Protein AF-0000000082831633 (afdb_homodimer)

Foldseek 3Di:
DDLLCVVLVVVVVCDVVVVAAFFRFDDALVRCCVVVVDDSVSPVSSLVLCVLLVQWDADPPPHIGGHNLPDDLFAADFWDDDPQDWDQFDCVVVLCVQCVLQPDPLFANFADPAFDPVLAPVVLLVVLLVVLVVPDDPVCLLVQWPQGDLLLLVLVQVVCVVVVAHFDSLLKRKDLAQLLLLLLLDVLQDAAAFEEEAEVLADLSVSVSCNVRNYIYGYAIAGLAAGGDVVSVLVSCVPRVGRAYEYAQALGPPSGYHHDPVVLLVNLVSCVVSLHAYEYEHAFQLFFQDDDGDDHSSRNHDPQRYWYKYACLHQHNVVQRIIIISRGPSSVSSRVSCCVPVRGGDNSSSSSVSSSSVVPCRVVSSVSLNSQLSSLVSVLSSLLSPQADPPKHWRDHRGDFKIKIAHPPLDFQVVLQVVLVVVSYHWAQSLSSDSVRPRRRMTMTGSSYDDDPVVSVSSNVSRVVNVVSVVVVPDDD/DDLLCVVLVVVVVCDVVVVADFFDFDDALVRCCVVVVDDSVSPVSSLVLCVLLVQWDADPPPHIGGHNLPPDLFAADFWDDDPQDWDQFDCVVVLCVQQVLQPDPLFANFAHPAFDPVLAPVVLLVVLLVVLVVPDDPVCLLVQWPQGDLLLLVLVQVVCVVVVAHFDSLLKRKDLAQLLLLLLLDVLQDAAAFEEEAEVLADLSVSVSCNVRNYIYGYAIAGLAAGGDVVSVLVSCVPRVGRAYEYAQALGPPSQYHHDPVVLLVNLVSCVVSLHAYEYEHAFQLFFQDDDGDDHSSRNHDPQRYWYKYACLHQHNVVQRIIIISRGPSSVSSRVSCCVPVRGGDNSSSSSVSSSSVVPCRVVSSVSSNSQLSSLVSVLSSLLSPQADPPKHWRDHRGDFKIKIAHPPLAFQVVLQVVLVVVSYRWAQSLSSDSVRPRRRMTMTGSSYDDDPVVSVSSNVSRVVNVVSVVVVPDDD

Solvent-accessible surface area (backbone atoms only — not comparable to full-atom values): 47453 Å² total; per-residue (Å²): 131,53,72,24,53,51,52,27,50,51,50,49,47,32,39,73,71,54,77,42,41,62,62,36,70,51,71,50,57,68,53,43,22,69,75,69,72,45,52,58,67,38,45,51,50,12,52,48,52,33,36,69,36,59,50,29,39,77,43,87,100,74,44,41,22,28,29,62,56,64,72,73,70,40,52,58,59,71,58,38,79,58,90,66,55,74,40,81,60,91,53,51,70,61,45,47,64,61,50,59,59,40,72,40,84,81,30,48,49,29,30,33,94,66,61,43,55,83,73,36,60,58,71,61,45,47,51,22,32,52,54,37,60,71,66,55,56,61,80,50,49,69,55,21,33,59,45,27,40,63,65,33,33,44,54,52,25,48,54,34,42,75,69,72,25,91,49,62,43,88,33,36,30,47,21,37,15,32,58,28,21,49,51,40,49,49,58,63,60,51,55,70,70,38,36,31,36,32,45,30,65,23,45,43,65,56,55,42,44,34,36,74,54,48,25,26,44,28,38,32,32,20,28,43,59,52,27,65,43,66,69,52,49,54,51,43,44,73,73,63,61,46,48,32,32,46,42,46,56,36,33,20,56,48,41,9,11,44,38,46,66,70,55,34,45,49,50,48,52,56,30,54,76,69,70,32,35,34,39,34,47,39,50,36,46,81,31,40,61,60,93,64,78,75,74,59,54,54,68,63,50,84,78,36,44,35,28,34,20,24,37,39,41,78,74,56,39,54,43,45,27,42,14,22,24,40,25,46,76,45,26,66,56,32,38,52,51,38,50,63,36,40,37,38,38,36,34,62,46,46,43,13,52,28,46,40,54,71,72,62,55,53,64,63,49,40,53,53,44,26,53,51,34,51,33,30,43,43,48,50,52,50,49,46,51,69,37,39,47,86,72,34,17,34,41,82,44,62,26,42,44,45,36,25,33,38,44,44,82,62,29,49,22,65,60,48,37,55,54,35,43,78,70,36,30,30,51,31,40,26,30,58,24,34,94,83,46,47,51,48,28,16,37,34,38,34,35,38,44,86,83,46,69,69,53,53,49,48,50,42,51,51,12,51,54,44,37,50,36,43,52,60,64,67,52,75,128,132,54,70,25,54,51,51,29,51,52,50,49,46,31,39,74,71,54,77,43,40,62,62,36,68,52,72,50,55,69,52,43,21,69,75,68,72,45,53,58,67,37,44,50,50,12,52,47,52,33,35,70,39,60,52,29,38,78,42,89,100,74,44,42,22,27,30,62,56,64,72,72,70,41,53,59,60,70,59,39,80,57,89,66,56,74,41,82,59,90,52,50,70,61,45,46,62,60,51,58,58,42,72,39,86,82,29,47,50,29,32,32,95,64,59,44,56,85,74,37,62,58,70,60,47,47,50,23,30,50,53,38,61,72,66,53,57,62,80,50,48,70,54,20,33,57,45,28,40,65,63,32,32,44,53,52,26,48,53,34,43,75,70,71,26,91,50,60,43,87,33,37,30,46,21,38,15,32,56,27,22,50,51,41,51,49,58,64,60,51,55,70,69,36,36,30,37,32,45,29,66,23,46,44,65,58,55,41,42,34,35,75,54,46,25,26,43,28,37,32,31,20,28,42,60,51,27,65,44,67,69,53,48,52,52,44,44,74,74,63,61,46,49,32,34,47,45,45,57,37,31,20,55,50,40,10,10,45,39,46,66,68,57,33,45,51,51,48,51,56,31,54,78,69,70,32,36,34,39,35,47,38,50,37,47,80,31,42,61,62,93,61,77,76,74,59,55,56,67,61,50,85,79,34,44,35,28,36,20,24,37,39,38,77,75,56,38,54,43,46,26,42,15,23,25,41,24,45,77,44,26,67,55,33,36,53,51,39,48,62,38,41,36,39,38,37,34,60,47,43,43,14,51,29,46,41,55,72,71,61,56,51,64,61,50,41,53,54,43,26,52,51,34,52,32,30,44,42,49,49,52,50,49,46,50,68,37,37,49,86,72,34,18,33,41,82,44,63,27,43,46,46,37,26,33,39,44,43,82,61,28,50,21,65,59,48,37,54,56,34,42,77,71,37,30,31,52,30,40,25,28,57,25,34,95,81,47,47,52,48,28,15,37,33,36,34,35,37,45,86,82,47,68,69,54,54,48,48,50,42,51,51,12,50,55,44,38,50,36,43,51,62,65,66,52,78,130

Secondary structure (DSSP, 8-state):
--HHHHHHHHHHHHHHTTSSPTTPBPPPHHHHHHHHT--HHHHHHHHHHHHHTTSEEEETTTEEEE----SS-PPPPPPP-----EEE---HHHHHHHHHGGG-TTSEETT-SS--GGGS-HHHHHHHHHHHHHH--GGGGGGGSTT--HHHHHHHHHHHHHTT----GGGEEEESHHHHHHHHHHHHH--TT-EEEEEES--HHHHHHHHHTT-EEEEEEEETTTEE-HHHHHHHHHHH--SEEEE--BS-TTT--B--HHHHHHHHHHHHHTT--EEEE-TTTT-B-SSSPPPPGGGG-SSS-EEEEEESTTTT-GGG--EEEE-GGGHHHHHHHHHHHT----HHHHHHHHHHHHTT-HHHHHHHHHHHHHHHHHHHHHHHHHHSPTT-EE---SBSSEEEEE--TT--HHHHHHHHHHTTEE-EEGGGG-TT---TTEEEEE--S---HHHHHHHHHHHHHHHHHHHHHHS--/--HHHHHHHHHHHHHHTTSSPTTPBPPPHHHHHHHHT--HHHHHHHHHHHHHTTSEEEETTTEEEE----SS-PPPPPPP-----EEE---HHHHHHHHHGGG-TTSEETT-SS--GGGS-HHHHHHHHHHHHHH--GGGGGGGSTT--HHHHHHHHHHHHHTT----GGGEEEESHHHHHHHHHHHHH--TT-EEEEEES--HHHHHHHHHTT-EEEEEEEETTTEE-HHHHHHHHHHH--SEEEE--BS-TTT--B--HHHHHHHHHHHHHTT--EEEE-TTTT-B-SSSPPPPGGGG-SSS-EEEEEESTTTT-GGG--EEEE-GGGHHHHHHHHHHHT----HHHHHHHHHHHHHT-HHHHHHHHHHHHHHHHHHHHHHHHHHSPTT-EE---SBSSEEEEE--TT--HHHHHHHHHHTTEE-EEGGGG-TT---TTEEEEE--S---HHHHHHHHHHHHHHHHHHHHHHS--

Radius of gyration: 31.82 Å; Cα contacts (8 Å, |Δi|>4): 2030; chains: 2; bounding box: 64×104×86 Å

Structure (mmCIF, N/CA/C/O backbone):
data_AF-0000000082831633-model_v1
#
loop_
_entity.id
_entity.type
_entity.pdbx_description
1 polymer 'HTH-type transcriptional regulator NorG'
#
loop_
_atom_site.group_PDB
_atom_site.id
_atom_site.type_symbol
_atom_site.label_atom_id
_atom_site.label_alt_id
_atom_site.label_comp_id
_atom_site.label_asym_id
_atom_site.label_entity_id
_atom_site.label_seq_id
_atom_site.pdbx_PDB_ins_code
_atom_site.Cartn_x
_atom_site.Cartn_y
_atom_site.Cartn_z
_atom_site.occupancy
_atom_site.B_iso_or_equiv
_atom_site.auth_seq_id
_atom_site.auth_comp_id
_atom_site.auth_asym_id
_atom_site.auth_atom_id
_atom_site.pdbx_PDB_model_num
ATOM 1 N N . MET A 1 1 ? -22.141 30.625 0.871 1 58.22 1 MET A N 1
ATOM 2 C CA . MET A 1 1 ? -22.062 31.141 2.232 1 58.22 1 MET A CA 1
ATOM 3 C C . MET A 1 1 ? -23.375 31.797 2.652 1 58.22 1 MET A C 1
ATOM 5 O O . MET A 1 1 ? -23.953 32.594 1.894 1 58.22 1 MET A O 1
ATOM 9 N N . SER A 1 2 ? -24 31.375 3.643 1 74.75 2 SER A N 1
ATOM 10 C CA . SER A 1 2 ? -25.25 31.922 4.141 1 74.75 2 SER A CA 1
ATOM 11 C C . SER A 1 2 ? -25.078 33.344 4.652 1 74.75 2 SER A C 1
ATOM 13 O O . SER A 1 2 ? -23.953 33.781 4.918 1 74.75 2 SER A O 1
ATOM 15 N N . LEU A 1 3 ? -26.109 34.062 4.711 1 78.94 3 LEU A N 1
ATOM 16 C CA . LEU A 1 3 ? -26.078 35.469 5.121 1 78.94 3 LEU A CA 1
ATOM 17 C C . LEU A 1 3 ? -25.516 35.594 6.535 1 78.94 3 LEU A C 1
ATOM 19 O O . LEU A 1 3 ? -24.766 36.531 6.82 1 78.94 3 LEU A O 1
ATOM 23 N N . TYR A 1 4 ? -25.859 34.625 7.352 1 82.31 4 TYR A N 1
ATOM 24 C CA . TYR A 1 4 ? -25.391 34.75 8.727 1 82.31 4 TYR A CA 1
ATOM 25 C C . TYR A 1 4 ? -23.891 34.438 8.82 1 82.31 4 TYR A C 1
ATOM 27 O O . TYR A 1 4 ? -23.172 35.031 9.617 1 82.31 4 TYR A O 1
ATOM 35 N N . GLU A 1 5 ? -23.422 33.625 7.996 1 80.94 5 GLU A N 1
ATOM 36 C CA . GLU A 1 5 ? -21.984 33.312 7.969 1 80.94 5 GLU A CA 1
ATOM 37 C C . GLU A 1 5 ? -21.188 34.5 7.465 1 80.94 5 GLU A C 1
ATOM 39 O O . GLU A 1 5 ? -20.109 34.812 7.992 1 80.94 5 GLU A O 1
ATOM 44 N N . LYS A 1 6 ? -21.75 35.125 6.465 1 80.38 6 LYS A N 1
ATOM 45 C CA . LYS A 1 6 ? -21.109 36.344 5.941 1 80.38 6 LYS A CA 1
ATOM 46 C C . LYS A 1 6 ? -20.984 37.406 7.02 1 80.38 6 LYS A C 1
ATOM 48 O O . LYS A 1 6 ? -19.938 38.031 7.172 1 80.38 6 LYS A O 1
ATOM 53 N N . LEU A 1 7 ? -22.094 37.625 7.703 1 83.31 7 LEU A N 1
ATOM 54 C CA . LEU A 1 7 ? -22.109 38.594 8.781 1 83.31 7 LEU A CA 1
ATOM 55 C C . LEU A 1 7 ? -21.109 38.219 9.875 1 83.31 7 LEU A C 1
ATOM 57 O O . LEU A 1 7 ? -20.359 39.094 10.336 1 83.31 7 LEU A O 1
ATOM 61 N N . ALA A 1 8 ? -21.141 36.969 10.219 1 84.06 8 ALA A N 1
ATOM 62 C CA . ALA A 1 8 ? -20.219 36.5 11.258 1 84.06 8 ALA A CA 1
ATOM 63 C C . ALA A 1 8 ? -18.766 36.719 10.844 1 84.06 8 ALA A C 1
ATOM 65 O O . ALA A 1 8 ? -17.953 37.188 11.633 1 84.06 8 ALA A O 1
ATOM 66 N N . ASN A 1 9 ? -18.484 36.438 9.656 1 80.31 9 ASN A N 1
ATOM 67 C CA . ASN A 1 9 ? -17.125 36.562 9.148 1 80.31 9 ASN A CA 1
ATOM 68 C C . ASN A 1 9 ? -16.688 38.031 9.125 1 80.31 9 ASN A C 1
ATOM 70 O O . ASN A 1 9 ? -15.539 38.344 9.422 1 80.31 9 ASN A O 1
ATOM 74 N N . GLU A 1 10 ? -17.641 38.906 8.781 1 80.19 10 GLU A N 1
ATOM 75 C CA . GLU A 1 10 ? -17.344 40.344 8.773 1 80.19 10 GLU A CA 1
ATOM 76 C C . GLU A 1 10 ? -17.031 40.844 10.172 1 80.19 10 GLU A C 1
ATOM 78 O O . GLU A 1 10 ? -16.078 41.594 10.359 1 80.19 10 GLU A O 1
ATOM 83 N N . ILE A 1 11 ? -17.781 40.406 11.094 1 81.56 11 ILE A N 1
ATOM 84 C CA . ILE A 1 11 ? -17.562 40.844 12.469 1 81.56 11 ILE A CA 1
ATOM 85 C C . ILE A 1 11 ? -16.266 40.25 13 1 81.56 11 ILE A C 1
ATOM 87 O O . ILE A 1 11 ? -15.477 40.938 13.648 1 81.56 11 ILE A O 1
ATOM 91 N N . ALA A 1 12 ? -16.078 39.031 12.68 1 79.44 12 ALA A N 1
ATOM 92 C CA . ALA A 1 12 ? -14.844 38.375 13.102 1 79.44 12 ALA A CA 1
ATOM 93 C C . ALA A 1 12 ? -13.625 39.094 12.547 1 79.44 12 ALA A C 1
ATOM 95 O O . ALA A 1 12 ? -12.625 39.281 13.25 1 79.44 12 ALA A O 1
ATOM 96 N N . ARG A 1 13 ? -13.656 39.531 11.344 1 77.81 13 ARG A N 1
ATOM 97 C CA . ARG A 1 13 ? -12.586 40.312 10.719 1 77.81 13 ARG A CA 1
ATOM 98 C C . ARG A 1 13 ? -12.383 41.625 11.445 1 77.81 13 ARG A C 1
ATOM 100 O O . ARG A 1 13 ? -11.242 42.062 11.656 1 77.81 13 ARG A O 1
ATOM 107 N N . SER A 1 14 ? -13.531 42.188 11.766 1 75.88 14 SER A N 1
ATOM 108 C CA . SER A 1 14 ? -13.453 43.438 12.484 1 75.88 14 SER A CA 1
ATOM 109 C C . SER A 1 14 ? -12.773 43.281 13.836 1 75.88 14 SER A C 1
ATOM 111 O O . SER A 1 14 ? -12.031 44.156 14.289 1 75.88 14 SER A O 1
ATOM 113 N N . ILE A 1 15 ? -12.977 42.188 14.383 1 76.5 15 ILE A N 1
ATOM 114 C CA . ILE A 1 15 ? -12.359 41.875 15.664 1 76.5 15 ILE A CA 1
ATOM 115 C C . ILE A 1 15 ? -10.867 41.594 15.469 1 76.5 15 ILE A C 1
ATOM 117 O O . ILE A 1 15 ? -10.031 42.156 16.203 1 76.5 15 ILE A O 1
ATOM 121 N N . ARG A 1 16 ? -10.617 40.844 14.445 1 70.5 16 ARG A N 1
ATOM 122 C CA . ARG A 1 16 ? -9.242 40.469 14.133 1 70.5 16 ARG A CA 1
ATOM 123 C C . ARG A 1 16 ? -8.414 41.688 13.75 1 70.5 16 ARG A C 1
ATOM 125 O O . ARG A 1 16 ? -7.238 41.781 14.094 1 70.5 16 ARG A O 1
ATOM 132 N N . ASP A 1 17 ? -9.055 42.625 13.023 1 65.38 17 ASP A N 1
ATOM 133 C CA . ASP A 1 17 ? -8.398 43.812 12.531 1 65.38 17 ASP A CA 1
ATOM 134 C C . ASP A 1 17 ? -8.305 44.875 13.617 1 65.38 17 ASP A C 1
ATOM 136 O O . ASP A 1 17 ? -7.738 45.969 13.398 1 65.38 17 ASP A O 1
ATOM 140 N N . GLY A 1 18 ? -8.859 44.531 14.695 1 68.69 18 GLY A N 1
ATOM 141 C CA . GLY A 1 18 ? -8.773 45.469 15.828 1 68.69 18 GLY A CA 1
ATOM 142 C C . GLY A 1 18 ? -9.797 46.562 15.773 1 68.69 18 GLY A C 1
ATOM 143 O O . GLY A 1 18 ? -9.742 47.5 16.578 1 68.69 18 GLY A O 1
ATOM 144 N N . VAL A 1 19 ? -10.703 46.594 14.836 1 75.62 19 VAL A N 1
ATOM 145 C CA . VAL A 1 19 ? -11.781 47.562 14.773 1 75.62 19 VAL A CA 1
ATOM 146 C C . VAL A 1 19 ? -12.711 47.406 15.969 1 75.62 19 VAL A C 1
ATOM 148 O O . VAL A 1 19 ? -13.102 48.375 16.609 1 75.62 19 VAL A O 1
ATOM 151 N N . LEU A 1 20 ? -13.031 46.156 16.219 1 78.25 20 LEU A N 1
ATOM 152 C CA . LEU A 1 20 ? -13.734 45.812 17.453 1 78.25 20 LEU A CA 1
ATOM 153 C C . LEU A 1 20 ? -12.758 45.281 18.5 1 78.25 20 LEU A C 1
ATOM 155 O O . LEU A 1 20 ? -11.992 44.344 18.234 1 78.25 20 LEU A O 1
ATOM 159 N N . ARG A 1 21 ? -12.68 45.844 19.516 1 74.69 21 ARG A N 1
ATOM 160 C CA . ARG A 1 21 ? -11.695 45.531 20.547 1 74.69 21 ARG A CA 1
ATOM 161 C C . ARG A 1 21 ? -12.328 44.688 21.656 1 74.69 21 ARG A C 1
ATOM 163 O O . ARG A 1 21 ? -13.555 44.688 21.812 1 74.69 21 ARG A O 1
ATOM 170 N N . VAL A 1 22 ? -11.43 44.031 22.359 1 74.62 22 VAL A N 1
ATOM 171 C CA . VAL A 1 22 ? -11.883 43.25 23.5 1 74.62 22 VAL A CA 1
ATOM 172 C C . VAL A 1 22 ? -12.711 44.125 24.438 1 74.62 22 VAL A C 1
ATOM 174 O O . VAL A 1 22 ? -12.289 45.25 24.781 1 74.62 22 VAL A O 1
ATOM 177 N N . GLY A 1 23 ? -13.828 43.562 24.766 1 75.88 23 GLY A N 1
ATOM 178 C CA . GLY A 1 23 ? -14.68 44.281 25.688 1 75.88 23 GLY A CA 1
ATOM 179 C C . GLY A 1 23 ? -15.703 45.156 25 1 75.88 23 GLY A C 1
ATOM 180 O O . GLY A 1 23 ? -16.641 45.656 25.625 1 75.88 23 GLY A O 1
ATOM 181 N N . ASP A 1 24 ? -15.5 45.375 23.719 1 81.25 24 ASP A N 1
ATOM 182 C CA . ASP A 1 24 ? -16.453 46.188 22.984 1 81.25 24 ASP A CA 1
ATOM 183 C C . ASP A 1 24 ? -17.812 45.5 22.891 1 81.25 24 ASP A C 1
ATOM 185 O O . ASP A 1 24 ? -17.891 44.281 22.719 1 81.25 24 ASP A O 1
ATOM 189 N N . LYS A 1 25 ? -18.828 46.281 23.078 1 84.75 25 LYS A N 1
ATOM 190 C CA . LYS A 1 25 ? -20.172 45.75 22.891 1 84.75 25 LYS A CA 1
ATOM 191 C C . LYS A 1 25 ? -20.547 45.719 21.422 1 84.75 25 LYS A C 1
ATOM 193 O O . LYS A 1 25 ? -20.344 46.719 20.703 1 84.75 25 LYS A O 1
ATOM 198 N N . LEU A 1 26 ? -21 44.625 20.938 1 87.38 26 LEU A N 1
ATOM 199 C CA . LEU A 1 26 ? -21.531 44.531 19.578 1 87.38 26 LEU A CA 1
ATOM 200 C C . LEU A 1 26 ? -22.906 45.188 19.484 1 87.38 26 LEU A C 1
ATOM 202 O O . LEU A 1 26 ? -23.625 45.281 20.5 1 87.38 26 LEU A O 1
ATOM 206 N N . PRO A 1 27 ? -23.25 45.625 18.297 1 84.94 27 PRO A N 1
ATOM 207 C CA . PRO A 1 27 ? -24.625 46.094 18.125 1 84.94 27 PRO A CA 1
ATOM 208 C C . PRO A 1 27 ? -25.672 45.062 18.578 1 84.94 27 PRO A C 1
ATOM 210 O O . PRO A 1 27 ? -25.469 43.875 18.391 1 84.94 27 PRO A O 1
ATOM 213 N N . SER A 1 28 ? -26.688 45.562 19.266 1 82.12 28 SER A N 1
ATOM 214 C CA . SER A 1 28 ? -27.797 44.688 19.594 1 82.12 28 SER A CA 1
ATOM 215 C C . SER A 1 28 ? -28.406 44.062 18.344 1 82.12 28 SER A C 1
ATOM 217 O O . SER A 1 28 ? -28.172 44.562 17.234 1 82.12 28 SER A O 1
ATOM 219 N N . VAL A 1 29 ? -29.031 42.969 18.469 1 84.88 29 VAL A N 1
ATOM 220 C CA . VAL A 1 29 ? -29.688 42.281 17.344 1 84.88 29 VAL A CA 1
ATOM 221 C C . VAL A 1 29 ? -30.531 43.281 16.562 1 84.88 29 VAL A C 1
ATOM 223 O O . VAL A 1 29 ? -30.5 43.281 15.32 1 84.88 29 VAL A O 1
ATOM 226 N N . ARG A 1 30 ? -31.281 44.156 17.297 1 78.94 30 ARG A N 1
ATOM 227 C CA . ARG A 1 30 ? -32.125 45.125 16.672 1 78.94 30 ARG A CA 1
ATOM 228 C C . ARG A 1 30 ? -31.312 46.156 15.875 1 78.94 30 ARG A C 1
ATOM 230 O O . ARG A 1 30 ? -31.656 46.469 14.742 1 78.94 30 ARG A O 1
ATOM 237 N N . GLU A 1 31 ? -30.25 46.594 16.516 1 82.19 31 GLU A N 1
ATOM 238 C CA . GLU A 1 31 ? -29.391 47.562 15.852 1 82.19 31 GLU A CA 1
ATOM 239 C C . GLU A 1 31 ? -28.703 46.969 14.625 1 82.19 31 GLU A C 1
ATOM 241 O O . GLU A 1 31 ? -28.594 47.625 13.594 1 82.19 31 GLU A O 1
ATOM 246 N N . ALA A 1 32 ? -28.266 45.781 14.688 1 84.31 32 ALA A N 1
ATOM 247 C CA . ALA A 1 32 ? -27.594 45.094 13.594 1 84.31 32 ALA A CA 1
ATOM 248 C C . ALA A 1 32 ? -28.547 44.844 12.43 1 84.31 32 ALA A C 1
ATOM 250 O O . ALA A 1 32 ? -28.156 45 11.266 1 84.31 32 ALA A O 1
ATOM 251 N N . CYS A 1 33 ? -29.688 44.469 12.766 1 82.94 33 CYS A N 1
ATOM 252 C CA . CYS A 1 33 ? -30.719 44.312 11.742 1 82.94 33 CYS A CA 1
ATOM 253 C C . CYS A 1 33 ? -30.953 45.625 10.992 1 82.94 33 CYS A C 1
ATOM 255 O O . CYS A 1 33 ? -31.031 45.625 9.758 1 82.94 33 CYS A O 1
ATOM 257 N N . ALA A 1 34 ? -31.109 46.656 11.742 1 80.5 34 ALA A N 1
ATOM 258 C CA . ALA A 1 34 ? -31.406 47.938 11.156 1 80.5 34 ALA A CA 1
ATOM 259 C C . ALA A 1 34 ? -30.25 48.469 10.305 1 80.5 34 ALA A C 1
ATOM 261 O O . ALA A 1 34 ? -30.469 49 9.211 1 80.5 34 ALA A O 1
ATOM 262 N N . SER A 1 35 ? -29.109 48.25 10.766 1 78.69 35 SER A N 1
ATOM 263 C CA . SER A 1 35 ? -27.938 48.812 10.094 1 78.69 35 SER A CA 1
ATOM 264 C C . SER A 1 35 ? -27.531 47.969 8.883 1 78.69 35 SER A C 1
ATOM 266 O O . SER A 1 35 ? -27.047 48.531 7.891 1 78.69 35 SER A O 1
ATOM 268 N N . ARG A 1 36 ? -27.812 46.656 8.883 1 78.38 36 ARG A N 1
ATOM 269 C CA . ARG A 1 36 ? -27.266 45.812 7.844 1 78.38 36 ARG A CA 1
ATOM 270 C C . ARG A 1 36 ? -28.375 45.219 6.973 1 78.38 36 ARG A C 1
ATOM 272 O O . ARG A 1 36 ? -28.094 44.562 5.953 1 78.38 36 ARG A O 1
ATOM 279 N N . GLY A 1 37 ? -29.609 45.438 7.449 1 79.75 37 GLY A N 1
ATOM 280 C CA . GLY A 1 37 ? -30.75 44.969 6.68 1 79.75 37 GLY A CA 1
ATOM 281 C C . GLY A 1 37 ? -30.891 43.469 6.664 1 79.75 37 GLY A C 1
ATOM 282 O O . GLY A 1 37 ? -31.188 42.875 5.621 1 79.75 37 GLY A O 1
ATOM 283 N N . VAL A 1 38 ? -30.547 42.875 7.73 1 84.12 38 VAL A N 1
ATOM 284 C CA . VAL A 1 38 ? -30.672 41.406 7.812 1 84.12 38 VAL A CA 1
ATOM 285 C C . VAL A 1 38 ? -31.703 41.031 8.875 1 84.12 38 VAL A C 1
ATOM 287 O O . VAL A 1 38 ? -32.062 41.875 9.727 1 84.12 38 VAL A O 1
ATOM 290 N N . SER A 1 39 ? -32.219 39.875 8.805 1 86.25 39 SER A N 1
ATOM 291 C CA . SER A 1 39 ? -33.219 39.406 9.75 1 86.25 39 SER A CA 1
ATOM 292 C C . SER A 1 39 ? -32.625 39.156 11.125 1 86.25 39 SER A C 1
ATOM 294 O O . SER A 1 39 ? -31.422 38.969 11.258 1 86.25 39 SER A O 1
ATOM 296 N N . PRO A 1 40 ? -33.469 39.25 12.102 1 85.31 40 PRO A N 1
ATOM 297 C CA . PRO A 1 40 ? -33 38.938 13.453 1 85.31 40 PRO A CA 1
ATOM 298 C C . PRO A 1 40 ? -32.438 37.531 13.555 1 85.31 40 PRO A C 1
ATOM 300 O O . PRO A 1 40 ? -31.438 37.281 14.242 1 85.31 40 PRO A O 1
ATOM 303 N N . SER A 1 41 ? -33.031 36.688 12.859 1 86.56 41 SER A N 1
ATOM 304 C CA . SER A 1 41 ? -32.562 35.312 12.875 1 86.56 41 SER A CA 1
ATOM 305 C C . SER A 1 41 ? -31.141 35.219 12.305 1 86.56 41 SER A C 1
ATOM 307 O O . SER A 1 41 ? -30.312 34.469 12.828 1 86.56 41 SER A O 1
ATOM 309 N N . THR A 1 42 ? -30.891 35.969 11.336 1 87.38 42 THR A N 1
ATOM 310 C CA . THR A 1 42 ? -29.562 36 10.719 1 87.38 42 THR A CA 1
ATOM 311 C C . THR A 1 42 ? -28.531 36.531 11.703 1 87.38 42 THR A C 1
ATOM 313 O O . THR A 1 42 ? -27.438 36 11.82 1 87.38 42 THR A O 1
ATOM 316 N N . VAL A 1 43 ? -28.891 37.594 12.422 1 86.56 43 VAL A N 1
ATOM 317 C CA . VAL A 1 43 ? -27.984 38.188 13.383 1 86.56 43 VAL A CA 1
ATOM 318 C C . VAL A 1 43 ? -27.734 37.25 14.547 1 86.56 43 VAL A C 1
ATOM 320 O O . VAL A 1 43 ? -26.594 37.031 14.961 1 86.56 43 VAL A O 1
ATOM 323 N N . PHE A 1 44 ? -28.766 36.625 14.953 1 85.56 44 PHE A N 1
ATOM 324 C CA . PHE A 1 44 ? -28.641 35.656 16.047 1 85.56 44 PHE A CA 1
ATOM 325 C C . PHE A 1 44 ? -27.703 34.531 15.648 1 85.56 44 PHE A C 1
ATOM 327 O O . PHE A 1 44 ? -26.828 34.125 16.422 1 85.56 44 PHE A O 1
ATOM 334 N N . GLN A 1 45 ? -27.906 34.094 14.523 1 84.56 45 GLN A N 1
ATOM 335 C CA . GLN A 1 45 ? -27.078 32.969 14.039 1 84.56 45 GLN A CA 1
ATOM 336 C C . GLN A 1 45 ? -25.625 33.406 13.898 1 84.56 45 GLN A C 1
ATOM 338 O O . GLN A 1 45 ? -24.719 32.625 14.211 1 84.56 45 GLN A O 1
ATOM 343 N N . ALA A 1 46 ? -25.469 34.594 13.453 1 86.44 46 ALA A N 1
ATOM 344 C CA . ALA A 1 46 ? -24.109 35.125 13.32 1 86.44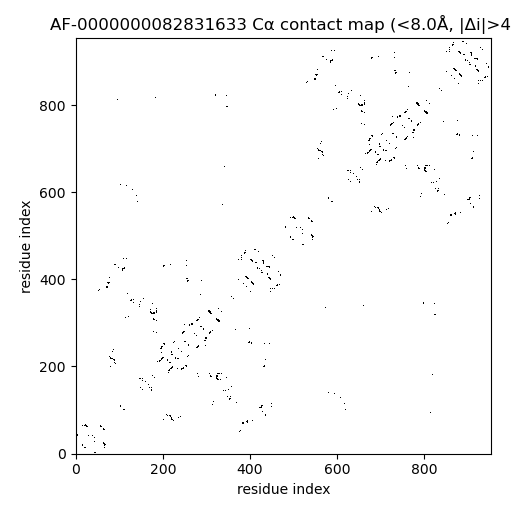 46 ALA A CA 1
ATOM 345 C C . ALA A 1 46 ? -23.438 35.25 14.68 1 86.44 46 ALA A C 1
ATOM 347 O O . ALA A 1 46 ? -22.281 34.844 14.844 1 86.44 46 ALA A O 1
ATOM 348 N N . TYR A 1 47 ? -24.172 35.781 15.648 1 85.31 47 TYR A N 1
ATOM 349 C CA . TYR A 1 47 ? -23.609 36 16.984 1 85.31 47 TYR A CA 1
ATOM 350 C C . TYR A 1 47 ? -23.359 34.656 17.672 1 85.31 47 TYR A C 1
ATOM 352 O O . TYR A 1 47 ? -22.344 34.469 18.344 1 85.31 47 TYR A O 1
ATOM 360 N N . TYR A 1 48 ? -24.188 33.781 17.344 1 81 48 TYR A N 1
ATOM 361 C CA . TYR A 1 48 ? -24 32.438 17.859 1 81 48 TYR A CA 1
ATOM 362 C C . TYR A 1 48 ? -22.719 31.797 17.297 1 81 48 TYR A C 1
ATOM 364 O O . TYR A 1 48 ? -21.953 31.188 18.031 1 81 48 TYR A O 1
ATOM 372 N N . LEU A 1 49 ? -22.594 31.953 16.109 1 80 49 LEU A N 1
ATOM 373 C CA . LEU A 1 49 ? -21.406 31.438 15.445 1 80 49 LEU A CA 1
ATOM 374 C C . LEU A 1 49 ? -20.141 32.062 16.031 1 80 49 LEU A C 1
ATOM 376 O O . LEU A 1 49 ? -19.156 31.391 16.281 1 80 49 LEU A O 1
ATOM 380 N N . LEU A 1 50 ? -20.188 33.406 16.281 1 81.25 50 LEU A N 1
ATOM 381 C CA . LEU A 1 50 ? -19.062 34.125 16.844 1 81.25 50 LEU A CA 1
ATOM 382 C C . LEU A 1 50 ? -18.781 33.688 18.281 1 81.25 50 LEU A C 1
ATOM 384 O O . LEU A 1 50 ? -17.625 33.594 18.688 1 81.25 50 LEU A O 1
ATOM 388 N N . GLU A 1 51 ? -19.844 33.375 18.984 1 78.44 51 GLU A N 1
ATOM 389 C CA . GLU A 1 51 ? -19.703 32.875 20.344 1 78.44 51 GLU A CA 1
ATOM 390 C C . GLU A 1 51 ? -19.109 31.453 20.344 1 78.44 51 GLU A C 1
ATOM 392 O O . GLU A 1 51 ? -18.219 31.156 21.156 1 78.44 51 GLU A O 1
ATOM 397 N N . ALA A 1 52 ? -19.531 30.75 19.422 1 72.19 52 ALA A N 1
ATOM 398 C CA . ALA A 1 52 ? -19.031 29.391 19.297 1 72.19 52 ALA A CA 1
ATOM 399 C C . ALA A 1 52 ? -17.547 29.391 18.953 1 72.19 52 ALA A C 1
ATOM 401 O O . ALA A 1 52 ? -16.812 28.484 19.359 1 72.19 52 ALA A O 1
ATOM 402 N N . ARG A 1 53 ? -17.203 30.453 18.328 1 69.56 53 ARG A N 1
ATOM 403 C CA . ARG A 1 53 ? -15.805 30.625 17.922 1 69.56 53 ARG A CA 1
ATOM 404 C C . ARG A 1 53 ? -14.984 31.266 19.031 1 69.56 53 ARG A C 1
ATOM 406 O O . ARG A 1 53 ? -13.781 31.516 18.875 1 69.56 53 ARG A O 1
ATOM 413 N N . GLY A 1 54 ? -15.648 31.672 20.078 1 69.75 54 GLY A N 1
ATOM 414 C CA . GLY A 1 54 ? -15.008 32.281 21.234 1 69.75 54 GLY A CA 1
ATOM 415 C C . GLY A 1 54 ? -14.656 33.75 21.016 1 69.75 54 GLY A C 1
ATOM 416 O O . GLY A 1 54 ? -13.859 34.312 21.766 1 69.75 54 GLY A O 1
ATOM 417 N N . LEU A 1 55 ? -15.18 34.344 20 1 76.56 55 LEU A N 1
ATOM 418 C CA . LEU A 1 55 ? -14.82 35.719 19.641 1 76.56 55 LEU A CA 1
ATOM 419 C C . LEU A 1 55 ? -15.664 36.719 20.438 1 76.56 55 LEU A C 1
ATOM 421 O O . LEU A 1 55 ? -15.227 37.844 20.672 1 76.56 55 LEU A O 1
ATOM 425 N N . ILE A 1 56 ? -16.891 36.281 20.781 1 80 56 ILE A N 1
ATOM 426 C CA . ILE A 1 56 ? -17.766 37.156 21.547 1 80 56 ILE A CA 1
ATOM 427 C C . ILE A 1 56 ? -18.406 36.406 22.703 1 80 56 ILE A C 1
ATOM 429 O O . ILE A 1 56 ? -18.344 35.156 22.734 1 80 56 ILE A O 1
ATOM 433 N N . ARG A 1 57 ? -18.719 37 23.656 1 81.12 57 ARG A N 1
ATOM 434 C CA . ARG A 1 57 ? -19.453 36.375 24.766 1 81.12 57 ARG A CA 1
ATOM 435 C C . ARG A 1 57 ? -20.734 37.156 25.047 1 81.12 57 ARG A C 1
ATOM 437 O O . ARG A 1 57 ? -20.75 38.375 24.969 1 81.12 57 ARG A O 1
ATOM 444 N N . ALA A 1 58 ? -21.766 36.406 25.344 1 80.19 58 ALA A N 1
ATOM 445 C CA . ALA A 1 58 ? -23.016 37 25.766 1 80.19 58 ALA A CA 1
ATOM 446 C C . ALA A 1 58 ? -23 37.375 27.25 1 80.19 58 ALA A C 1
ATOM 448 O O . ALA A 1 58 ? -22.547 36.562 28.062 1 80.19 58 ALA A O 1
ATOM 449 N N . ARG A 1 59 ? -23.25 38.531 27.531 1 77.25 59 ARG A N 1
ATOM 450 C CA . ARG A 1 59 ? -23.484 38.938 28.906 1 77.25 59 ARG A CA 1
ATOM 451 C C . ARG A 1 59 ? -24.984 39.094 29.188 1 77.25 59 ARG A C 1
ATOM 453 O O . ARG A 1 59 ? -25.672 39.781 28.453 1 77.25 59 ARG A O 1
ATOM 460 N N . PRO A 1 60 ? -25.547 38.438 30.172 1 76.94 60 PRO A N 1
ATOM 461 C CA . PRO A 1 60 ? -26.984 38.5 30.453 1 76.94 60 PRO A CA 1
ATOM 462 C C . PRO A 1 60 ? -27.469 39.938 30.578 1 76.94 60 PRO A C 1
ATOM 464 O O . PRO A 1 60 ? -26.891 40.75 31.328 1 76.94 60 PRO A O 1
ATOM 467 N N . ARG A 1 61 ? -28.578 40.219 30.016 1 74.81 61 ARG A N 1
ATOM 468 C CA . ARG A 1 61 ? -29.344 41.469 30.062 1 74.81 61 ARG A CA 1
ATOM 469 C C . ARG A 1 61 ? -28.5 42.656 29.609 1 74.81 61 ARG A C 1
ATOM 471 O O . ARG A 1 61 ? -28.828 43.812 29.875 1 74.81 61 ARG A O 1
ATOM 478 N N . SER A 1 62 ? -27.281 42.375 28.953 1 77.19 62 SER A N 1
ATOM 479 C CA . SER A 1 62 ? -26.406 43.469 28.547 1 77.19 62 SER A CA 1
ATOM 480 C C . SER A 1 62 ? -26.078 43.375 27.062 1 77.19 62 SER A C 1
ATOM 482 O O . SER A 1 62 ? -25.922 44.406 26.406 1 77.19 62 SER A O 1
ATOM 484 N N . GLY A 1 63 ? -25.984 42.219 26.578 1 82.81 63 GLY A N 1
ATOM 485 C CA . GLY A 1 63 ? -25.688 42.062 25.172 1 82.81 63 GLY A CA 1
ATOM 486 C C . GLY A 1 63 ? -24.469 41.219 24.891 1 82.81 63 GLY A C 1
ATOM 487 O O . GLY A 1 63 ? -24.125 40.344 25.688 1 82.81 63 GLY A O 1
ATOM 488 N N . TYR A 1 64 ? -23.938 41.312 23.672 1 84.94 64 TYR A N 1
ATOM 489 C CA . TYR A 1 64 ? -22.781 40.531 23.219 1 84.94 64 TYR A CA 1
ATOM 490 C C . TYR A 1 64 ? -21.531 41.406 23.234 1 84.94 64 TYR A C 1
ATOM 492 O O . TYR A 1 64 ? -21.562 42.562 22.844 1 84.94 64 TYR A O 1
ATOM 500 N N . TYR A 1 65 ? -20.531 40.938 23.844 1 82.19 65 TYR A N 1
ATOM 501 C CA . TYR A 1 65 ? -19.266 41.656 23.953 1 82.19 65 TYR A CA 1
ATOM 502 C C . TYR A 1 65 ? -18.141 40.875 23.297 1 82.19 65 TYR A C 1
ATOM 504 O O . TYR A 1 65 ? -18.141 39.656 23.297 1 82.19 65 TYR A O 1
ATOM 512 N N . VAL A 1 66 ? -17.344 41.688 22.719 1 78.94 66 VAL A N 1
ATOM 513 C CA . VAL A 1 66 ? -16.141 41.031 22.188 1 78.94 66 VAL A CA 1
ATOM 514 C C . VAL A 1 66 ? -15.312 40.438 23.328 1 78.94 66 VAL A C 1
ATOM 516 O O . VAL A 1 66 ? -15.055 41.125 24.328 1 78.94 66 VAL A O 1
ATOM 519 N N . ASN A 1 67 ? -15.289 39.188 23.391 1 69.12 67 ASN A N 1
ATOM 520 C CA . ASN A 1 67 ? -14.523 38.5 24.406 1 69.12 67 ASN A CA 1
ATOM 521 C C . ASN A 1 67 ? -13.078 38.969 24.469 1 69.12 67 ASN A C 1
ATOM 523 O O . ASN A 1 67 ? -12.492 39.312 23.438 1 69.12 67 ASN A O 1
ATOM 527 N N . ALA A 1 68 ? -12.82 39.406 25.75 1 53.19 68 ALA A N 1
ATOM 528 C CA . ALA A 1 68 ? -11.406 39.719 25.922 1 53.19 68 ALA A CA 1
ATOM 529 C C . ALA A 1 68 ? -10.531 38.719 25.188 1 53.19 68 ALA A C 1
ATOM 531 O O . ALA A 1 68 ? -10.719 37.5 25.344 1 53.19 68 ALA A O 1
ATOM 532 N N . ARG A 1 69 ? -10.469 38.875 24.016 1 49.62 69 ARG A N 1
ATOM 533 C CA . ARG A 1 69 ? -9.359 38.062 23.547 1 49.62 69 ARG A CA 1
ATOM 534 C C . ARG A 1 69 ? -8.266 37.938 24.594 1 49.62 69 ARG A C 1
ATOM 536 O O . ARG A 1 69 ? -7.867 38.938 25.188 1 49.62 69 ARG A O 1
ATOM 543 N N . GLY A 1 70 ? -8.352 37.031 25.453 1 42.09 70 GLY A N 1
ATOM 544 C CA . GLY A 1 70 ? -7.043 37.156 26.062 1 42.09 70 GLY A CA 1
ATOM 545 C C . GLY A 1 70 ? -6.066 37.969 25.234 1 42.09 70 GLY A C 1
ATOM 546 O O . GLY A 1 70 ? -6.336 38.281 24.078 1 42.09 70 GLY A O 1
ATOM 547 N N . ASP A 1 71 ? -4.961 38.375 25.859 1 44.66 71 ASP A N 1
ATOM 548 C CA . ASP A 1 71 ? -3.797 38.969 25.219 1 44.66 71 ASP A CA 1
ATOM 549 C C . ASP A 1 71 ? -3.711 38.562 23.75 1 44.66 71 ASP A C 1
ATOM 551 O O . ASP A 1 71 ? -4.258 37.531 23.359 1 44.66 71 ASP A O 1
ATOM 555 N N . SER A 1 72 ? -3.232 39.438 22.859 1 56.19 72 SER A N 1
ATOM 556 C CA . SER A 1 72 ? -2.756 39.344 21.484 1 56.19 72 SER A CA 1
ATOM 557 C C . SER A 1 72 ? -2.303 37.938 21.156 1 56.19 72 SER A C 1
ATOM 559 O O . SER A 1 72 ? -1.635 37.281 21.969 1 56.19 72 SER A O 1
ATOM 561 N N . LEU A 1 73 ? -3.197 37.219 20.312 1 59.72 73 LEU A N 1
ATOM 562 C CA . LEU A 1 73 ? -2.596 36 19.797 1 59.72 73 LEU A CA 1
ATOM 563 C C . LEU A 1 73 ? -1.076 36.125 19.75 1 59.72 73 LEU A C 1
ATOM 565 O O . LEU A 1 73 ? -0.54 37.188 19.469 1 59.72 73 LEU A O 1
ATOM 569 N N . PRO A 1 74 ? -0.567 35.156 20.312 1 64.56 74 PRO A N 1
ATOM 570 C CA . PRO A 1 74 ? 0.893 35.188 20.203 1 64.56 74 PRO A CA 1
ATOM 571 C C . PRO A 1 74 ? 1.37 35.5 18.781 1 64.56 74 PRO A C 1
ATOM 573 O O . PRO A 1 74 ? 0.656 35.25 17.812 1 64.56 74 PRO A O 1
ATOM 576 N N . PRO A 1 75 ? 2.498 36.188 18.75 1 67.56 75 PRO A N 1
ATOM 577 C CA . PRO A 1 75 ? 3.076 36.406 17.422 1 67.56 75 PRO A CA 1
ATOM 578 C C . PRO A 1 75 ? 3.303 35.125 16.656 1 67.56 75 PRO A C 1
ATOM 580 O O . PRO A 1 75 ? 3.279 34.031 17.234 1 67.56 75 PRO A O 1
ATOM 583 N N . GLU A 1 76 ? 3.445 35.219 15.367 1 78.25 76 GLU A N 1
ATOM 584 C CA . GLU A 1 76 ? 3.725 34.094 14.508 1 78.25 76 GLU A CA 1
ATOM 585 C C . GLU A 1 76 ? 5.223 33.812 14.422 1 78.25 76 GLU A C 1
ATOM 587 O O . GLU A 1 76 ? 6.035 34.719 14.555 1 78.25 76 GLU A O 1
ATOM 592 N N . PRO A 1 77 ? 5.59 32.594 14.227 1 83.31 77 PRO A N 1
ATOM 593 C CA . PRO A 1 77 ? 7.008 32.281 14.023 1 83.31 77 PRO A CA 1
ATOM 594 C C . PRO A 1 77 ? 7.578 32.906 12.758 1 83.31 77 PRO A C 1
ATOM 596 O O . PRO A 1 77 ? 6.82 33.281 11.852 1 83.31 77 PRO A O 1
ATOM 599 N N . ASP A 1 78 ? 8.961 33.062 12.727 1 69.94 78 ASP A N 1
ATOM 600 C CA . ASP A 1 78 ? 9.648 33.594 11.562 1 69.94 78 ASP A CA 1
ATOM 601 C C . ASP A 1 78 ? 9.945 32.5 10.547 1 69.94 78 ASP A C 1
ATOM 603 O O . ASP A 1 78 ? 9.75 31.312 10.836 1 69.94 78 ASP A O 1
ATOM 607 N N . THR A 1 79 ? 10.367 32.938 9.359 1 83.75 79 THR A N 1
ATOM 608 C CA . THR A 1 79 ? 10.875 31.984 8.367 1 83.75 79 THR A CA 1
ATOM 609 C C . THR A 1 79 ? 12.039 31.172 8.938 1 83.75 79 THR A C 1
ATOM 611 O O . THR A 1 79 ? 12.883 31.703 9.648 1 83.75 79 THR A O 1
ATOM 614 N N . SER A 1 80 ? 12.039 29.906 8.578 1 86.38 80 SER A N 1
ATOM 615 C CA . SER A 1 80 ? 13.125 29.062 9.047 1 86.38 80 SER A CA 1
ATOM 616 C C . SER A 1 80 ? 14.438 29.406 8.359 1 86.38 80 SER A C 1
ATOM 618 O O . SER A 1 80 ? 14.445 30.109 7.34 1 86.38 80 SER A O 1
ATOM 620 N N . CYS A 1 81 ? 15.562 28.953 8.945 1 63.16 81 CYS A N 1
ATOM 621 C CA . CYS A 1 81 ? 16.891 29.234 8.391 1 63.16 81 CYS A CA 1
ATOM 622 C C . CYS A 1 81 ? 17.75 27.969 8.398 1 63.16 81 CYS A C 1
ATOM 624 O O . CYS A 1 81 ? 18.734 27.906 9.133 1 63.16 81 CYS A O 1
ATOM 626 N N . PRO A 1 82 ? 17.438 27.047 7.516 1 74.94 82 PRO A N 1
ATOM 627 C CA . PRO A 1 82 ? 18.312 25.875 7.445 1 74.94 82 PRO A CA 1
ATOM 628 C C . PRO A 1 82 ? 19.688 26.219 6.871 1 74.94 82 PRO A C 1
ATOM 630 O O . PRO A 1 82 ? 19.875 27.281 6.293 1 74.94 82 PRO A O 1
ATOM 633 N N . ASP A 1 83 ? 20.703 25.344 7.016 1 66.81 83 ASP A N 1
ATOM 634 C CA . ASP A 1 83 ? 22.078 25.625 6.652 1 66.81 83 ASP A CA 1
ATOM 635 C C . ASP A 1 83 ? 22.281 25.531 5.141 1 66.81 83 ASP A C 1
ATOM 637 O O . ASP A 1 83 ? 23.312 25.953 4.617 1 66.81 83 ASP A O 1
ATOM 641 N N . GLY A 1 84 ? 21.344 25.078 4.5 1 63.28 84 GLY A N 1
ATOM 642 C CA . GLY A 1 84 ? 21.422 25.031 3.049 1 63.28 84 GLY A CA 1
ATOM 643 C C . GLY A 1 84 ? 22.219 23.859 2.518 1 63.28 84 GLY A C 1
ATOM 644 O O . GLY A 1 84 ? 22.531 23.812 1.326 1 63.28 84 GLY A O 1
ATOM 645 N N . GLU A 1 85 ? 22.625 22.938 3.373 1 67.5 85 GLU A N 1
ATOM 646 C CA . GLU A 1 85 ? 23.391 21.766 2.967 1 67.5 85 GLU A CA 1
ATOM 647 C C . GLU A 1 85 ? 22.5 20.516 2.893 1 67.5 85 GLU A C 1
ATOM 649 O O . GLU A 1 85 ? 21.5 20.438 3.596 1 67.5 85 GLU A O 1
ATOM 654 N N . SER A 1 86 ? 22.922 19.656 1.937 1 75.62 86 SER A N 1
ATOM 655 C CA . SER A 1 86 ? 22.234 18.375 1.862 1 75.62 86 SER A CA 1
ATOM 656 C C . SER A 1 86 ? 22.656 17.453 3.012 1 75.62 86 SER A C 1
ATOM 658 O O . SER A 1 86 ? 23.812 17.469 3.428 1 75.62 86 SER A O 1
ATOM 660 N N . THR A 1 87 ? 21.656 16.625 3.58 1 71.25 87 THR A N 1
ATOM 661 C CA . THR A 1 87 ? 21.906 15.781 4.742 1 71.25 87 THR A CA 1
ATOM 662 C C . THR A 1 87 ? 21.5 14.336 4.457 1 71.25 87 THR A C 1
ATOM 664 O O . THR A 1 87 ? 20.406 14.078 3.949 1 71.25 87 THR A O 1
ATOM 667 N N . GLU A 1 88 ? 22.484 13.383 4.789 1 72 88 GLU A N 1
ATOM 668 C CA . GLU A 1 88 ? 22.141 11.969 4.824 1 72 88 GLU A CA 1
ATOM 669 C C . GLU A 1 88 ? 21.281 11.641 6.047 1 72 88 GLU A C 1
ATOM 671 O O . GLU A 1 88 ? 21.562 12.102 7.152 1 72 88 GLU A O 1
ATOM 676 N N . LEU A 1 89 ? 20.266 10.891 5.84 1 79.06 89 LEU A N 1
ATOM 677 C CA . LEU A 1 89 ? 19.25 10.734 6.871 1 79.06 89 LEU A CA 1
ATOM 678 C C . LEU A 1 89 ? 19.438 9.406 7.609 1 79.06 89 LEU A C 1
ATOM 680 O O . LEU A 1 89 ? 19.719 8.383 6.992 1 79.06 89 LEU A O 1
ATOM 684 N N . ALA A 1 90 ? 19.375 9.461 9.055 1 70.38 90 ALA A N 1
ATOM 685 C CA . ALA A 1 90 ? 19.234 8.328 9.961 1 70.38 90 ALA A CA 1
ATOM 686 C C . ALA A 1 90 ? 18.297 8.656 11.117 1 70.38 90 ALA A C 1
ATOM 688 O O . ALA A 1 90 ? 18.719 8.656 12.281 1 70.38 90 ALA A O 1
ATOM 689 N N . ILE A 1 91 ? 17.016 8.906 10.711 1 72 91 ILE A N 1
ATOM 690 C CA . ILE A 1 91 ? 16.172 9.523 11.711 1 72 91 ILE A CA 1
ATOM 691 C C . ILE A 1 91 ? 14.875 8.719 11.867 1 72 91 ILE A C 1
ATOM 693 O O . ILE A 1 91 ? 14.086 8.961 12.781 1 72 91 ILE A O 1
ATOM 697 N N . SER A 1 92 ? 14.656 7.809 11.047 1 77.25 92 SER A N 1
ATOM 698 C CA . SER A 1 92 ? 13.375 7.117 10.984 1 77.25 92 SER A CA 1
ATOM 699 C C . SER A 1 92 ? 13.047 6.434 12.305 1 77.25 92 SER A C 1
ATOM 701 O O . SER A 1 92 ? 11.922 6.535 12.797 1 77.25 92 SER A O 1
ATOM 703 N N . GLU A 1 93 ? 14.016 5.836 12.875 1 75.75 93 GLU A N 1
ATOM 704 C CA . GLU A 1 93 ? 13.781 5.109 14.117 1 75.75 93 GLU A CA 1
ATOM 705 C C . GLU A 1 93 ? 13.336 6.055 15.234 1 75.75 93 GLU A C 1
ATOM 707 O O . GLU A 1 93 ? 12.438 5.727 16 1 75.75 93 GLU A O 1
ATOM 712 N N . ARG A 1 94 ? 13.922 7.207 15.258 1 76.06 94 ARG A N 1
ATOM 713 C CA . ARG A 1 94 ? 13.586 8.195 16.281 1 76.06 94 ARG A CA 1
ATOM 714 C C . ARG A 1 94 ? 12.164 8.711 16.078 1 76.06 94 ARG A C 1
ATOM 716 O O . ARG A 1 94 ? 11.422 8.891 17.062 1 76.06 94 ARG A O 1
ATOM 723 N N . ILE A 1 95 ? 11.828 8.867 14.883 1 81.44 95 ILE A N 1
ATOM 724 C CA . ILE A 1 95 ? 10.5 9.352 14.547 1 81.44 95 ILE A CA 1
ATOM 725 C C . ILE A 1 95 ? 9.453 8.32 14.961 1 81.44 95 ILE A C 1
ATOM 727 O O . ILE A 1 95 ? 8.43 8.672 15.562 1 81.44 95 ILE A O 1
ATOM 731 N N . PHE A 1 96 ? 9.75 7.102 14.75 1 79.06 96 PHE A N 1
ATOM 732 C CA . PHE A 1 96 ? 8.812 6.035 15.078 1 79.06 96 PHE A CA 1
ATOM 733 C C . PHE A 1 96 ? 8.586 5.957 16.578 1 79.06 96 PHE A C 1
ATOM 735 O O . PHE A 1 96 ? 7.457 5.781 17.047 1 79.06 96 PHE A O 1
ATOM 742 N N . ASP A 1 97 ? 9.562 6.078 17.328 1 78.19 97 ASP A N 1
ATOM 743 C CA . ASP A 1 97 ? 9.477 6 18.781 1 78.19 97 ASP A CA 1
ATOM 744 C C . ASP A 1 97 ? 8.586 7.109 19.344 1 78.19 97 ASP A C 1
ATOM 746 O O . ASP A 1 97 ? 7.793 6.875 20.25 1 78.19 97 ASP A O 1
ATOM 750 N N . ILE A 1 98 ? 8.734 8.164 18.734 1 77.56 98 ILE A N 1
ATOM 751 C CA . ILE A 1 98 ? 7.984 9.328 19.188 1 77.56 98 ILE A CA 1
ATOM 752 C C . ILE A 1 98 ? 6.52 9.188 18.781 1 77.56 98 ILE A C 1
ATOM 754 O O . ILE A 1 98 ? 5.617 9.461 19.562 1 77.56 98 ILE A O 1
ATOM 758 N N . LEU A 1 99 ? 6.254 8.578 17.594 1 76.62 99 LEU A N 1
ATOM 759 C CA . LEU A 1 99 ? 4.906 8.539 17.047 1 76.62 99 LEU A CA 1
ATOM 760 C C . LEU A 1 99 ? 4.125 7.352 17.594 1 76.62 99 LEU A C 1
ATOM 762 O O . LEU A 1 99 ? 2.893 7.348 17.562 1 76.62 99 LEU A O 1
ATOM 766 N N . ASP A 1 100 ? 4.777 6.352 17.938 1 74.5 100 ASP A N 1
ATOM 767 C CA . ASP A 1 100 ? 4.125 5.172 18.5 1 74.5 100 ASP A CA 1
ATOM 768 C C . ASP A 1 100 ? 3.262 5.539 19.703 1 74.5 100 ASP A C 1
ATOM 770 O O . ASP A 1 100 ? 2.215 4.93 19.938 1 74.5 100 ASP A O 1
ATOM 774 N N . SER A 1 101 ? 3.605 6.469 20.406 1 65.88 101 SER A N 1
ATOM 775 C CA . SER A 1 101 ? 2.871 6.887 21.609 1 65.88 101 SER A CA 1
ATOM 776 C C . SER A 1 101 ? 1.548 7.547 21.234 1 65.88 101 SER A C 1
ATOM 778 O O . SER A 1 101 ? 0.606 7.551 22.031 1 65.88 101 SER A O 1
ATOM 780 N N . VAL A 1 102 ? 1.486 8 20.031 1 64.38 102 VAL A N 1
ATOM 781 C CA . VAL A 1 102 ? 0.312 8.734 19.578 1 64.38 102 VAL A CA 1
ATOM 782 C C . VAL A 1 102 ? -0.827 7.762 19.281 1 64.38 102 VAL A C 1
ATOM 784 O O . VAL A 1 102 ? -1.999 8.141 19.297 1 64.38 102 VAL A O 1
ATOM 787 N N . ARG A 1 103 ? -0.588 6.551 19.188 1 67.25 103 ARG A N 1
ATOM 788 C CA . ARG A 1 103 ? -1.581 5.555 18.797 1 67.25 103 ARG A CA 1
ATOM 789 C C . ARG A 1 103 ? -2.33 5.016 20.016 1 67.25 103 ARG A C 1
ATOM 791 O O . ARG A 1 103 ? -3.359 4.352 19.859 1 67.25 103 ARG A O 1
ATOM 798 N N . ASN A 1 104 ? -1.91 5.422 21.078 1 72.12 104 ASN A N 1
ATOM 799 C CA . ASN A 1 104 ? -2.545 4.941 22.297 1 72.12 104 ASN A CA 1
ATOM 800 C C . ASN A 1 104 ? -3.842 5.691 22.594 1 72.12 104 ASN A C 1
ATOM 802 O O . ASN A 1 104 ? -3.83 6.906 22.797 1 72.12 104 ASN A O 1
ATOM 806 N N . ARG A 1 105 ? -4.949 4.977 22.734 1 72.06 105 ARG A N 1
ATOM 807 C CA . ARG A 1 105 ? -6.277 5.547 22.922 1 72.06 105 ARG A CA 1
ATOM 808 C C . ARG A 1 105 ? -6.379 6.293 24.25 1 72.06 105 ARG A C 1
ATOM 810 O O . ARG A 1 105 ? -7.223 7.176 24.406 1 72.06 105 ARG A O 1
ATOM 817 N N . ASP A 1 106 ? -5.59 5.977 25.094 1 78.06 106 ASP A N 1
ATOM 818 C CA . ASP A 1 106 ? -5.684 6.555 26.438 1 78.06 106 ASP A CA 1
ATOM 819 C C . ASP A 1 106 ? -4.914 7.875 26.516 1 78.06 106 ASP A C 1
ATOM 821 O O . ASP A 1 106 ? -4.98 8.57 27.531 1 78.06 106 ASP A O 1
ATOM 825 N N . VAL A 1 107 ? -4.34 8.211 25.5 1 86.38 107 VAL A N 1
ATOM 826 C CA . VAL A 1 107 ? -3.512 9.414 25.453 1 86.38 107 VAL A CA 1
ATOM 827 C C . VAL A 1 107 ? -4.23 10.5 24.656 1 86.38 107 VAL A C 1
ATOM 829 O O . VAL A 1 107 ? -4.828 10.227 23.625 1 86.38 107 VAL A O 1
ATOM 832 N N . THR A 1 108 ? -4.316 11.734 25.266 1 91.19 108 THR A N 1
ATOM 833 C CA . THR A 1 108 ? -4.832 12.867 24.5 1 91.19 108 THR A CA 1
ATOM 834 C C . THR A 1 108 ? -3.979 13.117 23.266 1 91.19 108 THR A C 1
ATOM 836 O O . THR A 1 108 ? -2.785 13.414 23.375 1 91.19 108 THR A O 1
ATOM 839 N N . PRO A 1 109 ? -4.57 13.031 22.109 1 90.19 109 PRO A N 1
ATOM 840 C CA . PRO A 1 109 ? -3.77 12.93 20.891 1 90.19 109 PRO A CA 1
ATOM 841 C C . PRO A 1 109 ? -3.439 14.289 20.281 1 90.19 109 PRO A C 1
ATOM 843 O O . PRO A 1 109 ? -3.648 14.508 19.094 1 90.19 109 PRO A O 1
ATOM 846 N N . LEU A 1 110 ? -2.725 15.172 20.984 1 94.25 110 LEU A N 1
ATOM 847 C CA . LEU A 1 110 ? -2.377 16.484 20.453 1 94.25 110 LEU A CA 1
ATOM 848 C C . LEU A 1 110 ? -1.234 16.391 19.453 1 94.25 110 LEU A C 1
ATOM 850 O O . LEU A 1 110 ? -1.016 17.297 18.656 1 94.25 110 LEU A O 1
ATOM 854 N N . GLY A 1 111 ? -0.508 15.289 19.531 1 92.81 111 GLY A N 1
ATOM 855 C CA . GLY A 1 111 ? 0.613 15.094 18.625 1 92.81 111 GLY A CA 1
ATOM 856 C C . GLY A 1 111 ? 0.267 14.242 17.406 1 92.81 111 GLY A C 1
ATOM 857 O O . GLY A 1 111 ? 1.099 14.047 16.531 1 92.81 111 GLY A O 1
ATOM 858 N N . SER A 1 112 ? -0.96 13.789 17.281 1 88.88 112 SER A N 1
ATOM 859 C CA . SER A 1 112 ? -1.384 12.883 16.219 1 88.88 112 SER A CA 1
ATOM 860 C C . SER A 1 112 ? -1.415 13.594 14.875 1 88.88 112 SER A C 1
ATOM 862 O O . SER A 1 112 ? -1.673 14.805 14.812 1 88.88 112 SER A O 1
ATOM 864 N N . ALA A 1 113 ? -1.138 12.82 13.852 1 89.19 113 ALA A N 1
ATOM 865 C CA . ALA A 1 113 ? -1.246 13.352 12.5 1 89.19 113 ALA A CA 1
ATOM 866 C C . ALA A 1 113 ? -2.629 13.086 11.914 1 89.19 113 ALA A C 1
ATOM 868 O O . ALA A 1 113 ? -2.912 13.469 10.773 1 89.19 113 ALA A O 1
ATOM 869 N N . PHE A 1 114 ? -3.51 12.523 12.711 1 88.62 114 PHE A N 1
ATOM 870 C CA . PHE A 1 114 ? -4.816 12.117 12.203 1 88.62 114 PHE A CA 1
ATOM 871 C C . PHE A 1 114 ? -5.926 12.914 12.875 1 88.62 114 PHE A C 1
ATOM 873 O O . PHE A 1 114 ? -5.859 13.195 14.07 1 88.62 114 PHE A O 1
ATOM 880 N N . PRO A 1 115 ? -6.918 13.258 12.078 1 92.25 115 PRO A N 1
ATOM 881 C CA . PRO A 1 115 ? -8.117 13.844 12.688 1 92.25 115 PRO A CA 1
ATOM 882 C C . PRO A 1 115 ? -9.016 12.789 13.336 1 92.25 115 PRO A C 1
ATOM 884 O O . PRO A 1 115 ? -8.859 11.594 13.078 1 92.25 115 PRO A O 1
ATOM 887 N N . SER A 1 116 ? -9.883 13.258 14.164 1 92.31 116 SER A N 1
ATOM 888 C CA . SER A 1 116 ? -10.82 12.359 14.82 1 92.31 116 SER A CA 1
ATOM 889 C C . SER A 1 116 ? -11.758 11.703 13.812 1 92.31 116 SER A C 1
ATOM 891 O O . SER A 1 116 ? -12.273 12.367 12.906 1 92.31 116 SER A O 1
ATOM 893 N N . PRO A 1 117 ? -11.992 10.445 13.93 1 89.69 117 PRO A N 1
ATOM 894 C CA . PRO A 1 117 ? -12.953 9.766 13.055 1 89.69 117 PRO A CA 1
ATOM 895 C C . PRO A 1 117 ? -14.375 10.297 13.219 1 89.69 117 PRO A C 1
ATOM 897 O O . PRO A 1 117 ? -15.211 10.109 12.336 1 89.69 117 PRO A O 1
ATOM 900 N N . LEU A 1 118 ? -14.633 10.953 14.305 1 91.38 118 LEU A N 1
ATOM 901 C CA . LEU A 1 118 ? -15.969 11.445 14.609 1 91.38 118 LEU A CA 1
ATOM 902 C C . LEU A 1 118 ? -16.359 12.594 13.688 1 91.38 118 LEU A C 1
ATOM 904 O O . LEU A 1 118 ? -17.531 12.961 13.594 1 91.38 118 LEU A O 1
ATOM 908 N N . LEU A 1 119 ? -15.367 13.109 13.016 1 94.94 119 LEU A N 1
ATOM 909 C CA . LEU A 1 119 ? -15.609 14.25 12.141 1 94.94 119 LEU A CA 1
ATOM 910 C C . LEU A 1 119 ? -16.141 13.797 10.789 1 94.94 119 LEU A C 1
ATOM 912 O O . LEU A 1 119 ? -16.609 14.617 9.992 1 94.94 119 LEU A O 1
ATOM 916 N N . PHE A 1 120 ? -16.219 12.5 10.508 1 94.88 120 PHE A N 1
ATOM 917 C CA . PHE A 1 120 ? -16.469 12.016 9.156 1 94.88 120 PHE A CA 1
ATOM 918 C C . PHE A 1 120 ? -17.812 11.312 9.078 1 94.88 120 PHE A C 1
ATOM 920 O O . PHE A 1 120 ? -18.328 10.828 10.086 1 94.88 120 PHE A O 1
ATOM 927 N N . PRO A 1 121 ? -18.391 11.273 7.91 1 95.31 121 PRO A N 1
ATOM 928 C CA . PRO A 1 121 ? -19.703 10.664 7.727 1 95.31 121 PRO A CA 1
ATOM 929 C C . PRO A 1 121 ? -19.641 9.148 7.559 1 95.31 121 PRO A C 1
ATOM 931 O O . PRO A 1 121 ? -20.094 8.617 6.547 1 95.31 121 PRO A O 1
ATOM 934 N N . LEU A 1 122 ? -19.203 8.445 8.547 1 92.62 122 LEU A N 1
ATOM 935 C CA . LEU A 1 122 ? -18.906 7.023 8.469 1 92.62 122 LEU A CA 1
ATOM 936 C C . LEU A 1 122 ? -20.172 6.215 8.195 1 92.62 122 LEU A C 1
ATOM 938 O O . LEU A 1 122 ? -20.156 5.277 7.391 1 92.62 122 LEU A O 1
ATOM 942 N N . PRO A 1 123 ? -21.375 6.598 8.82 1 93 123 PRO A N 1
ATOM 943 C CA . PRO A 1 123 ? -22.594 5.848 8.492 1 93 123 PRO A CA 1
ATOM 944 C C . PRO A 1 123 ? -22.984 5.973 7.023 1 93 123 PRO A C 1
ATOM 946 O O . PRO A 1 123 ? -23.406 4.988 6.41 1 93 123 PRO A O 1
ATOM 949 N N . ARG A 1 124 ? -22.844 7.188 6.484 1 95 124 ARG A N 1
ATOM 950 C CA . ARG A 1 124 ? -23.172 7.391 5.078 1 95 124 ARG A CA 1
ATOM 951 C C . ARG A 1 124 ? -22.188 6.664 4.172 1 95 124 ARG A C 1
ATOM 953 O O . ARG A 1 124 ? -22.562 6.164 3.109 1 95 124 ARG A O 1
ATOM 960 N N . LEU A 1 125 ? -20.953 6.645 4.539 1 94.75 125 LEU A N 1
ATOM 961 C CA . LEU A 1 125 ? -19.953 5.895 3.799 1 94.75 125 LEU A CA 1
ATOM 962 C C . LEU A 1 125 ? -20.25 4.402 3.822 1 94.75 125 LEU A C 1
ATOM 964 O O . LEU A 1 125 ? -20.094 3.711 2.812 1 94.75 125 LEU A O 1
ATOM 968 N N . ALA A 1 126 ? -20.672 3.924 4.988 1 94.44 126 ALA A N 1
ATOM 969 C CA . ALA A 1 126 ? -21.047 2.521 5.113 1 94.44 126 ALA A CA 1
ATOM 970 C C . ALA A 1 126 ? -22.219 2.191 4.195 1 94.44 126 ALA A C 1
ATOM 972 O O . ALA A 1 126 ? -22.266 1.114 3.594 1 94.44 126 ALA A O 1
ATOM 973 N N . GLN A 1 127 ? -23.141 3.088 4.098 1 95 127 GLN A N 1
ATOM 974 C CA . GLN A 1 127 ? -24.266 2.914 3.193 1 95 127 GLN A CA 1
ATOM 975 C C . GLN A 1 127 ? -23.812 2.871 1.739 1 95 127 GLN A C 1
ATOM 977 O O . GLN A 1 127 ? -24.281 2.049 0.956 1 95 127 GLN A O 1
ATOM 982 N N . ALA A 1 128 ? -22.938 3.756 1.401 1 95.88 128 ALA A N 1
ATOM 983 C CA . ALA A 1 128 ? -22.391 3.771 0.049 1 95.88 128 ALA A CA 1
ATOM 984 C C . ALA A 1 128 ? -21.656 2.469 -0.26 1 95.88 128 ALA A C 1
ATOM 986 O O . ALA A 1 128 ? -21.75 1.938 -1.368 1 95.88 128 ALA A O 1
ATOM 987 N N . MET A 1 129 ? -20.938 1.972 0.674 1 95.75 129 MET A N 1
ATOM 988 C CA . MET A 1 129 ? -20.234 0.697 0.55 1 95.75 129 MET A CA 1
ATOM 989 C C . MET A 1 129 ? -21.219 -0.44 0.284 1 95.75 129 MET A C 1
ATOM 991 O O . MET A 1 129 ? -21.016 -1.224 -0.648 1 95.75 129 MET A O 1
ATOM 995 N N . SER A 1 130 ? -22.203 -0.509 1.072 1 93.94 130 SER A N 1
ATOM 996 C CA . SER A 1 130 ? -23.203 -1.554 0.921 1 93.94 130 SER A CA 1
ATOM 997 C C . SER A 1 130 ? -23.891 -1.474 -0.441 1 93.94 130 SER A C 1
ATOM 999 O O . SER A 1 130 ? -24.109 -2.498 -1.088 1 93.94 130 SER A O 1
ATOM 1001 N N . ALA A 1 131 ? -24.203 -0.323 -0.819 1 93.94 131 ALA A N 1
ATOM 1002 C CA . ALA A 1 131 ? -24.844 -0.112 -2.113 1 93.94 131 ALA A CA 1
ATOM 1003 C C . ALA A 1 131 ? -23.938 -0.56 -3.256 1 93.94 131 ALA A C 1
ATOM 1005 O O . ALA A 1 131 ? -24.391 -1.214 -4.199 1 93.94 131 ALA A O 1
ATOM 1006 N N . HIS A 1 132 ? -22.703 -0.221 -3.178 1 93.5 132 HIS A N 1
ATOM 1007 C CA . HIS A 1 132 ? -21.734 -0.594 -4.207 1 93.5 132 HIS A CA 1
ATOM 1008 C C . HIS A 1 132 ? -21.578 -2.109 -4.297 1 93.5 132 HIS A C 1
ATOM 1010 O O . HIS A 1 132 ? -21.594 -2.674 -5.395 1 93.5 132 HIS A O 1
ATOM 1016 N N . LEU A 1 133 ? -21.438 -2.754 -3.16 1 92.69 133 LEU A N 1
ATOM 1017 C CA . LEU A 1 133 ? -21.203 -4.191 -3.127 1 92.69 133 LEU A CA 1
ATOM 1018 C C . LEU A 1 133 ? -22.391 -4.957 -3.688 1 92.69 133 LEU A C 1
ATOM 1020 O O . LEU A 1 133 ? -22.234 -6.02 -4.293 1 92.69 133 LEU A O 1
ATOM 1024 N N . LYS A 1 134 ? -23.562 -4.418 -3.52 1 89.31 134 LYS A N 1
ATOM 1025 C CA . LYS A 1 134 ? -24.766 -5.047 -4.035 1 89.31 134 LYS A CA 1
ATOM 1026 C C . LYS A 1 134 ? -24.844 -4.941 -5.555 1 89.31 134 LYS A C 1
ATOM 1028 O O . LYS A 1 134 ? -25.344 -5.848 -6.223 1 89.31 134 LYS A O 1
ATOM 1033 N N . ARG A 1 135 ? -24.312 -3.957 -6.055 1 87.5 135 ARG A N 1
ATOM 1034 C CA . ARG A 1 135 ? -24.469 -3.672 -7.477 1 87.5 135 ARG A CA 1
ATOM 1035 C C . ARG A 1 135 ? -23.25 -4.168 -8.266 1 87.5 135 ARG A C 1
ATOM 1037 O O . ARG A 1 135 ? -23.328 -4.344 -9.484 1 87.5 135 ARG A O 1
ATOM 1044 N N . GLN A 1 136 ? -22.266 -4.418 -7.621 1 85.38 136 GLN A N 1
ATOM 1045 C CA . GLN A 1 136 ? -21.016 -4.691 -8.305 1 85.38 136 GLN A CA 1
ATOM 1046 C C . GLN A 1 136 ? -21.047 -6.039 -9.016 1 85.38 136 GLN A C 1
ATOM 1048 O O . GLN A 1 136 ? -21.484 -7.043 -8.438 1 85.38 136 GLN A O 1
ATOM 1053 N N . ASP A 1 137 ? -20.594 -5.957 -10.227 1 84.31 137 ASP A N 1
ATOM 1054 C CA . ASP A 1 137 ? -20.344 -7.188 -10.977 1 84.31 137 ASP A CA 1
ATOM 1055 C C . ASP A 1 137 ? -19.016 -7.82 -10.539 1 84.31 137 ASP A C 1
ATOM 1057 O O . ASP A 1 137 ? -17.969 -7.18 -10.602 1 84.31 137 ASP A O 1
ATOM 1061 N N . PRO A 1 138 ? -19.078 -9.062 -10.141 1 80.62 138 PRO A N 1
ATOM 1062 C CA . PRO A 1 138 ? -17.844 -9.719 -9.719 1 80.62 138 PRO A CA 1
ATOM 1063 C C . PRO A 1 138 ? -16.75 -9.633 -10.766 1 80.62 138 PRO A C 1
ATOM 1065 O O . PRO A 1 138 ? -15.562 -9.562 -10.414 1 80.62 138 PRO A O 1
ATOM 1068 N N . LEU A 1 139 ? -17.078 -9.641 -11.953 1 77 139 LEU A N 1
ATOM 1069 C CA . LEU A 1 139 ? -16.094 -9.633 -13.023 1 77 139 LEU A CA 1
ATOM 1070 C C . LEU A 1 139 ? -15.43 -8.258 -13.141 1 77 139 LEU A C 1
ATOM 1072 O O . LEU A 1 139 ? -14.383 -8.125 -13.773 1 77 139 LEU A O 1
ATOM 1076 N N . ASP A 1 140 ? -15.969 -7.289 -12.438 1 73.56 140 ASP A N 1
ATOM 1077 C CA . ASP A 1 140 ? -15.414 -5.938 -12.469 1 73.56 140 ASP A CA 1
ATOM 1078 C C . ASP A 1 140 ? -14.289 -5.777 -11.445 1 73.56 140 ASP A C 1
ATOM 1080 O O . ASP A 1 140 ? -13.562 -4.781 -11.469 1 73.56 140 ASP A O 1
ATOM 1084 N N . THR A 1 141 ? -14.117 -6.727 -10.719 1 68.38 141 THR A N 1
ATOM 1085 C CA . THR A 1 141 ? -13.117 -6.609 -9.656 1 68.38 141 THR A CA 1
ATOM 1086 C C . THR A 1 141 ? -11.719 -6.48 -10.25 1 68.38 141 THR A C 1
ATOM 1088 O O . THR A 1 141 ? -10.867 -5.781 -9.688 1 68.38 141 THR A O 1
ATOM 1091 N N . MET A 1 142 ? -11.5 -7.07 -11.367 1 67.62 142 MET A N 1
ATOM 1092 C CA . MET A 1 142 ? -10.195 -6.996 -12.023 1 67.62 142 MET A CA 1
ATOM 1093 C C . MET A 1 142 ? -9.977 -5.613 -12.633 1 67.62 142 MET A C 1
ATOM 1095 O O . MET A 1 142 ? -8.828 -5.203 -12.844 1 67.62 142 MET A O 1
ATOM 1099 N N . GLU A 1 143 ? -11.086 -4.961 -12.867 1 63.22 143 GLU A N 1
ATOM 1100 C CA . GLU A 1 143 ? -11 -3.611 -13.414 1 63.22 143 GLU A CA 1
ATOM 1101 C C . GLU A 1 143 ? -10.461 -2.629 -12.375 1 63.22 143 GLU A C 1
ATOM 1103 O O . GLU A 1 143 ? -10.031 -1.527 -12.719 1 63.22 143 GLU A O 1
ATOM 1108 N N . ASP A 1 144 ? -10.352 -3.084 -11.227 1 72.19 144 ASP A N 1
ATOM 1109 C CA . ASP A 1 144 ? -9.922 -2.215 -10.141 1 72.19 144 ASP A CA 1
ATOM 1110 C C . ASP A 1 144 ? -8.406 -2.275 -9.953 1 72.19 144 ASP A C 1
ATOM 1112 O O . ASP A 1 144 ? -7.852 -1.567 -9.109 1 72.19 144 ASP A O 1
ATOM 1116 N N . LEU A 1 145 ? -7.871 -3.006 -10.773 1 75.25 145 LEU A N 1
ATOM 1117 C CA . LEU A 1 145 ? -6.414 -3.018 -10.742 1 75.25 145 LEU A CA 1
ATOM 1118 C C . LEU A 1 145 ? -5.848 -1.694 -11.242 1 75.25 145 LEU A C 1
ATOM 1120 O O . LEU A 1 145 ? -6.562 -0.905 -11.867 1 75.25 145 LEU A O 1
ATOM 1124 N N . SER A 1 146 ? -4.664 -1.458 -10.828 1 79.12 146 SER A N 1
ATOM 1125 C CA . SER A 1 146 ? -4.043 -0.219 -11.289 1 79.12 146 SER A CA 1
ATOM 1126 C C . SER A 1 146 ? -4.266 -0.006 -12.781 1 79.12 146 SER A C 1
ATOM 1128 O O . SER A 1 146 ? -4.121 -0.938 -13.578 1 79.12 146 SER A O 1
ATOM 1130 N N . PRO A 1 147 ? -4.789 1.254 -13.117 1 88.5 147 PRO A N 1
ATOM 1131 C CA . PRO A 1 147 ? -4.656 2.523 -12.398 1 88.5 147 PRO A CA 1
ATOM 1132 C C . PRO A 1 147 ? -5.777 2.75 -11.383 1 88.5 147 PRO A C 1
ATOM 1134 O O . PRO A 1 147 ? -5.742 3.723 -10.625 1 88.5 147 PRO A O 1
ATOM 1137 N N . GLY A 1 148 ? -6.734 1.908 -11.328 1 91.06 148 GLY A N 1
ATOM 1138 C CA . GLY A 1 148 ? -7.754 2.002 -10.297 1 91.06 148 GLY A CA 1
ATOM 1139 C C . GLY A 1 148 ? -9.164 2.018 -10.852 1 91.06 148 GLY A C 1
ATOM 1140 O O . GLY A 1 148 ? -9.359 2.021 -12.07 1 91.06 148 GLY A O 1
ATOM 1141 N N . ASN A 1 149 ? -10.164 2.066 -10.031 1 92.62 149 ASN A N 1
ATOM 1142 C CA . ASN A 1 149 ? -11.578 2.061 -10.383 1 92.62 149 ASN A CA 1
ATOM 1143 C C . ASN A 1 149 ? -11.93 3.209 -11.32 1 92.62 149 ASN A C 1
ATOM 1145 O O . ASN A 1 149 ? -11.711 4.375 -10.992 1 92.62 149 ASN A O 1
ATOM 1149 N N . PRO A 1 150 ? -12.469 2.898 -12.523 1 90 150 PRO A N 1
ATOM 1150 C CA . PRO A 1 150 ? -12.75 3.953 -13.492 1 90 150 PRO A CA 1
ATOM 1151 C C . PRO A 1 150 ? -13.734 4.996 -12.969 1 90 150 PRO A C 1
ATOM 1153 O O . PRO A 1 150 ? -13.594 6.188 -13.25 1 90 150 PRO A O 1
ATOM 1156 N N . GLY A 1 151 ? -14.75 4.539 -12.266 1 92.5 151 GLY A N 1
ATOM 1157 C CA . GLY A 1 151 ? -15.695 5.477 -11.672 1 92.5 151 GLY A CA 1
ATOM 1158 C C . GLY A 1 151 ? -15.039 6.434 -10.688 1 92.5 151 GLY A C 1
ATOM 1159 O O . GLY A 1 151 ? -15.344 7.625 -10.68 1 92.5 151 GLY A O 1
ATOM 1160 N N . LEU A 1 152 ? -14.156 5.883 -9.852 1 96.19 152 LEU A N 1
ATOM 1161 C CA . LEU A 1 152 ? -13.445 6.715 -8.891 1 96.19 152 LEU A CA 1
ATOM 1162 C C . LEU A 1 152 ? -12.531 7.711 -9.594 1 96.19 152 LEU A C 1
ATOM 1164 O O . LEU A 1 152 ? -12.492 8.891 -9.234 1 96.19 152 LEU A O 1
ATOM 1168 N N . ARG A 1 153 ? -11.773 7.238 -10.586 1 95.56 153 ARG A N 1
ATOM 1169 C CA . ARG A 1 153 ? -10.883 8.109 -11.344 1 95.56 153 ARG A CA 1
ATOM 1170 C C . ARG A 1 153 ? -11.664 9.234 -12.023 1 95.56 153 ARG A C 1
ATOM 1172 O O . ARG A 1 153 ? -11.203 10.375 -12.07 1 95.56 153 ARG A O 1
ATOM 1179 N N . ARG A 1 154 ? -12.836 8.938 -12.516 1 93.56 154 ARG A N 1
ATOM 1180 C CA . ARG A 1 154 ? -13.688 9.945 -13.125 1 93.56 154 ARG A CA 1
ATOM 1181 C C . ARG A 1 154 ? -14.125 10.992 -12.102 1 93.56 154 ARG A C 1
ATOM 1183 O O . ARG A 1 154 ? -14.102 12.188 -12.383 1 93.56 154 ARG A O 1
ATOM 1190 N N . GLN A 1 155 ? -14.516 10.516 -10.961 1 94.69 155 GLN A N 1
ATOM 1191 C CA . GLN A 1 155 ? -14.953 11.438 -9.914 1 94.69 155 GLN A CA 1
ATOM 1192 C C . GLN A 1 155 ? -13.805 12.344 -9.461 1 94.69 155 GLN A C 1
ATOM 1194 O O . GLN A 1 155 ? -14.016 13.523 -9.195 1 94.69 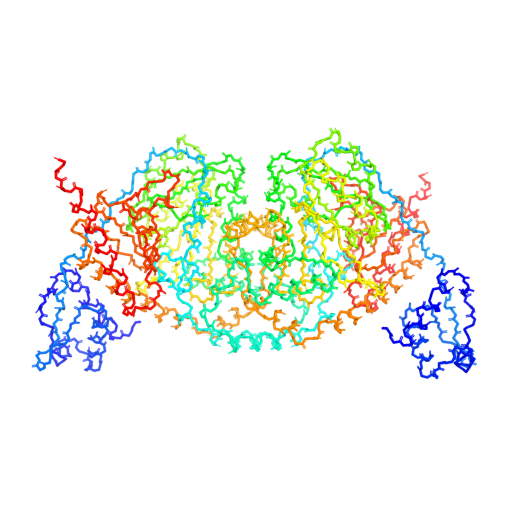155 GLN A O 1
ATOM 1199 N N . ILE A 1 156 ? -12.625 11.781 -9.375 1 96.5 156 ILE A N 1
ATOM 1200 C CA . ILE A 1 156 ? -11.453 12.57 -9 1 96.5 156 ILE A CA 1
ATOM 1201 C C . ILE A 1 156 ? -11.156 13.602 -10.086 1 96.5 156 ILE A C 1
ATOM 1203 O O . ILE A 1 156 ? -10.898 14.773 -9.789 1 96.5 156 ILE A O 1
ATOM 1207 N N . ALA A 1 157 ? -11.219 13.172 -11.32 1 93.44 157 ALA A N 1
ATOM 1208 C CA . ALA A 1 157 ? -11 14.078 -12.445 1 93.44 157 ALA A CA 1
ATOM 1209 C C . ALA A 1 157 ? -12.016 15.219 -12.438 1 93.44 157 ALA A C 1
ATOM 1211 O O . ALA A 1 157 ? -11.68 16.359 -12.742 1 93.44 157 ALA A O 1
ATOM 1212 N N . LEU A 1 158 ? -13.211 14.922 -12.109 1 90.88 158 LEU A N 1
ATOM 1213 C CA . LEU A 1 158 ? -14.266 15.938 -12.039 1 90.88 158 LEU A CA 1
ATOM 1214 C C . LEU A 1 158 ? -13.953 16.969 -10.961 1 90.88 158 LEU A C 1
ATOM 1216 O O . LEU A 1 158 ? -14.219 18.156 -11.148 1 90.88 158 LEU A O 1
ATOM 1220 N N . ARG A 1 159 ? -13.406 16.516 -9.891 1 91.75 159 ARG A N 1
ATOM 1221 C CA . ARG A 1 159 ? -13.047 17.453 -8.828 1 91.75 159 ARG A CA 1
ATOM 1222 C C . ARG A 1 159 ? -11.969 18.422 -9.297 1 91.75 159 ARG A C 1
ATOM 1224 O O . ARG A 1 159 ? -11.992 19.594 -8.938 1 91.75 159 ARG A O 1
ATOM 1231 N N . TYR A 1 160 ? -11 17.875 -10.055 1 91.75 160 TYR A N 1
ATOM 1232 C CA . TYR A 1 160 ? -9.992 18.75 -10.648 1 91.75 160 TYR A CA 1
ATOM 1233 C C . TYR A 1 160 ? -10.633 19.766 -11.578 1 91.75 160 TYR A C 1
ATOM 1235 O O . TYR A 1 160 ? -10.289 20.953 -11.539 1 91.75 160 TYR A O 1
ATOM 1243 N N . LEU A 1 161 ? -11.539 19.328 -12.312 1 86.88 161 LEU A N 1
ATOM 1244 C CA . LEU A 1 161 ? -12.195 20.188 -13.297 1 86.88 161 LEU A CA 1
ATOM 1245 C C . LEU A 1 161 ? -12.953 21.312 -12.609 1 86.88 161 LEU A C 1
ATOM 1247 O O . LEU A 1 161 ? -12.922 22.453 -13.07 1 86.88 161 LEU A O 1
ATOM 1251 N N . ILE A 1 162 ? -13.602 20.969 -11.555 1 84.25 162 ILE A N 1
ATOM 1252 C CA . ILE A 1 162 ? -14.344 21.953 -10.773 1 84.25 162 ILE A CA 1
ATOM 1253 C C . ILE A 1 162 ? -13.383 23.031 -10.258 1 84.25 162 ILE A C 1
ATOM 1255 O O . ILE A 1 162 ? -13.734 24.203 -10.18 1 84.25 162 ILE A O 1
ATOM 1259 N N . ALA A 1 163 ? -12.18 22.594 -10 1 84.44 163 ALA A N 1
ATOM 1260 C CA . ALA A 1 163 ? -11.172 23.516 -9.508 1 84.44 163 ALA A CA 1
ATOM 1261 C C . ALA A 1 163 ? -10.469 24.234 -10.664 1 84.44 163 ALA A C 1
ATOM 1263 O O . ALA A 1 163 ? -9.531 25 -10.445 1 84.44 163 ALA A O 1
ATOM 1264 N N . GLY A 1 164 ? -10.859 23.953 -11.883 1 82.06 164 GLY A N 1
ATOM 1265 C CA . GLY A 1 164 ? -10.32 24.609 -13.062 1 82.06 164 GLY A CA 1
ATOM 1266 C C . GLY A 1 164 ? -9.055 23.953 -13.578 1 82.06 164 GLY A C 1
ATOM 1267 O O . GLY A 1 164 ? -8.281 24.562 -14.305 1 82.06 164 GLY A O 1
ATOM 1268 N N . ILE A 1 165 ? -8.797 22.828 -13.109 1 89.31 165 ILE A N 1
ATOM 1269 C CA . ILE A 1 165 ? -7.609 22.094 -13.531 1 89.31 165 ILE A CA 1
ATOM 1270 C C . ILE A 1 165 ? -8.023 20.922 -14.414 1 89.31 165 ILE A C 1
ATOM 1272 O O . ILE A 1 165 ? -8.836 20.078 -14.016 1 89.31 165 ILE A O 1
ATOM 1276 N N . ASN A 1 166 ? -7.477 20.812 -15.57 1 87.62 166 ASN A N 1
ATOM 1277 C CA . ASN A 1 166 ? -7.797 19.703 -16.484 1 87.62 166 ASN A CA 1
ATOM 1278 C C . ASN A 1 166 ? -6.828 18.547 -16.312 1 87.62 166 ASN A C 1
ATOM 1280 O O . ASN A 1 166 ? -5.688 18.594 -16.766 1 87.62 166 ASN A O 1
ATOM 1284 N N . VAL A 1 167 ? -7.25 17.578 -15.664 1 88.69 167 VAL A N 1
ATOM 1285 C CA . VAL A 1 167 ? -6.512 16.328 -15.469 1 88.69 167 VAL A CA 1
ATOM 1286 C C . VAL A 1 167 ? -7.301 15.164 -16.047 1 88.69 167 VAL A C 1
ATOM 1288 O O . VAL A 1 167 ? -8.367 14.812 -15.539 1 88.69 167 VAL A O 1
ATOM 1291 N N . PRO A 1 168 ? -6.805 14.602 -17.156 1 85.69 168 PRO A N 1
ATOM 1292 C CA . PRO A 1 168 ? -7.516 13.422 -17.672 1 85.69 168 PRO A CA 1
ATOM 1293 C C . PRO A 1 168 ? -7.551 12.273 -16.656 1 85.69 168 PRO A C 1
ATOM 1295 O O . PRO A 1 168 ? -6.574 12.039 -15.945 1 85.69 168 PRO A O 1
ATOM 1298 N N . ALA A 1 169 ? -8.656 11.547 -16.625 1 87.94 169 ALA A N 1
ATOM 1299 C CA . ALA A 1 169 ? -8.812 10.406 -15.727 1 87.94 169 ALA A CA 1
ATOM 1300 C C . ALA A 1 169 ? -7.719 9.367 -15.961 1 87.94 169 ALA A C 1
ATOM 1302 O O . ALA A 1 169 ? -7.312 8.664 -15.031 1 87.94 169 ALA A O 1
ATOM 1303 N N . SER A 1 170 ? -7.176 9.32 -17.109 1 84.88 170 SER A N 1
ATOM 1304 C CA . SER A 1 170 ? -6.141 8.359 -17.484 1 84.88 170 SER A CA 1
ATOM 1305 C C . SER A 1 170 ? -4.82 8.664 -16.781 1 84.88 170 SER A C 1
ATOM 1307 O O . SER A 1 170 ? -3.951 7.801 -16.688 1 84.88 170 SER A O 1
ATOM 1309 N N . ASP A 1 171 ? -4.719 9.906 -16.266 1 88.56 171 ASP A N 1
ATOM 1310 C CA . ASP A 1 171 ? -3.477 10.312 -15.617 1 88.56 171 ASP A CA 1
ATOM 1311 C C . ASP A 1 171 ? -3.551 10.109 -14.102 1 88.56 171 ASP A C 1
ATOM 1313 O O . ASP A 1 171 ? -2.594 10.398 -13.383 1 88.56 171 ASP A O 1
ATOM 1317 N N . ILE A 1 172 ? -4.668 9.578 -13.734 1 95.88 172 ILE A N 1
ATOM 1318 C CA . ILE A 1 172 ? -4.875 9.398 -12.297 1 95.88 172 ILE A CA 1
ATOM 1319 C C . ILE A 1 172 ? -4.574 7.953 -11.914 1 95.88 172 ILE A C 1
ATOM 1321 O O . ILE A 1 172 ? -5.145 7.02 -12.484 1 95.88 172 ILE A O 1
ATOM 1325 N N . VAL A 1 173 ? -3.623 7.766 -11.016 1 97.38 173 VAL A N 1
ATOM 1326 C CA . VAL A 1 173 ? -3.312 6.457 -10.453 1 97.38 173 VAL A CA 1
ATOM 1327 C C . VAL A 1 173 ? -3.807 6.379 -9.008 1 97.38 173 VAL A C 1
ATOM 1329 O O . VAL A 1 173 ? -3.295 7.082 -8.133 1 97.38 173 VAL A O 1
ATOM 1332 N N . VAL A 1 174 ? -4.812 5.531 -8.766 1 97.88 174 VAL A N 1
ATOM 1333 C CA . VAL A 1 174 ? -5.352 5.367 -7.422 1 97.88 174 VAL A CA 1
ATOM 1334 C C . VAL A 1 174 ? -4.359 4.594 -6.559 1 97.88 174 VAL A C 1
ATOM 1336 O O . VAL A 1 174 ? -3.754 3.621 -7.016 1 97.88 174 VAL A O 1
ATOM 1339 N N . THR A 1 175 ? -4.176 5.039 -5.336 1 98.12 175 THR A N 1
ATOM 1340 C CA . THR A 1 175 ? -3.172 4.457 -4.453 1 98.12 175 THR A CA 1
ATOM 1341 C C . THR A 1 175 ? -3.764 4.172 -3.074 1 98.12 175 THR A C 1
ATOM 1343 O O . THR A 1 175 ? -4.898 4.555 -2.791 1 98.12 175 THR A O 1
ATOM 1346 N N . ASN A 1 176 ? -2.975 3.438 -2.24 1 97.31 176 ASN A N 1
ATOM 1347 C CA . ASN A 1 176 ? -3.32 3.213 -0.841 1 97.31 176 ASN A CA 1
ATOM 1348 C C . ASN A 1 176 ? -2.994 4.43 0.019 1 97.31 176 ASN A C 1
ATOM 1350 O O . ASN A 1 176 ? -2.039 4.41 0.796 1 97.31 176 ASN A O 1
ATOM 1354 N N . GLY A 1 177 ? -3.801 5.453 -0.123 1 96.69 177 GLY A N 1
ATOM 1355 C CA . GLY A 1 177 ? -3.555 6.707 0.575 1 96.69 177 GLY A CA 1
ATOM 1356 C C . GLY A 1 177 ? -2.533 7.586 -0.12 1 96.69 177 GLY A C 1
ATOM 1357 O O . GLY A 1 177 ? -1.947 7.188 -1.129 1 96.69 177 GLY A O 1
ATOM 1358 N N . ALA A 1 178 ? -2.336 8.742 0.434 1 97.69 178 ALA A N 1
ATOM 1359 C CA . ALA A 1 178 ? -1.418 9.711 -0.163 1 97.69 178 ALA A CA 1
ATOM 1360 C C . ALA A 1 178 ? 0.034 9.297 0.054 1 97.69 178 ALA A C 1
ATOM 1362 O O . ALA A 1 178 ? 0.892 9.547 -0.795 1 97.69 178 ALA A O 1
ATOM 1363 N N . LEU A 1 179 ? 0.308 8.672 1.17 1 96.56 179 LEU A N 1
ATOM 1364 C CA . LEU A 1 179 ? 1.686 8.289 1.458 1 96.56 179 LEU A CA 1
ATOM 1365 C C . LEU A 1 179 ? 2.234 7.371 0.369 1 96.56 179 LEU A C 1
ATOM 1367 O O . LEU A 1 179 ? 3.385 7.516 -0.049 1 96.56 179 LEU A O 1
ATOM 1371 N N . GLU A 1 180 ? 1.404 6.438 -0.057 1 97.81 180 GLU A N 1
ATOM 1372 C CA . GLU A 1 180 ? 1.866 5.598 -1.157 1 97.81 180 GLU A CA 1
ATOM 1373 C C . GLU A 1 180 ? 2.082 6.414 -2.426 1 97.81 180 GLU A C 1
ATOM 1375 O O . GLU A 1 180 ? 3.061 6.207 -3.146 1 97.81 180 GLU A O 1
ATOM 1380 N N . ALA A 1 181 ? 1.146 7.289 -2.74 1 98.62 181 ALA A N 1
ATOM 1381 C CA . ALA A 1 181 ? 1.287 8.141 -3.918 1 98.62 181 ALA A CA 1
ATOM 1382 C C . ALA A 1 181 ? 2.613 8.891 -3.895 1 98.62 181 ALA A C 1
ATOM 1384 O O . ALA A 1 181 ? 3.34 8.914 -4.891 1 98.62 181 ALA A O 1
ATOM 1385 N N . LEU A 1 182 ? 2.9 9.453 -2.785 1 98.62 182 LEU A N 1
ATOM 1386 C CA . LEU A 1 182 ? 4.113 10.242 -2.602 1 98.62 182 LEU A CA 1
ATOM 1387 C C . LEU A 1 182 ? 5.355 9.375 -2.766 1 98.62 182 LEU A C 1
ATOM 1389 O O . LEU A 1 182 ? 6.316 9.773 -3.43 1 98.62 182 LEU A O 1
ATOM 1393 N N . ASN A 1 183 ? 5.336 8.211 -2.195 1 97.88 183 ASN A N 1
ATOM 1394 C CA . ASN A 1 183 ? 6.461 7.285 -2.314 1 97.88 183 ASN A CA 1
ATOM 1395 C C . ASN A 1 183 ? 6.66 6.832 -3.758 1 97.88 183 ASN A C 1
ATOM 1397 O O . ASN A 1 183 ? 7.793 6.758 -4.238 1 97.88 183 ASN A O 1
ATOM 1401 N N . LEU A 1 184 ? 5.582 6.484 -4.406 1 97.88 184 LEU A N 1
ATOM 1402 C CA . LEU A 1 184 ? 5.664 6.051 -5.797 1 97.88 184 LEU A CA 1
ATOM 1403 C C . LEU A 1 184 ? 6.199 7.168 -6.684 1 97.88 184 LEU A C 1
ATOM 1405 O O . LEU A 1 184 ? 7.043 6.926 -7.551 1 97.88 184 LEU A O 1
ATOM 1409 N N . CYS A 1 185 ? 5.699 8.359 -6.488 1 98.69 185 CYS A N 1
ATOM 1410 C CA . CYS A 1 185 ? 6.168 9.5 -7.262 1 98.69 185 CYS A CA 1
ATOM 1411 C C . CYS A 1 185 ? 7.648 9.758 -7.016 1 98.69 185 CYS A C 1
ATOM 1413 O O . CYS A 1 185 ? 8.398 10.062 -7.949 1 98.69 185 CYS A O 1
ATOM 1415 N N . LEU A 1 186 ? 8.047 9.664 -5.777 1 98.38 186 LEU A N 1
ATOM 1416 C CA . LEU A 1 186 ? 9.453 9.836 -5.43 1 98.38 186 LEU A CA 1
ATOM 1417 C C . LEU A 1 186 ? 10.328 8.836 -6.18 1 98.38 186 LEU A C 1
ATOM 1419 O O . LEU A 1 186 ? 11.352 9.211 -6.758 1 98.38 186 LEU A O 1
ATOM 1423 N N . GLN A 1 187 ? 9.93 7.605 -6.191 1 96.75 187 GLN A N 1
ATOM 1424 C CA . GLN A 1 187 ? 10.672 6.551 -6.875 1 96.75 187 GLN A CA 1
ATOM 1425 C C . GLN A 1 187 ? 10.688 6.785 -8.383 1 96.75 187 GLN A C 1
ATOM 1427 O O . GLN A 1 187 ? 11.648 6.43 -9.062 1 96.75 187 GLN A O 1
ATOM 1432 N N . ALA A 1 188 ? 9.633 7.352 -8.883 1 97.25 188 ALA A N 1
ATOM 1433 C CA . ALA A 1 188 ? 9.5 7.562 -10.32 1 97.25 188 ALA A CA 1
ATOM 1434 C C . ALA A 1 188 ? 10.5 8.602 -10.812 1 97.25 188 ALA A C 1
ATOM 1436 O O . ALA A 1 188 ? 10.875 8.602 -11.992 1 97.25 188 ALA A O 1
ATOM 1437 N N . VAL A 1 189 ? 11 9.469 -9.898 1 98.25 189 VAL A N 1
ATOM 1438 C CA . VAL A 1 189 ? 11.742 10.625 -10.414 1 98.25 189 VAL A CA 1
ATOM 1439 C C . VAL A 1 189 ? 13.141 10.648 -9.812 1 98.25 189 VAL A C 1
ATOM 1441 O O . VAL A 1 189 ? 13.922 11.562 -10.078 1 98.25 189 VAL A O 1
ATOM 1444 N N . THR A 1 190 ? 13.461 9.656 -8.938 1 97.06 190 THR A N 1
ATOM 1445 C CA . THR A 1 190 ? 14.773 9.688 -8.297 1 97.06 190 THR A CA 1
ATOM 1446 C C . THR A 1 190 ? 15.438 8.312 -8.375 1 97.06 190 THR A C 1
ATOM 1448 O O . THR A 1 190 ? 14.805 7.328 -8.75 1 97.06 190 THR A O 1
ATOM 1451 N N . ARG A 1 191 ? 16.688 8.281 -8.102 1 93.19 191 ARG A N 1
ATOM 1452 C CA . ARG A 1 191 ? 17.531 7.109 -7.848 1 93.19 191 ARG A CA 1
ATOM 1453 C C . ARG A 1 191 ? 18.328 7.281 -6.566 1 93.19 191 ARG A C 1
ATOM 1455 O O . ARG A 1 191 ? 18.562 8.406 -6.117 1 93.19 191 ARG A O 1
ATOM 1462 N N . PRO A 1 192 ? 18.703 6.152 -5.926 1 91.69 192 PRO A N 1
ATOM 1463 C CA . PRO A 1 192 ? 19.516 6.285 -4.711 1 91.69 192 PRO A CA 1
ATOM 1464 C C . PRO A 1 192 ? 20.719 7.207 -4.902 1 91.69 192 PRO A C 1
ATOM 1466 O O . PRO A 1 192 ? 21.391 7.141 -5.93 1 91.69 192 PRO A O 1
ATOM 1469 N N . GLY A 1 193 ? 20.922 8.086 -3.908 1 93.69 193 GLY A N 1
ATOM 1470 C CA . GLY A 1 193 ? 22.031 9.031 -3.975 1 93.69 193 GLY A CA 1
ATOM 1471 C C . GLY A 1 193 ? 21.594 10.422 -4.402 1 93.69 193 GLY A C 1
ATOM 1472 O O . GLY A 1 193 ? 22.328 11.391 -4.18 1 93.69 193 GLY A O 1
ATOM 1473 N N . ASP A 1 194 ? 20.438 10.594 -4.957 1 96.12 194 ASP A N 1
ATOM 1474 C CA . ASP A 1 194 ? 19.938 11.883 -5.434 1 96.12 194 ASP A CA 1
ATOM 1475 C C . ASP A 1 194 ? 19.578 12.797 -4.266 1 96.12 194 ASP A C 1
ATOM 1477 O O . ASP A 1 194 ? 19.391 12.328 -3.141 1 96.12 194 ASP A O 1
ATOM 1481 N N . THR A 1 195 ? 19.547 14.094 -4.547 1 97.44 195 THR A N 1
ATOM 1482 C CA . THR A 1 195 ? 19.172 15.125 -3.584 1 97.44 195 THR A CA 1
ATOM 1483 C C . THR A 1 195 ? 17.766 15.648 -3.885 1 97.44 195 THR A C 1
ATOM 1485 O O . THR A 1 195 ? 17.438 15.93 -5.039 1 97.44 195 THR A O 1
ATOM 1488 N N . VAL A 1 196 ? 16.969 15.758 -2.824 1 98.5 196 VAL A N 1
ATOM 1489 C CA . VAL A 1 196 ? 15.609 16.234 -2.959 1 98.5 196 VAL A CA 1
ATOM 1490 C C . VAL A 1 196 ? 15.406 17.469 -2.074 1 98.5 196 VAL A C 1
ATOM 1492 O O . VAL A 1 196 ? 15.758 17.453 -0.893 1 98.5 196 VAL A O 1
ATOM 1495 N N . ILE A 1 197 ? 14.844 18.531 -2.641 1 98.06 197 ILE A N 1
ATOM 1496 C CA . ILE A 1 197 ? 14.516 19.734 -1.881 1 98.06 197 ILE A CA 1
ATOM 1497 C C . ILE A 1 197 ? 13.25 19.5 -1.061 1 98.06 197 ILE A C 1
ATOM 1499 O O . ILE A 1 197 ? 12.258 19 -1.576 1 98.06 197 ILE A O 1
ATOM 1503 N N . VAL A 1 198 ? 13.328 19.844 0.221 1 98.06 198 VAL A N 1
ATOM 1504 C CA . VAL A 1 198 ? 12.164 19.797 1.102 1 98.06 198 VAL A CA 1
ATOM 1505 C C . VAL A 1 198 ? 12.078 21.078 1.931 1 98.06 198 VAL A C 1
ATOM 1507 O O . VAL A 1 198 ? 13.047 21.844 2.004 1 98.06 198 VAL A O 1
ATOM 1510 N N . GLU A 1 199 ? 10.945 21.266 2.543 1 97.75 199 GLU A N 1
ATOM 1511 C CA . GLU A 1 199 ? 10.742 22.422 3.43 1 97.75 199 GLU A CA 1
ATOM 1512 C C . GLU A 1 199 ? 11.508 22.234 4.738 1 97.75 199 GLU A C 1
ATOM 1514 O O . GLU A 1 199 ? 11.914 21.125 5.082 1 97.75 199 GLU A O 1
ATOM 1519 N N . ALA A 1 200 ? 11.664 23.375 5.469 1 95.44 200 ALA A N 1
ATOM 1520 C CA . ALA A 1 200 ? 12.156 23.391 6.844 1 95.44 200 ALA A CA 1
ATOM 1521 C C . ALA A 1 200 ? 11.273 24.25 7.738 1 95.44 200 ALA A C 1
ATOM 1523 O O . ALA A 1 200 ? 11.234 25.469 7.598 1 95.44 200 ALA A O 1
ATOM 1524 N N . PRO A 1 201 ? 10.586 23.734 8.734 1 96.62 201 PRO A N 1
ATOM 1525 C CA . PRO A 1 201 ? 10.438 22.312 9 1 96.62 201 PRO A CA 1
ATOM 1526 C C . PRO A 1 201 ? 9.656 21.578 7.914 1 96.62 201 PRO A C 1
ATOM 1528 O O . PRO A 1 201 ? 9 22.219 7.086 1 96.62 201 PRO A O 1
ATOM 1531 N N . THR A 1 202 ? 9.812 20.266 7.887 1 96.38 202 THR A N 1
ATOM 1532 C CA . THR A 1 202 ? 9.203 19.453 6.848 1 96.38 202 THR A CA 1
ATOM 1533 C C . THR A 1 202 ? 8.414 18.297 7.465 1 96.38 202 THR A C 1
ATOM 1535 O O . THR A 1 202 ? 8.719 17.859 8.578 1 96.38 202 THR A O 1
ATOM 1538 N N . PHE A 1 203 ? 7.391 17.891 6.77 1 96.19 203 PHE A N 1
ATOM 1539 C CA . PHE A 1 203 ? 6.637 16.703 7.164 1 96.19 203 PHE A CA 1
ATOM 1540 C C . PHE A 1 203 ? 7.566 15.516 7.348 1 96.19 203 PHE A C 1
ATOM 1542 O O . PHE A 1 203 ? 8.273 15.125 6.414 1 96.19 203 PHE A O 1
ATOM 1549 N N . TYR A 1 204 ? 7.551 14.859 8.492 1 94 204 TYR A N 1
ATOM 1550 C CA . TYR A 1 204 ? 8.5 13.805 8.836 1 94 204 TYR A CA 1
ATOM 1551 C C . TYR A 1 204 ? 8.344 12.609 7.898 1 94 204 TYR A C 1
ATOM 1553 O O . TYR A 1 204 ? 9.305 11.859 7.68 1 94 204 TYR A O 1
ATOM 1561 N N . GLY A 1 205 ? 7.141 12.383 7.324 1 94.19 205 GLY A N 1
ATOM 1562 C CA . GLY A 1 205 ? 6.965 11.305 6.359 1 94.19 205 GLY A CA 1
ATOM 1563 C C . GLY A 1 205 ? 7.855 11.445 5.141 1 94.19 205 GLY A C 1
ATOM 1564 O O . GLY A 1 205 ? 8.297 10.445 4.57 1 94.19 205 GLY A O 1
ATOM 1565 N N . ALA A 1 206 ? 8.078 12.648 4.715 1 96.06 206 ALA A N 1
ATOM 1566 C CA . ALA A 1 206 ? 8.992 12.891 3.605 1 96.06 206 ALA A CA 1
ATOM 1567 C C . ALA A 1 206 ? 10.414 12.469 3.969 1 96.06 206 ALA A C 1
ATOM 1569 O O . ALA A 1 206 ? 11.117 11.852 3.162 1 96.06 206 ALA A O 1
ATOM 1570 N N . LEU A 1 207 ? 10.852 12.836 5.176 1 94.69 207 LEU A N 1
ATOM 1571 C CA . LEU A 1 207 ? 12.188 12.477 5.633 1 94.69 207 LEU A CA 1
ATOM 1572 C C . LEU A 1 207 ? 12.352 10.961 5.691 1 94.69 207 LEU A C 1
ATOM 1574 O O . LEU A 1 207 ? 13.383 10.43 5.27 1 94.69 207 LEU A O 1
ATOM 1578 N N . GLN A 1 208 ? 11.375 10.32 6.195 1 93.44 208 GLN A N 1
ATOM 1579 C CA . GLN A 1 208 ? 11.406 8.859 6.262 1 93.44 208 GLN A CA 1
ATOM 1580 C C . GLN A 1 208 ? 11.469 8.25 4.863 1 93.44 208 GLN A C 1
ATOM 1582 O O . GLN A 1 208 ? 12.195 7.281 4.637 1 93.44 208 GLN A O 1
ATOM 1587 N N . ALA A 1 209 ? 10.695 8.766 3.953 1 95.38 209 ALA A N 1
ATOM 1588 C CA . ALA A 1 209 ? 10.688 8.273 2.578 1 95.38 209 ALA A CA 1
ATOM 1589 C C . ALA A 1 209 ? 12.062 8.453 1.929 1 95.38 209 ALA A C 1
ATOM 1591 O O . ALA A 1 209 ? 12.555 7.551 1.251 1 95.38 209 ALA A O 1
ATOM 1592 N N . LEU A 1 210 ? 12.641 9.656 2.09 1 95.75 210 LEU A N 1
ATOM 1593 C CA . LEU A 1 210 ? 13.953 9.93 1.516 1 95.75 210 LEU A CA 1
ATOM 1594 C C . LEU A 1 210 ? 15 8.969 2.066 1 95.75 210 LEU A C 1
ATOM 1596 O O . LEU A 1 210 ? 15.805 8.414 1.31 1 95.75 210 LEU A O 1
ATOM 1600 N N . GLU A 1 211 ? 14.938 8.766 3.367 1 92.94 211 GLU A N 1
ATOM 1601 C CA . GLU A 1 211 ? 15.867 7.848 4.004 1 92.94 211 GLU A CA 1
ATOM 1602 C C . GLU A 1 211 ? 15.719 6.434 3.449 1 92.94 211 GLU A C 1
ATOM 1604 O O . GLU A 1 211 ? 16.703 5.789 3.088 1 92.94 211 GLU A O 1
ATOM 1609 N N . ARG A 1 212 ? 14.531 5.996 3.346 1 89.25 212 ARG A N 1
ATOM 1610 C CA . ARG A 1 212 ? 14.219 4.641 2.898 1 89.25 212 ARG A CA 1
ATOM 1611 C C . ARG A 1 212 ? 14.742 4.398 1.485 1 89.25 212 ARG A C 1
ATOM 1613 O O . ARG A 1 212 ? 15.148 3.283 1.152 1 89.25 212 ARG A O 1
ATOM 1620 N N . HIS A 1 213 ? 14.758 5.41 0.687 1 91.69 213 HIS A N 1
ATOM 1621 C CA . HIS A 1 213 ? 15.148 5.262 -0.708 1 91.69 213 HIS A CA 1
ATOM 1622 C C . HIS A 1 213 ? 16.609 5.68 -0.916 1 91.69 213 HIS A C 1
ATOM 1624 O O . HIS A 1 213 ? 17.062 5.801 -2.055 1 91.69 213 HIS A O 1
ATOM 1630 N N . GLY A 1 214 ? 17.359 5.969 0.195 1 91.31 214 GLY A N 1
ATOM 1631 C CA . GLY A 1 214 ? 18.766 6.316 0.112 1 91.31 214 GLY A CA 1
ATOM 1632 C C . GLY A 1 214 ? 19.016 7.676 -0.515 1 91.31 214 GLY A C 1
ATOM 1633 O O . GLY A 1 214 ? 19.984 7.863 -1.254 1 91.31 214 GLY A O 1
ATOM 1634 N N . LEU A 1 215 ? 18.094 8.594 -0.276 1 94.44 215 LEU A N 1
ATOM 1635 C CA . LEU A 1 215 ? 18.188 9.938 -0.848 1 94.44 215 LEU A CA 1
ATOM 1636 C C . LEU A 1 215 ? 18.672 10.938 0.19 1 94.44 215 LEU A C 1
ATOM 1638 O O . LEU A 1 215 ? 18.734 10.633 1.383 1 94.44 215 LEU A O 1
ATOM 1642 N N . LYS A 1 216 ? 19.062 12.117 -0.276 1 95.5 216 LYS A N 1
ATOM 1643 C CA . LYS A 1 216 ? 19.484 13.219 0.585 1 95.5 216 LYS A CA 1
ATOM 1644 C C . LYS A 1 216 ? 18.422 14.312 0.637 1 95.5 216 LYS A C 1
ATOM 1646 O O . LYS A 1 216 ? 17.766 14.602 -0.367 1 95.5 216 LYS A O 1
ATOM 1651 N N . ALA A 1 217 ? 18.297 14.906 1.805 1 96.06 217 ALA A N 1
ATOM 1652 C CA . ALA A 1 217 ? 17.359 16.016 1.979 1 96.06 217 ALA A CA 1
ATOM 1653 C C . ALA A 1 217 ? 18.094 17.359 1.926 1 96.06 217 ALA A C 1
ATOM 1655 O O . ALA A 1 217 ? 19.141 17.531 2.553 1 96.06 217 ALA A O 1
ATOM 1656 N N . LEU A 1 218 ? 17.594 18.188 1.136 1 96.56 218 LEU A N 1
ATOM 1657 C CA . LEU A 1 218 ? 18.031 19.578 1.109 1 96.56 218 LEU A CA 1
ATOM 1658 C C . LEU A 1 218 ? 16.922 20.516 1.603 1 96.56 218 LEU A C 1
ATOM 1660 O O . LEU A 1 218 ? 16.031 20.875 0.84 1 96.56 218 LEU A O 1
ATOM 1664 N N . GLU A 1 219 ? 17.078 20.953 2.811 1 95.75 219 GLU A N 1
ATOM 1665 C CA . GLU A 1 219 ? 16.062 21.781 3.449 1 95.75 219 GLU A CA 1
ATOM 1666 C C . GLU A 1 219 ? 16.188 23.25 3.02 1 95.75 219 GLU A C 1
ATOM 1668 O O . GLU A 1 219 ? 17.281 23.797 2.969 1 95.75 219 GLU A O 1
ATOM 1673 N N . VAL A 1 220 ? 15.062 23.859 2.736 1 95.69 220 VAL A N 1
ATOM 1674 C CA . VAL A 1 220 ? 15.047 25.266 2.354 1 95.69 220 VAL A CA 1
ATOM 1675 C C . VAL A 1 220 ? 14.195 26.062 3.338 1 95.69 220 VAL A C 1
ATOM 1677 O O . VAL A 1 220 ? 13.227 25.531 3.893 1 95.69 220 VAL A O 1
ATOM 1680 N N . PRO A 1 221 ? 14.539 27.328 3.494 1 94.94 221 PRO A N 1
ATOM 1681 C CA . PRO A 1 221 ? 13.75 28.172 4.402 1 94.94 221 PRO A CA 1
ATOM 1682 C C . PRO A 1 221 ? 12.273 28.234 4.016 1 94.94 221 PRO A C 1
ATOM 1684 O O . PRO A 1 221 ? 11.953 28.359 2.832 1 94.94 221 PRO A O 1
ATOM 1687 N N . THR A 1 222 ? 11.391 28.109 5.023 1 96.19 222 THR A N 1
ATOM 1688 C CA . THR A 1 222 ? 9.945 28.094 4.809 1 96.19 222 THR A CA 1
ATOM 1689 C C . THR A 1 222 ? 9.25 29.062 5.754 1 96.19 222 THR A C 1
ATOM 1691 O O . THR A 1 222 ? 9.43 29 6.969 1 96.19 222 THR A O 1
ATOM 1694 N N . HIS A 1 223 ? 8.539 29.984 5.176 1 94.88 223 HIS A N 1
ATOM 1695 C CA . HIS A 1 223 ? 7.773 30.969 5.926 1 94.88 223 HIS A CA 1
ATOM 1696 C C . HIS A 1 223 ? 6.449 30.391 6.418 1 94.88 223 HIS A C 1
ATOM 1698 O O . HIS A 1 223 ? 5.773 29.672 5.68 1 94.88 223 HIS A O 1
ATOM 1704 N N . PRO A 1 224 ? 6.016 30.641 7.617 1 94.56 224 PRO A N 1
ATOM 1705 C CA . PRO A 1 224 ? 4.812 30.031 8.188 1 94.56 224 PRO A CA 1
ATOM 1706 C C . PRO A 1 224 ? 3.535 30.484 7.48 1 94.56 224 PRO A C 1
ATOM 1708 O O . PRO A 1 224 ? 2.498 29.812 7.602 1 94.56 224 PRO A O 1
ATOM 1711 N N . ARG A 1 225 ? 3.586 31.578 6.734 1 93.25 225 ARG A N 1
ATOM 1712 C CA . ARG A 1 225 ? 2.387 32.062 6.059 1 93.25 225 ARG A CA 1
ATOM 1713 C C . ARG A 1 225 ? 2.445 31.766 4.562 1 93.25 225 ARG A C 1
ATOM 1715 O O . ARG A 1 225 ? 1.426 31.438 3.949 1 93.25 225 ARG A O 1
ATOM 1722 N N . THR A 1 226 ? 3.729 31.906 4.004 1 95.88 226 THR A N 1
ATOM 1723 C CA . THR A 1 226 ? 3.752 31.969 2.549 1 95.88 226 THR A CA 1
ATOM 1724 C C . THR A 1 226 ? 4.562 30.812 1.971 1 95.88 226 THR A C 1
ATOM 1726 O O . THR A 1 226 ? 4.719 30.703 0.752 1 95.88 226 THR A O 1
ATOM 1729 N N . GLY A 1 227 ? 5.074 29.953 2.789 1 97.12 227 GLY A N 1
ATOM 1730 C CA . GLY A 1 227 ? 5.734 28.75 2.305 1 97.12 227 GLY A CA 1
ATOM 1731 C C . GLY A 1 227 ? 7.199 28.969 1.974 1 97.12 227 GLY A C 1
ATOM 1732 O O . GLY A 1 227 ? 7.867 29.797 2.596 1 97.12 227 GLY A O 1
ATOM 1733 N N . VAL A 1 228 ? 7.762 28.25 1.098 1 97 228 VAL A N 1
ATOM 1734 C CA . VAL A 1 228 ? 9.195 28.156 0.84 1 97 228 VAL A CA 1
ATOM 1735 C C . VAL A 1 228 ? 9.703 29.453 0.228 1 97 228 VAL A C 1
ATOM 1737 O O . VAL A 1 228 ? 8.945 30.172 -0.432 1 97 228 VAL A O 1
ATOM 1740 N N . ASP A 1 229 ? 10.969 29.688 0.446 1 95.75 229 ASP A N 1
ATOM 1741 C CA . ASP A 1 229 ? 11.648 30.828 -0.163 1 95.75 229 ASP A CA 1
ATOM 1742 C C . ASP A 1 229 ? 12.148 30.484 -1.565 1 95.75 229 ASP A C 1
ATOM 1744 O O . ASP A 1 229 ? 13.031 29.641 -1.728 1 95.75 229 ASP A O 1
ATOM 1748 N N . LEU A 1 230 ? 11.656 31.172 -2.58 1 97.56 230 LEU A N 1
ATOM 1749 C CA . LEU A 1 230 ? 11.992 30.859 -3.967 1 97.56 230 LEU A CA 1
ATOM 1750 C C . LEU A 1 230 ? 13.453 31.188 -4.258 1 97.56 230 LEU A C 1
ATOM 1752 O O . LEU A 1 230 ? 14.102 30.516 -5.055 1 97.56 230 LEU A O 1
ATOM 1756 N N . GLY A 1 231 ? 13.891 32.281 -3.645 1 95.88 231 GLY A N 1
ATOM 1757 C CA . GLY A 1 231 ? 15.297 32.594 -3.793 1 95.88 231 GLY A CA 1
ATOM 1758 C C . GLY A 1 231 ? 16.219 31.516 -3.27 1 95.88 231 GLY A C 1
ATOM 1759 O O . GLY A 1 231 ? 17.219 31.188 -3.9 1 95.88 231 GLY A O 1
ATOM 1760 N N . ALA A 1 232 ? 15.883 30.969 -2.189 1 94.56 232 ALA A N 1
ATOM 1761 C CA . ALA A 1 232 ? 16.656 29.875 -1.608 1 94.56 232 ALA A CA 1
ATOM 1762 C C . ALA A 1 232 ? 16.594 28.625 -2.492 1 94.56 232 ALA A C 1
ATOM 1764 O O . ALA A 1 232 ? 17.578 27.891 -2.602 1 94.56 232 ALA A O 1
ATOM 1765 N N . ILE A 1 233 ? 15.469 28.359 -3.107 1 96.81 233 ILE A N 1
ATOM 1766 C CA . ILE A 1 233 ? 15.336 27.234 -4.02 1 96.81 233 ILE A CA 1
ATOM 1767 C C . ILE A 1 233 ? 16.266 27.422 -5.219 1 96.81 233 ILE A C 1
ATOM 1769 O O . ILE A 1 233 ? 16.953 26.5 -5.629 1 96.81 233 ILE A O 1
ATOM 1773 N N . GLU A 1 234 ? 16.219 28.562 -5.746 1 96.75 234 GLU A N 1
ATOM 1774 C CA . GLU A 1 234 ? 17.094 28.859 -6.891 1 96.75 234 GLU A CA 1
ATOM 1775 C C . GLU A 1 234 ? 18.562 28.641 -6.539 1 96.75 234 GLU A C 1
ATOM 1777 O O . GLU A 1 234 ? 19.312 28.047 -7.316 1 96.75 234 GLU A O 1
ATOM 1782 N N . THR A 1 235 ? 18.922 29.141 -5.395 1 95.44 235 THR A N 1
ATOM 1783 C CA . THR A 1 235 ? 20.297 28.953 -4.918 1 95.44 235 THR A CA 1
ATOM 1784 C C . THR A 1 235 ? 20.609 27.484 -4.746 1 95.44 235 THR A C 1
ATOM 1786 O O . THR A 1 235 ? 21.703 27.031 -5.117 1 95.44 235 THR A O 1
ATOM 1789 N N . ALA A 1 236 ? 19.703 26.797 -4.176 1 94.31 236 ALA A N 1
ATOM 1790 C CA . ALA A 1 236 ? 19.875 25.359 -3.971 1 94.31 236 ALA A CA 1
ATOM 1791 C C . ALA A 1 236 ? 20.078 24.641 -5.297 1 94.31 236 ALA A C 1
ATOM 1793 O O . ALA A 1 236 ? 20.891 23.719 -5.391 1 94.31 236 ALA A O 1
ATOM 1794 N N . ILE A 1 237 ? 19.297 24.984 -6.32 1 96.81 237 ILE A N 1
ATOM 1795 C CA . ILE A 1 237 ? 19.391 24.375 -7.641 1 96.81 237 ILE A CA 1
ATOM 1796 C C . ILE A 1 237 ? 20.781 24.609 -8.219 1 96.81 237 ILE A C 1
ATOM 1798 O O . ILE A 1 237 ? 21.406 23.672 -8.734 1 96.81 237 ILE A O 1
ATOM 1802 N N . GLN A 1 238 ? 21.281 25.75 -8.047 1 95.5 238 GLN A N 1
ATOM 1803 C CA . GLN A 1 238 ? 22.578 26.109 -8.609 1 95.5 238 GLN A CA 1
ATOM 1804 C C . GLN A 1 238 ? 23.703 25.391 -7.887 1 95.5 238 GLN A C 1
ATOM 1806 O O . GLN A 1 238 ? 24.656 24.938 -8.516 1 95.5 238 GLN A O 1
ATOM 1811 N N . ARG A 1 239 ? 23.516 25.266 -6.648 1 94.5 239 ARG A N 1
ATOM 1812 C CA . ARG A 1 239 ? 24.625 24.766 -5.824 1 94.5 239 ARG A CA 1
ATOM 1813 C C . ARG A 1 239 ? 24.625 23.25 -5.785 1 94.5 239 ARG A C 1
ATOM 1815 O O . ARG A 1 239 ? 25.688 22.625 -5.684 1 94.5 239 ARG A O 1
ATOM 1822 N N . HIS A 1 240 ? 23.422 22.609 -5.84 1 95.19 240 HIS A N 1
ATOM 1823 C CA . HIS A 1 240 ? 23.375 21.203 -5.457 1 95.19 240 HIS A CA 1
ATOM 1824 C C . HIS A 1 240 ? 22.781 20.344 -6.57 1 95.19 240 HIS A C 1
ATOM 1826 O O . HIS A 1 240 ? 22.797 19.109 -6.492 1 95.19 240 HIS A O 1
ATOM 1832 N N . ALA A 1 241 ? 22.234 20.938 -7.547 1 96.44 241 ALA A N 1
ATOM 1833 C CA . ALA A 1 241 ? 21.625 20.234 -8.672 1 96.44 241 ALA A CA 1
ATOM 1834 C C . ALA A 1 241 ? 20.672 19.141 -8.18 1 96.44 241 ALA A C 1
ATOM 1836 O O . ALA A 1 241 ? 20.828 17.969 -8.531 1 96.44 241 ALA A O 1
ATOM 1837 N N . PRO A 1 242 ? 19.672 19.531 -7.391 1 97.94 242 PRO A N 1
ATOM 1838 C CA . PRO A 1 242 ? 18.703 18.531 -6.918 1 97.94 242 PRO A CA 1
ATOM 1839 C C . PRO A 1 242 ? 17.922 17.891 -8.055 1 97.94 242 PRO A C 1
ATOM 1841 O O . PRO A 1 242 ? 17.734 18.5 -9.109 1 97.94 242 PRO A O 1
ATOM 1844 N N . THR A 1 243 ? 17.453 16.625 -7.793 1 98.19 243 THR A N 1
ATOM 1845 C CA . THR A 1 243 ? 16.781 15.867 -8.844 1 98.19 243 THR A CA 1
ATOM 1846 C C . THR A 1 243 ? 15.266 16.047 -8.758 1 98.19 243 THR A C 1
ATOM 1848 O O . THR A 1 243 ? 14.555 15.828 -9.742 1 98.19 243 THR A O 1
ATOM 1851 N N . ALA A 1 244 ? 14.781 16.406 -7.605 1 98.69 244 ALA A N 1
ATOM 1852 C CA . ALA A 1 244 ? 13.352 16.578 -7.387 1 98.69 244 ALA A CA 1
ATOM 1853 C C . ALA A 1 244 ? 13.078 17.516 -6.223 1 98.69 244 ALA A C 1
ATOM 1855 O O . ALA A 1 244 ? 13.992 17.875 -5.477 1 98.69 244 ALA A O 1
ATOM 1856 N N . CYS A 1 245 ? 11.844 17.969 -6.133 1 98.44 245 CYS A N 1
ATOM 1857 C CA . CYS A 1 245 ? 11.312 18.75 -5.023 1 98.44 245 CYS A CA 1
ATOM 1858 C C . CYS A 1 245 ? 10.062 18.109 -4.445 1 98.44 245 CYS A C 1
ATOM 1860 O O . CYS A 1 245 ? 9.211 17.60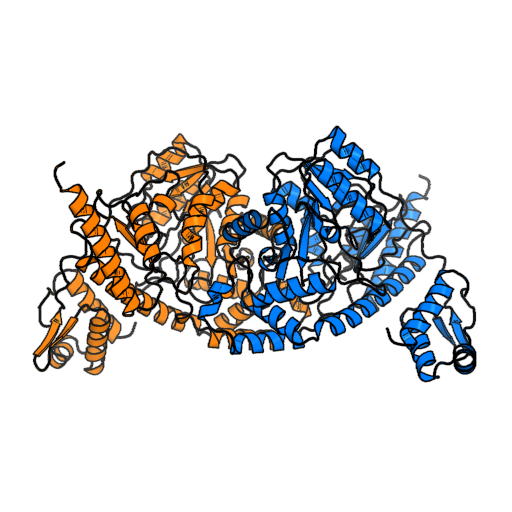9 -5.191 1 98.44 245 CYS A O 1
ATOM 1862 N N . TRP A 1 246 ? 10.023 18 -3.154 1 98.69 246 TRP A N 1
ATOM 1863 C CA . TRP A 1 246 ? 8.836 17.562 -2.434 1 98.69 246 TRP A CA 1
ATOM 1864 C C . TRP A 1 246 ? 8.32 18.656 -1.517 1 98.69 246 TRP A C 1
ATOM 1866 O O . TRP A 1 246 ? 8.953 18.984 -0.515 1 98.69 246 TRP A O 1
ATOM 1876 N N . LEU A 1 247 ? 7.129 19.203 -1.857 1 98.75 247 LEU A N 1
ATOM 1877 C CA . LEU A 1 247 ? 6.602 20.344 -1.103 1 98.75 247 LEU A CA 1
ATOM 1878 C C . LEU A 1 247 ? 5.117 20.156 -0.819 1 98.75 247 LEU A C 1
ATOM 1880 O O . LEU A 1 247 ? 4.418 19.469 -1.56 1 98.75 247 LEU A O 1
ATOM 1884 N N . MET A 1 248 ? 4.688 20.719 0.222 1 98.69 248 MET A N 1
ATOM 1885 C CA . MET A 1 248 ? 3.283 20.969 0.512 1 98.69 248 MET A CA 1
ATOM 1886 C C . MET A 1 248 ? 2.947 22.453 0.293 1 98.69 248 MET A C 1
ATOM 1888 O O . MET A 1 248 ? 3.207 23.281 1.159 1 98.69 248 MET A O 1
ATOM 1892 N N . THR A 1 249 ? 2.203 22.734 -0.765 1 98.5 249 THR A N 1
ATOM 1893 C CA . THR A 1 249 ? 1.969 24.125 -1.117 1 98.5 249 THR A CA 1
ATOM 1894 C C . THR A 1 249 ? 0.734 24.672 -0.4 1 98.5 249 THR A C 1
ATOM 1896 O O . THR A 1 249 ? 0.51 25.875 -0.363 1 98.5 249 THR A O 1
ATOM 1899 N N . GLN A 1 250 ? -0.046 23.719 0.11 1 98.12 250 GLN A N 1
ATOM 1900 C CA . GLN A 1 250 ? -1.273 24.109 0.793 1 98.12 250 GLN A CA 1
ATOM 1901 C C . GLN A 1 250 ? -1.358 23.469 2.18 1 98.12 250 GLN A C 1
ATOM 1903 O O . GLN A 1 250 ? -1.357 22.25 2.311 1 98.12 250 GLN A O 1
ATOM 1908 N N . PHE A 1 251 ? -1.45 24.391 3.217 1 98.38 251 PHE A N 1
ATOM 1909 C CA . PHE A 1 251 ? -1.626 24 4.609 1 98.38 251 PHE A CA 1
ATOM 1910 C C . PHE A 1 251 ? -0.554 23 5.027 1 98.38 251 PHE A C 1
ATOM 1912 O O . PHE A 1 251 ? -0.869 21.906 5.5 1 98.38 251 PHE A O 1
ATOM 1919 N N . GLN A 1 252 ? 0.634 23.406 4.957 1 98.19 252 GLN A N 1
ATOM 1920 C CA . GLN A 1 252 ? 1.854 22.609 5.086 1 98.19 252 GLN A CA 1
ATOM 1921 C C . GLN A 1 252 ? 1.998 22.047 6.496 1 98.19 252 GLN A C 1
ATOM 1923 O O . GLN A 1 252 ? 1.763 22.75 7.48 1 98.19 252 GLN A O 1
ATOM 1928 N N . ASN A 1 253 ? 2.143 20.781 6.625 1 98.25 253 ASN A N 1
ATOM 1929 C CA . ASN A 1 253 ? 2.51 20.109 7.867 1 98.25 253 ASN A CA 1
ATOM 1930 C C . ASN A 1 253 ? 4.012 20.172 8.117 1 98.25 253 ASN A C 1
ATOM 1932 O O . ASN A 1 253 ? 4.801 19.594 7.371 1 98.25 253 ASN A O 1
ATOM 1936 N N . PRO A 1 254 ? 4.488 20.969 9.086 1 97.62 254 PRO A N 1
ATOM 1937 C CA . PRO A 1 254 ? 3.729 21.234 10.312 1 97.62 254 PRO A CA 1
ATOM 1938 C C . PRO A 1 254 ? 3.324 22.703 10.445 1 97.62 254 PRO A C 1
ATOM 1940 O O . PRO A 1 254 ? 2.605 23.062 11.383 1 97.62 254 PRO A O 1
ATOM 1943 N N . LEU A 1 255 ? 3.686 23.578 9.562 1 97.5 255 LEU A N 1
ATOM 1944 C CA . LEU A 1 255 ? 3.602 25.031 9.781 1 97.5 255 LEU A CA 1
ATOM 1945 C C . LEU A 1 255 ? 2.186 25.531 9.523 1 97.5 255 LEU A C 1
ATOM 1947 O O . LEU A 1 255 ? 1.771 26.547 10.094 1 97.5 255 LEU A O 1
ATOM 1951 N N . GLY A 1 256 ? 1.535 24.906 8.586 1 98 256 GLY A N 1
ATOM 1952 C CA . GLY A 1 256 ? 0.202 25.344 8.211 1 98 256 GLY A CA 1
ATOM 1953 C C . GLY A 1 256 ? 0.209 26.422 7.137 1 98 256 GLY A C 1
ATOM 1954 O O . GLY A 1 256 ? -0.821 27.047 6.867 1 98 256 GLY A O 1
ATOM 1955 N N . SER A 1 257 ? 1.275 26.625 6.449 1 97.44 257 SER A N 1
ATOM 1956 C CA . SER A 1 257 ? 1.4 27.703 5.473 1 97.44 257 SER A CA 1
ATOM 1957 C C . SER A 1 257 ? 0.537 27.438 4.242 1 97.44 257 SER A C 1
ATOM 1959 O O . SER A 1 257 ? 0.268 26.297 3.904 1 97.44 257 SER A O 1
ATOM 1961 N N . LEU A 1 258 ? 0.088 28.484 3.617 1 98.12 258 LEU A N 1
ATOM 1962 C CA . LEU A 1 258 ? -0.573 28.484 2.316 1 98.12 258 LEU A CA 1
ATOM 1963 C C . LEU A 1 258 ? 0.181 29.375 1.331 1 98.12 258 LEU A C 1
ATOM 1965 O O . LEU A 1 258 ? 0.122 30.609 1.423 1 98.12 258 LEU A O 1
ATOM 1969 N N . MET A 1 259 ? 0.847 28.719 0.442 1 98.25 259 MET A N 1
ATOM 1970 C CA . MET A 1 259 ? 1.6 29.469 -0.554 1 98.25 259 MET A CA 1
ATOM 1971 C C . MET A 1 259 ? 0.662 30.266 -1.453 1 98.25 259 MET A C 1
ATOM 1973 O O . MET A 1 259 ? -0.325 29.734 -1.961 1 98.25 259 MET A O 1
ATOM 1977 N N . PRO A 1 260 ? 0.971 31.562 -1.643 1 97.25 260 PRO A N 1
ATOM 1978 C CA . PRO A 1 260 ? 0.145 32.344 -2.551 1 97.25 260 PRO A CA 1
ATOM 1979 C C . PRO A 1 260 ? 0.164 31.828 -3.982 1 97.25 260 PRO A C 1
ATOM 1981 O O . PRO A 1 260 ? 1.168 31.266 -4.422 1 97.25 260 PRO A O 1
ATOM 1984 N N . GLU A 1 261 ? -0.921 32.094 -4.691 1 96.38 261 GLU A N 1
ATOM 1985 C CA . GLU A 1 261 ? -1.094 31.609 -6.051 1 96.38 261 GLU A CA 1
ATOM 1986 C C . GLU A 1 261 ? 0.051 32.062 -6.953 1 96.38 261 GLU A C 1
ATOM 1988 O O . GLU A 1 261 ? 0.603 31.266 -7.715 1 96.38 261 GLU A O 1
ATOM 1993 N N . GLU A 1 262 ? 0.364 33.344 -6.852 1 97.38 262 GLU A N 1
ATOM 1994 C CA . GLU A 1 262 ? 1.434 33.875 -7.688 1 97.38 262 GLU A CA 1
ATOM 1995 C C . GLU A 1 262 ? 2.766 33.188 -7.387 1 97.38 262 GLU A C 1
ATOM 1997 O O . GLU A 1 262 ? 3.549 32.906 -8.297 1 97.38 262 GLU A O 1
ATOM 2002 N N . LYS A 1 263 ? 3.021 32.969 -6.188 1 98.19 263 LYS A N 1
ATOM 2003 C CA . LYS A 1 263 ? 4.254 32.281 -5.785 1 98.19 263 LYS A CA 1
ATOM 2004 C C . LYS A 1 263 ? 4.277 30.844 -6.281 1 98.19 263 LYS A C 1
ATOM 2006 O O . LYS A 1 263 ? 5.328 30.328 -6.672 1 98.19 263 LYS A O 1
ATOM 2011 N N . LYS A 1 264 ? 3.158 30.141 -6.254 1 98.56 264 LYS A N 1
ATOM 2012 C CA . LYS A 1 264 ? 3.064 28.797 -6.812 1 98.56 264 LYS A CA 1
ATOM 2013 C C . LYS A 1 264 ? 3.406 28.781 -8.297 1 98.56 264 LYS A C 1
ATOM 2015 O O . LYS A 1 264 ? 4.113 27.891 -8.773 1 98.56 264 LYS A O 1
ATOM 2020 N N . ARG A 1 265 ? 2.854 29.734 -8.984 1 98.25 265 ARG A N 1
ATOM 2021 C CA . ARG A 1 265 ? 3.148 29.859 -10.406 1 98.25 265 ARG A CA 1
ATOM 2022 C C . ARG A 1 265 ? 4.645 30.047 -10.641 1 98.25 265 ARG A C 1
ATOM 2024 O O . ARG A 1 265 ? 5.227 29.375 -11.492 1 98.25 265 ARG A O 1
ATOM 2031 N N . GLN A 1 266 ? 5.246 30.938 -9.852 1 98.69 266 GLN A N 1
ATOM 2032 C CA . GLN A 1 266 ? 6.676 31.203 -9.969 1 98.69 266 GLN A CA 1
ATOM 2033 C C . GLN A 1 266 ? 7.488 29.953 -9.641 1 98.69 266 GLN A C 1
ATOM 2035 O O . GLN A 1 266 ? 8.492 29.672 -10.297 1 98.69 266 GLN A O 1
ATOM 2040 N N . LEU A 1 267 ? 7.066 29.219 -8.648 1 98.75 267 LEU A N 1
ATOM 2041 C CA . LEU A 1 267 ? 7.723 27.984 -8.266 1 98.75 267 LEU A CA 1
ATOM 2042 C C . LEU A 1 267 ? 7.73 26.984 -9.422 1 98.75 267 LEU A C 1
ATOM 2044 O O . LEU A 1 267 ? 8.773 26.422 -9.758 1 98.75 267 LEU A O 1
ATOM 2048 N N . VAL A 1 268 ? 6.57 26.75 -10.031 1 98.81 268 VAL A N 1
ATOM 2049 C CA . VAL A 1 268 ? 6.422 25.797 -11.117 1 98.81 268 VAL A CA 1
ATOM 2050 C C . VAL A 1 268 ? 7.285 26.203 -12.305 1 98.81 268 VAL A C 1
ATOM 2052 O O . VAL A 1 268 ? 7.961 25.375 -12.914 1 98.81 268 VAL A O 1
ATOM 2055 N N . GLU A 1 269 ? 7.285 27.5 -12.602 1 98.62 269 GLU A N 1
ATOM 2056 C CA . GLU A 1 269 ? 8.086 28.016 -13.703 1 98.62 269 GLU A CA 1
ATOM 2057 C C . GLU A 1 269 ? 9.578 27.844 -13.438 1 98.62 269 GLU A C 1
ATOM 2059 O O . GLU A 1 269 ? 10.336 27.469 -14.328 1 98.62 269 GLU A O 1
ATOM 2064 N N . LEU A 1 270 ? 9.961 28.188 -12.242 1 98.62 270 LEU A N 1
ATOM 2065 C CA . LEU A 1 270 ? 11.359 28.047 -11.844 1 98.62 270 LEU A CA 1
ATOM 2066 C C . LEU A 1 270 ? 11.828 26.609 -12 1 98.62 270 LEU A C 1
ATOM 2068 O O . LEU A 1 270 ? 12.883 26.359 -12.594 1 98.62 270 LEU A O 1
ATOM 2072 N N . LEU A 1 271 ? 11.086 25.656 -11.492 1 98.69 271 LEU A N 1
ATOM 2073 C CA . LEU A 1 271 ? 11.453 24.25 -11.555 1 98.69 271 LEU A CA 1
ATOM 2074 C C . LEU A 1 271 ? 11.445 23.75 -13 1 98.69 271 LEU A C 1
ATOM 2076 O O . LEU A 1 271 ? 12.32 22.969 -13.398 1 98.69 271 LEU A O 1
ATOM 2080 N N . ALA A 1 272 ? 10.484 24.172 -13.781 1 98.44 272 ALA A N 1
ATOM 2081 C CA . ALA A 1 272 ? 10.367 23.766 -15.18 1 98.44 272 ALA A CA 1
ATOM 2082 C C . ALA A 1 272 ? 11.586 24.203 -15.984 1 98.44 272 ALA A C 1
ATOM 2084 O O . ALA A 1 272 ? 12.055 23.469 -16.859 1 98.44 272 ALA A O 1
ATOM 2085 N N . ARG A 1 273 ? 12.078 25.406 -15.703 1 97.88 273 ARG A N 1
ATOM 2086 C CA . ARG A 1 273 ? 13.258 25.922 -16.391 1 97.88 273 ARG A CA 1
ATOM 2087 C C . ARG A 1 273 ? 14.445 24.984 -16.219 1 97.88 273 ARG A C 1
ATOM 2089 O O . ARG A 1 273 ? 15.297 24.875 -17.109 1 97.88 273 ARG A O 1
ATOM 2096 N N . HIS A 1 274 ? 14.469 24.344 -15.141 1 98 274 HIS A N 1
ATOM 2097 C CA . HIS A 1 274 ? 15.586 23.453 -14.836 1 98 274 HIS A CA 1
ATOM 2098 C C . HIS A 1 274 ? 15.195 21.984 -14.992 1 98 274 HIS A C 1
ATOM 2100 O O . HIS A 1 274 ? 15.977 21.094 -14.664 1 98 274 HIS A O 1
ATOM 2106 N N . GLN A 1 275 ? 13.961 21.703 -15.406 1 98.25 275 GLN A N 1
ATOM 2107 C CA . GLN A 1 275 ? 13.43 20.359 -15.625 1 98.25 275 GLN A CA 1
ATOM 2108 C C . GLN A 1 275 ? 13.461 19.547 -14.344 1 98.25 275 GLN A C 1
ATOM 2110 O O . GLN A 1 275 ? 13.836 18.359 -14.367 1 98.25 275 GLN A O 1
ATOM 2115 N N . ILE A 1 276 ? 13.156 20.141 -13.219 1 98.62 276 ILE A N 1
ATOM 2116 C CA . ILE A 1 276 ? 13.094 19.469 -11.922 1 98.62 276 ILE A CA 1
ATOM 2117 C C . ILE A 1 276 ? 11.641 19.156 -11.57 1 98.62 276 ILE A C 1
ATOM 2119 O O . ILE A 1 276 ? 10.812 20.078 -11.469 1 98.62 276 ILE A O 1
ATOM 2123 N N . PRO A 1 277 ? 11.281 17.859 -11.414 1 98.88 277 PRO A N 1
ATOM 2124 C CA . PRO A 1 277 ? 9.906 17.516 -11.039 1 98.88 277 PRO A CA 1
ATOM 2125 C C . PRO A 1 277 ? 9.547 17.969 -9.633 1 98.88 277 PRO A C 1
ATOM 2127 O O . PRO A 1 277 ? 10.383 17.922 -8.727 1 98.88 277 PRO A O 1
ATOM 2130 N N . LEU A 1 278 ? 8.297 18.406 -9.492 1 98.88 278 LEU A N 1
ATOM 2131 C CA . LEU A 1 278 ? 7.73 18.766 -8.195 1 98.88 278 LEU A CA 1
ATOM 2132 C C . LEU A 1 278 ? 6.73 17.703 -7.734 1 98.88 278 LEU A C 1
ATOM 2134 O O . LEU A 1 278 ? 5.695 17.5 -8.375 1 98.88 278 LEU A O 1
ATOM 2138 N N . ILE A 1 279 ? 7.059 17.016 -6.699 1 98.88 279 ILE A N 1
ATOM 2139 C CA . ILE A 1 279 ? 6.062 16.219 -5.988 1 98.88 279 ILE A CA 1
ATOM 2140 C C . ILE A 1 279 ? 5.262 17.109 -5.043 1 98.88 279 ILE A C 1
ATOM 2142 O O . ILE A 1 279 ? 5.797 17.609 -4.051 1 98.88 279 ILE A O 1
ATOM 2146 N N . GLU A 1 280 ? 4.031 17.312 -5.352 1 98.88 280 GLU A N 1
ATOM 2147 C CA . GLU A 1 280 ? 3.164 18.188 -4.566 1 98.88 280 GLU A CA 1
ATOM 2148 C C . GLU A 1 280 ? 2.24 17.375 -3.66 1 98.88 280 GLU A C 1
ATOM 2150 O O . GLU A 1 280 ? 1.342 16.688 -4.141 1 98.88 280 GLU A O 1
ATOM 2155 N N . ASP A 1 281 ? 2.484 17.438 -2.408 1 98.81 281 ASP A N 1
ATOM 2156 C CA . ASP A 1 281 ? 1.628 16.828 -1.396 1 98.81 281 ASP A CA 1
ATOM 2157 C C . ASP A 1 281 ? 0.46 17.734 -1.038 1 98.81 281 ASP A C 1
ATOM 2159 O O . ASP A 1 281 ? 0.648 18.766 -0.375 1 98.81 281 ASP A O 1
ATOM 2163 N N . ASP A 1 282 ? -0.749 17.359 -1.45 1 98.5 282 ASP A N 1
ATOM 2164 C CA . ASP A 1 282 ? -1.913 18.234 -1.285 1 98.5 282 ASP A CA 1
ATOM 2165 C C . ASP A 1 282 ? -3.018 17.516 -0.506 1 98.5 282 ASP A C 1
ATOM 2167 O O . ASP A 1 282 ? -4.199 17.656 -0.827 1 98.5 282 ASP A O 1
ATOM 2171 N N . VAL A 1 283 ? -2.701 16.797 0.495 1 97.81 283 VAL A N 1
ATOM 2172 C CA . VAL A 1 283 ? -3.646 15.969 1.24 1 97.81 283 VAL A CA 1
ATOM 2173 C C . VAL A 1 283 ? -4.57 16.859 2.07 1 97.81 283 VAL A C 1
ATOM 2175 O O . VAL A 1 283 ? -5.668 16.438 2.441 1 97.81 283 VAL A O 1
ATOM 2178 N N . TYR A 1 284 ? -4.238 18.125 2.336 1 98.19 284 TYR A N 1
ATOM 2179 C CA . TYR A 1 284 ? -5.035 19.016 3.172 1 98.19 284 TYR A CA 1
ATOM 2180 C C . TYR A 1 284 ? -5.793 20.031 2.32 1 98.19 284 TYR A C 1
ATOM 2182 O O . TYR A 1 284 ? -6.461 20.922 2.854 1 98.19 284 TYR A O 1
ATOM 2190 N N . GLY A 1 285 ? -5.762 19.938 1.017 1 96.69 285 GLY A N 1
ATOM 2191 C CA . GLY A 1 285 ? -6.273 20.953 0.114 1 96.69 285 GLY A CA 1
ATOM 2192 C C . GLY A 1 285 ? -7.75 21.234 0.318 1 96.69 285 GLY A C 1
ATOM 2193 O O . GLY A 1 285 ? -8.195 22.375 0.141 1 96.69 285 GLY A O 1
ATOM 2194 N N . GLU A 1 286 ? -8.5 20.281 0.728 1 97 286 GLU A N 1
ATOM 2195 C CA . GLU A 1 286 ? -9.945 20.422 0.899 1 97 286 GLU A CA 1
ATOM 2196 C C . GLU A 1 286 ? -10.273 21.094 2.229 1 97 286 GLU A C 1
ATOM 2198 O O . GLU A 1 286 ? -11.414 21.531 2.447 1 97 286 GLU A O 1
ATOM 2203 N N . LEU A 1 287 ? -9.336 21.281 3.055 1 98.31 287 LEU A N 1
ATOM 2204 C CA . LEU A 1 287 ? -9.594 21.75 4.414 1 98.31 287 LEU A CA 1
ATOM 2205 C C . LEU A 1 287 ? -9.297 23.234 4.543 1 98.31 287 LEU A C 1
ATOM 2207 O O . LEU A 1 287 ? -8.688 23.672 5.523 1 98.31 287 LEU A O 1
ATOM 2211 N N . TYR A 1 288 ? -9.68 23.984 3.607 1 97 288 TYR A N 1
ATOM 2212 C CA . TYR A 1 288 ? -9.477 25.422 3.604 1 97 288 TYR A CA 1
ATOM 2213 C C . TYR A 1 288 ? -10.57 26.125 4.402 1 97 288 TYR A C 1
ATOM 2215 O O . TYR A 1 288 ? -11.711 25.672 4.449 1 97 288 TYR A O 1
ATOM 2223 N N . PHE A 1 289 ? -10.234 27.266 5.004 1 94.5 289 PHE A N 1
ATOM 2224 C CA . PHE A 1 289 ? -11.195 28.016 5.801 1 94.5 289 PHE A CA 1
ATOM 2225 C C . PHE A 1 289 ? -11.773 29.188 5.004 1 94.5 289 PHE A C 1
ATOM 2227 O O . PHE A 1 289 ? -12.852 29.688 5.324 1 94.5 289 PHE A O 1
ATOM 2234 N N . GLY A 1 290 ? -11.156 29.594 3.961 1 87.06 290 GLY A N 1
ATOM 2235 C CA . GLY A 1 290 ? -11.633 30.688 3.139 1 87.06 290 GLY A CA 1
ATOM 2236 C C . GLY A 1 290 ? -12.836 30.328 2.295 1 87.06 290 GLY A C 1
ATOM 2237 O O . GLY A 1 290 ? -13.391 29.234 2.42 1 87.06 290 GLY A O 1
ATOM 2238 N N . ALA A 1 291 ? -13.203 31.234 1.496 1 82.5 291 ALA A N 1
ATOM 2239 C CA . ALA A 1 291 ? -14.43 31.094 0.716 1 82.5 291 ALA A CA 1
ATOM 2240 C C . ALA A 1 291 ? -14.219 30.203 -0.495 1 82.5 291 ALA A C 1
ATOM 2242 O O . ALA A 1 291 ? -15.156 29.531 -0.955 1 82.5 291 ALA A O 1
ATOM 2243 N N . THR A 1 292 ? -13.055 30.266 -0.911 1 86.62 292 THR A N 1
ATOM 2244 C CA . THR A 1 292 ? -12.781 29.5 -2.121 1 86.62 292 THR A CA 1
ATOM 2245 C C . THR A 1 292 ? -11.602 28.562 -1.905 1 86.62 292 THR A C 1
ATOM 2247 O O . THR A 1 292 ? -10.648 28.891 -1.198 1 86.62 292 THR A O 1
ATOM 2250 N N . ARG A 1 293 ? -11.703 27.453 -2.586 1 90.88 293 ARG A N 1
ATOM 2251 C CA . ARG A 1 293 ? -10.602 26.5 -2.516 1 90.88 293 ARG A CA 1
ATOM 2252 C C . ARG A 1 293 ? -9.352 27.047 -3.195 1 90.88 293 ARG A C 1
ATOM 2254 O O . ARG A 1 293 ? -9.406 27.469 -4.355 1 90.88 293 ARG A O 1
ATOM 2261 N N . PRO A 1 294 ? -8.25 27.094 -2.475 1 94.44 294 PRO A N 1
ATOM 2262 C CA . PRO A 1 294 ? -7.004 27.469 -3.15 1 94.44 294 PRO A CA 1
ATOM 2263 C C . PRO A 1 294 ? -6.578 26.438 -4.203 1 94.44 294 PRO A C 1
ATOM 2265 O O . PRO A 1 294 ? -6.816 25.25 -4.039 1 94.44 294 PRO A O 1
ATOM 2268 N N . VAL A 1 295 ? -5.93 26.891 -5.262 1 93.88 295 VAL A N 1
ATOM 2269 C CA . VAL A 1 295 ? -5.504 26 -6.332 1 93.88 295 VAL A CA 1
ATOM 2270 C C . VAL A 1 295 ? -4.098 25.469 -6.039 1 93.88 295 VAL A C 1
ATOM 2272 O O . VAL A 1 295 ? -3.246 26.219 -5.539 1 93.88 295 VAL A O 1
ATOM 2275 N N . PRO A 1 296 ? -3.859 24.234 -6.348 1 97.62 296 PRO A N 1
ATOM 2276 C CA . PRO A 1 296 ? -2.514 23.688 -6.148 1 97.62 296 PRO A CA 1
ATOM 2277 C C . PRO A 1 296 ? -1.534 24.125 -7.238 1 97.62 296 PRO A C 1
ATOM 2279 O O . PRO A 1 296 ? -1.947 24.688 -8.25 1 97.62 296 PRO A O 1
ATOM 2282 N N . ALA A 1 297 ? -0.234 23.906 -6.996 1 98.5 297 ALA A N 1
ATOM 2283 C CA . ALA A 1 297 ? 0.793 24.188 -7.992 1 98.5 297 ALA A CA 1
ATOM 2284 C C . ALA A 1 297 ? 0.508 23.453 -9.297 1 98.5 297 ALA A C 1
ATOM 2286 O O . ALA A 1 297 ? 0.837 23.938 -10.383 1 98.5 297 ALA A O 1
ATOM 2287 N N . LYS A 1 298 ? -0.138 22.312 -9.227 1 98.19 298 LYS A N 1
ATOM 2288 C CA . LYS A 1 298 ? -0.496 21.5 -10.383 1 98.19 298 LYS A CA 1
ATOM 2289 C C . LYS A 1 298 ? -1.251 22.312 -11.43 1 98.19 298 LYS A C 1
ATOM 2291 O O . LYS A 1 298 ? -1.127 22.062 -12.625 1 98.19 298 LYS A O 1
ATOM 2296 N N . ALA A 1 299 ? -1.981 23.281 -11.008 1 96.62 299 ALA A N 1
ATOM 2297 C CA . ALA A 1 299 ? -2.797 24.109 -11.891 1 96.62 299 ALA A CA 1
ATOM 2298 C C . ALA A 1 299 ? -1.926 24.859 -12.891 1 96.62 299 ALA A C 1
ATOM 2300 O O . ALA A 1 299 ? -2.396 25.25 -13.961 1 96.62 299 ALA A O 1
ATOM 2301 N N . PHE A 1 300 ? -0.688 25.062 -12.586 1 97.69 300 PHE A N 1
ATOM 2302 C CA . PHE A 1 300 ? 0.191 25.891 -13.414 1 97.69 300 PHE A CA 1
ATOM 2303 C C . PHE A 1 300 ? 1.162 25.016 -14.203 1 97.69 300 PHE A C 1
ATOM 2305 O O . PHE A 1 300 ? 2.066 25.531 -14.859 1 97.69 300 PHE A O 1
ATOM 2312 N N . ASP A 1 301 ? 0.968 23.734 -14.109 1 97.12 301 ASP A N 1
ATOM 2313 C CA . ASP A 1 301 ? 1.859 22.781 -14.766 1 97.12 301 ASP A CA 1
ATOM 2314 C C . ASP A 1 301 ? 1.579 22.703 -16.266 1 97.12 301 ASP A C 1
ATOM 2316 O O . ASP A 1 301 ? 0.515 22.25 -16.672 1 97.12 301 ASP A O 1
ATOM 2320 N N . LYS A 1 302 ? 2.533 23.047 -17.062 1 95.88 302 LYS A N 1
ATOM 2321 C CA . LYS A 1 302 ? 2.355 23 -18.516 1 95.88 302 LYS A CA 1
ATOM 2322 C C . LYS A 1 302 ? 3.234 21.938 -19.156 1 95.88 302 LYS A C 1
ATOM 2324 O O . LYS A 1 302 ? 3.039 21.578 -20.312 1 95.88 302 LYS A O 1
ATOM 2329 N N . GLN A 1 303 ? 4.102 21.406 -18.391 1 96.94 303 GLN A N 1
ATOM 2330 C CA . GLN A 1 303 ? 5.078 20.516 -18.984 1 96.94 303 GLN A CA 1
ATOM 2331 C C . GLN A 1 303 ? 4.949 19.094 -18.422 1 96.94 303 GLN A C 1
ATOM 2333 O O . GLN A 1 303 ? 5.719 18.203 -18.781 1 96.94 303 GLN A O 1
ATOM 2338 N N . GLY A 1 304 ? 3.998 18.891 -17.516 1 96.44 304 GLY A N 1
ATOM 2339 C CA . GLY A 1 304 ? 3.799 17.578 -16.922 1 96.44 304 GLY A CA 1
ATOM 2340 C C . GLY A 1 304 ? 4.844 17.219 -15.875 1 96.44 304 GLY A C 1
ATOM 2341 O O . GLY A 1 304 ? 5.16 16.047 -15.68 1 96.44 304 GLY A O 1
ATOM 2342 N N . LEU A 1 305 ? 5.395 18.266 -15.156 1 98.25 305 LEU A N 1
ATOM 2343 C CA . LEU A 1 305 ? 6.492 18.047 -14.219 1 98.25 305 LEU A CA 1
ATOM 2344 C C . LEU A 1 305 ? 5.992 18.094 -12.773 1 98.25 305 LEU A C 1
ATOM 2346 O O . LEU A 1 305 ? 6.746 17.797 -11.844 1 98.25 305 LEU A O 1
ATOM 2350 N N . VAL A 1 306 ? 4.672 18.375 -12.617 1 98.62 306 VAL A N 1
ATOM 2351 C CA . VAL A 1 306 ? 4.117 18.422 -11.266 1 98.62 306 VAL A CA 1
ATOM 2352 C C . VAL A 1 306 ? 3.35 17.125 -10.984 1 98.62 306 VAL A C 1
ATOM 2354 O O . VAL A 1 306 ? 2.342 16.844 -11.641 1 98.62 306 VAL A O 1
ATOM 2357 N N . LEU A 1 307 ? 3.844 16.328 -10.102 1 98.62 307 LEU A N 1
ATOM 2358 C CA . LEU A 1 307 ? 3.176 15.133 -9.617 1 98.62 307 LEU A CA 1
ATOM 2359 C C . LEU A 1 307 ? 2.33 15.438 -8.383 1 98.62 307 LEU A C 1
ATOM 2361 O O . LEU A 1 307 ? 2.848 15.469 -7.262 1 98.62 307 LEU A O 1
ATOM 2365 N N . HIS A 1 308 ? 1.079 15.641 -8.68 1 98.69 308 HIS A N 1
ATOM 2366 C CA . HIS A 1 308 ? 0.151 16.031 -7.617 1 98.69 308 HIS A CA 1
ATOM 2367 C C . HIS A 1 308 ? -0.376 14.797 -6.879 1 98.69 308 HIS A C 1
ATOM 2369 O O . HIS A 1 308 ? -0.89 13.867 -7.504 1 98.69 308 HIS A O 1
ATOM 2375 N N . CYS A 1 309 ? -0.236 14.766 -5.562 1 98.75 309 CYS A N 1
ATOM 2376 C CA . CYS A 1 309 ? -0.691 13.664 -4.723 1 98.75 309 CYS A CA 1
ATOM 2377 C C . CYS A 1 309 ? -1.722 14.141 -3.707 1 98.75 309 CYS A C 1
ATOM 2379 O O . CYS A 1 309 ? -1.553 15.195 -3.096 1 98.75 309 CYS A O 1
ATOM 2381 N N . SER A 1 310 ? -2.736 13.391 -3.562 1 98.38 310 SER A N 1
ATOM 2382 C CA . SER A 1 310 ? -3.775 13.688 -2.582 1 98.38 310 SER A CA 1
ATOM 2383 C C . SER A 1 310 ? -4.488 12.414 -2.131 1 98.38 310 SER A C 1
ATOM 2385 O O . SER A 1 310 ? -4.062 11.305 -2.461 1 98.38 310 SER A O 1
ATOM 2387 N N . SER A 1 311 ? -5.449 12.594 -1.204 1 97.94 311 SER A N 1
ATOM 2388 C CA . SER A 1 311 ? -6.18 11.453 -0.663 1 97.94 311 SER A CA 1
ATOM 2389 C C . SER A 1 311 ? -7.504 11.891 -0.04 1 97.94 311 SER A C 1
ATOM 2391 O O . SER A 1 311 ? -7.734 13.078 0.174 1 97.94 311 SER A O 1
ATOM 2393 N N . PHE A 1 312 ? -8.32 10.906 0.22 1 97.62 312 PHE A N 1
ATOM 2394 C CA . PHE A 1 312 ? -9.578 11.117 0.931 1 97.62 312 PHE A CA 1
ATOM 2395 C C . PHE A 1 312 ? -9.414 10.836 2.42 1 97.62 312 PHE A C 1
ATOM 2397 O O . PHE A 1 312 ? -10.375 10.945 3.188 1 97.62 312 PHE A O 1
ATOM 2404 N N . SER A 1 313 ? -8.227 10.633 2.9 1 94.31 313 SER A N 1
ATOM 2405 C CA . SER A 1 313 ? -7.98 10.141 4.25 1 94.31 313 SER A CA 1
ATOM 2406 C C . SER A 1 313 ? -8.117 11.258 5.281 1 94.31 313 SER A C 1
ATOM 2408 O O . SER A 1 313 ? -8.391 10.992 6.453 1 94.31 313 SER A O 1
ATOM 2410 N N . LYS A 1 314 ? -7.887 12.484 4.844 1 96.12 314 LYS A N 1
ATOM 2411 C CA . LYS A 1 314 ? -7.898 13.578 5.805 1 96.12 314 LYS A CA 1
ATOM 2412 C C . LYS A 1 314 ? -9.219 14.336 5.762 1 96.12 314 LYS A C 1
ATOM 2414 O O . LYS A 1 314 ? -9.531 15.109 6.672 1 96.12 314 LYS A O 1
ATOM 2419 N N . CYS A 1 315 ? -10.039 14.039 4.727 1 97.12 315 CYS A N 1
ATOM 2420 C CA . CYS A 1 315 ? -11.211 14.891 4.555 1 97.12 315 CYS A CA 1
ATOM 2421 C C . CYS A 1 315 ? -12.484 14.047 4.457 1 97.12 315 CYS A C 1
ATOM 2423 O O . CYS A 1 315 ? -13.594 14.586 4.508 1 97.12 315 CYS A O 1
ATOM 2425 N N . LEU A 1 316 ? -12.344 12.711 4.371 1 96.31 316 LEU A N 1
ATOM 2426 C CA . LEU A 1 316 ? -13.57 11.961 4.137 1 96.31 316 LEU A CA 1
ATOM 2427 C C . LEU A 1 316 ? -13.516 10.602 4.828 1 96.31 316 LEU A C 1
ATOM 2429 O O . LEU A 1 316 ? -14.414 10.266 5.609 1 96.31 316 LEU A O 1
ATOM 2433 N N . ALA A 1 317 ? -12.469 9.836 4.508 1 93.5 317 ALA A N 1
ATOM 2434 C CA . ALA A 1 317 ? -12.5 8.43 4.91 1 93.5 317 ALA A CA 1
ATOM 2435 C C . ALA A 1 317 ? -11.109 7.945 5.316 1 93.5 317 ALA A C 1
ATOM 2437 O O . ALA A 1 317 ? -10.469 7.184 4.582 1 93.5 317 ALA A O 1
ATOM 2438 N N . PRO A 1 318 ? -10.656 8.219 6.516 1 90.38 318 PRO A N 1
ATOM 2439 C CA . PRO A 1 318 ? -9.289 7.879 6.914 1 90.38 318 PRO A CA 1
ATOM 2440 C C . PRO A 1 318 ? -9.016 6.375 6.848 1 90.38 318 PRO A C 1
ATOM 2442 O O . PRO A 1 318 ? -7.961 5.957 6.367 1 90.38 318 PRO A O 1
ATOM 2445 N N . GLY A 1 319 ? -9.906 5.566 7.215 1 90.25 319 GLY A N 1
ATOM 2446 C CA . GLY A 1 319 ? -9.68 4.129 7.293 1 90.25 319 GLY A CA 1
ATOM 2447 C C . GLY A 1 319 ? -9.75 3.441 5.945 1 90.25 319 GLY A C 1
ATOM 2448 O O . GLY A 1 319 ? -9.32 2.293 5.805 1 90.25 319 GLY A O 1
ATOM 2449 N N . TYR A 1 320 ? -10.25 4.102 4.918 1 94.38 320 TYR A N 1
ATOM 2450 C CA . TYR A 1 320 ? -10.422 3.475 3.611 1 94.38 320 TYR A CA 1
ATOM 2451 C C . TYR A 1 320 ? -9.102 3.439 2.846 1 94.38 320 TYR A C 1
ATOM 2453 O O . TYR A 1 320 ? -8.914 2.609 1.953 1 94.38 320 TYR A O 1
ATOM 2461 N N . ARG A 1 321 ? -8.188 4.367 3.154 1 94.75 321 ARG A N 1
ATOM 2462 C CA . ARG A 1 321 ? -6.84 4.414 2.602 1 94.75 321 ARG A CA 1
ATOM 2463 C C . ARG A 1 321 ? -6.875 4.555 1.083 1 94.75 321 ARG A C 1
ATOM 2465 O O . ARG A 1 321 ? -6.188 3.82 0.371 1 94.75 321 ARG A O 1
ATOM 2472 N N . ILE A 1 322 ? -7.637 5.512 0.62 1 97.62 322 ILE A N 1
ATOM 2473 C CA . ILE A 1 322 ? -7.695 5.781 -0.813 1 97.62 322 ILE A CA 1
ATOM 2474 C C . ILE A 1 322 ? -7.047 7.133 -1.11 1 97.62 322 ILE A C 1
ATOM 2476 O O . ILE A 1 322 ? -7.477 8.164 -0.587 1 97.62 322 ILE A O 1
ATOM 2480 N N . GLY A 1 323 ? -6.016 7.133 -1.863 1 98.25 323 GLY A N 1
ATOM 2481 C CA . GLY A 1 323 ? -5.352 8.305 -2.414 1 98.25 323 GLY A CA 1
ATOM 2482 C C . GLY A 1 323 ? -5.078 8.188 -3.902 1 98.25 323 GLY A C 1
ATOM 2483 O O . GLY A 1 323 ? -5.598 7.293 -4.566 1 98.25 323 GLY A O 1
ATOM 2484 N N . TRP A 1 324 ? -4.32 9.195 -4.438 1 98.62 324 TRP A N 1
ATOM 2485 C CA . TRP A 1 324 ? -4.012 9.133 -5.863 1 98.62 324 TRP A CA 1
ATOM 2486 C C . TRP A 1 324 ? -2.834 10.031 -6.203 1 98.62 324 TRP A C 1
ATOM 2488 O O . TRP A 1 324 ? -2.449 10.891 -5.41 1 98.62 324 TRP A O 1
ATOM 2498 N N . ALA A 1 325 ? -2.289 9.75 -7.336 1 98.56 325 ALA A N 1
ATOM 2499 C CA . ALA A 1 325 ? -1.29 10.602 -7.969 1 98.56 325 ALA A CA 1
ATOM 2500 C C . ALA A 1 325 ? -1.731 11.016 -9.367 1 98.56 325 ALA A C 1
ATOM 2502 O O . ALA A 1 325 ? -2.156 10.18 -10.172 1 98.56 325 ALA A O 1
ATOM 2503 N N . SER A 1 326 ? -1.816 12.242 -9.609 1 97.94 326 SER A N 1
ATOM 2504 C CA . SER A 1 326 ? -1.81 12.805 -10.961 1 97.94 326 SER A CA 1
ATOM 2505 C C . SER A 1 326 ? -0.401 13.211 -11.383 1 97.94 326 SER A C 1
ATOM 2507 O O . SER A 1 326 ? 0.02 14.344 -11.141 1 97.94 326 SER A O 1
ATOM 2509 N N . ALA A 1 327 ? 0.28 12.352 -12.078 1 96.12 327 ALA A N 1
ATOM 2510 C CA . ALA A 1 327 ? 1.737 12.422 -12.133 1 96.12 327 ALA A CA 1
ATOM 2511 C C . ALA A 1 327 ? 2.209 12.953 -13.484 1 96.12 327 ALA A C 1
ATOM 2513 O O . ALA A 1 327 ? 3.389 12.844 -13.828 1 96.12 327 ALA A O 1
ATOM 2514 N N . GLY A 1 328 ? 1.306 13.5 -14.336 1 93.44 328 GLY A N 1
ATOM 2515 C CA . GLY A 1 328 ? 1.711 14.078 -15.609 1 93.44 328 GLY A CA 1
ATOM 2516 C C . GLY A 1 328 ? 2.465 13.102 -16.484 1 93.44 328 GLY A C 1
ATOM 2517 O O . GLY A 1 328 ? 2.004 11.977 -16.719 1 93.44 328 GLY A O 1
ATOM 2518 N N . ARG A 1 329 ? 3.629 13.523 -16.938 1 95 329 ARG A N 1
ATOM 2519 C CA . ARG A 1 329 ? 4.375 12.703 -17.891 1 95 329 ARG A CA 1
ATOM 2520 C C . ARG A 1 329 ? 4.953 11.469 -17.219 1 95 329 ARG A C 1
ATOM 2522 O O . ARG A 1 329 ? 5.406 10.539 -17.891 1 95 329 ARG A O 1
ATOM 2529 N N . TYR A 1 330 ? 4.828 11.406 -15.891 1 96.56 330 TYR A N 1
ATOM 2530 C CA . TYR A 1 330 ? 5.355 10.258 -15.164 1 96.56 330 TYR A CA 1
ATOM 2531 C C . TYR A 1 330 ? 4.242 9.281 -14.797 1 96.56 330 TYR A C 1
ATOM 2533 O O . TYR A 1 330 ? 4.473 8.305 -14.078 1 96.56 330 TYR A O 1
ATOM 2541 N N . ALA A 1 331 ? 3.031 9.469 -15.273 1 94.44 331 ALA A N 1
ATOM 2542 C CA . ALA A 1 331 ? 1.858 8.68 -14.906 1 94.44 331 ALA A CA 1
ATOM 2543 C C . ALA A 1 331 ? 2.082 7.199 -15.195 1 94.44 331 ALA A C 1
ATOM 2545 O O . ALA A 1 331 ? 1.771 6.344 -14.359 1 94.44 331 ALA A O 1
ATOM 2546 N N . GLN A 1 332 ? 2.594 6.883 -16.328 1 91.38 332 GLN A N 1
ATOM 2547 C CA . GLN A 1 332 ? 2.814 5.492 -16.703 1 91.38 332 GLN A CA 1
ATOM 2548 C C . GLN A 1 332 ? 3.84 4.828 -15.797 1 91.38 332 GLN A C 1
ATOM 2550 O O . GLN A 1 332 ? 3.664 3.68 -15.383 1 91.38 332 GLN A O 1
ATOM 2555 N N . ARG A 1 333 ? 4.902 5.504 -15.5 1 93.69 333 ARG A N 1
ATOM 2556 C CA . ARG A 1 333 ? 5.93 4.973 -14.617 1 93.69 333 ARG A CA 1
ATOM 2557 C C . ARG A 1 333 ? 5.375 4.738 -13.211 1 93.69 333 ARG A C 1
ATOM 2559 O O . ARG A 1 333 ? 5.664 3.717 -12.586 1 93.69 333 ARG A O 1
ATOM 2566 N N . VAL A 1 334 ? 4.594 5.695 -12.727 1 96.44 334 VAL A N 1
ATOM 2567 C CA . VAL A 1 334 ? 3.975 5.562 -11.414 1 96.44 334 VAL A CA 1
ATOM 2568 C C . VAL A 1 334 ? 3.043 4.352 -11.398 1 96.44 334 VAL A C 1
ATOM 2570 O O . VAL A 1 334 ? 3.014 3.592 -10.43 1 96.44 334 VAL A O 1
ATOM 2573 N N . GLN A 1 335 ? 2.303 4.184 -12.43 1 93.12 335 GLN A N 1
ATOM 2574 C CA . GLN A 1 335 ? 1.392 3.053 -12.547 1 93.12 335 GLN A CA 1
ATOM 2575 C C . GLN A 1 335 ? 2.148 1.729 -12.492 1 93.12 335 GLN A C 1
ATOM 2577 O O . GLN A 1 335 ? 1.723 0.79 -11.812 1 93.12 335 GLN A O 1
ATOM 2582 N N . ARG A 1 336 ? 3.201 1.623 -13.203 1 90.25 336 ARG A N 1
ATOM 2583 C CA . ARG A 1 336 ? 4 0.402 -13.227 1 90.25 336 ARG A CA 1
ATOM 2584 C C . ARG A 1 336 ? 4.578 0.099 -11.852 1 90.25 336 ARG A C 1
ATOM 2586 O O . ARG A 1 336 ? 4.609 -1.057 -11.422 1 90.25 336 ARG A O 1
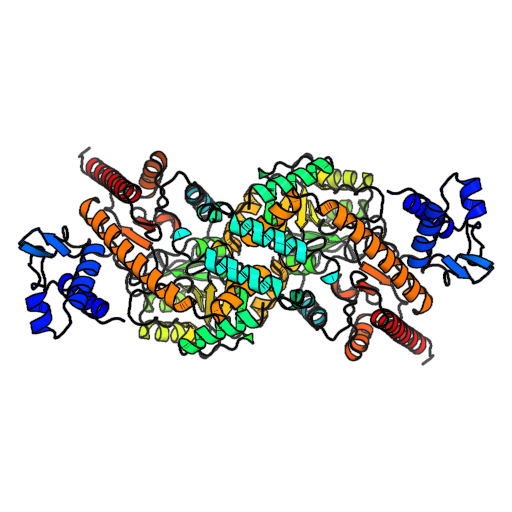ATOM 2593 N N . LEU A 1 337 ? 5.07 1.135 -11.18 1 93.56 337 LEU A N 1
ATOM 2594 C CA . LEU A 1 337 ? 5.586 0.967 -9.828 1 93.56 337 LEU A CA 1
ATOM 2595 C C . LEU A 1 337 ? 4.496 0.462 -8.883 1 93.56 337 LEU A C 1
ATOM 2597 O O . LEU A 1 337 ? 4.746 -0.413 -8.055 1 93.56 337 LEU A O 1
ATOM 2601 N N . LYS A 1 338 ? 3.332 0.994 -9.031 1 94.19 338 LYS A N 1
ATOM 2602 C CA . LYS A 1 338 ? 2.201 0.551 -8.227 1 94.19 338 LYS A CA 1
ATOM 2603 C C . LYS A 1 338 ? 1.885 -0.919 -8.477 1 94.19 338 LYS A C 1
ATOM 2605 O O . LYS A 1 338 ? 1.722 -1.697 -7.535 1 94.19 338 LYS A O 1
ATOM 2610 N N . LEU A 1 339 ? 1.872 -1.291 -9.711 1 89.88 339 LEU A N 1
ATOM 2611 C CA . LEU A 1 339 ? 1.531 -2.652 -10.109 1 89.88 339 LEU A CA 1
ATOM 2612 C C . LEU A 1 339 ? 2.518 -3.654 -9.516 1 89.88 339 LEU A C 1
ATOM 2614 O O . LEU A 1 339 ? 2.139 -4.773 -9.164 1 89.88 339 LEU A O 1
ATOM 2618 N N . SER A 1 340 ? 3.67 -3.232 -9.367 1 90.62 340 SER A N 1
ATOM 2619 C CA . SER A 1 340 ? 4.707 -4.164 -8.938 1 90.62 340 SER A CA 1
ATOM 2620 C C . SER A 1 340 ? 4.938 -4.074 -7.434 1 90.62 340 SER A C 1
ATOM 2622 O O . SER A 1 340 ? 5.754 -4.812 -6.879 1 90.62 340 SER A O 1
ATOM 2624 N N . SER A 1 341 ? 4.23 -3.197 -6.734 1 93 341 SER A N 1
ATOM 2625 C CA . SER A 1 341 ? 4.469 -3.023 -5.305 1 93 341 SER A CA 1
ATOM 2626 C C . SER A 1 341 ? 3.27 -3.494 -4.484 1 93 341 SER A C 1
ATOM 2628 O O . SER A 1 341 ? 3.41 -4.34 -3.598 1 93 341 SER A O 1
ATOM 2630 N N . THR A 1 342 ? 2.129 -2.902 -4.859 1 93.62 342 THR A N 1
ATOM 2631 C CA . THR A 1 342 ? 0.948 -3.246 -4.074 1 93.62 342 THR A CA 1
ATOM 2632 C C . THR A 1 342 ? -0.208 -3.648 -4.988 1 93.62 342 THR A C 1
ATOM 2634 O O . THR A 1 342 ? -1.286 -4.008 -4.508 1 93.62 342 THR A O 1
ATOM 2637 N N . LEU A 1 343 ? -0.007 -3.596 -6.242 1 90.38 343 LEU A N 1
ATOM 2638 C CA . LEU A 1 343 ? -0.952 -4.008 -7.273 1 90.38 343 LEU A CA 1
ATOM 2639 C C . LEU A 1 343 ? -2.107 -3.02 -7.379 1 90.38 343 LEU A C 1
ATOM 2641 O O . LEU A 1 343 ? -2.27 -2.352 -8.398 1 90.38 343 LEU A O 1
ATOM 2645 N N . SER A 1 344 ? -2.877 -2.895 -6.336 1 91.44 344 SER A N 1
ATOM 2646 C CA . SER A 1 344 ? -4.047 -2.023 -6.34 1 91.44 344 SER A CA 1
ATOM 2647 C C . SER A 1 344 ? -4.488 -1.686 -4.918 1 91.44 344 SER A C 1
ATOM 2649 O O . SER A 1 344 ? -4.066 -2.338 -3.959 1 91.44 344 SER A O 1
ATOM 2651 N N . ALA A 1 345 ? -5.238 -0.646 -4.859 1 94.94 345 ALA A N 1
ATOM 2652 C CA . ALA A 1 345 ? -5.965 -0.394 -3.615 1 94.94 345 ALA A CA 1
ATOM 2653 C C . ALA A 1 345 ? -7.191 -1.294 -3.506 1 94.94 345 ALA A C 1
ATOM 2655 O O . ALA A 1 345 ? -7.578 -1.949 -4.477 1 94.94 345 ALA A O 1
ATOM 2656 N N . SER A 1 346 ? -7.781 -1.351 -2.289 1 95.25 346 SER A N 1
ATOM 2657 C CA . SER A 1 346 ? -8.969 -2.162 -2.041 1 95.25 346 SER A CA 1
ATOM 2658 C C . SER A 1 346 ? -10.109 -1.778 -2.979 1 95.25 346 SER A C 1
ATOM 2660 O O . SER A 1 346 ? -10.523 -0.617 -3.02 1 95.25 346 SER A O 1
ATOM 2662 N N . SER A 1 347 ? -10.617 -2.775 -3.695 1 94.06 347 SER A N 1
ATOM 2663 C CA . SER A 1 347 ? -11.68 -2.533 -4.664 1 94.06 347 SER A CA 1
ATOM 2664 C C . SER A 1 347 ? -12.953 -2.049 -3.977 1 94.06 347 SER A C 1
ATOM 2666 O O . SER A 1 347 ? -13.578 -1.088 -4.426 1 94.06 347 SER A O 1
ATOM 2668 N N . PRO A 1 348 ? -13.367 -2.666 -2.854 1 94.75 348 PRO A N 1
ATOM 2669 C CA . PRO A 1 348 ? -14.562 -2.164 -2.18 1 94.75 348 PRO A CA 1
ATOM 2670 C C . PRO A 1 348 ? -14.414 -0.721 -1.706 1 94.75 348 PRO A C 1
ATOM 2672 O O . PRO A 1 348 ? -15.367 0.062 -1.796 1 94.75 348 PRO A O 1
ATOM 2675 N N . ALA A 1 349 ? -13.266 -0.413 -1.203 1 95.88 349 ALA A N 1
ATOM 2676 C CA . ALA A 1 349 ? -13.047 0.949 -0.723 1 95.88 349 ALA A CA 1
ATOM 2677 C C . ALA A 1 349 ? -13.133 1.954 -1.868 1 95.88 349 ALA A C 1
ATOM 2679 O O . ALA A 1 349 ? -13.734 3.021 -1.722 1 95.88 349 ALA A O 1
ATOM 2680 N N . GLN A 1 350 ? -12.477 1.636 -3.01 1 96.56 350 GLN A N 1
ATOM 2681 C CA . GLN A 1 350 ? -12.539 2.5 -4.184 1 96.56 350 GLN A CA 1
ATOM 2682 C C . GLN A 1 350 ? -13.977 2.709 -4.637 1 96.56 350 GLN A C 1
ATOM 2684 O O . GLN A 1 350 ? -14.398 3.84 -4.891 1 96.56 350 GLN A O 1
ATOM 2689 N N . GLY A 1 351 ? -14.719 1.604 -4.727 1 95.38 351 GLY A N 1
ATOM 2690 C CA . GLY A 1 351 ? -16.094 1.667 -5.168 1 95.38 351 GLY A CA 1
ATOM 2691 C C . GLY A 1 351 ? -16.984 2.459 -4.227 1 95.38 351 GLY A C 1
ATOM 2692 O O . GLY A 1 351 ? -17.859 3.215 -4.676 1 95.38 351 GLY A O 1
ATOM 2693 N N . ALA A 1 352 ? -16.781 2.281 -2.945 1 95.94 352 ALA A N 1
ATOM 2694 C CA . ALA A 1 352 ? -17.578 2.98 -1.94 1 95.94 352 ALA A CA 1
ATOM 2695 C C . ALA A 1 352 ? -17.391 4.492 -2.051 1 95.94 352 ALA A C 1
ATOM 2697 O O . ALA A 1 352 ? -18.359 5.246 -1.971 1 95.94 352 ALA A O 1
ATOM 2698 N N . ILE A 1 353 ? -16.156 4.906 -2.189 1 97.38 353 ILE A N 1
ATOM 2699 C CA . ILE A 1 353 ? -15.891 6.336 -2.289 1 97.38 353 ILE A CA 1
ATOM 2700 C C . ILE A 1 353 ? -16.469 6.887 -3.588 1 97.38 353 ILE A C 1
ATOM 2702 O O . ILE A 1 353 ? -17.062 7.965 -3.602 1 97.38 353 ILE A O 1
ATOM 2706 N N . ALA A 1 354 ? -16.281 6.109 -4.699 1 95.94 354 ALA A N 1
ATOM 2707 C CA . ALA A 1 354 ? -16.875 6.527 -5.961 1 95.94 354 ALA A CA 1
ATOM 2708 C C . ALA A 1 354 ? -18.391 6.715 -5.816 1 95.94 354 ALA A C 1
ATOM 2710 O O . ALA A 1 354 ? -18.938 7.723 -6.266 1 95.94 354 ALA A O 1
ATOM 2711 N N . GLU A 1 355 ? -19.016 5.742 -5.184 1 96 355 GLU A N 1
ATOM 2712 C CA . GLU A 1 355 ? -20.453 5.785 -4.949 1 96 355 GLU A CA 1
ATOM 2713 C C . GLU A 1 355 ? -20.844 6.996 -4.109 1 96 355 GLU A C 1
ATOM 2715 O O . GLU A 1 355 ? -21.797 7.703 -4.43 1 96 355 GLU A O 1
ATOM 2720 N N . TYR A 1 356 ? -20.156 7.258 -3.068 1 97.31 356 TYR A N 1
ATOM 2721 C CA . TYR A 1 356 ? -20.422 8.383 -2.18 1 97.31 356 TYR A CA 1
ATOM 2722 C C . TYR A 1 356 ? -20.328 9.703 -2.924 1 97.31 356 TYR A C 1
ATOM 2724 O O . TYR A 1 356 ? -21.172 10.586 -2.766 1 97.31 356 TYR A O 1
ATOM 2732 N N . LEU A 1 357 ? -19.281 9.852 -3.717 1 96.06 357 LEU A N 1
ATOM 2733 C CA . LEU A 1 357 ? -19.047 11.086 -4.457 1 96.06 357 LEU A CA 1
ATOM 2734 C C . LEU A 1 357 ? -20.156 11.328 -5.477 1 96.06 357 LEU A C 1
ATOM 2736 O O . LEU A 1 357 ? -20.562 12.469 -5.699 1 96.06 357 LEU A O 1
ATOM 2740 N N . GLU A 1 358 ? -20.625 10.344 -6.066 1 92.75 358 GLU A N 1
ATOM 2741 C CA . GLU A 1 358 ? -21.656 10.445 -7.082 1 92.75 358 GLU A CA 1
ATOM 2742 C C . GLU A 1 358 ? -22.984 10.883 -6.469 1 92.75 358 GLU A C 1
ATOM 2744 O O . GLU A 1 358 ? -23.797 11.547 -7.121 1 92.75 358 GLU A O 1
ATOM 2749 N N . GLN A 1 359 ? -23.234 10.594 -5.262 1 90.44 359 GLN A N 1
ATOM 2750 C CA . GLN A 1 359 ? -24.5 10.875 -4.598 1 90.44 359 GLN A CA 1
ATOM 2751 C C . GLN A 1 359 ? -24.594 12.336 -4.176 1 90.44 359 GLN A C 1
ATOM 2753 O O . GLN A 1 359 ? -25.672 12.836 -3.861 1 90.44 359 GLN A O 1
ATOM 2758 N N . GLY A 1 360 ? -23.531 13.211 -4.184 1 83.5 360 GLY A N 1
ATOM 2759 C CA . GLY A 1 360 ? -23.531 14.648 -4.012 1 83.5 360 GLY A CA 1
ATOM 2760 C C . GLY A 1 360 ? -23.406 15.078 -2.562 1 83.5 360 GLY A C 1
ATOM 2761 O O . GLY A 1 360 ? -23.484 16.266 -2.252 1 83.5 360 GLY A O 1
ATOM 2762 N N . GLY A 1 361 ? -23.141 14.289 -1.602 1 89.25 361 GLY A N 1
ATOM 2763 C CA . GLY A 1 361 ? -23.078 14.68 -0.202 1 89.25 361 GLY A CA 1
ATOM 2764 C C . GLY A 1 361 ? -21.688 15.109 0.232 1 89.25 361 GLY A C 1
ATOM 2765 O O . GLY A 1 361 ? -21.5 15.617 1.339 1 89.25 361 GLY A O 1
ATOM 2766 N N . TYR A 1 362 ? -20.797 15.148 -0.657 1 96 362 TYR A N 1
ATOM 2767 C CA . TYR A 1 362 ? -19.391 15.375 -0.317 1 96 362 TYR A CA 1
ATOM 2768 C C . TYR A 1 362 ? -19.141 16.828 0.028 1 96 362 TYR A C 1
ATOM 2770 O O . TYR A 1 362 ? -18.5 17.141 1.037 1 96 362 TYR A O 1
ATOM 2778 N N . ASP A 1 363 ? -19.688 17.75 -0.748 1 94 363 ASP A N 1
ATOM 2779 C CA . ASP A 1 363 ? -19.438 19.172 -0.528 1 94 363 ASP A CA 1
ATOM 2780 C C . ASP A 1 363 ? -20.109 19.656 0.757 1 94 363 ASP A C 1
ATOM 2782 O O . ASP A 1 363 ? -19.562 20.5 1.461 1 94 363 ASP A O 1
ATOM 2786 N N . ARG A 1 364 ? -21.266 19.156 0.999 1 94.81 364 ARG A N 1
ATOM 2787 C CA . ARG A 1 364 ? -21.938 19.5 2.254 1 94.81 364 ARG A CA 1
ATOM 2788 C C . ARG A 1 364 ? -21.125 19.016 3.451 1 94.81 364 ARG A C 1
ATOM 2790 O O . ARG A 1 364 ? -20.969 19.734 4.434 1 94.81 364 ARG A O 1
ATOM 2797 N N . HIS A 1 365 ? -20.609 17.859 3.348 1 97.44 365 HIS A N 1
ATOM 2798 C CA . HIS A 1 365 ? -19.75 17.328 4.391 1 97.44 365 HIS A CA 1
ATOM 2799 C C . HIS A 1 365 ? -18.516 18.203 4.59 1 97.44 365 HIS A C 1
ATOM 2801 O O . HIS A 1 365 ? -18.156 18.531 5.723 1 97.44 365 HIS A O 1
ATOM 2807 N N . LEU A 1 366 ? -17.906 18.578 3.502 1 97.19 366 LEU A N 1
ATOM 2808 C CA . LEU A 1 366 ? -16.688 19.375 3.57 1 97.19 366 LEU A CA 1
ATOM 2809 C C . LEU A 1 366 ? -16.953 20.719 4.234 1 97.19 366 LEU A C 1
ATOM 2811 O O . LEU A 1 366 ? -16.125 21.203 5.012 1 97.19 366 LEU A O 1
ATOM 2815 N N . ARG A 1 367 ? -18.031 21.297 3.926 1 94.69 367 ARG A N 1
ATOM 2816 C CA . ARG A 1 367 ? -18.375 22.578 4.531 1 94.69 367 ARG A CA 1
ATOM 2817 C C . ARG A 1 367 ? -18.469 22.453 6.047 1 94.69 367 ARG A C 1
ATOM 2819 O O . ARG A 1 367 ? -17.922 23.281 6.773 1 94.69 367 ARG A O 1
ATOM 2826 N N . ARG A 1 368 ? -19.156 21.469 6.496 1 96.19 368 ARG A N 1
ATOM 2827 C CA . ARG A 1 368 ? -19.297 21.25 7.93 1 96.19 368 ARG A CA 1
ATOM 2828 C C . ARG A 1 368 ? -17.938 20.938 8.578 1 96.19 368 ARG A C 1
ATOM 2830 O O . ARG A 1 368 ? -17.656 21.422 9.672 1 96.19 368 ARG A O 1
ATOM 2837 N N . LEU A 1 369 ? -17.203 20.172 7.883 1 97.44 369 LEU A N 1
ATOM 2838 C CA . LEU A 1 369 ? -15.883 19.812 8.375 1 97.44 369 LEU A CA 1
ATOM 2839 C C . LEU A 1 369 ? -15.008 21.047 8.539 1 97.44 369 LEU A C 1
ATOM 2841 O O . LEU A 1 369 ? -14.359 21.219 9.57 1 97.44 369 LEU A O 1
ATOM 2845 N N . ARG A 1 370 ? -14.992 21.891 7.543 1 97.06 370 ARG A N 1
ATOM 2846 C CA . ARG A 1 370 ? -14.188 23.109 7.562 1 97.06 370 ARG A CA 1
ATOM 2847 C C . ARG A 1 370 ? -14.625 24.031 8.695 1 97.06 370 ARG A C 1
ATOM 2849 O O . ARG A 1 370 ? -13.781 24.594 9.398 1 97.06 370 ARG A O 1
ATOM 2856 N N . GLU A 1 371 ? -15.844 24.141 8.891 1 94.25 371 GLU A N 1
ATOM 2857 C CA . GLU A 1 371 ? -16.375 24.984 9.953 1 94.25 371 GLU A CA 1
ATOM 2858 C C . GLU A 1 371 ? -15.953 24.469 11.328 1 94.25 371 GLU A C 1
ATOM 2860 O O . GLU A 1 371 ? -15.547 25.25 12.195 1 94.25 371 GLU A O 1
ATOM 2865 N N . THR A 1 372 ? -16.078 23.219 11.445 1 96.75 372 THR A N 1
ATOM 2866 C CA . THR A 1 372 ? -15.703 22.594 12.711 1 96.75 372 THR A CA 1
ATOM 2867 C C . THR A 1 372 ? -14.219 22.766 12.992 1 96.75 372 THR A C 1
ATOM 2869 O O . THR A 1 372 ? -13.828 23.141 14.102 1 96.75 372 THR A O 1
ATOM 2872 N N . LEU A 1 373 ? -13.43 22.547 12.016 1 97.5 373 LEU A N 1
ATOM 2873 C CA . LEU A 1 373 ? -11.984 22.641 12.188 1 97.5 373 LEU A CA 1
ATOM 2874 C C . LEU A 1 373 ? -11.578 24.078 12.484 1 97.5 373 LEU A C 1
ATOM 2876 O O . LEU A 1 373 ? -10.703 24.328 13.32 1 97.5 373 LEU A O 1
ATOM 2880 N N . GLN A 1 374 ? -12.195 25.016 11.797 1 95.06 374 GLN A N 1
ATOM 2881 C CA . GLN A 1 374 ? -11.891 26.422 12.031 1 95.06 374 GLN A CA 1
ATOM 2882 C C . GLN A 1 374 ? -12.234 26.828 13.461 1 95.06 374 GLN A C 1
ATOM 2884 O O . GLN A 1 374 ? -11.461 27.531 14.125 1 95.06 374 GLN A O 1
ATOM 2889 N N . ALA A 1 375 ? -13.336 26.422 13.93 1 92.44 375 ALA A N 1
ATOM 2890 C CA . ALA A 1 375 ? -13.75 26.719 15.297 1 92.44 375 ALA A CA 1
ATOM 2891 C C . ALA A 1 375 ? -12.766 26.109 16.297 1 92.44 375 ALA A C 1
ATOM 2893 O O . ALA A 1 375 ? -12.406 26.766 17.297 1 92.44 375 ALA A O 1
ATOM 2894 N N . GLN A 1 376 ? -12.391 24.922 16.062 1 95.56 376 GLN A N 1
ATOM 2895 C CA . GLN A 1 376 ? -11.477 24.219 16.953 1 95.56 376 GLN A CA 1
ATOM 2896 C C . GLN A 1 376 ? -10.102 24.891 16.953 1 95.56 376 GLN A C 1
ATOM 2898 O O . GLN A 1 376 ? -9.43 24.938 17.984 1 95.56 376 GLN A O 1
ATOM 2903 N N . GLN A 1 377 ? -9.688 25.391 15.797 1 95.31 377 GLN A N 1
ATOM 2904 C CA . GLN A 1 377 ? -8.438 26.141 15.734 1 95.31 377 GLN A CA 1
ATOM 2905 C C . GLN A 1 377 ? -8.477 27.359 16.656 1 95.31 377 GLN A C 1
ATOM 2907 O O . GLN A 1 377 ? -7.527 27.594 17.406 1 95.31 377 GLN A O 1
ATOM 2912 N N . ASP A 1 378 ? -9.539 28.062 16.578 1 90.44 378 ASP A N 1
ATOM 2913 C CA . ASP A 1 378 ? -9.695 29.281 17.391 1 90.44 378 ASP A CA 1
ATOM 2914 C C . ASP A 1 378 ? -9.664 28.953 18.875 1 90.44 378 ASP A C 1
ATOM 2916 O O . ASP A 1 378 ? -9.016 29.672 19.656 1 90.44 378 ASP A O 1
ATOM 2920 N N . LEU A 1 379 ? -10.32 27.938 19.219 1 91.38 379 LEU A N 1
ATOM 2921 C CA . LEU A 1 379 ? -10.367 27.531 20.625 1 91.38 379 LEU A CA 1
ATOM 2922 C C . LEU A 1 379 ? -8.977 27.156 21.125 1 91.38 379 LEU A C 1
ATOM 2924 O O . LEU A 1 379 ? -8.562 27.578 22.203 1 91.38 379 LEU A O 1
ATOM 2928 N N . MET A 1 380 ? -8.289 26.391 20.391 1 95.75 380 MET A N 1
ATOM 2929 C CA . MET A 1 380 ? -6.953 25.969 20.797 1 95.75 380 MET A CA 1
ATOM 2930 C C . MET A 1 380 ? -5.988 27.141 20.828 1 95.75 380 MET A C 1
ATOM 2932 O O . MET A 1 380 ? -5.184 27.266 21.75 1 95.75 380 MET A O 1
ATOM 2936 N N . ALA A 1 381 ? -6.027 27.969 19.812 1 93.12 381 ALA A N 1
ATOM 2937 C CA . ALA A 1 381 ? -5.16 29.156 19.766 1 93.12 381 ALA A CA 1
ATOM 2938 C C . ALA A 1 381 ? -5.371 30.047 20.984 1 93.12 381 ALA A C 1
ATOM 2940 O O . ALA A 1 381 ? -4.406 30.547 21.562 1 93.12 381 ALA A O 1
ATOM 2941 N N . ASN A 1 382 ? -6.578 30.188 21.344 1 89.81 382 ASN A N 1
ATOM 2942 C CA . ASN A 1 382 ? -6.902 31 22.516 1 89.81 382 ASN A CA 1
ATOM 2943 C C . ASN A 1 382 ? -6.383 30.359 23.797 1 89.81 382 ASN A C 1
ATOM 2945 O O . ASN A 1 382 ? -5.867 31.047 24.672 1 89.81 382 ASN A O 1
ATOM 2949 N N . ALA A 1 383 ? -6.586 29.109 23.891 1 94 383 ALA A N 1
ATOM 2950 C CA . ALA A 1 383 ? -6.09 28.391 25.062 1 94 383 ALA A CA 1
ATOM 2951 C C . ALA A 1 383 ? -4.57 28.5 25.172 1 94 383 ALA A C 1
ATOM 2953 O O . ALA A 1 383 ? -4.031 28.688 26.266 1 94 383 ALA A O 1
ATOM 2954 N N . ILE A 1 384 ? -3.91 28.375 24.094 1 95.31 384 ILE A N 1
ATOM 2955 C CA . ILE A 1 384 ? -2.455 28.484 24.062 1 95.31 384 ILE A CA 1
ATOM 2956 C C . ILE A 1 384 ? -2.027 29.875 24.5 1 95.31 384 ILE A C 1
ATOM 2958 O O . ILE A 1 384 ? -1.095 30.031 25.297 1 95.31 384 ILE A O 1
ATOM 2962 N N . ALA A 1 385 ? -2.666 30.891 24 1 91.44 385 ALA A N 1
ATOM 2963 C CA . ALA A 1 385 ? -2.359 32.281 24.328 1 91.44 385 ALA A CA 1
ATOM 2964 C C . ALA A 1 385 ? -2.459 32.5 25.844 1 91.44 385 ALA A C 1
ATOM 2966 O O . ALA A 1 385 ? -1.672 33.281 26.406 1 91.44 385 ALA A O 1
ATOM 2967 N N . ARG A 1 386 ? -3.354 31.812 26.422 1 92.5 386 ARG A N 1
ATOM 2968 C CA . ARG A 1 386 ? -3.611 32 27.859 1 92.5 386 ARG A CA 1
ATOM 2969 C C . ARG A 1 386 ? -2.629 31.188 28.688 1 92.5 386 ARG A C 1
ATOM 2971 O O . ARG A 1 386 ? -2.18 31.656 29.75 1 92.5 386 ARG A O 1
ATOM 2978 N N . GLU A 1 387 ? -2.328 30.047 28.219 1 95.81 387 GLU A N 1
ATOM 2979 C CA . GLU A 1 387 ? -1.715 29.078 29.125 1 95.81 387 GLU A CA 1
ATOM 2980 C C . GLU A 1 387 ? -0.203 29.016 28.922 1 95.81 387 GLU A C 1
ATOM 2982 O O . GLU A 1 387 ? 0.531 28.609 29.828 1 95.81 387 GLU A O 1
ATOM 2987 N N . PHE A 1 388 ? 0.325 29.312 27.828 1 96.56 388 PHE A N 1
ATOM 2988 C CA . PHE A 1 388 ? 1.746 29.156 27.547 1 96.56 388 PHE A CA 1
ATOM 2989 C C . PHE A 1 388 ? 2.527 30.391 27.984 1 96.56 388 PHE A C 1
ATOM 2991 O O . PHE A 1 388 ? 1.954 31.469 28.141 1 96.56 388 PHE A O 1
ATOM 2998 N N . PRO A 1 389 ? 3.834 30.266 28.203 1 95.38 389 PRO A N 1
ATOM 2999 C CA . PRO A 1 389 ? 4.625 31.406 28.703 1 95.38 389 PRO A CA 1
ATOM 3000 C C . PRO A 1 389 ? 4.73 32.531 27.688 1 95.38 389 PRO A C 1
ATOM 3002 O O . PRO A 1 389 ? 4.633 32.312 26.469 1 95.38 389 PRO A O 1
ATOM 3005 N N . ALA A 1 390 ? 5.051 33.688 28.156 1 90.31 390 ALA A N 1
ATOM 3006 C CA . ALA A 1 390 ? 5.328 34.844 27.297 1 90.31 390 ALA A CA 1
ATOM 3007 C C . ALA A 1 390 ? 6.484 34.531 26.344 1 90.31 390 ALA A C 1
ATOM 3009 O O . ALA A 1 390 ? 7.465 33.906 26.719 1 90.31 390 ALA A O 1
ATOM 3010 N N . GLY A 1 391 ? 6.262 35 25.125 1 91.25 391 GLY A N 1
ATOM 3011 C CA . GLY A 1 391 ? 7.285 34.719 24.125 1 91.25 391 GLY A CA 1
ATOM 3012 C C . GLY A 1 391 ? 6.918 33.594 23.188 1 91.25 391 GLY A C 1
ATOM 3013 O O . GLY A 1 391 ? 7.562 33.406 22.156 1 91.25 391 GLY A O 1
ATOM 3014 N N . THR A 1 392 ? 5.879 32.875 23.594 1 94.75 392 THR A N 1
ATOM 3015 C CA . THR A 1 392 ? 5.406 31.797 22.719 1 94.75 392 THR A CA 1
ATOM 3016 C C . THR A 1 392 ? 4.832 32.375 21.422 1 94.75 392 THR A C 1
ATOM 3018 O O . THR A 1 392 ? 4.105 33.375 21.453 1 94.75 392 THR A O 1
ATOM 3021 N N . ARG A 1 393 ? 5.246 31.797 20.312 1 94.75 393 ARG A N 1
ATOM 3022 C CA . ARG A 1 393 ? 4.742 32.156 19 1 94.75 393 ARG A CA 1
ATOM 3023 C C . ARG A 1 393 ? 3.928 31.031 18.391 1 94.75 393 ARG A C 1
ATOM 3025 O O . ARG A 1 393 ? 4.262 29.859 18.562 1 94.75 393 ARG A O 1
ATOM 3032 N N . VAL A 1 394 ? 2.846 31.391 17.688 1 96.12 394 VAL A N 1
ATOM 3033 C CA . VAL A 1 394 ? 1.945 30.375 17.141 1 96.12 394 VAL A CA 1
ATOM 3034 C C . VAL A 1 394 ? 1.551 30.75 15.719 1 96.12 394 VAL A C 1
ATOM 3036 O O . VAL A 1 394 ? 1.292 31.906 15.414 1 96.12 394 VAL A O 1
ATOM 3039 N N . THR A 1 395 ? 1.536 29.75 14.844 1 95.75 395 THR A N 1
ATOM 3040 C CA . THR A 1 395 ? 1.091 29.969 13.469 1 95.75 395 THR A CA 1
ATOM 3041 C C . THR A 1 395 ? -0.415 30.203 13.422 1 95.75 395 THR A C 1
ATOM 3043 O O . THR A 1 395 ? -1.128 29.906 14.383 1 95.75 395 THR A O 1
ATOM 3046 N N . ARG A 1 396 ? -0.882 30.797 12.367 1 92.25 396 ARG A N 1
ATOM 3047 C CA . ARG A 1 396 ? -2.295 31.078 12.117 1 92.25 396 ARG A CA 1
ATOM 3048 C C . ARG A 1 396 ? -2.725 30.531 10.758 1 92.25 396 ARG A C 1
ATOM 3050 O O . ARG A 1 396 ? -3.057 31.297 9.852 1 92.25 396 ARG A O 1
ATOM 3057 N N . PRO A 1 397 ? -2.809 29.234 10.656 1 96.44 397 PRO A N 1
ATOM 3058 C CA . PRO A 1 397 ? -3.139 28.625 9.375 1 96.44 397 PRO A CA 1
ATOM 3059 C C . PRO A 1 397 ? -4.527 29 8.875 1 96.44 397 PRO A C 1
ATOM 3061 O O . PRO A 1 397 ? -5.438 29.219 9.672 1 96.44 397 PRO A O 1
ATOM 3064 N N . GLN A 1 398 ? -4.723 29 7.578 1 96.12 398 GLN A N 1
ATOM 3065 C CA . GLN A 1 398 ? -6 29.281 6.926 1 96.12 398 GLN A CA 1
ATOM 3066 C C . GLN A 1 398 ? -6.691 27.984 6.504 1 96.12 398 GLN A C 1
ATOM 3068 O O . GLN A 1 398 ? -7.555 28 5.621 1 96.12 398 GLN A O 1
ATOM 3073 N N . GLY A 1 399 ? -6.277 26.922 7.047 1 97.69 399 GLY A N 1
ATOM 3074 C CA . GLY A 1 399 ? -6.801 25.594 6.777 1 97.69 399 GLY A CA 1
ATOM 3075 C C . GLY A 1 399 ? -5.992 24.484 7.441 1 97.69 399 GLY A C 1
ATOM 3076 O O . GLY A 1 399 ? -5.078 24.766 8.219 1 97.69 399 GLY A O 1
ATOM 3077 N N . GLY A 1 400 ? -6.383 23.203 7.172 1 97.94 400 GLY A N 1
ATOM 3078 C CA . GLY A 1 400 ? -5.75 22.062 7.812 1 97.94 400 GLY A CA 1
ATOM 3079 C C . GLY A 1 400 ? -6.234 21.828 9.227 1 97.94 400 GLY A C 1
ATOM 3080 O O . GLY A 1 400 ? -7.379 22.141 9.562 1 97.94 400 GLY A O 1
ATOM 3081 N N . PHE A 1 401 ? -5.348 21.188 10.102 1 98.25 401 PHE A N 1
ATOM 3082 C CA . PHE A 1 401 ? -5.766 20.969 11.477 1 98.25 401 PHE A CA 1
ATOM 3083 C C . PHE A 1 401 ? -4.555 20.875 12.398 1 98.25 401 PHE A C 1
ATOM 3085 O O . PHE A 1 401 ? -4.555 20.078 13.352 1 98.25 401 PHE A O 1
ATOM 3092 N N . PHE A 1 402 ? -3.482 21.688 12.062 1 98.25 402 PHE A N 1
ATOM 3093 C CA . PHE A 1 402 ? -2.301 21.734 12.914 1 98.25 402 PHE A CA 1
ATOM 3094 C C . PHE A 1 402 ? -1.983 23.172 13.305 1 98.25 402 PHE A C 1
ATOM 3096 O O . PHE A 1 402 ? -2.217 24.109 12.531 1 98.25 402 PHE A O 1
ATOM 3103 N N . LEU A 1 403 ? -1.465 23.344 14.484 1 97.94 403 LEU A N 1
ATOM 3104 C CA . LEU A 1 403 ? -0.78 24.562 14.922 1 97.94 403 LEU A CA 1
ATOM 3105 C C . LEU A 1 403 ? 0.688 24.281 15.219 1 97.94 403 LEU A C 1
ATOM 3107 O O . LEU A 1 403 ? 1.021 23.219 15.773 1 97.94 403 LEU A O 1
ATOM 3111 N N . TRP A 1 404 ? 1.507 25.141 14.766 1 98.06 404 TRP A N 1
ATOM 3112 C CA . TRP A 1 404 ? 2.924 25.094 15.109 1 98.06 404 TRP A CA 1
ATOM 3113 C C . TRP A 1 404 ? 3.258 26.156 16.156 1 98.06 404 TRP A C 1
ATOM 3115 O O . TRP A 1 404 ? 2.967 27.344 15.977 1 98.06 404 TRP A O 1
ATOM 3125 N N . LEU A 1 405 ? 3.902 25.688 17.219 1 97.19 405 LEU A N 1
ATOM 3126 C CA . LEU A 1 405 ? 4.262 26.547 18.344 1 97.19 405 LEU A CA 1
ATOM 3127 C C . LEU A 1 405 ? 5.777 26.641 18.5 1 97.19 405 LEU A C 1
ATOM 3129 O O . LEU A 1 405 ? 6.473 25.625 18.453 1 97.19 405 LEU A O 1
ATOM 3133 N N . GLU A 1 406 ? 6.219 27.812 18.609 1 96.69 406 GLU A N 1
ATOM 3134 C CA . GLU A 1 406 ? 7.594 28.062 19.047 1 96.69 406 GLU A CA 1
ATOM 3135 C C . GLU A 1 406 ? 7.645 28.641 20.453 1 96.69 406 GLU A C 1
ATOM 3137 O O . GLU A 1 406 ? 7.219 29.766 20.672 1 96.69 406 GLU A O 1
ATOM 3142 N N . MET A 1 407 ? 8.195 27.891 21.328 1 97.12 407 MET A N 1
ATOM 3143 C CA . MET A 1 407 ? 8.289 28.297 22.734 1 97.12 407 MET A CA 1
ATOM 3144 C C . MET A 1 407 ? 9.617 29.016 23 1 97.12 407 MET A C 1
ATOM 3146 O O . MET A 1 407 ? 10.492 29.031 22.141 1 97.12 407 MET A O 1
ATOM 3150 N N . PRO A 1 408 ? 9.656 29.672 24.141 1 94.81 408 PRO A N 1
ATOM 3151 C CA . PRO A 1 408 ? 10.938 30.266 24.5 1 94.81 408 PRO A CA 1
ATOM 3152 C C . PRO A 1 408 ? 12.094 29.266 24.453 1 94.81 408 PRO A C 1
ATOM 3154 O O . PRO A 1 408 ? 11.891 28.078 24.688 1 94.81 408 PRO A O 1
ATOM 3157 N N . ALA A 1 409 ? 13.281 29.734 24.203 1 93.44 409 ALA A N 1
ATOM 3158 C CA . ALA A 1 409 ? 14.469 28.922 23.953 1 93.44 409 ALA A CA 1
ATOM 3159 C C . ALA A 1 409 ? 14.766 28.016 25.141 1 93.44 409 ALA A C 1
ATOM 3161 O O . ALA A 1 409 ? 15.352 26.938 24.984 1 93.44 409 ALA A O 1
ATOM 3162 N N . ALA A 1 410 ? 14.297 28.391 26.25 1 93.25 410 ALA A N 1
ATOM 3163 C CA . ALA A 1 410 ? 14.555 27.641 27.484 1 93.25 410 ALA A CA 1
ATOM 3164 C C . ALA A 1 410 ? 13.781 26.312 27.484 1 93.25 410 ALA A C 1
ATOM 3166 O O . ALA A 1 410 ? 14.102 25.406 28.266 1 93.25 410 ALA A O 1
ATOM 3167 N N . VAL A 1 411 ? 12.812 26.234 26.703 1 96.69 411 VAL A N 1
ATOM 3168 C CA . VAL A 1 411 ? 11.969 25.047 26.703 1 96.69 411 VAL A CA 1
ATOM 3169 C C . VAL A 1 411 ? 12.539 24.016 25.719 1 96.69 411 VAL A C 1
ATOM 3171 O O . VAL A 1 411 ? 12.727 24.312 24.531 1 96.69 411 VAL A O 1
ATOM 3174 N N . ASP A 1 412 ? 12.812 22.828 26.188 1 96.94 412 ASP A N 1
ATOM 3175 C CA . ASP A 1 412 ? 13.219 21.703 25.375 1 96.94 412 ASP A CA 1
ATOM 3176 C C . ASP A 1 412 ? 12.016 20.859 24.953 1 96.94 412 ASP A C 1
ATOM 3178 O O . ASP A 1 412 ? 11.43 20.156 25.781 1 96.94 412 ASP A O 1
ATOM 3182 N N . ALA A 1 413 ? 11.781 20.859 23.672 1 96.56 413 ALA A N 1
ATOM 3183 C CA . ALA A 1 413 ? 10.562 20.234 23.156 1 96.56 413 ALA A CA 1
ATOM 3184 C C . ALA A 1 413 ? 10.57 18.734 23.438 1 96.56 413 ALA A C 1
ATOM 3186 O O . ALA A 1 413 ? 9.516 18.141 23.688 1 96.56 413 ALA A O 1
ATOM 3187 N N . LEU A 1 414 ? 11.695 18.078 23.312 1 94.56 414 LEU A N 1
ATOM 3188 C CA . LEU A 1 414 ? 11.789 16.641 23.562 1 94.56 414 LEU A CA 1
ATOM 3189 C C . LEU A 1 414 ? 11.555 16.328 25.031 1 94.56 414 LEU A C 1
ATOM 3191 O O . LEU A 1 414 ? 10.891 15.336 25.359 1 94.56 414 LEU A O 1
ATOM 3195 N N . ALA A 1 415 ? 12.102 17.094 25.891 1 95.06 415 ALA A N 1
ATOM 3196 C CA . ALA A 1 415 ? 11.859 16.938 27.312 1 95.06 415 ALA A CA 1
ATOM 3197 C C . ALA A 1 415 ? 10.383 17.141 27.641 1 95.06 415 ALA A C 1
ATOM 3199 O O . ALA A 1 415 ? 9.805 16.406 28.438 1 95.06 415 ALA A O 1
ATOM 3200 N N . LEU A 1 416 ? 9.891 18.172 27.078 1 96.56 416 LEU A N 1
ATOM 3201 C CA . LEU A 1 416 ? 8.469 18.453 27.281 1 96.56 416 LEU A CA 1
ATOM 3202 C C . LEU A 1 416 ? 7.605 17.297 26.797 1 96.56 416 LEU A C 1
ATOM 3204 O O . LEU A 1 416 ? 6.609 16.953 27.438 1 96.56 416 LEU A O 1
ATOM 3208 N N . HIS A 1 417 ? 7.918 16.75 25.672 1 94.69 417 HIS A N 1
ATOM 3209 C CA . HIS A 1 417 ? 7.211 15.594 25.125 1 94.69 417 HIS A CA 1
ATOM 3210 C C . HIS A 1 417 ? 7.199 14.445 26.125 1 94.69 417 HIS A C 1
ATOM 3212 O O . HIS A 1 417 ? 6.156 13.836 26.359 1 94.69 417 HIS A O 1
ATOM 3218 N N . ARG A 1 418 ? 8.312 14.102 26.703 1 93.44 418 ARG A N 1
ATOM 3219 C CA . ARG A 1 418 ? 8.422 13.008 27.656 1 93.44 418 ARG A CA 1
ATOM 3220 C C . ARG A 1 418 ? 7.57 13.273 28.891 1 93.44 418 ARG A C 1
ATOM 3222 O O . ARG A 1 418 ? 6.863 12.391 29.375 1 93.44 418 ARG A O 1
ATOM 3229 N N . GLN A 1 419 ? 7.645 14.484 29.391 1 95.5 419 GLN A N 1
ATOM 3230 C CA . GLN A 1 419 ? 6.867 14.875 30.562 1 95.5 419 GLN A CA 1
ATOM 3231 C C . GLN A 1 419 ? 5.371 14.781 30.281 1 95.5 419 GLN A C 1
ATOM 3233 O O . GLN A 1 419 ? 4.605 14.297 31.125 1 95.5 419 GLN A O 1
ATOM 3238 N N . ALA A 1 420 ? 5.012 15.32 29.172 1 96.12 420 ALA A N 1
ATOM 3239 C CA . ALA A 1 420 ? 3.605 15.312 28.781 1 96.12 420 ALA A CA 1
ATOM 3240 C C . ALA A 1 420 ? 3.086 13.891 28.625 1 96.12 420 ALA A C 1
ATOM 3242 O O . ALA A 1 420 ? 1.978 13.578 29.078 1 96.12 420 ALA A O 1
ATOM 3243 N N . LEU A 1 421 ? 3.871 13.039 27.984 1 92.44 421 LEU A N 1
ATOM 3244 C CA . LEU A 1 421 ? 3.479 11.656 27.766 1 92.44 421 LEU A CA 1
ATOM 3245 C C . LEU A 1 421 ? 3.254 10.945 29.094 1 92.44 421 LEU A C 1
ATOM 3247 O O . LEU A 1 421 ? 2.348 10.109 29.219 1 92.44 421 LEU A O 1
ATOM 3251 N N . ALA A 1 422 ? 4.109 11.18 30.031 1 91.56 422 ALA A N 1
ATOM 3252 C CA . ALA A 1 422 ? 3.975 10.602 31.375 1 91.56 422 ALA A CA 1
ATOM 3253 C C . ALA A 1 422 ? 2.641 10.992 32 1 91.56 422 ALA A C 1
ATOM 3255 O O . ALA A 1 422 ? 2.143 10.297 32.906 1 91.56 422 ALA A O 1
ATOM 3256 N N . ARG A 1 423 ? 2.061 12.062 31.5 1 93.44 423 ARG A N 1
ATOM 3257 C CA . ARG A 1 423 ? 0.777 12.539 32 1 93.44 423 ARG A CA 1
ATOM 3258 C C . ARG A 1 423 ? -0.354 12.18 31.047 1 93.44 423 ARG A C 1
ATOM 3260 O O . ARG A 1 423 ? -1.458 12.719 31.156 1 93.44 423 ARG A O 1
ATOM 3267 N N . GLY A 1 424 ? -0.049 11.438 30.016 1 92.06 424 GLY A N 1
ATOM 3268 C CA . GLY A 1 424 ? -1.066 10.977 29.094 1 92.06 424 GLY A CA 1
ATOM 3269 C C . GLY A 1 424 ? -1.376 11.977 28 1 92.06 424 GLY A C 1
ATOM 3270 O O . GLY A 1 424 ? -2.49 12.008 27.469 1 92.06 424 GLY A O 1
ATOM 3271 N N . ILE A 1 425 ? -0.463 12.844 27.688 1 95.19 425 ILE A N 1
ATOM 3272 C CA . ILE A 1 425 ? -0.618 13.828 26.625 1 95.19 425 ILE A CA 1
ATOM 3273 C C . ILE A 1 425 ? 0.454 13.609 25.562 1 95.19 425 ILE A C 1
ATOM 3275 O O . ILE A 1 425 ? 1.648 13.602 25.859 1 95.19 425 ILE A O 1
ATOM 3279 N N . SER A 1 426 ? -0.029 13.414 24.344 1 93.12 426 SER A N 1
ATOM 3280 C CA . SER A 1 426 ? 0.937 13.297 23.25 1 93.12 426 SER A CA 1
ATOM 3281 C C . SER A 1 426 ? 1.089 14.617 22.5 1 93.12 426 SER A C 1
ATOM 3283 O O . SER A 1 426 ? 0.106 15.336 22.281 1 93.12 426 SER A O 1
ATOM 3285 N N . VAL A 1 427 ? 2.311 14.969 22.188 1 94.75 427 VAL A N 1
ATOM 3286 C CA . VAL A 1 427 ? 2.625 16.125 21.359 1 94.75 427 VAL A CA 1
ATOM 3287 C C . VAL A 1 427 ? 3.65 15.727 20.297 1 94.75 427 VAL A C 1
ATOM 3289 O O . VAL A 1 427 ? 4.254 14.656 20.375 1 94.75 427 VAL A O 1
ATOM 3292 N N . ALA A 1 428 ? 3.801 16.5 19.25 1 95.38 428 ALA A N 1
ATOM 3293 C CA . ALA A 1 428 ? 4.828 16.266 18.25 1 95.38 428 ALA A CA 1
ATOM 3294 C C . ALA A 1 428 ? 5.945 17.297 18.359 1 95.38 428 ALA A C 1
ATOM 3296 O O . ALA A 1 428 ? 5.777 18.453 17.953 1 95.38 428 ALA A O 1
ATOM 3297 N N . PRO A 1 429 ? 7.094 16.875 18.859 1 96 429 PRO A N 1
ATOM 3298 C CA . PRO A 1 429 ? 8.188 17.828 19.062 1 96 429 PRO A CA 1
ATOM 3299 C C . PRO A 1 429 ? 8.859 18.25 17.766 1 96 429 PRO A C 1
ATOM 3301 O O . PRO A 1 429 ? 8.984 17.438 16.844 1 96 429 PRO A O 1
ATOM 3304 N N . GLY A 1 430 ? 9.359 19.406 17.703 1 96.25 430 GLY A N 1
ATOM 3305 C CA . GLY A 1 430 ? 9.891 20.062 16.531 1 96.25 430 GLY A CA 1
ATOM 3306 C C . GLY A 1 430 ? 10.992 19.266 15.844 1 96.25 430 GLY A C 1
ATOM 3307 O O . GLY A 1 430 ? 11.016 19.156 14.617 1 96.25 430 GLY A O 1
ATOM 3308 N N . PRO A 1 431 ? 11.867 18.688 16.562 1 93.69 431 PRO A N 1
ATOM 3309 C CA . PRO A 1 431 ? 13.039 18.047 15.961 1 93.69 431 PRO A CA 1
ATOM 3310 C C . PRO A 1 431 ? 12.664 16.906 15.008 1 93.69 431 PRO A C 1
ATOM 3312 O O . PRO A 1 431 ? 13.43 16.562 14.109 1 93.69 431 PRO A O 1
ATOM 3315 N N . ILE A 1 432 ? 11.453 16.281 15.117 1 93.5 432 ILE A N 1
ATOM 3316 C CA . ILE A 1 432 ? 11.086 15.172 14.242 1 93.5 432 ILE A CA 1
ATOM 3317 C C . ILE A 1 432 ? 10.75 15.703 12.852 1 93.5 432 ILE A C 1
ATOM 3319 O O . ILE A 1 432 ? 10.633 14.93 11.898 1 93.5 432 ILE A O 1
ATOM 3323 N N . PHE A 1 433 ? 10.625 17.016 12.719 1 96.12 433 PHE A N 1
ATOM 3324 C CA . PHE A 1 433 ? 10.266 17.625 11.445 1 96.12 433 PHE A CA 1
ATOM 3325 C C . PHE A 1 433 ? 11.492 18.203 10.75 1 96.12 433 PHE A C 1
ATOM 3327 O O . PHE A 1 433 ? 11.367 19.078 9.883 1 96.12 433 PHE A O 1
ATOM 3334 N N . SER A 1 434 ? 12.656 17.797 11.164 1 93 434 SER A N 1
ATOM 3335 C CA . SER A 1 434 ? 13.906 18.312 10.602 1 93 434 SER A CA 1
ATOM 3336 C C . SER A 1 434 ? 14.922 17.188 10.414 1 93 434 SER A C 1
ATOM 3338 O O . SER A 1 434 ? 15.031 16.297 11.258 1 93 434 SER A O 1
ATOM 3340 N N . ALA A 1 435 ? 15.594 17.266 9.328 1 88.81 435 ALA A N 1
ATOM 3341 C CA . ALA A 1 435 ? 16.641 16.281 9.055 1 88.81 435 ALA A CA 1
ATOM 3342 C C . ALA A 1 435 ? 17.797 16.422 10.047 1 88.81 435 ALA A C 1
ATOM 3344 O O . ALA A 1 435 ? 18.453 15.438 10.383 1 88.81 435 ALA A O 1
ATOM 3345 N N . SER A 1 436 ? 18 17.625 10.562 1 86.25 436 SER A N 1
ATOM 3346 C CA . SER A 1 436 ? 19.141 17.891 11.43 1 86.25 436 SER A CA 1
ATOM 3347 C C . SER A 1 436 ? 18.688 18.062 12.883 1 86.25 436 SER A C 1
ATOM 3349 O O . SER A 1 436 ? 19.484 18.469 13.734 1 86.25 436 SER A O 1
ATOM 3351 N N . GLY A 1 437 ? 17.5 17.875 13.141 1 86.94 437 GLY A N 1
ATOM 3352 C CA . GLY A 1 437 ? 17 17.953 14.508 1 86.94 437 GLY A CA 1
ATOM 3353 C C . GLY A 1 437 ? 16.812 19.375 15 1 86.94 437 GLY A C 1
ATOM 3354 O O . GLY A 1 437 ? 16.797 19.625 16.203 1 86.94 437 GLY A O 1
ATOM 3355 N N . GLN A 1 438 ? 16.609 20.281 14.086 1 90.56 438 GLN A N 1
ATOM 3356 C CA . GLN A 1 438 ? 16.344 21.672 14.438 1 90.56 438 GLN A CA 1
ATOM 3357 C C . GLN A 1 438 ? 14.953 21.812 15.055 1 90.56 438 GLN A C 1
ATOM 3359 O O . GLN A 1 438 ? 14.258 20.828 15.281 1 90.56 438 GLN A O 1
ATOM 3364 N N . PHE A 1 439 ? 14.672 23.031 15.57 1 95.56 439 PHE A N 1
ATOM 3365 C CA . PHE A 1 439 ? 13.383 23.406 16.125 1 95.56 439 PHE A CA 1
ATOM 3366 C C . PHE A 1 439 ? 13.164 22.766 17.484 1 95.56 439 PHE A C 1
ATOM 3368 O O . PHE A 1 439 ? 12.094 22.203 17.75 1 95.56 439 PHE A O 1
ATOM 3375 N N . GLY A 1 440 ? 14.141 22.812 18.25 1 95.94 440 GLY A N 1
ATOM 3376 C CA . GLY A 1 440 ? 14.18 22.141 19.547 1 95.94 440 GLY A CA 1
ATOM 3377 C C . GLY A 1 440 ? 13.203 22.734 20.547 1 95.94 440 GLY A C 1
ATOM 3378 O O . GLY A 1 440 ? 12.922 22.125 21.578 1 95.94 440 GLY A O 1
ATOM 3379 N N . ASN A 1 441 ? 12.703 23.922 20.297 1 97.31 441 ASN A N 1
ATOM 3380 C CA . ASN A 1 441 ? 11.75 24.547 21.203 1 97.31 441 ASN A CA 1
ATOM 3381 C C . ASN A 1 441 ? 10.367 24.656 20.578 1 97.31 441 ASN A C 1
ATOM 3383 O O . ASN A 1 441 ? 9.586 25.531 20.953 1 97.31 441 ASN A O 1
ATOM 3387 N N . ALA A 1 442 ? 10.078 23.844 19.609 1 97.81 442 ALA A N 1
ATOM 3388 C CA . ALA A 1 442 ? 8.805 23.938 18.906 1 97.81 442 ALA A CA 1
ATOM 3389 C C . ALA A 1 442 ? 7.965 22.688 19.094 1 97.81 442 ALA A C 1
ATOM 3391 O O . ALA A 1 442 ? 8.5 21.609 19.391 1 97.81 442 ALA A O 1
ATOM 3392 N N . LEU A 1 443 ? 6.648 22.812 18.984 1 97.69 443 LEU A N 1
ATOM 3393 C CA . LEU A 1 443 ? 5.672 21.734 19 1 97.69 443 LEU A CA 1
ATOM 3394 C C . LEU A 1 443 ? 4.668 21.891 17.875 1 97.69 443 LEU A C 1
ATOM 3396 O O . LEU A 1 443 ? 4.305 23 17.5 1 97.69 443 LEU A O 1
ATOM 3400 N N . ARG A 1 444 ? 4.277 20.781 17.297 1 97.88 444 ARG A N 1
ATOM 3401 C CA . ARG A 1 444 ? 3.07 20.766 16.469 1 97.88 444 ARG A CA 1
ATOM 3402 C C . ARG A 1 444 ? 1.896 20.172 17.25 1 97.88 444 ARG A C 1
ATOM 3404 O O . ARG A 1 444 ? 2.014 19.094 17.828 1 97.88 444 ARG A O 1
ATOM 3411 N N . LEU A 1 445 ? 0.799 20.797 17.25 1 97.69 445 LEU A N 1
ATOM 3412 C CA . LEU A 1 445 ? -0.406 20.344 17.938 1 97.69 445 LEU A CA 1
ATOM 3413 C C . LEU A 1 445 ? -1.558 20.156 16.953 1 97.69 445 LEU A C 1
ATOM 3415 O O . LEU A 1 445 ? -1.716 20.953 16.031 1 97.69 445 LEU A O 1
ATOM 3419 N N . ASN A 1 446 ? -2.359 19.156 17.188 1 96.88 446 ASN A N 1
ATOM 3420 C CA . ASN A 1 446 ? -3.473 18.766 16.328 1 96.88 446 ASN A CA 1
ATOM 3421 C C . ASN A 1 446 ? -4.809 19.25 16.891 1 96.88 446 ASN A C 1
ATOM 3423 O O . ASN A 1 446 ? -5.215 18.844 17.984 1 96.88 446 ASN A O 1
ATOM 3427 N N . TYR A 1 447 ? -5.527 20.125 16.156 1 97.12 447 TYR A N 1
ATOM 3428 C CA . TYR A 1 447 ? -6.855 20.547 16.594 1 97.12 447 TYR A CA 1
ATOM 3429 C C . TYR A 1 447 ? -7.945 19.828 15.805 1 97.12 447 TYR A C 1
ATOM 3431 O O . TYR A 1 447 ? -9.086 20.297 15.742 1 97.12 447 TYR A O 1
ATOM 3439 N N . GLY A 1 448 ? -7.586 18.703 15.133 1 96 448 GLY A N 1
ATOM 3440 C CA . GLY A 1 448 ? -8.523 17.891 14.383 1 96 448 GLY A CA 1
ATOM 3441 C C . GLY A 1 448 ? -9.328 16.938 15.258 1 96 448 GLY A C 1
ATOM 3442 O O . GLY A 1 448 ? -10.008 16.047 14.758 1 96 448 GLY A O 1
ATOM 3443 N N . HIS A 1 449 ? -9.242 17.109 16.531 1 93.62 449 HIS A N 1
ATOM 3444 C CA . HIS A 1 449 ? -10.047 16.375 17.5 1 93.62 449 HIS A CA 1
ATOM 3445 C C . HIS A 1 449 ? -11.016 17.297 18.219 1 93.62 449 HIS A C 1
ATOM 3447 O O . HIS A 1 449 ? -10.68 18.453 18.516 1 93.62 449 HIS A O 1
ATOM 3453 N N . PRO A 1 450 ? -12.18 16.781 18.5 1 93.25 450 PRO A N 1
ATOM 3454 C CA . PRO A 1 450 ? -13.164 17.641 19.172 1 93.25 450 PRO A CA 1
ATOM 3455 C C . PRO A 1 450 ? -12.617 18.297 20.438 1 93.25 450 PRO A C 1
ATOM 3457 O O . PRO A 1 450 ? -11.914 17.656 21.219 1 93.25 450 PRO A O 1
ATOM 3460 N N . TRP A 1 451 ? -12.977 19.547 20.547 1 94.06 451 TRP A N 1
ATOM 3461 C CA . TRP A 1 451 ? -12.547 20.328 21.719 1 94.06 451 TRP A CA 1
ATOM 3462 C C . TRP A 1 451 ? -13.406 20 22.922 1 94.06 451 TRP A C 1
ATOM 3464 O O . TRP A 1 451 ? -14.641 20.062 22.859 1 94.06 451 TRP A O 1
ATOM 3474 N N . ASP A 1 452 ? -12.852 19.516 23.938 1 94.19 452 ASP A N 1
ATOM 3475 C CA . ASP A 1 452 ? -13.539 19.219 25.203 1 94.19 452 ASP A CA 1
ATOM 3476 C C . ASP A 1 452 ? -12.656 19.562 26.391 1 94.19 452 ASP A C 1
ATOM 3478 O O . ASP A 1 452 ? -11.609 20.188 26.25 1 94.19 452 ASP A O 1
ATOM 3482 N N . ASP A 1 453 ? -13.109 19.188 27.531 1 94 453 ASP A N 1
ATOM 3483 C CA . ASP A 1 453 ? -12.391 19.516 28.766 1 94 453 ASP A CA 1
ATOM 3484 C C . ASP A 1 453 ? -11.031 18.828 28.812 1 94 453 ASP A C 1
ATOM 3486 O O . ASP A 1 453 ? -10.062 19.391 29.312 1 94 453 ASP A O 1
ATOM 3490 N N . ALA A 1 454 ? -11.047 17.688 28.312 1 92.62 454 ALA A N 1
ATOM 3491 C CA . ALA A 1 454 ? -9.789 16.938 28.328 1 92.62 454 ALA A CA 1
ATOM 3492 C C . ALA A 1 454 ? -8.719 17.656 27.516 1 92.62 454 ALA A C 1
ATOM 3494 O O . ALA A 1 454 ? -7.555 17.703 27.922 1 92.62 454 ALA A O 1
ATOM 3495 N N . LYS A 1 455 ? -9.102 18.188 26.391 1 95.62 455 LYS A N 1
ATOM 3496 C CA . LYS A 1 455 ? -8.156 18.906 25.547 1 95.62 455 LYS A CA 1
ATOM 3497 C C . LYS A 1 455 ? -7.746 20.234 26.188 1 95.62 455 LYS A C 1
ATOM 3499 O O . LYS A 1 455 ? -6.582 20.625 26.109 1 95.62 455 LYS A O 1
ATOM 3504 N N . ALA A 1 456 ? -8.688 20.875 26.75 1 95.62 456 ALA A N 1
ATOM 3505 C CA . ALA A 1 456 ? -8.391 22.125 27.438 1 95.62 456 ALA A CA 1
ATOM 3506 C C . ALA A 1 456 ? -7.41 21.906 28.594 1 95.62 456 ALA A C 1
ATOM 3508 O O . ALA A 1 456 ? -6.457 22.672 28.766 1 95.62 456 ALA A O 1
ATOM 3509 N N . ASP A 1 457 ? -7.652 20.828 29.312 1 96.69 457 ASP A N 1
ATOM 3510 C CA . ASP A 1 457 ? -6.777 20.484 30.422 1 96.69 457 ASP A CA 1
ATOM 3511 C C . ASP A 1 457 ? -5.383 20.109 29.922 1 96.69 457 ASP A C 1
ATOM 3513 O O . ASP A 1 457 ? -4.383 20.422 30.578 1 96.69 457 ASP A O 1
ATOM 3517 N N . ALA A 1 458 ? -5.352 19.422 28.844 1 97.56 458 ALA A N 1
ATOM 3518 C CA . ALA A 1 458 ? -4.062 19.047 28.266 1 97.56 458 ALA A CA 1
ATOM 3519 C C . ALA A 1 458 ? -3.252 20.266 27.875 1 97.56 458 ALA A C 1
ATOM 3521 O O . ALA A 1 458 ? -2.043 20.328 28.109 1 97.56 458 ALA A O 1
ATOM 3522 N N . ILE A 1 459 ? -3.861 21.25 27.281 1 97.94 459 ILE A N 1
ATOM 3523 C CA . ILE A 1 459 ? -3.184 22.484 26.891 1 97.94 459 ILE A CA 1
ATOM 3524 C C . ILE A 1 459 ? -2.709 23.234 28.125 1 97.94 459 ILE A C 1
ATOM 3526 O O . ILE A 1 459 ? -1.595 23.766 28.156 1 97.94 459 ILE A O 1
ATOM 3530 N N . ARG A 1 460 ? -3.529 23.281 29.109 1 97.62 460 ARG A N 1
ATOM 3531 C CA . ARG A 1 460 ? -3.148 23.906 30.359 1 97.62 460 ARG A CA 1
ATOM 3532 C C . ARG A 1 460 ? -1.921 23.234 30.969 1 97.62 460 ARG A C 1
ATOM 3534 O O . ARG A 1 460 ? -0.982 23.906 31.391 1 97.62 460 ARG A O 1
ATOM 3541 N N . SER A 1 461 ? -1.989 21.938 30.984 1 97.94 461 SER A N 1
ATOM 3542 C CA . SER A 1 461 ? -0.872 21.156 31.531 1 97.94 461 SER A CA 1
ATOM 3543 C C . SER A 1 461 ? 0.409 21.422 30.75 1 97.94 461 SER A C 1
ATOM 3545 O O . SER A 1 461 ? 1.481 21.578 31.328 1 97.94 461 SER A O 1
ATOM 3547 N N . LEU A 1 462 ? 0.326 21.469 29.484 1 98.12 462 LEU A N 1
ATOM 3548 C CA . LEU A 1 462 ? 1.48 21.766 28.641 1 98.12 462 LEU A CA 1
ATOM 3549 C C . LEU A 1 462 ? 2.035 23.141 28.938 1 98.12 462 LEU A C 1
ATOM 3551 O O . LEU A 1 462 ? 3.252 23.328 29.031 1 98.12 462 LEU A O 1
ATOM 3555 N N . GLY A 1 463 ? 1.157 24.094 29.062 1 97.75 463 GLY A N 1
ATOM 3556 C CA . GLY A 1 463 ? 1.569 25.438 29.422 1 97.75 463 GLY A CA 1
ATOM 3557 C C . GLY A 1 463 ? 2.303 25.5 30.75 1 97.75 463 GLY A C 1
ATOM 3558 O O . GLY A 1 463 ? 3.311 26.203 30.875 1 97.75 463 GLY A O 1
ATOM 3559 N N . GLU A 1 464 ? 1.766 24.781 31.672 1 97.5 464 GLU A N 1
ATOM 3560 C CA . GLU A 1 464 ? 2.391 24.734 33 1 97.5 464 GLU A CA 1
ATOM 3561 C C . GLU A 1 464 ? 3.805 24.172 32.906 1 97.5 464 GLU A C 1
ATOM 3563 O O . GLU A 1 464 ? 4.727 24.688 33.531 1 97.5 464 GLU A O 1
ATOM 3568 N N . MET A 1 465 ? 3.932 23.109 32.219 1 97.62 465 MET A N 1
ATOM 3569 C CA . MET A 1 465 ? 5.242 22.484 32.031 1 97.62 465 MET A CA 1
ATOM 3570 C C . MET A 1 465 ? 6.207 23.438 31.344 1 97.62 465 MET A C 1
ATOM 3572 O O . MET A 1 465 ? 7.383 23.516 31.703 1 97.62 465 MET A O 1
ATOM 3576 N N . ALA A 1 466 ? 5.777 24.141 30.359 1 97.75 466 ALA A N 1
ATOM 3577 C CA . ALA A 1 466 ? 6.605 25.109 29.625 1 97.75 466 ALA A CA 1
ATOM 3578 C C . ALA A 1 466 ? 7.02 26.266 30.531 1 97.75 466 ALA A C 1
ATOM 3580 O O . ALA A 1 466 ? 8.172 26.719 30.484 1 97.75 466 ALA A O 1
ATOM 3581 N N . ARG A 1 467 ? 6.152 26.75 31.328 1 96.5 467 ARG A N 1
ATOM 3582 C CA . ARG A 1 467 ? 6.453 27.828 32.25 1 96.5 467 ARG A CA 1
ATOM 3583 C C . ARG A 1 467 ? 7.492 27.406 33.281 1 96.5 467 ARG A C 1
ATOM 3585 O O . ARG A 1 467 ? 8.391 28.172 33.625 1 96.5 467 ARG A O 1
ATOM 3592 N N . ALA A 1 468 ? 7.254 26.188 33.719 1 96.25 468 ALA A N 1
ATOM 3593 C CA . ALA A 1 468 ? 8.211 25.656 34.688 1 96.25 468 ALA A CA 1
ATOM 3594 C C . ALA A 1 468 ? 9.609 25.594 34.094 1 96.25 468 ALA A C 1
ATOM 3596 O O . ALA A 1 468 ? 10.602 25.875 34.781 1 96.25 468 ALA A O 1
ATOM 3597 N N . ALA A 1 469 ? 9.711 25.172 32.875 1 95.31 469 ALA A N 1
ATOM 3598 C CA . ALA A 1 469 ? 11 25.109 32.219 1 95.31 469 ALA A CA 1
ATOM 3599 C C . ALA A 1 469 ? 11.633 26.484 32.094 1 95.31 469 ALA A C 1
ATOM 3601 O O . ALA A 1 469 ? 12.844 26.641 32.219 1 95.31 469 ALA A O 1
ATOM 3602 N N . CYS A 1 470 ? 10.859 27.484 31.812 1 93.88 470 CYS A N 1
ATOM 3603 C CA . CYS A 1 470 ? 11.344 28.844 31.688 1 93.88 470 CYS A CA 1
ATOM 3604 C C . CYS A 1 470 ? 11.82 29.391 33.031 1 93.88 470 CYS A C 1
ATOM 3606 O O . CYS A 1 470 ? 12.805 30.125 33.094 1 93.88 470 CYS A O 1
ATOM 3608 N N . GLN A 1 471 ? 11.141 29.047 34.062 1 92 471 GLN A N 1
ATOM 3609 C CA . GLN A 1 471 ? 11.5 29.5 35.406 1 92 471 GLN A CA 1
ATOM 3610 C C . GLN A 1 471 ? 12.828 28.875 35.875 1 92 471 GLN A C 1
ATOM 3612 O O . GLN A 1 471 ? 13.641 29.531 36.5 1 92 471 GLN A O 1
ATOM 3617 N N . LEU A 1 472 ? 12.961 27.641 35.594 1 88.38 472 LEU A N 1
ATOM 3618 C CA . LEU A 1 472 ? 14.195 26.953 35.938 1 88.38 472 LEU A CA 1
ATOM 3619 C C . LEU A 1 472 ? 15.391 27.578 35.219 1 88.38 472 LEU A C 1
ATOM 3621 O O . LEU A 1 472 ? 16.484 27.641 35.781 1 88.38 472 LEU A O 1
ATOM 3625 N N . ALA A 1 473 ? 15.297 27.969 34.062 1 84.94 473 ALA A N 1
ATOM 3626 C CA . ALA A 1 473 ? 16.359 28.578 33.281 1 84.94 473 ALA A CA 1
ATOM 3627 C C . ALA A 1 473 ? 16.688 29.969 33.781 1 84.94 473 ALA A C 1
ATOM 3629 O O . ALA A 1 473 ? 17.812 30.453 33.656 1 84.94 473 ALA A O 1
ATOM 3630 N N . ALA A 1 474 ? 15.734 30.734 34.312 1 77.69 474 ALA A N 1
ATOM 3631 C CA . ALA A 1 474 ? 15.914 32.094 34.812 1 77.69 474 ALA A CA 1
ATOM 3632 C C . ALA A 1 474 ? 16.594 32.094 36.188 1 77.69 474 ALA A C 1
ATOM 3634 O O . ALA A 1 474 ? 17.078 33.125 36.625 1 77.69 474 ALA A O 1
ATOM 3635 N N . ARG A 1 475 ? 16.594 30.969 36.938 1 71.88 475 ARG A N 1
ATOM 3636 C CA . ARG A 1 475 ? 17.266 30.906 38.25 1 71.88 475 ARG A CA 1
ATOM 3637 C C . ARG A 1 475 ? 18.781 30.906 38.094 1 71.88 475 ARG A C 1
ATOM 3639 O O . ARG A 1 475 ? 19.328 30.125 37.312 1 71.88 475 ARG A O 1
ATOM 3646 N N . PRO A 1 476 ? 19.344 32.094 38.531 1 59.16 476 PRO A N 1
ATOM 3647 C CA . PRO A 1 476 ? 20.797 32.188 38.5 1 59.16 476 PRO A CA 1
ATOM 3648 C C . PRO A 1 476 ? 21.469 31 39.188 1 59.16 476 PRO A C 1
ATOM 3650 O O . PRO A 1 476 ? 20.891 30.422 40.125 1 59.16 476 PRO A O 1
ATOM 3653 N N . SER A 1 477 ? 22.422 30.234 38.469 1 45.47 477 SER A N 1
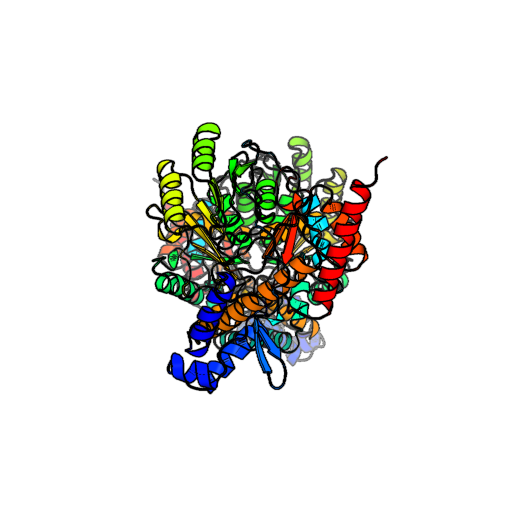ATOM 3654 C CA . SER A 1 477 ? 23.297 29.391 39.25 1 45.47 477 SER A CA 1
ATOM 3655 C C . SER A 1 477 ? 23.859 30.141 40.438 1 45.47 477 SER A C 1
ATOM 3657 O O . SER A 1 477 ? 24.156 31.328 40.344 1 45.47 477 SER A O 1
ATOM 3659 N N . MET B 1 1 ? -13.328 -35.75 4.52 1 58.28 1 MET B N 1
ATOM 3660 C CA . MET B 1 1 ? -13.578 -36.281 3.188 1 58.28 1 MET B CA 1
ATOM 3661 C C . MET B 1 1 ? -14.75 -37.25 3.203 1 58.28 1 MET B C 1
ATOM 3663 O O . MET B 1 1 ? -14.828 -38.125 4.074 1 58.28 1 MET B O 1
ATOM 3667 N N . SER B 1 2 ? -15.75 -37.062 2.506 1 74.62 2 SER B N 1
ATOM 3668 C CA . SER B 1 2 ? -16.922 -37.938 2.436 1 74.62 2 SER B CA 1
ATOM 3669 C C . SER B 1 2 ? -16.594 -39.281 1.842 1 74.62 2 SER B C 1
ATOM 3671 O O . SER B 1 2 ? -15.547 -39.438 1.201 1 74.62 2 SER B O 1
ATOM 3673 N N . LEU B 1 3 ? -17.359 -40.219 2.107 1 79 3 LEU B N 1
ATOM 3674 C CA . LEU B 1 3 ? -17.125 -41.594 1.656 1 79 3 LEU B CA 1
ATOM 3675 C C . LEU B 1 3 ? -17.062 -41.656 0.134 1 79 3 LEU B C 1
ATOM 3677 O O . LEU B 1 3 ? -16.234 -42.375 -0.422 1 79 3 LEU B O 1
ATOM 3681 N N . TYR B 1 4 ? -17.875 -40.844 -0.481 1 81.75 4 TYR B N 1
ATOM 3682 C CA . TYR B 1 4 ? -17.859 -40.906 -1.938 1 81.75 4 TYR B CA 1
ATOM 3683 C C . TYR B 1 4 ? -16.625 -40.25 -2.508 1 81.75 4 TYR B C 1
ATOM 3685 O O . TYR B 1 4 ? -16.078 -40.719 -3.52 1 81.75 4 TYR B O 1
ATOM 3693 N N . GLU B 1 5 ? -16.109 -39.281 -1.869 1 80.75 5 GLU B N 1
ATOM 3694 C CA . GLU B 1 5 ? -14.867 -38.656 -2.305 1 80.75 5 GLU B CA 1
ATOM 3695 C C . GLU B 1 5 ? -13.68 -39.594 -2.139 1 80.75 5 GLU B C 1
ATOM 3697 O O . GLU B 1 5 ? -12.797 -39.656 -3 1 80.75 5 GLU B O 1
ATOM 3702 N N . LYS B 1 6 ? -13.711 -40.281 -1.031 1 80.31 6 LYS B N 1
ATOM 3703 C CA . LYS B 1 6 ? -12.664 -41.281 -0.795 1 80.31 6 LYS B CA 1
ATOM 3704 C C . LYS B 1 6 ? -12.664 -42.344 -1.886 1 80.31 6 LYS B C 1
ATOM 3706 O O . LYS B 1 6 ? -11.602 -42.719 -2.4 1 80.31 6 LYS B O 1
ATOM 3711 N N . LEU B 1 7 ? -13.852 -42.844 -2.17 1 83 7 LEU B N 1
ATOM 3712 C CA . LEU B 1 7 ? -13.984 -43.844 -3.211 1 83 7 LEU B CA 1
ATOM 3713 C C . LEU B 1 7 ? -13.523 -43.312 -4.559 1 83 7 LEU B C 1
ATOM 3715 O O . LEU B 1 7 ? -12.781 -43.969 -5.281 1 83 7 LEU B O 1
ATOM 3719 N N . ALA B 1 8 ? -13.953 -42.125 -4.832 1 83.75 8 ALA B N 1
ATOM 3720 C CA . ALA B 1 8 ? -13.57 -41.5 -6.098 1 83.75 8 ALA B CA 1
ATOM 3721 C C . ALA B 1 8 ? -12.055 -41.344 -6.195 1 83.75 8 ALA B C 1
ATOM 3723 O O . ALA B 1 8 ? -11.461 -41.625 -7.23 1 83.75 8 ALA B O 1
ATOM 3724 N N . ASN B 1 9 ? -11.469 -40.938 -5.164 1 80.25 9 ASN B N 1
ATOM 3725 C CA . ASN B 1 9 ? -10.023 -40.719 -5.145 1 80.25 9 ASN B CA 1
ATOM 3726 C C . ASN B 1 9 ? -9.273 -42.031 -5.312 1 80.25 9 ASN B C 1
ATOM 3728 O O . ASN B 1 9 ? -8.242 -42.094 -5.988 1 80.25 9 ASN B O 1
ATOM 3732 N N . GLU B 1 10 ? -9.805 -43.094 -4.715 1 80.12 10 GLU B N 1
ATOM 3733 C CA . GLU B 1 10 ? -9.195 -44.406 -4.852 1 80.12 10 GLU B CA 1
ATOM 3734 C C . GLU B 1 10 ? -9.242 -44.906 -6.301 1 80.12 10 GLU B C 1
ATOM 3736 O O . GLU B 1 10 ? -8.25 -45.406 -6.82 1 80.12 10 GLU B O 1
ATOM 3741 N N . ILE B 1 11 ? -10.328 -44.688 -6.891 1 81.38 11 ILE B N 1
ATOM 3742 C CA . ILE B 1 11 ? -10.492 -45.125 -8.273 1 81.38 11 ILE B CA 1
ATOM 3743 C C . ILE B 1 11 ? -9.617 -44.281 -9.188 1 81.38 11 ILE B C 1
ATOM 3745 O O . ILE B 1 11 ? -8.945 -44.781 -10.078 1 81.38 11 ILE B O 1
ATOM 3749 N N . ALA B 1 12 ? -9.648 -43 -8.906 1 79.19 12 ALA B N 1
ATOM 3750 C CA . ALA B 1 12 ? -8.82 -42.094 -9.688 1 79.19 12 ALA B CA 1
ATOM 3751 C C . ALA B 1 12 ? -7.344 -42.469 -9.594 1 79.19 12 ALA B C 1
ATOM 3753 O O . ALA B 1 12 ? -6.621 -42.438 -10.594 1 79.19 12 ALA B O 1
ATOM 3754 N N . ARG B 1 13 ? -6.863 -42.844 -8.477 1 78 13 ARG B N 1
ATOM 3755 C CA . ARG B 1 13 ? -5.5 -43.312 -8.266 1 78 13 ARG B CA 1
ATOM 3756 C C . ARG B 1 13 ? -5.227 -44.594 -9.07 1 78 13 ARG B C 1
ATOM 3758 O O . ARG B 1 13 ? -4.152 -44.75 -9.656 1 78 13 ARG B O 1
ATOM 3765 N N . SER B 1 14 ? -6.25 -45.406 -9 1 76.06 14 SER B N 1
ATOM 3766 C CA . SER B 1 14 ? -6.113 -46.656 -9.75 1 76.06 14 SER B CA 1
ATOM 3767 C C . SER B 1 14 ? -5.98 -46.375 -11.242 1 76.06 14 SER B C 1
ATOM 3769 O O . SER B 1 14 ? -5.238 -47.094 -11.945 1 76.06 14 SER B O 1
ATOM 3771 N N . ILE B 1 15 ? -6.613 -45.406 -11.641 1 76.31 15 ILE B N 1
ATOM 3772 C CA . ILE B 1 15 ? -6.551 -45.031 -13.047 1 76.31 15 ILE B CA 1
ATOM 3773 C C . ILE B 1 15 ? -5.191 -44.406 -13.344 1 76.31 15 ILE B C 1
ATOM 3775 O O . ILE B 1 15 ? -4.543 -44.75 -14.336 1 76.31 15 ILE B O 1
ATOM 3779 N N . ARG B 1 16 ? -4.812 -43.531 -12.445 1 70.56 16 ARG B N 1
ATOM 3780 C CA . ARG B 1 16 ? -3.545 -42.812 -12.594 1 70.56 16 ARG B CA 1
ATOM 3781 C C . ARG B 1 16 ? -2.367 -43.781 -12.547 1 70.56 16 ARG B C 1
ATOM 3783 O O . ARG B 1 16 ? -1.383 -43.625 -13.266 1 70.56 16 ARG B O 1
ATOM 3790 N N . ASP B 1 17 ? -2.488 -44.812 -11.68 1 65.56 17 ASP B N 1
ATOM 3791 C CA . ASP B 1 17 ? -1.429 -45.812 -11.469 1 65.56 17 ASP B CA 1
ATOM 3792 C C . ASP B 1 17 ? -1.45 -46.875 -12.562 1 65.56 17 ASP B C 1
ATOM 3794 O O . ASP B 1 17 ? -0.601 -47.75 -12.578 1 65.56 17 ASP B O 1
ATOM 3798 N N . GLY B 1 18 ? -2.379 -46.719 -13.383 1 68.44 18 GLY B N 1
ATOM 3799 C CA . GLY B 1 18 ? -2.451 -47.625 -14.508 1 68.44 18 GLY B CA 1
ATOM 3800 C C . GLY B 1 18 ? -3.1 -48.969 -14.164 1 68.44 18 GLY B C 1
ATOM 3801 O O . GLY B 1 18 ? -3.096 -49.906 -14.969 1 68.44 18 GLY B O 1
ATOM 3802 N N . VAL B 1 19 ? -3.627 -49.156 -12.984 1 75.75 19 VAL B N 1
ATOM 3803 C CA . VAL B 1 19 ? -4.348 -50.375 -12.602 1 75.75 19 VAL B CA 1
ATOM 3804 C C . VAL B 1 19 ? -5.633 -50.469 -13.414 1 75.75 19 VAL B C 1
ATOM 3806 O O . VAL B 1 19 ? -5.957 -51.562 -13.93 1 75.75 19 VAL B O 1
ATOM 3809 N N . LEU B 1 20 ? -6.309 -49.375 -13.508 1 78.25 20 LEU B N 1
ATOM 3810 C CA . LEU B 1 20 ? -7.441 -49.25 -14.414 1 78.25 20 LEU B CA 1
ATOM 3811 C C . LEU B 1 20 ? -7.02 -48.562 -15.711 1 78.25 20 LEU B C 1
ATOM 3813 O O . LEU B 1 20 ? -6.457 -47.469 -15.68 1 78.25 20 LEU B O 1
ATOM 3817 N N . ARG B 1 21 ? -7.137 -49.125 -16.703 1 74.69 21 ARG B N 1
ATOM 3818 C CA . ARG B 1 21 ? -6.664 -48.625 -17.984 1 74.69 21 ARG B CA 1
ATOM 3819 C C . ARG B 1 21 ? -7.809 -48.031 -18.797 1 74.69 21 ARG B C 1
ATOM 3821 O O . ARG B 1 21 ? -8.977 -48.312 -18.531 1 74.69 21 ARG B O 1
ATOM 3828 N N . VAL B 1 22 ? -7.375 -47.219 -19.734 1 74.44 22 VAL B N 1
ATOM 3829 C CA . VAL B 1 22 ? -8.359 -46.625 -20.625 1 74.44 22 VAL B CA 1
ATOM 3830 C C . VAL B 1 22 ? -9.211 -47.719 -21.281 1 74.44 22 VAL B C 1
ATOM 3832 O O . VAL B 1 22 ? -8.68 -48.719 -21.781 1 74.44 22 VAL B O 1
ATOM 3835 N N . GLY B 1 23 ? -10.484 -47.438 -21.188 1 75.75 23 GLY B N 1
ATOM 3836 C CA . GLY B 1 23 ? -11.398 -48.375 -21.812 1 75.75 23 GLY B CA 1
ATOM 3837 C C . GLY B 1 23 ? -11.883 -49.438 -20.844 1 75.75 23 GLY B C 1
ATOM 3838 O O . GLY B 1 23 ? -12.828 -50.188 -21.141 1 75.75 23 GLY B O 1
ATOM 3839 N N . ASP B 1 24 ? -11.227 -49.531 -19.719 1 81.12 24 ASP B N 1
ATOM 3840 C CA . ASP B 1 24 ? -11.672 -50.531 -18.734 1 81.12 24 ASP B CA 1
ATOM 3841 C C . ASP B 1 24 ? -13.047 -50.156 -18.172 1 81.12 24 ASP B C 1
ATOM 3843 O O . ASP B 1 24 ? -13.352 -49 -17.953 1 81.12 24 ASP B O 1
ATOM 3847 N N . LYS B 1 25 ? -13.836 -51.188 -18.047 1 84.38 25 LYS B N 1
ATOM 3848 C CA . LYS B 1 25 ? -15.133 -51 -17.406 1 84.38 25 LYS B CA 1
ATOM 3849 C C . LYS B 1 25 ? -15 -50.969 -15.891 1 84.38 25 LYS B C 1
ATOM 3851 O O . LYS B 1 25 ? -14.344 -51.844 -15.305 1 84.38 25 LYS B O 1
ATOM 3856 N N . LEU B 1 26 ? -15.523 -50 -15.242 1 87.31 26 LEU B N 1
ATOM 3857 C CA . LEU B 1 26 ? -15.586 -49.969 -13.781 1 87.31 26 LEU B CA 1
ATOM 3858 C C . LEU B 1 26 ? -16.656 -50.906 -13.266 1 87.31 26 LEU B C 1
ATOM 3860 O O . LEU B 1 26 ? -17.609 -51.219 -13.984 1 87.31 26 LEU B O 1
ATOM 3864 N N . PRO B 1 27 ? -16.453 -51.375 -12.039 1 85.06 27 PRO B N 1
ATOM 3865 C CA . PRO B 1 27 ? -17.547 -52.156 -11.453 1 85.06 27 PRO B CA 1
ATOM 3866 C C . PRO B 1 27 ? -18.891 -51.438 -11.484 1 85.06 27 PRO B C 1
ATOM 3868 O O . PRO B 1 27 ? -18.938 -50.219 -11.336 1 85.06 27 PRO B O 1
ATOM 3871 N N . SER B 1 28 ? -19.922 -52.188 -11.828 1 81.88 28 SER B N 1
ATOM 3872 C CA . SER B 1 28 ? -21.266 -51.625 -11.734 1 81.88 28 SER B CA 1
ATOM 3873 C C . SER B 1 28 ? -21.562 -51.094 -10.328 1 81.88 28 SER B C 1
ATOM 3875 O O . SER B 1 28 ? -20.859 -51.469 -9.375 1 81.88 28 SER B O 1
ATOM 3877 N N . VAL B 1 29 ? -22.438 -50.188 -10.188 1 84.62 29 VAL B N 1
ATOM 3878 C CA . VAL B 1 29 ? -22.812 -49.625 -8.891 1 84.62 29 VAL B CA 1
ATOM 3879 C C . VAL B 1 29 ? -23.094 -50.75 -7.902 1 84.62 29 VAL B C 1
ATOM 3881 O O . VAL B 1 29 ? -22.656 -50.688 -6.75 1 84.62 29 VAL B O 1
ATOM 3884 N N . ARG B 1 30 ? -23.812 -51.812 -8.398 1 79.12 30 ARG B N 1
ATOM 3885 C CA . ARG B 1 30 ? -24.156 -52.938 -7.547 1 79.12 30 ARG B CA 1
ATOM 3886 C C . ARG B 1 30 ? -22.891 -53.688 -7.117 1 79.12 30 ARG B C 1
ATOM 3888 O O . ARG B 1 30 ? -22.75 -54.031 -5.945 1 79.12 30 ARG B O 1
ATOM 3895 N N . GLU B 1 31 ? -22.031 -53.906 -8.078 1 81.88 31 GLU B N 1
ATOM 3896 C CA . GLU B 1 31 ? -20.797 -54.625 -7.781 1 81.88 31 GLU B CA 1
ATOM 3897 C C . GLU B 1 31 ? -19.906 -53.812 -6.824 1 81.88 31 GLU B C 1
ATOM 3899 O O . GLU B 1 31 ? -19.297 -54.375 -5.914 1 81.88 31 GLU B O 1
ATOM 3904 N N . ALA B 1 32 ? -19.812 -52.562 -6.996 1 83.81 32 ALA B N 1
ATOM 3905 C CA . ALA B 1 32 ? -19 -51.656 -6.168 1 83.81 32 ALA B CA 1
ATOM 3906 C C . ALA B 1 32 ? -19.531 -51.594 -4.738 1 83.81 32 ALA B C 1
ATOM 3908 O O . ALA B 1 32 ? -18.766 -51.594 -3.779 1 83.81 32 ALA B O 1
ATOM 3909 N N . CYS B 1 33 ? -20.781 -51.531 -4.664 1 82.88 33 CYS B N 1
ATOM 3910 C CA . CYS B 1 33 ? -21.422 -51.594 -3.355 1 82.88 33 CYS B CA 1
ATOM 3911 C C . CYS B 1 33 ? -21.078 -52.875 -2.613 1 82.88 33 CYS B C 1
ATOM 3913 O O . CYS B 1 33 ? -20.75 -52.844 -1.427 1 82.88 33 CYS B O 1
ATOM 3915 N N . ALA B 1 34 ? -21.219 -53.938 -3.312 1 80.38 34 ALA B N 1
ATOM 3916 C CA . ALA B 1 34 ? -20.984 -55.25 -2.715 1 80.38 34 ALA B CA 1
ATOM 3917 C C . ALA B 1 34 ? -19.516 -55.438 -2.311 1 80.38 34 ALA B C 1
ATOM 3919 O O . ALA B 1 34 ? -19.219 -55.938 -1.231 1 80.38 34 ALA B O 1
ATOM 3920 N N . SER B 1 35 ? -18.672 -54.969 -3.113 1 78.44 35 SER B N 1
ATOM 3921 C CA . SER B 1 35 ? -17.25 -55.188 -2.891 1 78.44 35 SER B CA 1
ATOM 3922 C C . SER B 1 35 ? -16.688 -54.25 -1.851 1 78.44 35 SER B C 1
ATOM 3924 O O . SER B 1 35 ? -15.781 -54.594 -1.097 1 78.44 35 SER B O 1
ATOM 3926 N N . ARG B 1 36 ? -17.266 -53.031 -1.705 1 78.19 36 ARG B N 1
ATOM 3927 C CA . ARG B 1 36 ? -16.625 -52 -0.884 1 78.19 36 ARG B CA 1
ATOM 3928 C C . ARG B 1 36 ? -17.484 -51.656 0.326 1 78.19 36 ARG B C 1
ATOM 3930 O O . ARG B 1 36 ? -17.062 -50.938 1.213 1 78.19 36 ARG B O 1
ATOM 3937 N N . GLY B 1 37 ? -18.734 -52.188 0.285 1 79.75 37 GLY B N 1
ATOM 3938 C CA . GLY B 1 37 ? -19.625 -52 1.408 1 79.75 37 GLY B CA 1
ATOM 3939 C C . GLY B 1 37 ? -20.125 -50.562 1.525 1 79.75 37 GLY B C 1
ATOM 3940 O O . GLY B 1 37 ? -20.172 -50 2.625 1 79.75 37 GLY B O 1
ATOM 3941 N N . VAL B 1 38 ? -20.297 -49.969 0.425 1 83.81 38 VAL B N 1
ATOM 3942 C CA . VAL B 1 38 ? -20.781 -48.594 0.442 1 83.81 38 VAL B CA 1
ATOM 3943 C C . VAL B 1 38 ? -22.156 -48.531 -0.205 1 83.81 38 VAL B C 1
ATOM 3945 O O . VAL B 1 38 ? -22.562 -49.438 -0.922 1 83.81 38 VAL B O 1
ATOM 3948 N N . SER B 1 39 ? -22.891 -47.5 0.069 1 86.12 39 SER B N 1
ATOM 3949 C CA . SER B 1 39 ? -24.25 -47.344 -0.467 1 86.12 39 SER B CA 1
ATOM 3950 C C . SER B 1 39 ? -24.203 -47.031 -1.958 1 86.12 39 SER B C 1
ATOM 3952 O O . SER B 1 39 ? -23.203 -46.531 -2.471 1 86.12 39 SER B O 1
ATOM 3954 N N . PRO B 1 40 ? -25.281 -47.344 -2.605 1 85.19 40 PRO B N 1
ATOM 3955 C CA . PRO B 1 40 ? -25.359 -47 -4.023 1 85.19 40 PRO B CA 1
ATOM 3956 C C . PRO B 1 40 ? -25.234 -45.5 -4.254 1 85.19 40 PRO B C 1
ATOM 3958 O O . PRO B 1 40 ? -24.594 -45.062 -5.227 1 85.19 40 PRO B O 1
ATOM 3961 N N . SER B 1 41 ? -25.75 -44.812 -3.375 1 86.31 41 SER B N 1
ATOM 3962 C CA . SER B 1 41 ? -25.656 -43.344 -3.498 1 86.31 41 SER B CA 1
ATOM 3963 C C . SER B 1 41 ? -24.203 -42.906 -3.432 1 86.31 41 SER B C 1
ATOM 3965 O O . SER B 1 41 ? -23.797 -42 -4.172 1 86.31 41 SER B O 1
ATOM 3967 N N . THR B 1 42 ? -23.469 -43.5 -2.627 1 86.88 42 THR B N 1
ATOM 3968 C CA . THR B 1 42 ? -22.047 -43.188 -2.488 1 86.88 42 THR B CA 1
ATOM 3969 C C . THR B 1 42 ? -21.297 -43.531 -3.773 1 86.88 42 THR B C 1
ATOM 3971 O O . THR B 1 42 ? -20.469 -42.75 -4.234 1 86.88 42 THR B O 1
ATOM 3974 N N . VAL B 1 43 ? -21.625 -44.656 -4.367 1 86.25 43 VAL B N 1
ATOM 3975 C CA . VAL B 1 43 ? -20.953 -45.094 -5.594 1 86.25 43 VAL B CA 1
ATOM 3976 C C . VAL B 1 43 ? -21.344 -44.156 -6.738 1 86.25 43 VAL B C 1
ATOM 3978 O O . VAL B 1 43 ? -20.484 -43.719 -7.504 1 86.25 43 VAL B O 1
ATOM 3981 N N . PHE B 1 44 ? -22.547 -43.812 -6.77 1 85.38 44 PHE B N 1
ATOM 3982 C CA . PHE B 1 44 ? -23.016 -42.906 -7.805 1 85.38 44 PHE B CA 1
ATOM 3983 C C . PHE B 1 44 ? -22.328 -41.562 -7.695 1 85.38 44 PHE B C 1
ATOM 3985 O O . PHE B 1 44 ? -21.875 -41 -8.703 1 85.38 44 PHE B O 1
ATOM 3992 N N . GLN B 1 45 ? -22.25 -41.125 -6.551 1 84.38 45 GLN B N 1
ATOM 3993 C CA . GLN B 1 45 ? -21.594 -39.844 -6.324 1 84.38 45 GLN B CA 1
ATOM 3994 C C . GLN B 1 45 ? -20.125 -39.906 -6.688 1 84.38 45 GLN B C 1
ATOM 3996 O O . GLN B 1 45 ? -19.578 -38.938 -7.254 1 84.38 45 GLN B O 1
ATOM 4001 N N . ALA B 1 46 ? -19.547 -40.969 -6.355 1 86.12 46 ALA B N 1
ATOM 4002 C CA . ALA B 1 46 ? -18.141 -41.156 -6.699 1 86.12 46 ALA B CA 1
ATOM 4003 C C . ALA B 1 46 ? -17.938 -41.188 -8.211 1 86.12 46 ALA B C 1
ATOM 4005 O O . ALA B 1 46 ? -17.031 -40.531 -8.734 1 86.12 46 ALA B O 1
ATOM 4006 N N . TYR B 1 47 ? -18.781 -41.969 -8.898 1 85.06 47 TYR B N 1
ATOM 4007 C CA . TYR B 1 47 ? -18.672 -42.094 -10.344 1 85.06 47 TYR B CA 1
ATOM 4008 C C . TYR B 1 47 ? -18.984 -40.75 -11.031 1 85.06 47 TYR B C 1
ATOM 4010 O O . TYR B 1 47 ? -18.328 -40.375 -11.992 1 85.06 47 TYR B O 1
ATOM 4018 N N . TYR B 1 48 ? -19.844 -40.062 -10.422 1 81 48 TYR B N 1
ATOM 4019 C CA . TYR B 1 48 ? -20.156 -38.75 -10.938 1 81 48 TYR B CA 1
ATOM 4020 C C . TYR B 1 48 ? -18.969 -37.812 -10.805 1 81 48 TYR B C 1
ATOM 4022 O O . TYR B 1 48 ? -18.656 -37.062 -11.727 1 81 48 TYR B O 1
ATOM 4030 N N . LEU B 1 49 ? -18.422 -37.875 -9.711 1 79.69 49 LEU B N 1
ATOM 4031 C CA . LEU B 1 49 ? -17.234 -37.062 -9.469 1 79.69 49 LEU B CA 1
ATOM 4032 C C . LEU B 1 49 ? -16.125 -37.406 -10.461 1 79.69 49 LEU B C 1
ATOM 4034 O O . LEU B 1 49 ? -15.469 -36.5 -10.992 1 79.69 49 LEU B O 1
ATOM 4038 N N . LEU B 1 50 ? -15.938 -38.719 -10.727 1 81.19 50 LEU B N 1
ATOM 4039 C CA . LEU B 1 50 ? -14.922 -39.188 -11.656 1 81.19 50 LEU B CA 1
ATOM 4040 C C . LEU B 1 50 ? -15.25 -38.75 -13.078 1 81.19 50 LEU B C 1
ATOM 4042 O O . LEU B 1 50 ? -14.352 -38.375 -13.844 1 81.19 50 LEU B O 1
ATOM 4046 N N . GLU B 1 51 ? -16.531 -38.719 -13.391 1 78.19 51 GLU B N 1
ATOM 4047 C CA . GLU B 1 51 ? -16.969 -38.25 -14.703 1 78.19 51 GLU B CA 1
ATOM 4048 C C . GLU B 1 51 ? -16.766 -36.75 -14.852 1 78.19 51 GLU B C 1
ATOM 4050 O O . GLU B 1 51 ? -16.297 -36.281 -15.891 1 78.19 51 GLU B O 1
ATOM 4055 N N . ALA B 1 52 ? -17 -36.125 -13.82 1 72.19 52 ALA B N 1
ATOM 4056 C CA . ALA B 1 52 ? -16.828 -34.688 -13.812 1 72.19 52 ALA B CA 1
ATOM 4057 C C . ALA B 1 52 ? -15.359 -34.312 -13.984 1 72.19 52 ALA B C 1
ATOM 4059 O O . ALA B 1 52 ? -15.039 -33.25 -14.57 1 72.19 52 ALA B O 1
ATOM 4060 N N . ARG B 1 53 ? -14.578 -35.25 -13.547 1 69.56 53 ARG B N 1
ATOM 4061 C CA . ARG B 1 53 ? -13.133 -35.062 -13.633 1 69.56 53 ARG B CA 1
ATOM 4062 C C . ARG B 1 53 ? -12.594 -35.531 -14.969 1 69.56 53 ARG B C 1
ATOM 4064 O O . ARG B 1 53 ? -11.383 -35.469 -15.211 1 69.56 53 ARG B O 1
ATOM 4071 N N . GLY B 1 54 ? -13.445 -36.125 -15.75 1 69.56 54 GLY B N 1
ATOM 4072 C CA . GLY B 1 54 ? -13.102 -36.625 -17.062 1 69.56 54 GLY B CA 1
ATOM 4073 C C . GLY B 1 54 ? -12.367 -37.969 -17.031 1 69.56 54 GLY B C 1
ATOM 4074 O O . GLY B 1 54 ? -11.75 -38.375 -18.031 1 69.56 54 GLY B O 1
ATOM 4075 N N . LEU B 1 55 ? -12.359 -38.625 -15.922 1 76.44 55 LEU B N 1
ATOM 4076 C CA . LEU B 1 55 ? -11.586 -39.844 -15.758 1 76.44 55 LEU B CA 1
ATOM 4077 C C . LEU B 1 55 ? -12.375 -41.031 -16.266 1 76.44 55 LEU B C 1
ATOM 4079 O O . LEU B 1 55 ? -11.789 -42.031 -16.672 1 76.44 55 LEU B O 1
ATOM 4083 N N . ILE B 1 56 ? -13.727 -40.906 -16.172 1 80.06 56 ILE B N 1
ATOM 4084 C CA . ILE B 1 56 ? -14.562 -42.031 -16.625 1 80.06 56 ILE B CA 1
ATOM 4085 C C . ILE B 1 56 ? -15.711 -41.5 -17.469 1 80.06 56 ILE B C 1
ATOM 4087 O O . ILE B 1 56 ? -15.961 -40.281 -17.484 1 80.06 56 ILE B O 1
ATOM 4091 N N . ARG B 1 57 ? -16.156 -42.188 -18.297 1 81 57 ARG B N 1
ATOM 4092 C CA . ARG B 1 57 ? -17.328 -41.812 -19.078 1 81 57 ARG B CA 1
ATOM 4093 C C . ARG B 1 57 ? -18.422 -42.875 -18.953 1 81 57 ARG B C 1
ATOM 4095 O O . ARG B 1 57 ? -18.125 -44.094 -18.922 1 81 57 ARG B O 1
ATOM 4102 N N . ALA B 1 58 ? -19.641 -42.406 -18.859 1 79.94 58 ALA B N 1
ATOM 4103 C CA . ALA B 1 58 ? -20.781 -43.312 -18.859 1 79.94 58 ALA B CA 1
ATOM 4104 C C . ALA B 1 58 ? -21.172 -43.719 -20.281 1 79.94 58 ALA B C 1
ATOM 4106 O O . ALA B 1 58 ? -21.203 -42.906 -21.188 1 79.94 58 ALA B O 1
ATOM 4107 N N . ARG B 1 59 ? -21.203 -44.969 -20.516 1 76.94 59 ARG B N 1
ATOM 4108 C CA . ARG B 1 59 ? -21.766 -45.469 -21.75 1 76.94 59 ARG B CA 1
ATOM 4109 C C . ARG B 1 59 ? -23.188 -46 -21.516 1 76.94 59 ARG B C 1
ATOM 4111 O O . ARG B 1 59 ? -23.422 -46.812 -20.625 1 76.94 59 ARG B O 1
ATOM 4118 N N . PRO B 1 60 ? -24.188 -45.531 -22.234 1 76.81 60 PRO B N 1
ATOM 4119 C CA . PRO B 1 60 ? -25.562 -45.938 -22.031 1 76.81 60 PRO B CA 1
ATOM 4120 C C . PRO B 1 60 ? -25.719 -47.469 -22.031 1 76.81 60 PRO B C 1
ATOM 4122 O O . PRO B 1 60 ? -25.234 -48.125 -22.953 1 76.81 60 PRO B O 1
ATOM 4125 N N . ARG B 1 61 ? -26.484 -48 -21.156 1 74.38 61 ARG B N 1
ATOM 4126 C CA . ARG B 1 61 ? -26.891 -49.375 -20.984 1 74.38 61 ARG B CA 1
ATOM 4127 C C . ARG B 1 61 ? -25.688 -50.281 -20.875 1 74.38 61 ARG B C 1
ATOM 4129 O O . ARG B 1 61 ? -25.797 -51.5 -21.047 1 74.38 61 ARG B O 1
ATOM 4136 N N . SER B 1 62 ? -24.438 -49.719 -20.625 1 77.12 62 SER B N 1
ATOM 4137 C CA . SER B 1 62 ? -23.234 -50.531 -20.578 1 77.12 62 SER B CA 1
ATOM 4138 C C . SER B 1 62 ? -22.469 -50.312 -19.281 1 77.12 62 SER B C 1
ATOM 4140 O O . SER B 1 62 ? -21.859 -51.25 -18.734 1 77.12 62 SER B O 1
ATOM 4142 N N . GLY B 1 63 ? -22.5 -49.125 -18.844 1 82.5 63 GLY B N 1
ATOM 4143 C CA . GLY B 1 63 ? -21.812 -48.844 -17.594 1 82.5 63 GLY B CA 1
ATOM 4144 C C . GLY B 1 63 ? -20.812 -47.688 -17.719 1 82.5 63 GLY B C 1
ATOM 4145 O O . GLY B 1 63 ? -20.969 -46.812 -18.562 1 82.5 63 GLY B O 1
ATOM 4146 N N . TYR B 1 64 ? -19.922 -47.625 -16.734 1 84.5 64 TYR B N 1
ATOM 4147 C CA . TYR B 1 64 ? -18.891 -46.562 -16.672 1 84.5 64 TYR B CA 1
ATOM 4148 C C . TYR B 1 64 ? -17.547 -47.125 -17.125 1 84.5 64 TYR B C 1
ATOM 4150 O O . TYR B 1 64 ? -17.172 -48.25 -16.781 1 84.5 64 TYR B O 1
ATOM 4158 N N . TYR B 1 65 ? -16.953 -46.469 -18 1 82.19 65 TYR B N 1
ATOM 4159 C CA . TYR B 1 65 ? -15.656 -46.875 -18.547 1 82.19 65 TYR B CA 1
ATOM 4160 C C . TYR B 1 65 ? -14.594 -45.812 -18.281 1 82.19 65 TYR B C 1
ATOM 4162 O O . TYR B 1 65 ? -14.898 -44.594 -18.234 1 82.19 65 TYR B O 1
ATOM 4170 N N . VAL B 1 66 ? -13.484 -46.375 -18.031 1 78.69 66 VAL B N 1
ATOM 4171 C CA . VAL B 1 66 ? -12.359 -45.438 -17.906 1 78.69 66 VAL B CA 1
ATOM 4172 C C . VAL B 1 66 ? -12.133 -44.719 -19.234 1 78.69 66 VAL B C 1
ATOM 4174 O O . VAL B 1 66 ? -12.062 -45.344 -20.297 1 78.69 66 VAL B O 1
ATOM 4177 N N . ASN B 1 67 ? -12.422 -43.5 -19.281 1 68.88 67 ASN B N 1
ATOM 4178 C CA . ASN B 1 67 ? -12.242 -42.688 -20.469 1 68.88 67 ASN B CA 1
ATOM 4179 C C . ASN B 1 67 ? -10.82 -42.812 -21.016 1 68.88 67 ASN B C 1
ATOM 4181 O O . ASN B 1 67 ? -9.867 -42.938 -20.266 1 68.88 67 ASN B O 1
ATOM 4185 N N . ALA B 1 68 ? -10.891 -43.25 -22.328 1 53.19 68 ALA B N 1
ATOM 4186 C CA . ALA B 1 68 ? -9.586 -43.188 -22.969 1 53.19 68 ALA B CA 1
ATOM 4187 C C . ALA B 1 68 ? -8.797 -41.969 -22.531 1 53.19 68 ALA B C 1
ATOM 4189 O O . ALA B 1 68 ? -9.312 -40.844 -22.547 1 53.19 68 ALA B O 1
ATOM 4190 N N . ARG B 1 69 ? -8.266 -42.062 -21.484 1 49.44 69 ARG B N 1
ATOM 4191 C CA . ARG B 1 69 ? -7.309 -40.969 -21.375 1 49.44 69 ARG B CA 1
ATOM 4192 C C . ARG B 1 69 ? -6.711 -40.625 -22.734 1 49.44 69 ARG B C 1
ATOM 4194 O O . ARG B 1 69 ? -6.312 -41.531 -23.484 1 49.44 69 ARG B O 1
ATOM 4201 N N . GLY B 1 70 ? -7.297 -39.781 -23.453 1 42.06 70 GLY B N 1
ATOM 4202 C CA . GLY B 1 70 ? -6.281 -39.625 -24.484 1 42.06 70 GLY B CA 1
ATOM 4203 C C . GLY B 1 70 ? -4.922 -40.156 -24.062 1 42.06 70 GLY B C 1
ATOM 4204 O O . GLY B 1 70 ? -4.707 -40.469 -22.891 1 42.06 70 GLY B O 1
ATOM 4205 N N . ASP B 1 71 ? -4.02 -40.312 -25.047 1 44.47 71 ASP B N 1
ATOM 4206 C CA . ASP B 1 71 ? -2.605 -40.594 -24.828 1 44.47 71 ASP B CA 1
ATOM 4207 C C . ASP B 1 71 ? -2.152 -40.125 -23.453 1 44.47 71 ASP B C 1
ATOM 4209 O O . ASP B 1 71 ? -2.771 -39.219 -22.875 1 44.47 71 ASP B O 1
ATOM 4213 N N . SER B 1 72 ? -1.187 -40.812 -22.797 1 56.09 72 SER B N 1
ATOM 4214 C CA . SER B 1 72 ? -0.327 -40.531 -21.656 1 56.09 72 SER B CA 1
ATOM 4215 C C . SER B 1 72 ? -0.149 -39.031 -21.438 1 56.09 72 SER B C 1
ATOM 4217 O O . SER B 1 72 ? 0.023 -38.281 -22.391 1 56.09 72 SER B O 1
ATOM 4219 N N . LEU B 1 73 ? -0.875 -38.531 -20.312 1 58.81 73 LEU B N 1
ATOM 4220 C CA . LEU B 1 73 ? -0.441 -37.188 -19.969 1 58.81 73 LEU B CA 1
ATOM 4221 C C . LEU B 1 73 ? 0.99 -36.938 -20.438 1 58.81 73 LEU B C 1
ATOM 4223 O O . LEU B 1 73 ? 1.827 -37.844 -20.391 1 58.81 73 LEU B O 1
ATOM 4227 N N . PRO B 1 74 ? 1.046 -35.875 -21.094 1 63.78 74 PRO B N 1
ATOM 4228 C CA . PRO B 1 74 ? 2.426 -35.562 -21.469 1 63.78 74 PRO B CA 1
ATOM 4229 C C . PRO B 1 74 ? 3.402 -35.719 -20.297 1 63.78 74 PRO B C 1
ATOM 4231 O O . PRO B 1 74 ? 3.008 -35.594 -19.141 1 63.78 74 PRO B O 1
ATOM 4234 N N . PRO B 1 75 ? 4.605 -36.125 -20.656 1 66.94 75 PRO B N 1
ATOM 4235 C CA . PRO B 1 75 ? 5.625 -36.156 -19.609 1 66.94 75 PRO B CA 1
ATOM 4236 C C . PRO B 1 75 ? 5.781 -34.812 -18.906 1 66.94 75 PRO B C 1
ATOM 4238 O O . PRO B 1 75 ? 5.309 -33.781 -19.406 1 66.94 75 PRO B O 1
ATOM 4241 N N . GLU B 1 76 ? 6.359 -34.844 -17.734 1 77.75 76 GLU B N 1
ATOM 4242 C CA . GLU B 1 76 ? 6.629 -33.625 -16.969 1 77.75 76 GLU B CA 1
ATOM 4243 C C . GLU B 1 76 ? 7.965 -33 -17.359 1 77.75 76 GLU B C 1
ATOM 4245 O O . GLU B 1 76 ? 8.875 -33.719 -17.797 1 77.75 76 GLU B O 1
ATOM 4250 N N . PRO B 1 77 ? 8.086 -31.719 -17.266 1 81.94 77 PRO B N 1
ATOM 4251 C CA . PRO B 1 77 ? 9.375 -31.078 -17.531 1 81.94 77 PRO B CA 1
ATOM 4252 C C . PRO B 1 77 ? 10.461 -31.516 -16.547 1 81.94 77 PRO B C 1
ATOM 4254 O O . PRO B 1 77 ? 10.148 -32 -15.461 1 81.94 77 PRO B O 1
ATOM 4257 N N . ASP B 1 78 ? 11.766 -31.344 -16.984 1 69.25 78 ASP B N 1
ATOM 4258 C CA . ASP B 1 78 ? 12.914 -31.641 -16.141 1 69.25 78 ASP B CA 1
ATOM 4259 C C . ASP B 1 78 ? 13.266 -30.453 -15.234 1 69.25 78 ASP B C 1
ATOM 4261 O O . ASP B 1 78 ? 12.703 -29.375 -15.391 1 69.25 78 ASP B O 1
ATOM 4265 N N . THR B 1 79 ? 14.148 -30.719 -14.273 1 83.5 79 THR B N 1
ATOM 4266 C CA . THR B 1 79 ? 14.719 -29.656 -13.469 1 83.5 79 THR B CA 1
ATOM 4267 C C . THR B 1 79 ? 15.391 -28.609 -14.359 1 83.5 79 THR B C 1
ATOM 4269 O O . THR B 1 79 ? 16.047 -28.953 -15.336 1 83.5 79 THR B O 1
ATOM 4272 N N . SER B 1 80 ? 15.211 -27.359 -13.977 1 85.94 80 SER B N 1
ATOM 4273 C CA . SER B 1 80 ? 15.844 -26.297 -14.75 1 85.94 80 SER B CA 1
ATOM 4274 C C . SER B 1 80 ? 17.359 -26.297 -14.547 1 85.94 80 SER B C 1
ATOM 4276 O O . SER B 1 80 ? 17.859 -26.922 -13.617 1 85.94 80 SER B O 1
ATOM 4278 N N . CYS B 1 81 ? 18.078 -25.609 -15.461 1 61.97 81 CYS B N 1
ATOM 4279 C CA . CYS B 1 81 ? 19.531 -25.531 -15.391 1 61.97 81 CYS B CA 1
ATOM 4280 C C . CYS B 1 81 ? 20.016 -24.109 -15.633 1 61.97 81 CYS B C 1
ATOM 4282 O O . CYS B 1 81 ? 20.656 -23.828 -16.656 1 61.97 81 CYS B O 1
ATOM 4284 N N . PRO B 1 82 ? 19.812 -23.266 -14.656 1 73.12 82 PRO B N 1
ATOM 4285 C CA . PRO B 1 82 ? 20.359 -21.906 -14.828 1 73.12 82 PRO B CA 1
ATOM 4286 C C . PRO B 1 82 ? 21.875 -21.891 -14.766 1 73.12 82 PRO B C 1
ATOM 4288 O O . PRO B 1 82 ? 22.5 -22.859 -14.328 1 73.12 82 PRO B O 1
ATOM 4291 N N . ASP B 1 83 ? 22.562 -20.797 -15.195 1 66.31 83 ASP B N 1
ATOM 4292 C CA . ASP B 1 83 ? 24.016 -20.734 -15.328 1 66.31 83 ASP B CA 1
ATOM 4293 C C . ASP B 1 83 ? 24.672 -20.531 -13.969 1 66.31 83 ASP B C 1
ATOM 4295 O O . ASP B 1 83 ? 25.891 -20.656 -13.836 1 66.31 83 ASP B O 1
ATOM 4299 N N . GLY B 1 84 ? 23.922 -20.297 -13.031 1 62.62 84 GLY B N 1
ATOM 4300 C CA . GLY B 1 84 ? 24.453 -20.188 -11.68 1 62.62 84 GLY B CA 1
ATOM 4301 C C . GLY B 1 84 ? 25.094 -18.828 -11.406 1 62.62 84 GLY B C 1
ATOM 4302 O O . GLY B 1 84 ? 25.75 -18.656 -10.383 1 62.62 84 GLY B O 1
ATOM 4303 N N . GLU B 1 85 ? 24.938 -17.859 -12.305 1 66.69 85 GLU B N 1
ATOM 4304 C CA . GLU B 1 85 ? 25.5 -16.516 -12.133 1 66.69 85 GLU B CA 1
ATOM 4305 C C . GLU B 1 85 ? 24.422 -15.516 -11.711 1 66.69 85 GLU B C 1
ATOM 4307 O O . GLU B 1 85 ? 23.234 -15.703 -12.031 1 66.69 85 GLU B O 1
ATOM 4312 N N . SER B 1 86 ? 24.906 -14.539 -10.922 1 74.31 86 SER B N 1
ATOM 4313 C CA . SER B 1 86 ? 24 -13.453 -10.57 1 74.31 86 SER B CA 1
ATOM 4314 C C . SER B 1 86 ? 23.797 -12.508 -11.75 1 74.31 86 SER B C 1
ATOM 4316 O O . SER B 1 86 ? 24.719 -12.25 -12.516 1 74.31 86 SER B O 1
ATOM 4318 N N . THR B 1 87 ? 22.484 -11.969 -11.93 1 70.31 87 THR B N 1
ATOM 4319 C CA . THR B 1 87 ? 22.125 -11.133 -13.07 1 70.31 87 THR B CA 1
ATOM 4320 C C . THR B 1 87 ? 21.516 -9.812 -12.609 1 70.31 87 THR B C 1
ATOM 4322 O O . THR B 1 87 ? 20.625 -9.805 -11.758 1 70.31 87 THR B O 1
ATOM 4325 N N . GLU B 1 88 ? 22.062 -8.68 -13.203 1 71.25 88 GLU B N 1
ATOM 4326 C CA . GLU B 1 88 ? 21.406 -7.387 -13.062 1 71.25 88 GLU B CA 1
ATOM 4327 C C . GLU B 1 88 ? 20.141 -7.316 -13.922 1 71.25 88 GLU B C 1
ATOM 4329 O O . GLU B 1 88 ? 20.156 -7.715 -15.094 1 71.25 88 GLU B O 1
ATOM 4334 N N . LEU B 1 89 ? 19.109 -6.82 -13.367 1 78.56 89 LEU B N 1
ATOM 4335 C CA . LEU B 1 89 ? 17.797 -6.949 -14 1 78.56 89 LEU B CA 1
ATOM 4336 C C . LEU B 1 89 ? 17.406 -5.652 -14.703 1 78.56 89 LEU B C 1
ATOM 4338 O O . LEU B 1 89 ? 17.625 -4.562 -14.164 1 78.56 89 LEU B O 1
ATOM 4342 N N . ALA B 1 90 ? 16.906 -5.793 -16.047 1 69.81 90 ALA B N 1
ATOM 4343 C CA . ALA B 1 90 ? 16.203 -4.758 -16.812 1 69.81 90 ALA B CA 1
ATOM 4344 C C . ALA B 1 90 ? 15.031 -5.348 -17.594 1 69.81 90 ALA B C 1
ATOM 4346 O O . ALA B 1 90 ? 15.031 -5.328 -18.828 1 69.81 90 ALA B O 1
ATOM 4347 N N . ILE B 1 91 ? 14.055 -5.875 -16.812 1 71.12 91 ILE B N 1
ATOM 4348 C CA . ILE B 1 91 ? 13.086 -6.727 -17.484 1 71.12 91 ILE B CA 1
ATOM 4349 C C . ILE B 1 91 ? 11.672 -6.238 -17.172 1 71.12 91 ILE B C 1
ATOM 4351 O O . ILE B 1 91 ? 10.703 -6.684 -17.797 1 71.12 91 ILE B O 1
ATOM 4355 N N . SER B 1 92 ? 11.531 -5.359 -16.281 1 75.56 92 SER B N 1
ATOM 4356 C CA . SER B 1 92 ? 10.211 -4.98 -15.781 1 75.56 92 SER B CA 1
ATOM 4357 C C . SER B 1 92 ? 9.32 -4.453 -16.891 1 75.56 92 SER B C 1
ATOM 4359 O O . SER B 1 92 ? 8.156 -4.836 -17 1 75.56 92 SER B O 1
ATOM 4361 N N . GLU B 1 93 ? 9.883 -3.68 -17.734 1 74.69 93 GLU B N 1
ATOM 4362 C CA . GLU B 1 93 ? 9.086 -3.084 -18.797 1 74.69 93 GLU B CA 1
ATOM 4363 C C . GLU B 1 93 ? 8.531 -4.152 -19.734 1 74.69 93 GLU B C 1
ATOM 4365 O O . GLU B 1 93 ? 7.375 -4.082 -20.156 1 74.69 93 GLU B O 1
ATOM 4370 N N . ARG B 1 94 ? 9.328 -5.148 -20 1 75.06 94 ARG B N 1
ATOM 4371 C CA . ARG B 1 94 ? 8.914 -6.23 -20.875 1 75.06 94 ARG B CA 1
ATOM 4372 C C . ARG B 1 94 ? 7.801 -7.059 -20.25 1 75.06 94 ARG B C 1
ATOM 4374 O O . ARG B 1 94 ? 6.848 -7.449 -20.938 1 75.06 94 ARG B O 1
ATOM 4381 N N . ILE B 1 95 ? 7.922 -7.234 -19.016 1 80.69 95 ILE B N 1
ATOM 4382 C CA . ILE B 1 95 ? 6.934 -8.008 -18.281 1 80.69 95 ILE B CA 1
ATOM 4383 C C . ILE B 1 95 ? 5.594 -7.277 -18.281 1 80.69 95 ILE B C 1
ATOM 4385 O O . ILE B 1 95 ? 4.547 -7.879 -18.516 1 80.69 95 ILE B O 1
ATOM 4389 N N . PHE B 1 96 ? 5.652 -6.008 -18.125 1 78.56 96 PHE B N 1
ATOM 4390 C CA . PHE B 1 96 ? 4.434 -5.207 -18.078 1 78.56 96 PHE B CA 1
ATOM 4391 C C . PHE B 1 96 ? 3.705 -5.25 -19.406 1 78.56 96 PHE B C 1
ATOM 4393 O O . PHE B 1 96 ? 2.479 -5.371 -19.453 1 78.56 96 PHE B O 1
ATOM 4400 N N . ASP B 1 97 ? 4.375 -5.168 -20.453 1 77.25 97 ASP B N 1
ATOM 4401 C CA . ASP B 1 97 ? 3.781 -5.18 -21.781 1 77.25 97 ASP B CA 1
ATOM 4402 C C . ASP B 1 97 ? 3.045 -6.488 -22.047 1 77.25 97 ASP B C 1
ATOM 4404 O O . ASP B 1 97 ? 1.957 -6.492 -22.625 1 77.25 97 ASP B O 1
ATOM 4408 N N . ILE B 1 98 ? 3.633 -7.453 -21.562 1 77.31 98 ILE B N 1
ATOM 4409 C CA . ILE B 1 98 ? 3.066 -8.781 -21.781 1 77.31 98 ILE B CA 1
ATOM 4410 C C . ILE B 1 98 ? 1.838 -8.969 -20.891 1 77.31 98 ILE B C 1
ATOM 4412 O O . ILE B 1 98 ? 0.812 -9.484 -21.344 1 77.31 98 ILE B O 1
ATOM 4416 N N . LEU B 1 99 ? 1.848 -8.391 -19.672 1 76.25 99 LEU B N 1
ATOM 4417 C CA . LEU B 1 99 ? 0.797 -8.648 -18.703 1 76.25 99 LEU B CA 1
ATOM 4418 C C . LEU B 1 99 ? -0.381 -7.703 -18.906 1 76.25 99 LEU B C 1
ATOM 4420 O O . LEU B 1 99 ? -1.499 -7.992 -18.469 1 76.25 99 LEU B O 1
ATOM 4424 N N . ASP B 1 100 ? -0.131 -6.582 -19.406 1 74 100 ASP B N 1
ATOM 4425 C CA . ASP B 1 100 ? -1.192 -5.613 -19.656 1 74 100 ASP B CA 1
ATOM 4426 C C . ASP B 1 100 ? -2.287 -6.219 -20.531 1 74 100 ASP B C 1
ATOM 4428 O O . ASP B 1 100 ? -3.465 -5.891 -20.375 1 74 100 ASP B O 1
ATOM 4432 N N . SER B 1 101 ? -1.98 -7.066 -21.359 1 65.25 101 SER B N 1
ATOM 4433 C CA . SER B 1 101 ? -2.941 -7.695 -22.266 1 65.25 101 SER B CA 1
ATOM 4434 C C . SER B 1 101 ? -3.877 -8.633 -21.516 1 65.25 101 SER B C 1
ATOM 4436 O O . SER B 1 101 ? -5 -8.883 -21.953 1 65.25 101 SER B O 1
ATOM 4438 N N . VAL B 1 102 ? -3.436 -9.023 -20.391 1 64.25 102 VAL B N 1
ATOM 4439 C CA . VAL B 1 102 ? -4.188 -9.992 -19.594 1 64.25 102 VAL B CA 1
ATOM 4440 C C . VAL B 1 102 ? -5.371 -9.305 -18.922 1 64.25 102 VAL B C 1
ATOM 4442 O O . VAL B 1 102 ? -6.355 -9.953 -18.562 1 64.25 102 VAL B O 1
ATOM 4445 N N . ARG B 1 103 ? -5.398 -8.07 -18.844 1 66.56 103 ARG B N 1
ATOM 4446 C CA . ARG B 1 103 ? -6.414 -7.32 -18.109 1 66.56 103 ARG B CA 1
ATOM 4447 C C . ARG B 1 103 ? -7.625 -7.027 -18.984 1 66.56 103 ARG B C 1
ATOM 4449 O O . ARG B 1 103 ? -8.68 -6.629 -18.484 1 66.56 103 ARG B O 1
ATOM 4456 N N . ASN B 1 104 ? -7.5 -7.367 -20.156 1 71.94 104 ASN B N 1
ATOM 4457 C CA . ASN B 1 104 ? -8.594 -7.105 -21.078 1 71.94 104 ASN B CA 1
ATOM 4458 C C . ASN B 1 104 ? -9.695 -8.156 -20.953 1 71.94 104 ASN B C 1
ATOM 4460 O O . ASN B 1 104 ? -9.453 -9.344 -21.203 1 71.94 104 ASN B O 1
ATOM 4464 N N . ARG B 1 105 ? -10.93 -7.758 -20.703 1 71.81 105 ARG B N 1
ATOM 4465 C CA . ARG B 1 105 ? -12.07 -8.641 -20.469 1 71.81 105 ARG B CA 1
ATOM 4466 C C . ARG B 1 105 ? -12.414 -9.438 -21.719 1 71.81 105 ARG B C 1
ATOM 4468 O O . ARG B 1 105 ? -13.031 -10.5 -21.625 1 71.81 105 ARG B O 1
ATOM 4475 N N . ASP B 1 106 ? -12.039 -8.977 -22.75 1 77.81 106 ASP B N 1
ATOM 4476 C CA . ASP B 1 106 ? -12.43 -9.609 -24.016 1 77.81 106 ASP B CA 1
ATOM 4477 C C . ASP B 1 106 ? -11.438 -10.711 -24.391 1 77.81 106 ASP B C 1
ATOM 4479 O O . ASP B 1 106 ? -11.664 -11.445 -25.359 1 77.81 106 ASP B O 1
ATOM 4483 N N . VAL B 1 107 ? -10.5 -10.859 -23.641 1 86 107 VAL B N 1
ATOM 4484 C CA . VAL B 1 107 ? -9.445 -11.82 -23.922 1 86 107 VAL B CA 1
ATOM 4485 C C . VAL B 1 107 ? -9.57 -13.023 -22.984 1 86 107 VAL B C 1
ATOM 4487 O O . VAL B 1 107 ? -9.844 -12.852 -21.781 1 86 107 VAL B O 1
ATOM 4490 N N . THR B 1 108 ? -9.562 -14.266 -23.578 1 91.12 108 THR B N 1
ATOM 4491 C CA . THR B 1 108 ? -9.508 -15.453 -22.734 1 91.12 108 THR B CA 1
ATOM 4492 C C . THR B 1 108 ? -8.258 -15.445 -21.859 1 91.12 108 THR B C 1
ATOM 4494 O O . THR B 1 108 ? -7.137 -15.461 -22.375 1 91.12 108 THR B O 1
ATOM 4497 N N . PRO B 1 109 ? -8.438 -15.453 -20.562 1 90.06 109 PRO B N 1
ATOM 4498 C CA . PRO B 1 109 ? -7.324 -15.109 -19.688 1 90.06 109 PRO B CA 1
ATOM 4499 C C . PRO B 1 109 ? -6.5 -16.328 -19.281 1 90.06 109 PRO B C 1
ATOM 4501 O O . PRO B 1 109 ? -6.246 -16.547 -18.078 1 90.06 109 PRO B O 1
ATOM 4504 N N . LEU B 1 110 ? -5.871 -17.047 -20.203 1 94.12 110 LEU B N 1
ATOM 4505 C CA . LEU B 1 110 ? -5.07 -18.219 -19.875 1 94.12 110 LEU B CA 1
ATOM 4506 C C . LEU B 1 110 ? -3.719 -17.812 -19.297 1 94.12 110 LEU B C 1
ATOM 4508 O O . LEU B 1 110 ? -3.041 -18.625 -18.656 1 94.12 110 LEU B O 1
ATOM 4512 N N . GLY B 1 111 ? -3.338 -16.578 -19.562 1 92.62 111 GLY B N 1
ATOM 4513 C CA . GLY B 1 111 ? -2.057 -16.094 -19.078 1 92.62 111 GLY B CA 1
ATOM 4514 C C . GLY B 1 111 ? -2.174 -15.297 -17.781 1 92.62 111 GLY B C 1
ATOM 4515 O O . GLY B 1 111 ? -1.165 -14.867 -17.219 1 92.62 111 GLY B O 1
ATOM 4516 N N . SER B 1 112 ? -3.359 -15.141 -17.234 1 88.75 112 SER B N 1
ATOM 4517 C CA . SER B 1 112 ? -3.605 -14.32 -16.062 1 88.75 112 SER B CA 1
ATOM 4518 C C . SER B 1 112 ? -3.02 -14.961 -14.812 1 88.75 112 SER B C 1
ATOM 4520 O O . SER B 1 112 ? -2.943 -16.188 -14.711 1 88.75 112 SER B O 1
ATOM 4522 N N . ALA B 1 113 ? -2.613 -14.094 -13.906 1 89.12 113 ALA B N 1
ATOM 4523 C CA . ALA B 1 113 ? -2.137 -14.586 -12.609 1 89.12 113 ALA B CA 1
ATOM 4524 C C . ALA B 1 113 ? -3.27 -14.625 -11.594 1 89.12 113 ALA B C 1
ATOM 4526 O O . ALA B 1 113 ? -3.059 -15 -10.438 1 89.12 113 ALA B O 1
ATOM 4527 N N . PHE B 1 114 ? -4.469 -14.328 -12.031 1 88.5 114 PHE B N 1
ATOM 4528 C CA . PHE B 1 114 ? -5.59 -14.219 -11.102 1 88.5 114 PHE B CA 1
ATOM 4529 C C . PHE B 1 114 ? -6.641 -15.281 -11.398 1 88.5 114 PHE B C 1
ATOM 4531 O O . PHE B 1 114 ? -6.91 -15.594 -12.562 1 88.5 114 PHE B O 1
ATOM 4538 N N . PRO B 1 115 ? -7.203 -15.82 -10.336 1 92.12 115 PRO B N 1
ATOM 4539 C CA . PRO B 1 115 ? -8.359 -16.688 -10.539 1 92.12 115 PRO B CA 1
ATOM 4540 C C . PRO B 1 115 ? -9.648 -15.906 -10.812 1 92.12 115 PRO B C 1
ATOM 4542 O O . PRO B 1 115 ? -9.695 -14.695 -10.578 1 92.12 115 PRO B O 1
ATOM 4545 N N . SER B 1 116 ? -10.602 -16.609 -11.32 1 92.25 116 SER B N 1
ATOM 4546 C CA . SER B 1 116 ? -11.891 -15.984 -11.594 1 92.25 116 SER B CA 1
ATOM 4547 C C . SER B 1 116 ? -12.562 -15.523 -10.305 1 92.25 116 SER B C 1
ATOM 4549 O O . SER B 1 116 ? -12.578 -16.25 -9.305 1 92.25 116 SER B O 1
ATOM 4551 N N . PRO B 1 117 ? -13.109 -14.367 -10.289 1 89.62 117 PRO B N 1
ATOM 4552 C CA . PRO B 1 117 ? -13.852 -13.898 -9.117 1 89.62 117 PRO B CA 1
ATOM 4553 C C . PRO B 1 117 ? -15.078 -14.75 -8.82 1 89.62 117 PRO B C 1
ATOM 4555 O O . PRO B 1 117 ? -15.594 -14.727 -7.699 1 89.62 117 PRO B O 1
ATOM 4558 N N . LEU B 1 118 ? -15.531 -15.484 -9.781 1 91.38 118 LEU B N 1
ATOM 4559 C CA . LEU B 1 118 ? -16.75 -16.281 -9.641 1 91.38 118 LEU B CA 1
ATOM 4560 C C . LEU B 1 118 ? -16.516 -17.453 -8.688 1 91.38 118 LEU B C 1
ATOM 4562 O O . LEU B 1 118 ? -17.469 -18.078 -8.227 1 91.38 118 LEU B O 1
ATOM 4566 N N . LEU B 1 119 ? -15.273 -17.703 -8.406 1 94.88 119 LEU B N 1
ATOM 4567 C CA . LEU B 1 119 ? -14.93 -18.828 -7.547 1 94.88 119 LEU B CA 1
ATOM 4568 C C . LEU B 1 119 ? -15.086 -18.453 -6.074 1 94.88 119 LEU B C 1
ATOM 4570 O O . LEU B 1 119 ? -15.062 -19.328 -5.203 1 94.88 119 LEU B O 1
ATOM 4574 N N . PHE B 1 120 ? -15.359 -17.203 -5.738 1 94.88 120 PHE B N 1
ATOM 4575 C CA . PHE B 1 120 ? -15.258 -16.734 -4.359 1 94.88 120 PHE B CA 1
ATOM 4576 C C . PHE B 1 120 ? -16.625 -16.375 -3.809 1 94.88 120 PHE B C 1
ATOM 4578 O O . PHE B 1 120 ? -17.547 -16.062 -4.57 1 94.88 120 PHE B O 1
ATOM 4585 N N . PRO B 1 121 ? -16.766 -16.422 -2.521 1 95.31 121 PRO B N 1
ATOM 4586 C CA . PRO B 1 121 ? -18.062 -16.125 -1.887 1 95.31 121 PRO B CA 1
ATOM 4587 C C . PRO B 1 121 ? -18.297 -14.633 -1.689 1 95.31 121 PRO B C 1
ATOM 4589 O O . PRO B 1 121 ? -18.516 -14.188 -0.561 1 95.31 121 PRO B O 1
ATOM 4592 N N . LEU B 1 122 ? -18.406 -13.898 -2.738 1 92.62 122 LEU B N 1
ATOM 4593 C CA . LEU B 1 122 ? -18.438 -12.438 -2.709 1 92.62 122 LEU B CA 1
ATOM 4594 C C . LEU B 1 122 ? -19.688 -11.945 -1.995 1 92.62 122 LEU B C 1
ATOM 4596 O O . LEU B 1 122 ? -19.625 -11 -1.208 1 92.62 122 LEU B O 1
ATOM 4600 N N . PRO B 1 123 ? -20.906 -12.617 -2.201 1 93 123 PRO B N 1
ATOM 4601 C CA . PRO B 1 123 ? -22.078 -12.164 -1.46 1 93 123 PRO B CA 1
ATOM 4602 C C . PRO B 1 123 ? -21.922 -12.32 0.051 1 93 123 PRO B C 1
ATOM 4604 O O . PRO B 1 123 ? -22.344 -11.438 0.81 1 93 123 PRO B O 1
ATOM 4607 N N . ARG B 1 124 ? -21.328 -13.438 0.464 1 95 124 ARG B N 1
ATOM 4608 C CA . ARG B 1 124 ? -21.109 -13.656 1.892 1 95 124 ARG B CA 1
ATOM 4609 C C . ARG B 1 124 ? -20.094 -12.68 2.451 1 95 124 ARG B C 1
ATOM 4611 O O . ARG B 1 124 ? -20.203 -12.242 3.596 1 95 124 ARG B O 1
ATOM 4618 N N . LEU B 1 125 ? -19.094 -12.391 1.693 1 94.81 125 LEU B N 1
ATOM 4619 C CA . LEU B 1 125 ? -18.109 -11.391 2.088 1 94.81 125 LEU B CA 1
ATOM 4620 C C . LEU B 1 125 ? -18.75 -10.016 2.227 1 94.81 125 LEU B C 1
ATOM 4622 O O . LEU B 1 125 ? -18.422 -9.266 3.148 1 94.81 125 LEU B O 1
ATOM 4626 N N . ALA B 1 126 ? -19.625 -9.695 1.279 1 94.38 126 ALA B N 1
ATOM 4627 C CA . ALA B 1 126 ? -20.344 -8.43 1.347 1 94.38 126 ALA B CA 1
ATOM 4628 C C . ALA B 1 126 ? -21.188 -8.352 2.615 1 94.38 126 ALA B C 1
ATOM 4630 O O . ALA B 1 126 ? -21.281 -7.289 3.236 1 94.38 126 ALA B O 1
ATOM 4631 N N . GLN B 1 127 ? -21.781 -9.43 2.973 1 94.94 127 GLN B N 1
ATOM 4632 C CA . GLN B 1 127 ? -22.562 -9.492 4.207 1 94.94 127 GLN B CA 1
ATOM 4633 C C . GLN B 1 127 ? -21.672 -9.281 5.43 1 94.94 127 GLN B C 1
ATOM 4635 O O . GLN B 1 127 ? -22.047 -8.562 6.359 1 94.94 127 GLN B O 1
ATOM 4640 N N . ALA B 1 128 ? -20.547 -9.914 5.422 1 95.88 128 ALA B N 1
ATOM 4641 C CA . ALA B 1 128 ? -19.594 -9.742 6.512 1 95.88 128 ALA B CA 1
ATOM 4642 C C . ALA B 1 128 ? -19.141 -8.297 6.613 1 95.88 128 ALA B C 1
ATOM 4644 O O . ALA B 1 128 ? -18.984 -7.758 7.715 1 95.88 128 ALA B O 1
ATOM 4645 N N . MET B 1 129 ? -18.906 -7.688 5.512 1 95.75 129 MET B N 1
ATOM 4646 C CA . MET B 1 129 ? -18.516 -6.281 5.445 1 95.75 129 MET B CA 1
ATOM 4647 C C . MET B 1 129 ? -19.594 -5.395 6.066 1 95.75 129 MET B C 1
ATOM 4649 O O . MET B 1 129 ? -19.297 -4.551 6.914 1 95.75 129 MET B O 1
ATOM 4653 N N . SER B 1 130 ? -20.766 -5.59 5.656 1 93.94 130 SER B N 1
ATOM 4654 C CA . SER B 1 130 ? -21.891 -4.809 6.176 1 93.94 130 SER B CA 1
ATOM 4655 C C . SER B 1 130 ? -22.031 -4.988 7.68 1 93.94 130 SER B C 1
ATOM 4657 O O . SER B 1 130 ? -22.281 -4.023 8.406 1 93.94 130 SER B O 1
ATOM 4659 N N . ALA B 1 131 ? -21.938 -6.164 8.102 1 93.94 131 ALA B N 1
ATOM 4660 C CA . ALA B 1 131 ? -22.047 -6.465 9.531 1 93.94 131 ALA B CA 1
ATOM 4661 C C . ALA B 1 131 ? -20.938 -5.77 10.32 1 93.94 131 ALA B C 1
ATOM 4663 O O . ALA B 1 131 ? -21.188 -5.203 11.383 1 93.94 131 ALA B O 1
ATOM 4664 N N . HIS B 1 132 ? -19.75 -5.809 9.812 1 93.38 132 HIS B N 1
ATOM 4665 C CA . HIS B 1 132 ? -18.625 -5.18 10.477 1 93.38 132 HIS B CA 1
ATOM 4666 C C . HIS B 1 132 ? -18.812 -3.668 10.578 1 93.38 132 HIS B C 1
ATOM 4668 O O . HIS B 1 132 ? -18.594 -3.078 11.633 1 93.38 132 HIS B O 1
ATOM 4674 N N . LEU B 1 133 ? -19.219 -3.057 9.484 1 92.75 133 LEU B N 1
ATOM 4675 C CA . LEU B 1 133 ? -19.344 -1.605 9.438 1 92.75 133 LEU B CA 1
ATOM 4676 C C . LEU B 1 133 ? -20.422 -1.121 10.391 1 92.75 133 LEU B C 1
ATOM 4678 O O . LEU B 1 133 ? -20.328 -0.026 10.945 1 92.75 133 LEU B O 1
ATOM 4682 N N . LYS B 1 134 ? -21.422 -1.922 10.602 1 89.31 134 LYS B N 1
ATOM 4683 C CA . LYS B 1 134 ? -22.5 -1.576 11.508 1 89.31 134 LYS B CA 1
ATOM 4684 C C . LYS B 1 134 ? -22.047 -1.632 12.961 1 89.31 134 LYS B C 1
ATOM 4686 O O . LYS B 1 134 ? -22.484 -0.841 13.797 1 89.31 134 LYS B O 1
ATOM 4691 N N . ARG B 1 135 ? -21.156 -2.439 13.219 1 87.44 135 ARG B N 1
ATOM 4692 C CA . ARG B 1 135 ? -20.766 -2.695 14.602 1 87.44 135 ARG B CA 1
ATOM 4693 C C . ARG B 1 135 ? -19.516 -1.902 14.969 1 87.44 135 ARG B C 1
ATOM 4695 O O . ARG B 1 135 ? -19.234 -1.697 16.156 1 87.44 135 ARG B O 1
ATOM 4702 N N . GLN B 1 136 ? -18.891 -1.452 14.039 1 85.38 136 GLN B N 1
ATOM 4703 C CA . GLN B 1 136 ? -17.578 -0.87 14.281 1 85.38 136 GLN B CA 1
ATOM 4704 C C . GLN B 1 136 ? -17.688 0.462 15.023 1 85.38 136 GLN B C 1
ATOM 4706 O O . GLN B 1 136 ? -18.5 1.312 14.656 1 85.38 136 GLN B O 1
ATOM 4711 N N . ASP B 1 137 ? -16.859 0.544 16.016 1 84.31 137 ASP B N 1
ATOM 4712 C CA . ASP B 1 137 ? -16.656 1.828 16.688 1 84.31 137 ASP B CA 1
ATOM 4713 C C . ASP B 1 137 ? -15.734 2.734 15.867 1 84.31 137 ASP B C 1
ATOM 4715 O O . ASP B 1 137 ? -14.602 2.357 15.547 1 84.31 137 ASP B O 1
ATOM 4719 N N . PRO B 1 138 ? -16.219 3.9 15.562 1 80.81 138 PRO B N 1
ATOM 4720 C CA . PRO B 1 138 ? -15.383 4.812 14.781 1 80.81 138 PRO B CA 1
ATOM 4721 C C . PRO B 1 138 ? -14.008 5.035 15.398 1 80.81 138 PRO B C 1
ATOM 4723 O O . PRO B 1 138 ? -13.023 5.227 14.68 1 80.81 138 PRO B O 1
ATOM 4726 N N . LEU B 1 139 ? -13.93 5.012 16.625 1 77 139 LEU B N 1
ATOM 4727 C CA . LEU B 1 139 ? -12.672 5.277 17.312 1 77 139 LEU B CA 1
ATOM 4728 C C . LEU B 1 139 ? -11.703 4.105 17.156 1 77 139 LEU B C 1
ATOM 4730 O O . LEU B 1 139 ? -10.508 4.246 17.406 1 77 139 LEU B O 1
ATOM 4734 N N . ASP B 1 140 ? -12.211 3.008 16.625 1 73.81 140 ASP B N 1
ATOM 4735 C CA . ASP B 1 140 ? -11.375 1.827 16.438 1 73.81 140 ASP B CA 1
ATOM 4736 C C . ASP B 1 140 ? -10.656 1.883 15.086 1 73.81 140 ASP B C 1
ATOM 4738 O O . ASP B 1 140 ? -9.758 1.082 14.82 1 73.81 140 ASP B O 1
ATOM 4742 N N . THR B 1 141 ? -10.953 2.814 14.375 1 68.69 141 THR B N 1
ATOM 4743 C CA . THR B 1 141 ? -10.367 2.879 13.039 1 68.69 141 THR B CA 1
ATOM 4744 C C . THR B 1 141 ? -8.859 3.104 13.117 1 68.69 141 THR B C 1
ATOM 4746 O O . THR B 1 141 ? -8.109 2.605 12.273 1 68.69 141 THR B O 1
ATOM 4749 N N . MET B 1 142 ? -8.422 3.766 14.117 1 68.12 142 MET B N 1
ATOM 4750 C CA . MET B 1 142 ? -6.996 4.023 14.289 1 68.12 142 MET B CA 1
ATOM 4751 C C . MET B 1 142 ? -6.266 2.754 14.719 1 68.12 142 MET B C 1
ATOM 4753 O O . MET B 1 142 ? -5.055 2.631 14.516 1 68.12 142 MET B O 1
ATOM 4757 N N . GLU B 1 143 ? -7.051 1.87 15.281 1 63.66 143 GLU B N 1
ATOM 4758 C CA . GLU B 1 143 ? -6.477 0.595 15.703 1 63.66 143 GLU B CA 1
ATOM 4759 C C . GLU B 1 143 ? -6.098 -0.262 14.492 1 63.66 143 GLU B C 1
ATOM 4761 O O . GLU B 1 143 ? -5.332 -1.221 14.625 1 63.66 143 GLU B O 1
ATOM 4766 N N . ASP B 1 144 ? -6.488 0.175 13.406 1 72.38 144 ASP B N 1
ATOM 4767 C CA . ASP B 1 144 ? -6.25 -0.603 12.195 1 72.38 144 ASP B CA 1
ATOM 4768 C C . ASP B 1 144 ? -4.941 -0.19 11.523 1 72.38 144 ASP B C 1
ATOM 4770 O O . ASP B 1 144 ? -4.543 -0.776 10.516 1 72.38 144 ASP B O 1
ATOM 4774 N N . LEU B 1 145 ? -4.355 0.674 12.156 1 75.94 145 LEU B N 1
ATOM 4775 C CA . LEU B 1 145 ? -3.035 1.032 11.648 1 75.94 145 LEU B CA 1
ATOM 4776 C C . LEU B 1 145 ? -2.039 -0.099 11.883 1 75.94 145 LEU B C 1
ATOM 4778 O O . LEU B 1 145 ? -2.297 -1.004 12.68 1 75.94 145 LEU B O 1
ATOM 4782 N N . SER B 1 146 ? -1.036 -0.064 11.102 1 80.56 146 SER B N 1
ATOM 4783 C CA . SER B 1 146 ? -0.027 -1.104 11.266 1 80.56 146 SER B CA 1
ATOM 4784 C C . SER B 1 146 ? 0.318 -1.303 12.742 1 80.56 146 SER B C 1
ATOM 4786 O O . SER B 1 146 ? 0.493 -0.331 13.477 1 80.56 146 SER B O 1
ATOM 4788 N N . PRO B 1 147 ? 0.259 -2.613 13.18 1 89 147 PRO B N 1
ATOM 4789 C CA . PRO B 1 147 ? 0.438 -3.844 12.406 1 89 147 PRO B CA 1
ATOM 4790 C C . PRO B 1 147 ? -0.87 -4.367 11.82 1 89 147 PRO B C 1
ATOM 4792 O O . PRO B 1 147 ? -0.863 -5.336 11.055 1 89 147 PRO B O 1
ATOM 4795 N N . GLY B 1 148 ? -1.963 -3.789 12.117 1 91.31 148 GLY B N 1
ATOM 4796 C CA . GLY B 1 148 ? -3.217 -4.16 11.484 1 91.31 148 GLY B CA 1
ATOM 4797 C C . GLY B 1 148 ? -4.312 -4.492 12.477 1 91.31 148 GLY B C 1
ATOM 4798 O O . GLY B 1 148 ? -4.082 -4.5 13.688 1 91.31 148 GLY B O 1
ATOM 4799 N N . ASN B 1 149 ? -5.492 -4.801 12.039 1 92.81 149 ASN B N 1
ATOM 4800 C CA . ASN B 1 149 ? -6.672 -5.117 12.836 1 92.81 149 ASN B CA 1
ATOM 4801 C C . ASN B 1 149 ? -6.406 -6.277 13.789 1 92.81 149 ASN B C 1
ATOM 4803 O O . ASN B 1 149 ? -6.043 -7.375 13.359 1 92.81 149 ASN B O 1
ATOM 4807 N N . PRO B 1 150 ? -6.586 -6.059 15.109 1 90.06 150 PRO B N 1
ATOM 4808 C CA . PRO B 1 150 ? -6.27 -7.109 16.078 1 90.06 150 PRO B CA 1
ATOM 4809 C C . PRO B 1 150 ? -7.098 -8.375 15.867 1 90.06 150 PRO B C 1
ATOM 4811 O O . PRO B 1 150 ? -6.586 -9.484 16.031 1 90.06 150 PRO B O 1
ATOM 4814 N N . GLY B 1 151 ? -8.359 -8.195 15.555 1 92.62 151 GLY B N 1
ATOM 4815 C CA . GLY B 1 151 ? -9.195 -9.352 15.266 1 92.62 151 GLY B CA 1
ATOM 4816 C C . GLY B 1 151 ? -8.695 -10.164 14.086 1 92.62 151 GLY B C 1
ATOM 4817 O O . GLY B 1 151 ? -8.695 -11.398 14.133 1 92.62 151 GLY B O 1
ATOM 4818 N N . LEU B 1 152 ? -8.305 -9.461 13.023 1 96.25 152 LEU B N 1
ATOM 4819 C CA . LEU B 1 152 ? -7.777 -10.141 11.844 1 96.25 152 LEU B CA 1
ATOM 4820 C C . LEU B 1 152 ? -6.473 -10.867 12.172 1 96.25 152 LEU B C 1
ATOM 4822 O O . LEU B 1 152 ? -6.273 -12.016 11.773 1 96.25 152 LEU B O 1
ATOM 4826 N N . ARG B 1 153 ? -5.555 -10.188 12.875 1 95.56 153 ARG B N 1
ATOM 4827 C CA . ARG B 1 153 ? -4.281 -10.797 13.258 1 95.56 153 ARG B CA 1
ATOM 4828 C C . ARG B 1 153 ? -4.504 -12.039 14.109 1 95.56 153 A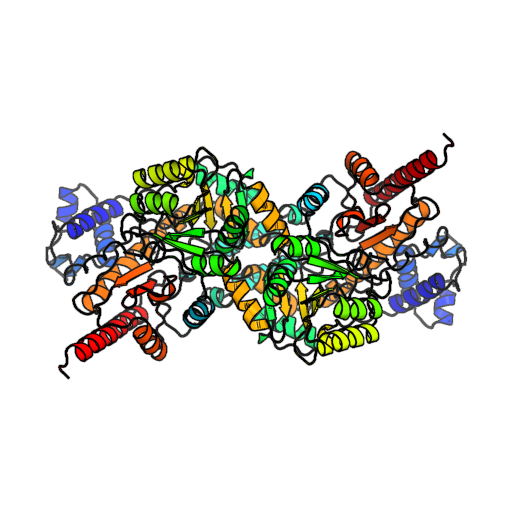RG B C 1
ATOM 4830 O O . ARG B 1 153 ? -3.801 -13.039 13.953 1 95.56 153 ARG B O 1
ATOM 4837 N N . ARG B 1 154 ? -5.488 -12.008 14.977 1 93.56 154 ARG B N 1
ATOM 4838 C CA . ARG B 1 154 ? -5.828 -13.164 15.789 1 93.56 154 ARG B CA 1
ATOM 4839 C C . ARG B 1 154 ? -6.32 -14.32 14.93 1 93.56 154 ARG B C 1
ATOM 4841 O O . ARG B 1 154 ? -5.922 -15.469 15.133 1 93.56 154 ARG B O 1
ATOM 4848 N N . GLN B 1 155 ? -7.16 -14 14 1 94.62 155 GLN B N 1
ATOM 4849 C CA . GLN B 1 155 ? -7.691 -15.039 13.117 1 94.62 155 GLN B CA 1
ATOM 4850 C C . GLN B 1 155 ? -6.582 -15.664 12.281 1 94.62 155 GLN B C 1
ATOM 4852 O O . GLN B 1 155 ? -6.578 -16.875 12.055 1 94.62 155 GLN B O 1
ATOM 4857 N N . ILE B 1 156 ? -5.66 -14.852 11.828 1 96.5 156 ILE B N 1
ATOM 4858 C CA . ILE B 1 156 ? -4.531 -15.352 11.055 1 96.5 156 ILE B CA 1
ATOM 4859 C C . ILE B 1 156 ? -3.658 -16.234 11.945 1 96.5 156 ILE B C 1
ATOM 4861 O O . ILE B 1 156 ? -3.242 -17.328 11.523 1 96.5 156 ILE B O 1
ATOM 4865 N N . ALA B 1 157 ? -3.406 -15.781 13.148 1 93.38 157 ALA B N 1
ATOM 4866 C CA . ALA B 1 157 ? -2.619 -16.562 14.094 1 93.38 157 ALA B CA 1
ATOM 4867 C C . ALA B 1 157 ? -3.281 -17.906 14.375 1 93.38 157 ALA B C 1
ATOM 4869 O O . ALA B 1 157 ? -2.602 -18.922 14.508 1 93.38 157 ALA B O 1
ATOM 4870 N N . LEU B 1 158 ? -4.559 -17.922 14.477 1 90.88 158 LEU B N 1
ATOM 4871 C CA . LEU B 1 158 ? -5.305 -19.156 14.719 1 90.88 158 LEU B CA 1
ATOM 4872 C C . LEU B 1 158 ? -5.129 -20.125 13.555 1 90.88 158 LEU B C 1
ATOM 4874 O O . LEU B 1 158 ? -5.031 -21.344 13.773 1 90.88 158 LEU B O 1
ATOM 4878 N N . ARG B 1 159 ? -5.086 -19.609 12.383 1 91.75 159 ARG B N 1
ATOM 4879 C CA . ARG B 1 159 ? -4.883 -20.469 11.219 1 91.75 159 ARG B CA 1
ATOM 4880 C C . ARG B 1 159 ? -3.514 -21.141 11.273 1 91.75 159 ARG B C 1
ATOM 4882 O O . ARG B 1 159 ? -3.371 -22.312 10.898 1 91.75 159 ARG B O 1
ATOM 4889 N N . TYR B 1 160 ? -2.502 -20.359 11.695 1 91.62 160 TYR B N 1
ATOM 4890 C CA . TYR B 1 160 ? -1.179 -20.938 11.891 1 91.62 160 TYR B CA 1
ATOM 4891 C C . TYR B 1 160 ? -1.214 -22.047 12.938 1 91.62 160 TYR B C 1
ATOM 4893 O O . TYR B 1 160 ? -0.633 -23.109 12.742 1 91.62 160 TYR B O 1
ATOM 4901 N N . LEU B 1 161 ? -1.91 -21.797 13.953 1 86.69 161 LEU B N 1
ATOM 4902 C CA . LEU B 1 161 ? -1.982 -22.75 15.055 1 86.69 161 LEU B CA 1
ATOM 4903 C C . LEU B 1 161 ? -2.633 -24.047 14.617 1 86.69 161 LEU B C 1
ATOM 4905 O O . LEU B 1 161 ? -2.178 -25.125 14.984 1 86.69 161 LEU B O 1
ATOM 4909 N N . ILE B 1 162 ? -3.654 -23.906 13.852 1 84.31 162 ILE B N 1
ATOM 4910 C CA . ILE B 1 162 ? -4.352 -25.078 13.312 1 84.31 162 ILE B CA 1
ATOM 4911 C C . ILE B 1 162 ? -3.395 -25.906 12.461 1 84.31 162 ILE B C 1
ATOM 4913 O O . ILE B 1 162 ? -3.463 -27.141 12.453 1 84.31 162 ILE B O 1
ATOM 4917 N N . ALA B 1 163 ? -2.48 -25.219 11.836 1 84.69 163 ALA B N 1
ATOM 4918 C CA . ALA B 1 163 ? -1.499 -25.891 10.992 1 84.69 163 ALA B CA 1
ATOM 4919 C C . ALA B 1 163 ? -0.31 -26.375 11.82 1 84.69 163 ALA B C 1
ATOM 4921 O O . ALA B 1 163 ? 0.658 -26.906 11.273 1 84.69 163 ALA B O 1
ATOM 4922 N N . GLY B 1 164 ? -0.329 -26.125 13.117 1 81.94 164 GLY B N 1
ATOM 4923 C CA . GLY B 1 164 ? 0.713 -26.594 14.016 1 81.94 164 GLY B CA 1
ATOM 4924 C C . GLY B 1 164 ? 1.885 -25.641 14.117 1 81.94 164 GLY B C 1
ATOM 4925 O O . GLY B 1 164 ? 2.984 -26.031 14.516 1 81.94 164 GLY B O 1
ATOM 4926 N N . ILE B 1 165 ? 1.684 -24.5 13.641 1 89.25 165 ILE B N 1
ATOM 4927 C CA . ILE B 1 165 ? 2.732 -23.484 13.68 1 89.25 165 ILE B CA 1
ATOM 4928 C C . ILE B 1 165 ? 2.375 -22.422 14.703 1 89.25 165 ILE B C 1
ATOM 4930 O O . ILE B 1 165 ? 1.296 -21.812 14.633 1 89.25 165 ILE B O 1
ATOM 4934 N N . ASN B 1 166 ? 3.234 -22.141 15.609 1 87.5 166 ASN B N 1
ATOM 4935 C CA . ASN B 1 166 ? 2.984 -21.109 16.609 1 87.5 166 ASN B CA 1
ATOM 4936 C C . ASN B 1 166 ? 3.531 -19.75 16.188 1 87.5 166 ASN B C 1
ATOM 4938 O O . ASN B 1 166 ? 4.742 -19.516 16.234 1 87.5 166 ASN B O 1
ATOM 4942 N N . VAL B 1 167 ? 2.705 -18.938 15.758 1 88.56 167 VAL B N 1
ATOM 4943 C CA . VAL B 1 167 ? 3.02 -17.562 15.375 1 88.56 167 VAL B CA 1
ATOM 4944 C C . VAL B 1 167 ? 2.209 -16.594 16.234 1 88.56 167 VAL B C 1
ATOM 4946 O O . VAL B 1 167 ? 0.983 -16.531 16.109 1 88.56 167 VAL B O 1
ATOM 4949 N N . PRO B 1 168 ? 2.893 -15.875 17.125 1 85.81 168 PRO B N 1
ATOM 4950 C CA . PRO B 1 168 ? 2.131 -14.883 17.906 1 85.81 168 PRO B CA 1
ATOM 4951 C C . PRO B 1 168 ? 1.498 -13.812 17.016 1 85.81 168 PRO B C 1
ATOM 4953 O O . PRO B 1 168 ? 2.104 -13.383 16.031 1 85.81 168 PRO B O 1
ATOM 4956 N N . ALA B 1 169 ? 0.308 -13.383 17.359 1 87.75 169 ALA B N 1
ATOM 4957 C CA . ALA B 1 169 ? -0.404 -12.352 16.625 1 87.75 169 ALA B CA 1
ATOM 4958 C C . ALA B 1 169 ? 0.429 -11.078 16.516 1 87.75 169 ALA B C 1
ATOM 4960 O O . ALA B 1 169 ? 0.331 -10.336 15.539 1 87.75 169 ALA B O 1
ATOM 4961 N N . SER B 1 170 ? 1.289 -10.844 17.422 1 84.81 170 SER B N 1
ATOM 4962 C CA . SER B 1 170 ? 2.131 -9.656 17.484 1 84.81 170 SER B CA 1
ATOM 4963 C C . SER B 1 170 ? 3.178 -9.672 16.375 1 84.81 170 SER B C 1
ATOM 4965 O O . SER B 1 170 ? 3.736 -8.625 16.031 1 84.81 170 SER B O 1
ATOM 4967 N N . ASP B 1 171 ? 3.387 -10.867 15.797 1 88.62 171 ASP B N 1
ATOM 4968 C CA . ASP B 1 171 ? 4.406 -11 14.758 1 88.62 171 ASP B CA 1
ATOM 4969 C C . ASP B 1 171 ? 3.789 -10.883 13.367 1 88.62 171 ASP B C 1
ATOM 4971 O O . ASP B 1 171 ? 4.492 -10.992 12.359 1 88.62 171 ASP B O 1
ATOM 4975 N N . ILE B 1 172 ? 2.523 -10.641 13.391 1 95.94 172 ILE B N 1
ATOM 4976 C CA . ILE B 1 172 ? 1.821 -10.57 12.117 1 95.94 172 ILE B CA 1
ATOM 4977 C C . ILE B 1 172 ? 1.623 -9.117 11.711 1 95.94 172 ILE B C 1
ATOM 4979 O O . ILE B 1 172 ? 1.066 -8.32 12.469 1 95.94 172 ILE B O 1
ATOM 4983 N N . VAL B 1 173 ? 2.148 -8.742 10.555 1 97.5 173 VAL B N 1
ATOM 4984 C CA . VAL B 1 173 ? 1.933 -7.422 9.977 1 97.5 173 VAL B CA 1
ATOM 4985 C C . VAL B 1 173 ? 0.986 -7.527 8.781 1 97.5 173 VAL B C 1
ATOM 4987 O O . VAL B 1 173 ? 1.329 -8.125 7.762 1 97.5 173 VAL B O 1
ATOM 4990 N N . VAL B 1 174 ? -0.206 -6.957 8.922 1 97.94 174 VAL B N 1
ATOM 4991 C CA . VAL B 1 174 ? -1.184 -6.984 7.836 1 97.94 174 VAL B CA 1
ATOM 4992 C C . VAL B 1 174 ? -0.745 -6.035 6.723 1 97.94 174 VAL B C 1
ATOM 4994 O O . VAL B 1 174 ? -0.271 -4.926 6.992 1 97.94 174 VAL B O 1
ATOM 4997 N N . THR B 1 175 ? -0.883 -6.473 5.492 1 98.19 175 THR B N 1
ATOM 4998 C CA . THR B 1 175 ? -0.394 -5.711 4.348 1 98.19 175 THR B CA 1
ATOM 4999 C C . THR B 1 175 ? -1.459 -5.629 3.258 1 98.19 175 THR B C 1
ATOM 5001 O O . THR B 1 175 ? -2.5 -6.281 3.35 1 98.19 175 THR B O 1
ATOM 5004 N N . ASN B 1 176 ? -1.193 -4.754 2.248 1 97.31 176 ASN B N 1
ATOM 5005 C CA . ASN B 1 176 ? -2.027 -4.672 1.054 1 97.31 176 ASN B CA 1
ATOM 5006 C C . ASN B 1 176 ? -1.73 -5.809 0.083 1 97.31 176 ASN B C 1
ATOM 5008 O O . ASN B 1 176 ? -1.139 -5.59 -0.976 1 97.31 176 ASN B O 1
ATOM 5012 N N . GLY B 1 177 ? -2.16 -6.992 0.457 1 96.69 177 GLY B N 1
ATOM 5013 C CA . GLY B 1 177 ? -1.873 -8.18 -0.335 1 96.69 177 GLY B CA 1
ATOM 5014 C C . GLY B 1 177 ? -0.5 -8.758 -0.062 1 96.69 177 GLY B C 1
ATOM 5015 O O . GLY B 1 177 ? 0.279 -8.188 0.708 1 96.69 177 GLY B O 1
ATOM 5016 N N . ALA B 1 178 ? -0.226 -9.859 -0.702 1 97.69 178 ALA B N 1
ATOM 5017 C CA . ALA B 1 178 ? 1.039 -10.562 -0.485 1 97.69 178 ALA B CA 1
ATOM 5018 C C . ALA B 1 178 ? 2.195 -9.82 -1.154 1 97.69 178 ALA B C 1
ATOM 5020 O O . ALA B 1 178 ? 3.32 -9.828 -0.648 1 97.69 178 ALA B O 1
ATOM 5021 N N . LEU B 1 179 ? 1.927 -9.195 -2.266 1 96.5 179 LEU B N 1
ATOM 5022 C CA . LEU B 1 179 ? 3 -8.508 -2.977 1 96.5 179 LEU B CA 1
ATOM 5023 C C . LEU B 1 179 ? 3.643 -7.449 -2.09 1 96.5 179 LEU B C 1
ATOM 5025 O O . LEU B 1 179 ? 4.867 -7.301 -2.08 1 96.5 179 LEU B O 1
ATOM 5029 N N . GLU B 1 180 ? 2.803 -6.719 -1.379 1 97.81 180 GLU B N 1
ATOM 5030 C CA . GLU B 1 180 ? 3.389 -5.75 -0.459 1 97.81 180 GLU B CA 1
ATOM 5031 C C . GLU B 1 180 ? 4.199 -6.445 0.632 1 97.81 180 GLU B C 1
ATOM 5033 O O . GLU B 1 180 ? 5.281 -5.98 0.997 1 97.81 180 GLU B O 1
ATOM 5038 N N . ALA B 1 181 ? 3.658 -7.5 1.196 1 98.62 181 ALA B N 1
ATOM 5039 C CA . ALA B 1 181 ? 4.379 -8.25 2.223 1 98.62 181 ALA B CA 1
ATOM 5040 C C . ALA B 1 181 ? 5.758 -8.664 1.729 1 98.62 181 ALA B C 1
ATOM 5042 O O . ALA B 1 181 ? 6.758 -8.477 2.428 1 98.62 181 ALA B O 1
ATOM 5043 N N . LEU B 1 182 ? 5.785 -9.18 0.563 1 98.62 182 LEU B N 1
ATOM 5044 C CA . LEU B 1 182 ? 7.02 -9.664 -0.043 1 98.62 182 LEU B CA 1
ATOM 5045 C C . LEU B 1 182 ? 8 -8.523 -0.265 1 98.62 182 LEU B C 1
ATOM 5047 O O . LEU B 1 182 ? 9.195 -8.656 0.031 1 98.62 182 LEU B O 1
ATOM 5051 N N . ASN B 1 183 ? 7.52 -7.426 -0.742 1 97.88 183 ASN B N 1
ATOM 5052 C CA . ASN B 1 183 ? 8.367 -6.258 -0.964 1 97.88 183 ASN B CA 1
ATOM 5053 C C . ASN B 1 183 ? 8.914 -5.711 0.348 1 97.88 183 ASN B C 1
ATOM 5055 O O . ASN B 1 183 ? 10.094 -5.352 0.429 1 97.88 183 ASN B O 1
ATOM 5059 N N . LEU B 1 184 ? 8.07 -5.605 1.334 1 97.88 184 LEU B N 1
ATOM 5060 C CA . LEU B 1 184 ? 8.5 -5.105 2.635 1 97.88 184 LEU B CA 1
ATOM 5061 C C . LEU B 1 184 ? 9.547 -6.027 3.248 1 97.88 184 LEU B C 1
ATOM 5063 O O . LEU B 1 184 ? 10.547 -5.559 3.795 1 97.88 184 LEU B O 1
ATOM 5067 N N . CYS B 1 185 ? 9.305 -7.305 3.176 1 98.69 185 CYS B N 1
ATOM 5068 C CA . CYS B 1 185 ? 10.258 -8.273 3.701 1 98.69 185 CYS B CA 1
ATOM 5069 C C . CYS B 1 185 ? 11.594 -8.18 2.967 1 98.69 185 CYS B C 1
ATOM 5071 O O . CYS B 1 185 ? 12.656 -8.258 3.586 1 98.69 185 CYS B O 1
ATOM 5073 N N . LEU B 1 186 ? 11.516 -8.055 1.672 1 98.38 186 LEU B N 1
ATOM 5074 C CA . LEU B 1 186 ? 12.727 -7.902 0.872 1 98.38 186 LEU B CA 1
ATOM 5075 C C . LEU B 1 186 ? 13.539 -6.695 1.329 1 98.38 186 LEU B C 1
ATOM 5077 O O . LEU B 1 186 ? 14.75 -6.793 1.521 1 98.38 186 LEU B O 1
ATOM 5081 N N . GLN B 1 187 ? 12.883 -5.594 1.523 1 96.75 187 GLN B N 1
ATOM 5082 C CA . GLN B 1 187 ? 13.539 -4.367 1.969 1 96.75 187 GLN B CA 1
ATOM 5083 C C . GLN B 1 187 ? 14.109 -4.531 3.375 1 96.75 187 GLN B C 1
ATOM 5085 O O . GLN B 1 187 ? 15.141 -3.936 3.707 1 96.75 187 GLN B O 1
ATOM 5090 N N . ALA B 1 188 ? 13.453 -5.305 4.168 1 97.31 188 ALA B N 1
ATOM 5091 C CA . ALA B 1 188 ? 13.859 -5.484 5.559 1 97.31 188 ALA B CA 1
ATOM 5092 C C . ALA B 1 188 ? 15.18 -6.238 5.656 1 97.31 188 ALA B C 1
ATOM 5094 O O . ALA B 1 188 ? 15.914 -6.094 6.641 1 97.31 188 ALA B O 1
ATOM 5095 N N . VAL B 1 189 ? 15.539 -6.992 4.598 1 98.19 189 VAL B N 1
ATOM 5096 C CA . VAL B 1 189 ? 16.656 -7.914 4.789 1 98.19 189 VAL B CA 1
ATOM 5097 C C . VAL B 1 189 ? 17.75 -7.629 3.756 1 98.19 189 VAL B C 1
ATOM 5099 O O . VAL B 1 189 ? 18.766 -8.328 3.705 1 98.19 189 VAL B O 1
ATOM 5102 N N . THR B 1 190 ? 17.516 -6.637 2.875 1 97 190 THR B N 1
ATOM 5103 C CA . THR B 1 190 ? 18.5 -6.379 1.833 1 97 190 THR B CA 1
ATOM 5104 C C . THR B 1 190 ? 18.812 -4.887 1.743 1 97 190 THR B C 1
ATOM 5106 O O . THR B 1 190 ? 18.125 -4.066 2.35 1 97 190 THR B O 1
ATOM 5109 N N . ARG B 1 191 ? 19.859 -4.59 1.064 1 93.19 191 ARG B N 1
ATOM 5110 C CA . ARG B 1 191 ? 20.266 -3.266 0.597 1 93.19 191 ARG B CA 1
ATOM 5111 C C . ARG B 1 191 ? 20.625 -3.293 -0.887 1 93.19 191 ARG B C 1
ATOM 5113 O O . ARG B 1 191 ? 20.953 -4.348 -1.43 1 93.19 191 ARG B O 1
ATOM 5120 N N . PRO B 1 192 ? 20.469 -2.113 -1.57 1 91.56 192 PRO B N 1
ATOM 5121 C CA . PRO B 1 192 ? 20.844 -2.102 -2.988 1 91.56 192 PRO B CA 1
ATOM 5122 C C . PRO B 1 192 ? 22.219 -2.709 -3.25 1 91.56 192 PRO B C 1
ATOM 5124 O O . PRO B 1 192 ? 23.156 -2.447 -2.502 1 91.56 192 PRO B O 1
ATOM 5127 N N . GLY B 1 193 ? 22.281 -3.541 -4.277 1 93.44 193 GLY B N 1
ATOM 5128 C CA . GLY B 1 193 ? 23.547 -4.191 -4.617 1 93.44 193 GLY B CA 1
ATOM 5129 C C . GLY B 1 193 ? 23.625 -5.629 -4.133 1 93.44 193 GLY B C 1
ATOM 5130 O O . GLY B 1 193 ? 24.438 -6.41 -4.621 1 93.44 193 GLY B O 1
ATOM 5131 N N . ASP B 1 194 ? 22.797 -6.051 -3.24 1 96.06 194 ASP B N 1
ATOM 5132 C CA . ASP B 1 194 ? 22.797 -7.398 -2.676 1 96.06 194 ASP B CA 1
ATOM 5133 C C . ASP B 1 194 ? 22.297 -8.422 -3.691 1 96.06 194 ASP B C 1
ATOM 5135 O O . ASP B 1 194 ? 21.641 -8.062 -4.676 1 96.06 194 ASP B O 1
ATOM 5139 N N . THR B 1 195 ? 22.656 -9.672 -3.471 1 97.38 195 THR B N 1
ATOM 5140 C CA . THR B 1 195 ? 22.234 -10.805 -4.293 1 97.38 195 THR B CA 1
ATOM 5141 C C . THR B 1 195 ? 21.188 -11.641 -3.564 1 97.38 195 THR B C 1
ATOM 5143 O O . THR B 1 195 ? 21.344 -11.938 -2.379 1 97.38 195 THR B O 1
ATOM 5146 N N . VAL B 1 196 ? 20.141 -11.969 -4.309 1 98.5 196 VAL B N 1
ATOM 5147 C CA . VAL B 1 196 ? 19.047 -12.758 -3.746 1 98.5 196 VAL B CA 1
ATOM 5148 C C . VAL B 1 196 ? 18.859 -14.039 -4.562 1 98.5 196 VAL B C 1
ATOM 5150 O O . VAL B 1 196 ? 18.797 -13.992 -5.793 1 98.5 196 VAL B O 1
ATOM 5153 N N . ILE B 1 197 ? 18.797 -15.188 -3.879 1 98 197 ILE B N 1
ATOM 5154 C CA . ILE B 1 197 ? 18.531 -16.469 -4.535 1 98 197 ILE B CA 1
ATOM 5155 C C . ILE B 1 197 ? 17.047 -16.578 -4.883 1 98 197 ILE B C 1
ATOM 5157 O O . ILE B 1 197 ? 16.188 -16.281 -4.047 1 98 197 ILE B O 1
ATOM 5161 N N . VAL B 1 198 ? 16.781 -16.953 -6.129 1 98.06 198 VAL B N 1
ATOM 5162 C CA . VAL B 1 198 ? 15.406 -17.203 -6.57 1 98.06 198 VAL B CA 1
ATOM 5163 C C . VAL B 1 198 ? 15.359 -18.5 -7.379 1 98.06 198 VAL B C 1
ATOM 5165 O O . VAL B 1 198 ? 16.406 -19.016 -7.805 1 98.06 198 VAL B O 1
ATOM 5168 N N . GLU B 1 199 ? 14.164 -18.984 -7.582 1 97.69 199 GLU B N 1
ATOM 5169 C CA . GLU B 1 199 ? 13.953 -20.172 -8.398 1 97.69 199 GLU B CA 1
ATOM 5170 C C . GLU B 1 199 ? 14.18 -19.891 -9.875 1 97.69 199 GLU B C 1
ATOM 5172 O O . GLU B 1 199 ? 14.18 -18.719 -10.289 1 97.69 199 GLU B O 1
ATOM 5177 N N . ALA B 1 200 ? 14.352 -20.984 -10.656 1 95.31 200 ALA B N 1
ATOM 5178 C CA . ALA B 1 200 ? 14.352 -20.922 -12.109 1 95.31 200 ALA B CA 1
ATOM 5179 C C . ALA B 1 200 ? 13.445 -22 -12.695 1 95.31 200 ALA B C 1
ATOM 5181 O O . ALA B 1 200 ? 13.742 -23.203 -12.594 1 95.31 200 ALA B O 1
ATOM 5182 N N . PRO B 1 201 ? 12.367 -21.703 -13.406 1 96.56 201 PRO B N 1
ATOM 5183 C CA . PRO B 1 201 ? 11.805 -20.359 -13.555 1 96.56 201 PRO B CA 1
ATOM 5184 C C . PRO B 1 201 ? 11.289 -19.797 -12.242 1 96.56 201 PRO B C 1
ATOM 5186 O O . PRO B 1 201 ? 11.125 -20.531 -11.266 1 96.56 201 PRO B O 1
ATOM 5189 N N . THR B 1 202 ? 11.141 -18.5 -12.195 1 96.31 202 THR B N 1
ATOM 5190 C CA . THR B 1 202 ? 10.742 -17.797 -10.984 1 96.31 202 THR B CA 1
ATOM 5191 C C . THR B 1 202 ? 9.539 -16.906 -11.25 1 96.31 202 THR B C 1
ATOM 5193 O O . THR B 1 202 ? 9.336 -16.438 -12.383 1 96.31 202 THR B O 1
ATOM 5196 N N . PHE B 1 203 ? 8.727 -16.703 -10.273 1 96.12 203 PHE B N 1
ATOM 5197 C CA . PHE B 1 203 ? 7.625 -15.758 -10.344 1 96.12 203 PHE B CA 1
ATOM 5198 C C . PHE B 1 203 ? 8.125 -14.383 -10.773 1 96.12 203 PHE B C 1
ATOM 5200 O O . PHE B 1 203 ? 8.984 -13.789 -10.117 1 96.12 203 PHE B O 1
ATOM 5207 N N . TYR B 1 204 ? 7.586 -13.805 -11.797 1 93.81 204 TYR B N 1
ATOM 5208 C CA . TYR B 1 204 ? 8.086 -12.57 -12.398 1 93.81 204 TYR B CA 1
ATOM 5209 C C . TYR B 1 204 ? 7.973 -11.406 -11.422 1 93.81 204 TYR B C 1
ATOM 5211 O O . TYR B 1 204 ? 8.742 -10.445 -11.5 1 93.81 204 TYR B O 1
ATOM 5219 N N . GLY B 1 205 ? 7 -11.453 -10.469 1 94 205 GLY B N 1
ATOM 5220 C CA . GLY B 1 205 ? 6.902 -10.414 -9.461 1 94 205 GLY B CA 1
ATOM 5221 C C . GLY B 1 205 ? 8.156 -10.281 -8.609 1 94 205 GLY B C 1
ATOM 5222 O O . GLY B 1 205 ? 8.508 -9.188 -8.18 1 94 205 GLY B O 1
ATOM 5223 N N . ALA B 1 206 ? 8.781 -11.375 -8.336 1 95.88 206 ALA B N 1
ATOM 5224 C CA . ALA B 1 206 ? 10.047 -11.352 -7.605 1 95.88 206 ALA B CA 1
ATOM 5225 C C . ALA B 1 206 ? 11.125 -10.625 -8.398 1 95.88 206 ALA B C 1
ATOM 5227 O O . ALA B 1 206 ? 11.883 -9.828 -7.848 1 95.88 206 ALA B O 1
ATOM 5228 N N . LEU B 1 207 ? 11.203 -10.922 -9.688 1 94.5 207 LEU B N 1
ATOM 5229 C CA . LEU B 1 207 ? 12.188 -10.273 -10.555 1 94.5 207 LEU B CA 1
ATOM 5230 C C . LEU B 1 207 ? 11.961 -8.766 -10.602 1 94.5 207 LEU B C 1
ATOM 5232 O O . LEU B 1 207 ? 12.922 -7.992 -10.523 1 94.5 207 LEU B O 1
ATOM 5236 N N . GLN B 1 208 ? 10.75 -8.398 -10.727 1 93.19 208 GLN B N 1
ATOM 5237 C CA . GLN B 1 208 ? 10.406 -6.98 -10.734 1 93.19 208 GLN B CA 1
ATOM 5238 C C . GLN B 1 208 ? 10.781 -6.312 -9.414 1 93.19 208 GLN B C 1
ATOM 5240 O O . GLN B 1 208 ? 11.297 -5.188 -9.406 1 93.19 208 GLN B O 1
ATOM 5245 N N . ALA B 1 209 ? 10.508 -6.965 -8.328 1 95.19 209 ALA B N 1
ATOM 5246 C CA . ALA B 1 209 ? 10.844 -6.43 -7.016 1 95.19 209 ALA B CA 1
ATOM 5247 C C . ALA B 1 209 ? 12.352 -6.254 -6.863 1 95.19 209 ALA B C 1
ATOM 5249 O O . ALA B 1 209 ? 12.812 -5.234 -6.348 1 95.19 209 ALA B O 1
ATOM 5250 N N . LEU B 1 210 ? 13.109 -7.273 -7.262 1 95.62 210 LEU B N 1
ATOM 5251 C CA . LEU B 1 210 ? 14.562 -7.207 -7.168 1 95.62 210 LEU B CA 1
ATOM 5252 C C . LEU B 1 210 ? 15.109 -6.047 -7.996 1 95.62 210 LEU B C 1
ATOM 5254 O O . LEU B 1 210 ? 15.961 -5.293 -7.527 1 95.62 210 LEU B O 1
ATOM 5258 N N . GLU B 1 211 ? 14.57 -5.922 -9.188 1 92.75 211 GLU B N 1
ATOM 5259 C CA . GLU B 1 211 ? 14.992 -4.832 -10.055 1 92.75 211 GLU B CA 1
ATOM 5260 C C . GLU B 1 211 ? 14.703 -3.473 -9.43 1 92.75 211 GLU B C 1
ATOM 5262 O O . GLU B 1 211 ? 15.57 -2.598 -9.391 1 92.75 211 GLU B O 1
ATOM 5267 N N . ARG B 1 212 ? 13.547 -3.33 -8.914 1 88.94 212 ARG B N 1
ATOM 5268 C CA . ARG B 1 212 ? 13.094 -2.07 -8.336 1 88.94 212 ARG B CA 1
ATOM 5269 C C . ARG B 1 212 ? 13.977 -1.651 -7.168 1 88.94 212 ARG B C 1
ATOM 5271 O O . ARG B 1 212 ? 14.195 -0.459 -6.945 1 88.94 212 ARG B O 1
ATOM 5278 N N . HIS B 1 213 ? 14.5 -2.598 -6.469 1 91.5 213 HIS B N 1
ATOM 5279 C CA . HIS B 1 213 ? 15.289 -2.301 -5.277 1 91.5 213 HIS B CA 1
ATOM 5280 C C . HIS B 1 213 ? 16.781 -2.355 -5.578 1 91.5 213 HIS B C 1
ATOM 5282 O O . HIS B 1 213 ? 17.609 -2.314 -4.66 1 91.5 213 HIS B O 1
ATOM 5288 N N . GLY B 1 214 ? 17.172 -2.494 -6.875 1 91.06 214 GLY B N 1
ATOM 5289 C CA . GLY B 1 214 ? 18.562 -2.496 -7.277 1 91.06 214 GLY B CA 1
ATOM 5290 C C . GLY B 1 214 ? 19.312 -3.732 -6.82 1 91.06 214 GLY B C 1
ATOM 5291 O O . GLY B 1 214 ? 20.484 -3.65 -6.445 1 91.06 214 GLY B O 1
ATOM 5292 N N . LEU B 1 215 ? 18.625 -4.855 -6.785 1 94.31 215 LEU B N 1
ATOM 5293 C CA . LEU B 1 215 ? 19.219 -6.109 -6.328 1 94.31 215 LEU B CA 1
ATOM 5294 C C . LEU B 1 215 ? 19.547 -7.012 -7.512 1 94.31 215 LEU B C 1
ATOM 5296 O O . LEU B 1 215 ? 19.125 -6.754 -8.641 1 94.31 215 LEU B O 1
ATOM 5300 N N . LYS B 1 216 ? 20.344 -8.055 -7.246 1 95.31 216 LYS B N 1
ATOM 5301 C CA . LYS B 1 216 ? 20.703 -9.055 -8.242 1 95.31 216 LYS B CA 1
ATOM 5302 C C . LYS B 1 216 ? 19.984 -10.375 -7.98 1 95.31 216 LYS B C 1
ATOM 5304 O O . LYS B 1 216 ? 19.781 -10.766 -6.828 1 95.31 216 LYS B O 1
ATOM 5309 N N . ALA B 1 217 ? 19.625 -11.023 -9.07 1 95.94 217 ALA B N 1
ATOM 5310 C CA . ALA B 1 217 ? 18.969 -12.328 -8.969 1 95.94 217 ALA B CA 1
ATOM 5311 C C . ALA B 1 217 ? 19.969 -13.461 -9.211 1 95.94 217 ALA B C 1
ATOM 5313 O O . ALA B 1 217 ? 20.75 -13.406 -10.156 1 95.94 217 ALA B O 1
ATOM 5314 N N . LEU B 1 218 ? 19.969 -14.352 -8.336 1 96.5 218 LEU B N 1
ATOM 5315 C CA . LEU B 1 218 ? 20.703 -15.594 -8.508 1 96.5 218 LEU B CA 1
ATOM 5316 C C . LEU B 1 218 ? 19.75 -16.781 -8.648 1 96.5 218 LEU B C 1
ATOM 5318 O O . LEU B 1 218 ? 19.266 -17.312 -7.641 1 96.5 218 LEU B O 1
ATOM 5322 N N . GLU B 1 219 ? 19.609 -17.234 -9.859 1 95.62 219 GLU B N 1
ATOM 5323 C CA . GLU B 1 219 ? 18.656 -18.297 -10.156 1 95.62 219 GLU B CA 1
ATOM 5324 C C . GLU B 1 219 ? 19.25 -19.672 -9.852 1 95.62 219 GLU B C 1
ATOM 5326 O O . GLU B 1 219 ? 20.406 -19.953 -10.203 1 95.62 219 GLU B O 1
ATOM 5331 N N . VAL B 1 220 ? 18.469 -20.516 -9.227 1 95.56 220 VAL B N 1
ATOM 5332 C CA . VAL B 1 220 ? 18.922 -21.875 -8.922 1 95.56 220 VAL B CA 1
ATOM 5333 C C . VAL B 1 220 ? 18 -22.891 -9.602 1 95.56 220 VAL B C 1
ATOM 5335 O O . VAL B 1 220 ? 16.812 -22.625 -9.773 1 95.56 220 VAL B O 1
ATOM 5338 N N . PRO B 1 221 ? 18.562 -24.047 -9.914 1 94.75 221 PRO B N 1
ATOM 5339 C CA . PRO B 1 221 ? 17.734 -25.094 -10.539 1 94.75 221 PRO B CA 1
ATOM 5340 C C . PRO B 1 221 ? 16.531 -25.484 -9.688 1 94.75 221 PRO B C 1
ATOM 5342 O O . PRO B 1 221 ? 16.656 -25.641 -8.469 1 94.75 221 PRO B O 1
ATOM 5345 N N . THR B 1 222 ? 15.359 -25.625 -10.344 1 96 222 THR B N 1
ATOM 5346 C CA . THR B 1 222 ? 14.109 -25.938 -9.664 1 96 222 THR B CA 1
ATOM 5347 C C . THR B 1 222 ? 13.391 -27.094 -10.359 1 96 222 THR B C 1
ATOM 5349 O O . THR B 1 222 ? 13.125 -27.031 -11.562 1 96 222 THR B O 1
ATOM 5352 N N . HIS B 1 223 ? 13.148 -28.125 -9.609 1 94.69 223 HIS B N 1
ATOM 5353 C CA . HIS B 1 223 ? 12.438 -29.297 -10.102 1 94.69 223 HIS B CA 1
ATOM 5354 C C . HIS B 1 223 ? 10.93 -29.062 -10.102 1 94.69 223 HIS B C 1
ATOM 5356 O O . HIS B 1 223 ? 10.391 -28.484 -9.156 1 94.69 223 HIS B O 1
ATOM 5362 N N . PRO B 1 224 ? 10.203 -29.469 -11.117 1 94.38 224 PRO B N 1
ATOM 5363 C CA . PRO B 1 224 ? 8.773 -29.172 -11.234 1 94.38 224 PRO B CA 1
ATOM 5364 C C . PRO B 1 224 ? 7.941 -29.875 -10.156 1 94.38 224 PRO B C 1
ATOM 5366 O O . PRO B 1 224 ? 6.801 -29.484 -9.906 1 94.38 224 PRO B O 1
ATOM 5369 N N . ARG B 1 225 ? 8.492 -30.891 -9.5 1 93.06 225 ARG B N 1
ATOM 5370 C CA . ARG B 1 225 ? 7.738 -31.625 -8.484 1 93.06 225 ARG B CA 1
ATOM 5371 C C . ARG B 1 225 ? 8.219 -31.266 -7.086 1 93.06 225 ARG B C 1
ATOM 5373 O O . ARG B 1 225 ? 7.41 -31.156 -6.156 1 93.06 225 ARG B O 1
ATOM 5380 N N . THR B 1 226 ? 9.602 -31.078 -6.988 1 95.75 226 THR B N 1
ATOM 5381 C CA . THR B 1 226 ? 10.125 -31.062 -5.625 1 95.75 226 THR B CA 1
ATOM 5382 C C . THR B 1 226 ? 10.781 -29.734 -5.301 1 95.75 226 THR B C 1
ATOM 5384 O O . THR B 1 226 ? 11.297 -29.531 -4.199 1 95.75 226 THR B O 1
ATOM 5387 N N . GLY B 1 227 ? 10.773 -28.828 -6.207 1 97.06 227 GLY B N 1
ATOM 5388 C CA . GLY B 1 227 ? 11.25 -27.484 -5.922 1 97.06 227 GLY B CA 1
ATOM 5389 C C . GLY B 1 227 ? 12.75 -27.328 -6.109 1 97.06 227 GLY B C 1
ATOM 5390 O O . GLY B 1 227 ? 13.344 -28 -6.953 1 97.06 227 GLY B O 1
ATOM 5391 N N . VAL B 1 228 ? 13.391 -26.469 -5.438 1 96.94 228 VAL B N 1
ATOM 5392 C CA . VAL B 1 228 ? 14.758 -26.016 -5.668 1 96.94 228 VAL B CA 1
ATOM 5393 C C . VAL B 1 228 ? 15.734 -27.141 -5.312 1 96.94 228 VAL B C 1
ATOM 5395 O O . VAL B 1 228 ? 15.438 -27.984 -4.473 1 96.94 228 VAL B O 1
ATOM 5398 N N . ASP B 1 229 ? 16.875 -27.062 -5.945 1 95.69 229 ASP B N 1
ATOM 5399 C CA . ASP B 1 229 ? 17.969 -27.984 -5.645 1 95.69 229 ASP B CA 1
ATOM 5400 C C . ASP B 1 229 ? 18.812 -27.469 -4.473 1 95.69 229 ASP B C 1
ATOM 5402 O O . ASP B 1 229 ? 19.469 -26.422 -4.578 1 95.69 229 ASP B O 1
ATOM 5406 N N . LEU B 1 230 ? 18.859 -28.219 -3.379 1 97.5 230 LEU B N 1
ATOM 5407 C CA . LEU B 1 230 ? 19.547 -27.781 -2.172 1 97.5 230 LEU B CA 1
ATOM 5408 C C . LEU B 1 230 ? 21.062 -27.734 -2.395 1 97.5 230 LEU B C 1
ATOM 5410 O O . LEU B 1 230 ? 21.75 -26.891 -1.836 1 97.5 230 LEU B O 1
ATOM 5414 N N . GLY B 1 231 ? 21.516 -28.719 -3.164 1 95.75 231 GLY B N 1
ATOM 5415 C CA . GLY B 1 231 ? 22.922 -28.688 -3.506 1 95.75 231 GLY B CA 1
ATOM 5416 C C . GLY B 1 231 ? 23.328 -27.438 -4.258 1 95.75 231 GLY B C 1
ATOM 5417 O O . GLY B 1 231 ? 24.375 -26.844 -3.984 1 95.75 231 GLY B O 1
ATOM 5418 N N . ALA B 1 232 ? 22.531 -27.031 -5.145 1 94.44 232 ALA B N 1
ATOM 5419 C CA . ALA B 1 232 ? 22.797 -25.797 -5.906 1 94.44 232 ALA B CA 1
ATOM 5420 C C . ALA B 1 232 ? 22.734 -24.578 -5.008 1 94.44 232 ALA B C 1
ATOM 5422 O O . ALA B 1 232 ? 23.5 -23.625 -5.199 1 94.44 232 ALA B O 1
ATOM 5423 N N . ILE B 1 233 ? 21.859 -24.562 -4.039 1 96.75 233 ILE B N 1
ATOM 5424 C CA . ILE B 1 233 ? 21.766 -23.453 -3.09 1 96.75 233 ILE B CA 1
ATOM 5425 C C . ILE B 1 233 ? 23.047 -23.375 -2.273 1 96.75 233 ILE B C 1
ATOM 5427 O O . ILE B 1 233 ? 23.594 -22.281 -2.08 1 96.75 233 ILE B O 1
ATOM 5431 N N . GLU B 1 234 ? 23.453 -24.469 -1.815 1 96.69 234 GLU B N 1
ATOM 5432 C CA . GLU B 1 234 ? 24.688 -24.484 -1.035 1 96.69 234 GLU B CA 1
ATOM 5433 C C . GLU B 1 234 ? 25.875 -23.953 -1.845 1 96.69 234 GLU B C 1
ATOM 5435 O O . GLU B 1 234 ? 26.672 -23.156 -1.338 1 96.69 234 GLU B O 1
ATOM 5440 N N . THR B 1 235 ? 25.938 -24.406 -3.062 1 95.31 235 THR B N 1
ATOM 5441 C CA . THR B 1 235 ? 27 -23.922 -3.955 1 95.31 235 THR B CA 1
ATOM 5442 C C . THR B 1 235 ? 26.875 -22.406 -4.164 1 95.31 235 THR B C 1
ATOM 5444 O O . THR B 1 235 ? 27.891 -21.703 -4.152 1 95.31 235 THR B O 1
ATOM 5447 N N . ALA B 1 236 ? 25.703 -21.984 -4.367 1 94.19 236 ALA B N 1
ATOM 5448 C CA . ALA B 1 236 ? 25.438 -20.562 -4.562 1 94.19 236 ALA B CA 1
ATOM 5449 C C . ALA B 1 236 ? 25.891 -19.766 -3.348 1 94.19 236 ALA B C 1
ATOM 5451 O O . ALA B 1 236 ? 26.453 -18.672 -3.492 1 94.19 236 ALA B O 1
ATOM 5452 N N . ILE B 1 237 ? 25.609 -20.25 -2.145 1 96.75 237 ILE B N 1
ATOM 5453 C CA . ILE B 1 237 ? 25.984 -19.578 -0.903 1 96.75 237 ILE B CA 1
ATOM 5454 C C . ILE B 1 237 ? 27.5 -19.438 -0.827 1 96.75 237 ILE B C 1
ATOM 5456 O O . ILE B 1 237 ? 28.016 -18.375 -0.512 1 96.75 237 ILE B O 1
ATOM 5460 N N . GLN B 1 238 ? 28.172 -20.438 -1.204 1 95.44 238 GLN B N 1
ATOM 5461 C CA . GLN B 1 238 ? 29.625 -20.469 -1.12 1 95.44 238 GLN B CA 1
ATOM 5462 C C . GLN B 1 238 ? 30.25 -19.516 -2.148 1 95.44 238 GLN B C 1
ATOM 5464 O O . GLN B 1 238 ? 31.219 -18.828 -1.852 1 95.44 238 GLN B O 1
ATOM 5469 N N . ARG B 1 239 ? 29.625 -19.5 -3.24 1 94.31 239 ARG B N 1
ATOM 5470 C CA . ARG B 1 239 ? 30.25 -18.797 -4.363 1 94.31 239 ARG B CA 1
ATOM 5471 C C . ARG B 1 239 ? 29.875 -17.312 -4.344 1 94.31 239 ARG B C 1
ATOM 5473 O O . ARG B 1 239 ? 30.672 -16.469 -4.766 1 94.31 239 ARG B O 1
ATOM 5480 N N . HIS B 1 240 ? 28.641 -16.984 -3.863 1 95 240 HIS B N 1
ATOM 5481 C CA . HIS B 1 240 ? 28.141 -15.656 -4.152 1 95 240 HIS B CA 1
ATOM 5482 C C . HIS B 1 240 ? 27.766 -14.914 -2.869 1 95 240 HIS B C 1
ATOM 5484 O O . HIS B 1 240 ? 27.469 -13.719 -2.9 1 95 240 HIS B O 1
ATOM 5490 N N . ALA B 1 241 ? 27.734 -15.578 -1.796 1 96.31 241 ALA B N 1
ATOM 5491 C CA . ALA B 1 241 ? 27.375 -14.984 -0.51 1 96.31 241 ALA B CA 1
ATOM 5492 C C . ALA B 1 241 ? 26.094 -14.172 -0.617 1 96.31 241 ALA B C 1
ATOM 5494 O O . ALA B 1 241 ? 26.078 -12.984 -0.283 1 96.31 241 ALA B O 1
ATOM 5495 N N . PRO B 1 242 ? 25.016 -14.82 -1.046 1 97.88 242 PRO B N 1
ATOM 5496 C CA . PRO B 1 242 ? 23.734 -14.109 -1.131 1 97.88 242 PRO B CA 1
ATOM 5497 C C . PRO B 1 242 ? 23.25 -13.617 0.228 1 97.88 242 PRO B C 1
ATOM 5499 O O . PRO B 1 242 ? 23.562 -14.211 1.259 1 97.88 242 PRO B O 1
ATOM 5502 N N . THR B 1 243 ? 22.422 -12.516 0.196 1 98.19 243 THR B N 1
ATOM 5503 C CA . THR B 1 243 ? 21.984 -11.883 1.435 1 98.19 243 THR B CA 1
ATOM 5504 C C . THR B 1 243 ? 20.609 -12.422 1.852 1 98.19 243 THR B C 1
ATOM 5506 O O . THR B 1 243 ? 20.234 -12.328 3.02 1 98.19 243 THR B O 1
ATOM 5509 N N . ALA B 1 244 ? 19.875 -12.938 0.908 1 98.69 244 ALA B N 1
ATOM 5510 C CA . ALA B 1 244 ? 18.531 -13.445 1.171 1 98.69 244 ALA B CA 1
ATOM 5511 C C . ALA B 1 244 ? 18.125 -14.477 0.123 1 98.69 244 ALA B C 1
ATOM 5513 O O . ALA B 1 244 ? 18.797 -14.641 -0.892 1 98.69 244 ALA B O 1
ATOM 5514 N N . CYS B 1 245 ? 17.078 -15.203 0.432 1 98.44 245 CYS B N 1
ATOM 5515 C CA . CYS B 1 245 ? 16.406 -16.141 -0.464 1 98.44 245 CYS B CA 1
ATOM 5516 C C . CYS B 1 245 ? 14.922 -15.828 -0.57 1 98.44 245 CYS B C 1
ATOM 5518 O O . CYS B 1 245 ? 14.273 -15.531 0.434 1 98.44 245 CYS B O 1
ATOM 5520 N N . TRP B 1 246 ? 14.438 -15.781 -1.782 1 98.69 246 TRP B N 1
ATOM 5521 C CA . TRP B 1 246 ? 13.008 -15.664 -2.051 1 98.69 246 TRP B CA 1
ATOM 5522 C C . TRP B 1 246 ? 12.5 -16.906 -2.787 1 98.69 246 TRP B C 1
ATOM 5524 O O . TRP B 1 246 ? 12.836 -17.125 -3.953 1 98.69 246 TRP B O 1
ATOM 5534 N N . LEU B 1 247 ? 11.641 -17.688 -2.092 1 98.75 247 LEU B N 1
ATOM 5535 C CA . LEU B 1 247 ? 11.18 -18.953 -2.674 1 98.75 247 LEU B CA 1
ATOM 5536 C C . LEU B 1 247 ? 9.688 -19.141 -2.441 1 98.75 247 LEU B C 1
ATOM 5538 O O . LEU B 1 247 ? 9.125 -18.594 -1.484 1 98.75 247 LEU B O 1
ATOM 5542 N N . MET B 1 248 ? 9.086 -19.828 -3.301 1 98.69 248 MET B N 1
ATOM 5543 C CA . MET B 1 248 ? 7.766 -20.422 -3.121 1 98.69 248 MET B CA 1
ATOM 5544 C C . MET B 1 248 ? 7.879 -21.922 -2.861 1 98.69 248 MET B C 1
ATOM 5546 O O . MET B 1 248 ? 8.023 -22.703 -3.799 1 98.69 248 MET B O 1
ATOM 5550 N N . THR B 1 249 ? 7.617 -22.328 -1.618 1 98.5 249 THR B N 1
ATOM 5551 C CA . THR B 1 249 ? 7.848 -23.719 -1.266 1 98.5 249 THR B CA 1
ATOM 5552 C C . THR B 1 249 ? 6.605 -24.562 -1.556 1 98.5 249 THR B C 1
ATOM 5554 O O . THR B 1 249 ? 6.672 -25.797 -1.564 1 98.5 249 THR B O 1
ATOM 5557 N N . GLN B 1 250 ? 5.496 -23.844 -1.752 1 98.12 250 GLN B N 1
ATOM 5558 C CA . GLN B 1 250 ? 4.242 -24.547 -2.006 1 98.12 250 GLN B CA 1
ATOM 5559 C C . GLN B 1 250 ? 3.559 -24.016 -3.26 1 98.12 250 GLN B C 1
ATOM 5561 O O . GLN B 1 250 ? 3.225 -22.828 -3.334 1 98.12 250 GLN B O 1
ATOM 5566 N N . PHE B 1 251 ? 3.359 -24.953 -4.242 1 98.38 251 PHE B N 1
ATOM 5567 C CA . PHE B 1 251 ? 2.646 -24.672 -5.484 1 98.38 251 PHE B CA 1
ATOM 5568 C C . PHE B 1 251 ? 3.252 -23.469 -6.191 1 98.38 251 PHE B C 1
ATOM 5570 O O . PHE B 1 251 ? 2.549 -22.5 -6.492 1 98.38 251 PHE B O 1
ATOM 5577 N N . GLN B 1 252 ? 4.445 -23.594 -6.527 1 98.19 252 GLN B N 1
ATOM 5578 C CA . GLN B 1 252 ? 5.328 -22.531 -7.02 1 98.19 252 GLN B CA 1
ATOM 5579 C C . GLN B 1 252 ? 4.859 -22.016 -8.375 1 98.19 252 GLN B C 1
ATOM 5581 O O . GLN B 1 252 ? 4.488 -22.797 -9.25 1 98.19 252 GLN B O 1
ATOM 5586 N N . ASN B 1 253 ? 4.641 -20.75 -8.523 1 98.19 253 ASN B N 1
ATOM 5587 C CA . ASN B 1 253 ? 4.406 -20.078 -9.789 1 98.19 253 ASN B CA 1
ATOM 5588 C C . ASN B 1 253 ? 5.715 -19.797 -10.531 1 98.19 253 ASN B C 1
ATOM 5590 O O . ASN B 1 253 ? 6.543 -19.016 -10.062 1 98.19 253 ASN B O 1
ATOM 5594 N N . PRO B 1 254 ? 6.027 -20.484 -11.609 1 97.56 254 PRO B N 1
ATOM 5595 C CA . PRO B 1 254 ? 4.992 -20.984 -12.523 1 97.56 254 PRO B CA 1
ATOM 5596 C C . PRO B 1 254 ? 4.922 -22.5 -12.57 1 97.56 254 PRO B C 1
ATOM 5598 O O . PRO B 1 254 ? 4.039 -23.062 -13.227 1 97.56 254 PRO B O 1
ATOM 5601 N N . LEU B 1 255 ? 5.754 -23.234 -11.883 1 97.44 255 LEU B N 1
ATOM 5602 C CA . LEU B 1 255 ? 5.945 -24.672 -12.125 1 97.44 255 LEU B CA 1
ATOM 5603 C C . LEU B 1 255 ? 4.855 -25.484 -11.43 1 97.44 255 LEU B C 1
ATOM 5605 O O . LEU B 1 255 ? 4.535 -26.594 -11.867 1 97.44 255 LEU B O 1
ATOM 5609 N N . GLY B 1 256 ? 4.422 -24.984 -10.305 1 97.94 256 GLY B N 1
ATOM 5610 C CA . GLY B 1 256 ? 3.432 -25.719 -9.523 1 97.94 256 GLY B CA 1
ATOM 5611 C C . GLY B 1 256 ? 4.047 -26.703 -8.555 1 97.94 256 GLY B C 1
ATOM 5612 O O . GLY B 1 256 ? 3.344 -27.547 -7.984 1 97.94 256 GLY B O 1
ATOM 5613 N N . SER B 1 257 ? 5.297 -26.625 -8.273 1 97.31 257 SER B N 1
ATOM 5614 C CA . SER B 1 257 ? 5.988 -27.609 -7.438 1 97.31 257 SER B CA 1
ATOM 5615 C C . SER B 1 257 ? 5.547 -27.5 -5.984 1 97.31 257 SER B C 1
ATOM 5617 O O . SER B 1 257 ? 5.145 -26.438 -5.523 1 97.31 257 SER B O 1
ATOM 5619 N N . LEU B 1 258 ? 5.586 -28.594 -5.285 1 98.06 258 LEU B N 1
ATOM 5620 C CA . LEU B 1 258 ? 5.418 -28.703 -3.842 1 98.06 258 LEU B CA 1
ATOM 5621 C C . LEU B 1 258 ? 6.645 -29.344 -3.199 1 98.06 258 LEU B C 1
ATOM 5623 O O . LEU B 1 258 ? 6.852 -30.562 -3.314 1 98.06 258 LEU B O 1
ATOM 5627 N N . MET B 1 259 ? 7.402 -28.516 -2.559 1 98.25 259 MET B N 1
ATOM 5628 C CA . MET B 1 259 ? 8.594 -29.031 -1.898 1 98.25 259 MET B CA 1
ATOM 5629 C C . MET B 1 259 ? 8.227 -29.984 -0.771 1 98.25 259 MET B C 1
ATOM 5631 O O . MET B 1 259 ? 7.371 -29.672 0.057 1 98.25 259 MET B O 1
ATOM 5635 N N . PRO B 1 260 ? 8.875 -31.141 -0.744 1 97.25 260 PRO B N 1
ATOM 5636 C CA . PRO B 1 260 ? 8.617 -32.094 0.354 1 97.25 260 PRO B CA 1
ATOM 5637 C C . PRO B 1 260 ? 8.984 -31.5 1.72 1 97.25 260 PRO B C 1
ATOM 5639 O O . PRO B 1 260 ? 9.906 -30.703 1.823 1 97.25 260 PRO B O 1
ATOM 5642 N N . GLU B 1 261 ? 8.289 -32 2.738 1 96.31 261 GLU B N 1
ATOM 5643 C CA . GLU B 1 261 ? 8.469 -31.5 4.098 1 96.31 261 GLU B CA 1
ATOM 5644 C C . GLU B 1 261 ? 9.922 -31.625 4.551 1 96.31 261 GLU B C 1
ATOM 5646 O O . GLU B 1 261 ? 10.492 -30.688 5.113 1 96.31 261 GLU B O 1
ATOM 5651 N N . GLU B 1 262 ? 10.477 -32.781 4.297 1 97.31 262 GLU B N 1
ATOM 5652 C CA . GLU B 1 262 ? 11.852 -33.031 4.707 1 97.31 262 GLU B CA 1
ATOM 5653 C C . GLU B 1 262 ? 12.812 -32.062 4.012 1 97.31 262 GLU B C 1
ATOM 5655 O O . GLU B 1 262 ? 13.766 -31.578 4.621 1 97.31 262 GLU B O 1
ATOM 5660 N N . LYS B 1 263 ? 12.594 -31.844 2.801 1 98.19 263 LYS B N 1
ATOM 5661 C CA . LYS B 1 263 ? 13.422 -30.906 2.043 1 98.19 263 LYS B CA 1
ATOM 5662 C C . LYS B 1 263 ? 13.266 -29.484 2.562 1 98.19 263 LYS B C 1
ATOM 5664 O O . LYS B 1 263 ? 14.234 -28.719 2.604 1 98.19 263 LYS B O 1
ATOM 5669 N N . LYS B 1 264 ? 12.078 -29.062 2.936 1 98.56 264 LYS B N 1
ATOM 5670 C CA . LYS B 1 264 ? 11.859 -27.75 3.547 1 98.56 264 LYS B CA 1
ATOM 5671 C C . LYS B 1 264 ? 12.656 -27.609 4.836 1 98.56 264 LYS B C 1
ATOM 5673 O O . LYS B 1 264 ? 13.25 -26.562 5.086 1 98.56 264 LYS B O 1
ATOM 5678 N N . ARG B 1 265 ? 12.602 -28.625 5.621 1 98.25 265 ARG B N 1
ATOM 5679 C CA . ARG B 1 265 ? 13.375 -28.625 6.855 1 98.25 265 ARG B CA 1
ATOM 5680 C C . ARG B 1 265 ? 14.859 -28.438 6.574 1 98.25 265 ARG B C 1
ATOM 5682 O O . ARG B 1 265 ? 15.516 -27.609 7.215 1 98.25 265 ARG B O 1
ATOM 5689 N N . GLN B 1 266 ? 15.359 -29.203 5.602 1 98.62 266 GLN B N 1
ATOM 5690 C CA . GLN B 1 266 ? 16.766 -29.109 5.219 1 98.62 266 GLN B CA 1
ATOM 5691 C C . GLN B 1 266 ? 17.109 -27.703 4.695 1 98.62 266 GLN B C 1
ATOM 5693 O O . GLN B 1 266 ? 18.172 -27.172 4.992 1 98.62 266 GLN B O 1
ATOM 5698 N N . LEU B 1 267 ? 16.219 -27.141 3.93 1 98.75 267 LEU B N 1
ATOM 5699 C CA . LEU B 1 267 ? 16.391 -25.797 3.398 1 98.75 267 LEU B CA 1
ATOM 5700 C C . LEU B 1 267 ? 16.547 -24.781 4.527 1 98.75 267 LEU B C 1
ATOM 5702 O O . LEU B 1 267 ? 17.484 -23.984 4.52 1 98.75 267 LEU B O 1
ATOM 5706 N N . VAL B 1 268 ? 15.641 -24.812 5.5 1 98.81 268 VAL B N 1
ATOM 5707 C CA . VAL B 1 268 ? 15.633 -23.875 6.609 1 98.81 268 VAL B CA 1
ATOM 5708 C C . VAL B 1 268 ? 16.922 -24.016 7.426 1 98.81 268 VAL B C 1
ATOM 5710 O O . VAL B 1 268 ? 17.547 -23.031 7.809 1 98.81 268 VAL B O 1
ATOM 5713 N N . GLU B 1 269 ? 17.312 -25.25 7.648 1 98.62 269 GLU B N 1
ATOM 5714 C CA . GLU B 1 269 ? 18.531 -25.531 8.406 1 98.62 269 GLU B CA 1
ATOM 5715 C C . GLU B 1 269 ? 19.766 -25.016 7.66 1 98.62 269 GLU B C 1
ATOM 5717 O O . GLU B 1 269 ? 20.672 -24.422 8.266 1 98.62 269 GLU B O 1
ATOM 5722 N N . LEU B 1 270 ? 19.797 -25.312 6.391 1 98.56 270 LEU B N 1
ATOM 5723 C CA . LEU B 1 270 ? 20.922 -24.859 5.562 1 98.56 270 LEU B CA 1
ATOM 5724 C C . LEU B 1 270 ? 21.062 -23.344 5.613 1 98.56 270 LEU B C 1
ATOM 5726 O O . LEU B 1 270 ? 22.156 -22.828 5.836 1 98.56 270 LEU B O 1
ATOM 5730 N N . LEU B 1 271 ? 19.984 -22.625 5.426 1 98.69 271 LEU B N 1
ATOM 5731 C CA . LEU B 1 271 ? 20 -21.156 5.422 1 98.69 271 LEU B CA 1
ATOM 5732 C C . LEU B 1 271 ? 20.359 -20.625 6.805 1 98.69 271 LEU B C 1
ATOM 5734 O O . LEU B 1 271 ? 21.109 -19.641 6.922 1 98.69 271 LEU B O 1
ATOM 5738 N N . ALA B 1 272 ? 19.844 -21.234 7.84 1 98.44 272 ALA B N 1
ATOM 5739 C CA . ALA B 1 272 ? 20.109 -20.797 9.211 1 98.44 272 ALA B CA 1
ATOM 5740 C C . ALA B 1 272 ? 21.594 -20.906 9.547 1 98.44 272 ALA B C 1
ATOM 5742 O O . ALA B 1 272 ? 22.141 -20.047 10.25 1 98.44 272 ALA B O 1
ATOM 5743 N N . ARG B 1 273 ? 22.234 -21.969 9.062 1 97.88 273 ARG B N 1
ATOM 5744 C CA . ARG B 1 273 ? 23.672 -22.156 9.297 1 97.88 273 ARG B CA 1
ATOM 5745 C C . ARG B 1 273 ? 24.469 -20.969 8.773 1 97.88 273 ARG B C 1
ATOM 5747 O O . ARG B 1 273 ? 25.516 -20.625 9.336 1 97.88 273 ARG B O 1
ATOM 5754 N N . HIS B 1 274 ? 23.969 -20.375 7.785 1 98 274 HIS B N 1
ATOM 5755 C CA . HIS B 1 274 ? 24.688 -19.266 7.164 1 98 274 HIS B CA 1
ATOM 5756 C C . HIS B 1 274 ? 24.031 -17.938 7.496 1 98 274 HIS B C 1
ATOM 5758 O O . HIS B 1 274 ? 24.422 -16.891 6.957 1 98 274 HIS B O 1
ATOM 5764 N N . GLN B 1 275 ? 22.969 -17.938 8.305 1 98.25 275 GLN B N 1
ATOM 5765 C CA . GLN B 1 275 ? 22.234 -16.75 8.742 1 98.25 275 GLN B CA 1
ATOM 5766 C C . GLN B 1 275 ? 21.641 -15.992 7.555 1 98.25 275 GLN B C 1
ATOM 5768 O O . GLN B 1 275 ? 21.734 -14.766 7.496 1 98.25 275 GLN B O 1
ATOM 5773 N N . ILE B 1 276 ? 21.141 -16.703 6.578 1 98.69 276 ILE B N 1
ATOM 5774 C CA . ILE B 1 276 ? 20.484 -16.125 5.402 1 98.69 276 ILE B CA 1
ATOM 5775 C C . ILE B 1 276 ? 18.969 -16.188 5.566 1 98.69 276 ILE B C 1
ATOM 5777 O O . ILE B 1 276 ? 18.391 -17.266 5.711 1 98.69 276 ILE B O 1
ATOM 5781 N N . PRO B 1 277 ? 18.281 -15 5.586 1 98.88 277 PRO B N 1
ATOM 5782 C CA . PRO B 1 277 ? 16.828 -15.008 5.707 1 98.88 277 PRO B CA 1
ATOM 5783 C C . PRO B 1 277 ? 16.125 -15.602 4.48 1 98.88 277 PRO B C 1
ATOM 5785 O O . PRO B 1 277 ? 16.594 -15.398 3.354 1 98.88 277 PRO B O 1
ATOM 5788 N N . LEU B 1 278 ? 15.055 -16.328 4.742 1 98.88 278 LEU B N 1
ATOM 5789 C CA . LEU B 1 278 ? 14.188 -16.859 3.699 1 98.88 278 LEU B CA 1
ATOM 5790 C C . LEU B 1 278 ? 12.875 -16.094 3.637 1 98.88 278 LEU B C 1
ATOM 5792 O O . LEU B 1 278 ? 12.094 -16.109 4.59 1 98.88 278 LEU B O 1
ATOM 5796 N N . ILE B 1 279 ? 12.664 -15.383 2.584 1 98.88 279 ILE B N 1
ATOM 5797 C CA . ILE B 1 279 ? 11.328 -14.867 2.277 1 98.88 279 ILE B CA 1
ATOM 5798 C C . ILE B 1 279 ? 10.5 -15.969 1.616 1 98.88 279 ILE B C 1
ATOM 5800 O O . ILE B 1 279 ? 10.773 -16.359 0.481 1 98.88 279 ILE B O 1
ATOM 5804 N N . GLU B 1 280 ? 9.531 -16.438 2.305 1 98.88 280 GLU B N 1
ATOM 5805 C CA . GLU B 1 280 ? 8.68 -17.531 1.817 1 98.88 280 GLU B CA 1
ATOM 5806 C C . GLU B 1 280 ? 7.348 -17 1.301 1 98.88 280 GLU B C 1
ATOM 5808 O O . GLU B 1 280 ? 6.52 -16.516 2.08 1 98.88 280 GLU B O 1
ATOM 5813 N N . ASP B 1 281 ? 7.168 -17.047 0.032 1 98.75 281 ASP B N 1
ATOM 5814 C CA . ASP B 1 281 ? 5.906 -16.703 -0.614 1 98.75 281 ASP B CA 1
ATOM 5815 C C . ASP B 1 281 ? 4.941 -17.891 -0.6 1 98.75 281 ASP B C 1
ATOM 5817 O O . ASP B 1 281 ? 5.133 -18.859 -1.328 1 98.75 281 ASP B O 1
ATOM 5821 N N . ASP B 1 282 ? 3.881 -17.781 0.207 1 98.5 282 ASP B N 1
ATOM 5822 C CA . ASP B 1 282 ? 2.965 -18.906 0.401 1 98.5 282 ASP B CA 1
ATOM 5823 C C . ASP B 1 282 ? 1.531 -18.516 0.063 1 98.5 282 ASP B C 1
ATOM 5825 O O . ASP B 1 282 ? 0.591 -18.906 0.754 1 98.5 282 ASP B O 1
ATOM 5829 N N . VAL B 1 283 ? 1.323 -17.781 -0.953 1 97.81 283 VAL B N 1
ATOM 5830 C CA . VAL B 1 283 ? 0.018 -17.234 -1.308 1 97.81 283 VAL B CA 1
ATOM 5831 C C . VAL B 1 283 ? -0.889 -18.359 -1.821 1 97.81 283 VAL B C 1
ATOM 5833 O O . VAL B 1 283 ? -2.115 -18.219 -1.797 1 97.81 283 VAL B O 1
ATOM 5836 N N . TYR B 1 284 ? -0.38 -19.516 -2.225 1 98.19 284 TYR B N 1
ATOM 5837 C CA . TYR B 1 284 ? -1.176 -20.594 -2.785 1 98.19 284 TYR B CA 1
ATOM 5838 C C . TYR B 1 284 ? -1.351 -21.734 -1.775 1 98.19 284 TYR B C 1
ATOM 5840 O O . TYR B 1 284 ? -1.925 -22.766 -2.094 1 98.19 284 TYR B O 1
ATOM 5848 N N . GLY B 1 285 ? -0.907 -21.578 -0.562 1 96.69 285 GLY B N 1
ATOM 5849 C CA . GLY B 1 285 ? -0.841 -22.641 0.418 1 96.69 285 GLY B CA 1
ATOM 5850 C C . GLY B 1 285 ? -2.189 -23.281 0.698 1 96.69 285 GLY B C 1
ATOM 5851 O O . GLY B 1 285 ? -2.273 -24.484 0.956 1 96.69 285 GLY B O 1
ATOM 5852 N N . GLU B 1 286 ? -3.236 -22.547 0.604 1 96.94 286 GLU B N 1
ATOM 5853 C CA . GLU B 1 286 ? -4.578 -23.031 0.913 1 96.94 286 GLU B CA 1
ATOM 5854 C C . GLU B 1 286 ? -5.16 -23.812 -0.259 1 96.94 286 GLU B C 1
ATOM 5856 O O . GLU B 1 286 ? -6.176 -24.5 -0.11 1 96.94 286 GLU B O 1
ATOM 5861 N N . LEU B 1 287 ? -4.531 -23.797 -1.354 1 98.31 287 LEU B N 1
ATOM 5862 C CA . LEU B 1 287 ? -5.105 -24.375 -2.568 1 98.31 287 LEU B CA 1
ATOM 5863 C C . LEU B 1 287 ? -4.531 -25.75 -2.844 1 98.31 287 LEU B C 1
ATOM 5865 O O . LEU B 1 287 ? -4.207 -26.078 -3.988 1 98.31 287 LEU B O 1
ATOM 5869 N N . TYR B 1 288 ? -4.387 -26.531 -1.867 1 96.88 288 TYR B N 1
ATOM 5870 C CA . TYR B 1 288 ? -3.861 -27.875 -1.986 1 96.88 288 TYR B CA 1
ATOM 5871 C C . TYR B 1 288 ? -4.957 -28.859 -2.406 1 96.88 288 TYR B C 1
ATOM 5873 O O . TYR B 1 288 ? -6.125 -28.672 -2.051 1 96.88 288 TYR B O 1
ATOM 5881 N N . PHE B 1 289 ? -4.586 -29.906 -3.123 1 94.44 289 PHE B N 1
ATOM 5882 C CA . PHE B 1 289 ? -5.555 -30.891 -3.588 1 94.44 289 PHE B CA 1
ATOM 5883 C C . PHE B 1 289 ? -5.539 -32.125 -2.693 1 94.44 289 PHE B C 1
ATOM 5885 O O . PHE B 1 289 ? -6.512 -32.875 -2.66 1 94.44 289 PHE B O 1
ATOM 5892 N N . GLY B 1 290 ? -4.543 -32.344 -1.935 1 86.94 290 GLY B N 1
ATOM 5893 C CA . GLY B 1 290 ? -4.438 -33.469 -1.051 1 86.94 290 GLY B CA 1
ATOM 5894 C C . GLY B 1 290 ? -5.348 -33.375 0.161 1 86.94 290 GLY B C 1
ATOM 5895 O O . GLY B 1 290 ? -6.152 -32.469 0.268 1 86.94 290 GLY B O 1
ATOM 5896 N N . ALA B 1 291 ? -5.191 -34.312 0.998 1 82.44 291 ALA B N 1
ATOM 5897 C CA . ALA B 1 291 ? -6.086 -34.438 2.146 1 82.44 291 ALA B CA 1
ATOM 5898 C C . ALA B 1 291 ? -5.703 -33.469 3.256 1 82.44 291 ALA B C 1
ATOM 5900 O O . ALA B 1 291 ? -6.562 -33.031 4.027 1 82.44 291 ALA B O 1
ATOM 5901 N N . THR B 1 292 ? -4.492 -33.25 3.266 1 86.44 292 THR B N 1
ATOM 5902 C CA . THR B 1 292 ? -4.02 -32.375 4.344 1 86.44 292 THR B CA 1
ATOM 5903 C C . THR B 1 292 ? -3.236 -31.188 3.785 1 86.44 292 THR B C 1
ATOM 5905 O O . THR B 1 292 ? -2.523 -31.328 2.789 1 86.44 292 THR B O 1
ATOM 5908 N N . ARG B 1 293 ? -3.369 -30.125 4.5 1 90.81 293 ARG B N 1
ATOM 5909 C CA . ARG B 1 293 ? -2.611 -28.938 4.105 1 90.81 293 ARG B CA 1
ATOM 5910 C C . ARG B 1 293 ? -1.115 -29.156 4.312 1 90.81 293 ARG B C 1
ATOM 5912 O O . ARG B 1 293 ? -0.681 -29.516 5.406 1 90.81 293 ARG B O 1
ATOM 5919 N N . PRO B 1 294 ? -0.336 -28.953 3.271 1 94.31 294 PRO B N 1
ATOM 5920 C CA . PRO B 1 294 ? 1.112 -29 3.48 1 94.31 294 PRO B CA 1
ATOM 5921 C C . PRO B 1 294 ? 1.612 -27.859 4.371 1 94.31 294 PRO B C 1
ATOM 5923 O O . PRO B 1 294 ? 1.058 -26.766 4.344 1 94.31 294 PRO B O 1
ATOM 5926 N N . VAL B 1 295 ? 2.668 -28.094 5.137 1 93.81 295 VAL B N 1
ATOM 5927 C CA . VAL B 1 295 ? 3.205 -27.094 6.035 1 93.81 295 VAL B CA 1
ATOM 5928 C C . VAL B 1 295 ? 4.266 -26.266 5.312 1 93.81 295 VAL B C 1
ATOM 5930 O O . VAL B 1 295 ? 5.051 -26.797 4.531 1 93.81 295 VAL B O 1
ATOM 5933 N N . PRO B 1 296 ? 4.297 -24.984 5.57 1 97.62 296 PRO B N 1
ATOM 5934 C CA . PRO B 1 296 ? 5.332 -24.156 4.957 1 97.62 296 PRO B CA 1
ATOM 5935 C C . PRO B 1 296 ? 6.691 -24.297 5.641 1 97.62 296 PRO B C 1
ATOM 5937 O O . PRO B 1 296 ? 6.785 -24.906 6.711 1 97.62 296 PRO B O 1
ATOM 5940 N N . ALA B 1 297 ? 7.746 -23.781 4.996 1 98.5 297 ALA B N 1
ATOM 5941 C CA . ALA B 1 297 ? 9.086 -23.781 5.586 1 98.5 297 ALA B CA 1
ATOM 5942 C C . ALA B 1 297 ? 9.078 -23.078 6.941 1 98.5 297 ALA B C 1
ATOM 5944 O O . ALA B 1 297 ? 9.852 -23.422 7.836 1 98.5 297 ALA B O 1
ATOM 5945 N N . LYS B 1 298 ? 8.195 -22.141 7.141 1 98.19 298 LYS B N 1
ATOM 5946 C CA . LYS B 1 298 ? 8.055 -21.375 8.375 1 98.19 298 LYS B CA 1
ATOM 5947 C C . LYS B 1 298 ? 7.902 -22.312 9.578 1 98.19 298 LYS B C 1
ATOM 5949 O O . LYS B 1 298 ? 8.352 -21.984 10.68 1 98.19 298 LYS B O 1
ATOM 5954 N N . ALA B 1 299 ? 7.32 -23.438 9.375 1 96.62 299 ALA B N 1
ATOM 5955 C CA . ALA B 1 299 ? 7.066 -24.391 10.445 1 96.62 299 ALA B CA 1
ATOM 5956 C C . ALA B 1 299 ? 8.367 -24.875 11.07 1 96.62 299 ALA B C 1
ATOM 5958 O O . ALA B 1 299 ? 8.383 -25.328 12.219 1 96.62 299 ALA B O 1
ATOM 5959 N N . PHE B 1 300 ? 9.445 -24.781 10.375 1 97.69 300 PHE B N 1
ATOM 5960 C CA . PHE B 1 300 ? 10.719 -25.344 10.82 1 97.69 300 PHE B CA 1
ATOM 5961 C C . PHE B 1 300 ? 11.664 -24.25 11.289 1 97.69 300 PHE B C 1
ATOM 5963 O O . PHE B 1 300 ? 12.828 -24.5 11.586 1 97.69 300 PHE B O 1
ATOM 5970 N N . ASP B 1 301 ? 11.164 -23.047 11.312 1 97.19 301 ASP B N 1
ATOM 5971 C CA . ASP B 1 301 ? 11.969 -21.891 11.68 1 97.19 301 ASP B CA 1
ATOM 5972 C C . ASP B 1 301 ? 12.188 -21.812 13.188 1 97.19 301 ASP B C 1
ATOM 5974 O O . ASP B 1 301 ? 11.242 -21.609 13.945 1 97.19 301 ASP B O 1
ATOM 5978 N N . LYS B 1 302 ? 13.398 -21.875 13.609 1 95.94 302 LYS B N 1
ATOM 5979 C CA . LYS B 1 302 ? 13.711 -21.828 15.039 1 95.94 302 LYS B CA 1
ATOM 5980 C C . LYS B 1 302 ? 14.477 -20.562 15.391 1 95.94 302 LYS B C 1
ATOM 5982 O O . LYS B 1 302 ? 14.609 -20.219 16.562 1 95.94 302 LYS B O 1
ATOM 5987 N N . GLN B 1 303 ? 14.883 -19.875 14.391 1 97 303 GLN B N 1
ATOM 5988 C CA . GLN B 1 303 ? 15.766 -18.734 14.664 1 97 303 GLN B CA 1
ATOM 5989 C C . GLN B 1 303 ? 15.125 -17.422 14.234 1 97 303 GLN B C 1
ATOM 5991 O O . GLN B 1 303 ? 15.742 -16.359 14.344 1 97 303 GLN B O 1
ATOM 5996 N N . GLY B 1 304 ? 13.914 -17.484 13.695 1 96.5 304 GLY B N 1
ATOM 5997 C CA . GLY B 1 304 ? 13.227 -16.281 13.258 1 96.5 304 GLY B CA 1
ATOM 5998 C C . GLY B 1 304 ? 13.75 -15.734 11.945 1 96.5 304 GLY B C 1
ATOM 5999 O O . GLY B 1 304 ? 13.695 -14.523 11.703 1 96.5 304 GLY B O 1
ATOM 6000 N N . LEU B 1 305 ? 14.25 -16.641 11.047 1 98.25 305 LEU B N 1
ATOM 6001 C CA . LEU B 1 305 ? 14.898 -16.219 9.805 1 98.25 305 LEU B CA 1
ATOM 6002 C C . LEU B 1 305 ? 13.969 -16.422 8.609 1 98.25 305 LEU B C 1
ATOM 6004 O O . LEU B 1 305 ? 14.281 -16 7.496 1 98.25 305 LEU B O 1
ATOM 6008 N N . VAL B 1 306 ? 12.773 -17.016 8.891 1 98.62 306 VAL B N 1
ATOM 6009 C CA . VAL B 1 306 ? 11.828 -17.25 7.801 1 98.62 306 VAL B CA 1
ATOM 6010 C C . VAL B 1 306 ? 10.727 -16.188 7.844 1 98.62 306 VAL B C 1
ATOM 6012 O O . VAL B 1 306 ? 9.953 -16.125 8.805 1 98.62 306 VAL B O 1
ATOM 6015 N N . LEU B 1 307 ? 10.695 -15.336 6.871 1 98.69 307 LEU B N 1
ATOM 6016 C CA . LEU B 1 307 ? 9.633 -14.352 6.688 1 98.69 307 LEU B CA 1
ATOM 6017 C C . LEU B 1 307 ? 8.531 -14.898 5.793 1 98.69 307 LEU B C 1
ATOM 6019 O O . LEU B 1 307 ? 8.641 -14.852 4.562 1 98.69 307 LEU B O 1
ATOM 6023 N N . HIS B 1 308 ? 7.539 -15.383 6.484 1 98.69 308 HIS B N 1
ATOM 6024 C CA . HIS B 1 308 ? 6.43 -16.016 5.777 1 98.69 308 HIS B CA 1
ATOM 6025 C C . HIS B 1 308 ? 5.414 -14.977 5.305 1 98.69 308 HIS B C 1
ATOM 6027 O O . HIS B 1 308 ? 4.93 -14.164 6.102 1 98.69 308 HIS B O 1
ATOM 6033 N N . CYS B 1 309 ? 5.098 -14.969 4.023 1 98.75 309 CYS B N 1
ATOM 6034 C CA . CYS B 1 309 ? 4.141 -14.039 3.428 1 98.75 309 CYS B CA 1
ATOM 6035 C C . CYS B 1 309 ? 2.975 -14.797 2.793 1 98.75 309 CYS B C 1
ATOM 6037 O O . CYS B 1 309 ? 3.174 -15.812 2.125 1 98.75 309 CYS B O 1
ATOM 6039 N N . SER B 1 310 ? 1.816 -14.305 3.02 1 98.38 310 SER B N 1
ATOM 6040 C CA . SER B 1 310 ? 0.612 -14.883 2.43 1 98.38 310 SER B CA 1
ATOM 6041 C C . SER B 1 310 ? -0.49 -13.836 2.291 1 98.38 310 SER B C 1
ATOM 6043 O O . SER B 1 310 ? -0.253 -12.648 2.508 1 98.38 310 SER B O 1
ATOM 6045 N N . SER B 1 311 ? -1.628 -14.281 1.725 1 97.94 311 SER B N 1
ATOM 6046 C CA . SER B 1 311 ? -2.742 -13.367 1.498 1 97.94 311 SER B CA 1
ATOM 6047 C C . SER B 1 311 ? -4.055 -14.125 1.329 1 97.94 311 SER B C 1
ATOM 6049 O O . SER B 1 311 ? -4.051 -15.344 1.154 1 97.94 311 SER B O 1
ATOM 6051 N N . PHE B 1 312 ? -5.125 -13.375 1.395 1 97.62 312 PHE B N 1
ATOM 6052 C CA . PHE B 1 312 ? -6.457 -13.906 1.131 1 97.62 312 PHE B CA 1
ATOM 6053 C C . PHE B 1 312 ? -6.863 -13.656 -0.316 1 97.62 312 PHE B C 1
ATOM 6055 O O . PHE B 1 312 ? -7.973 -14.008 -0.725 1 97.62 312 PHE B O 1
ATOM 6062 N N . SER B 1 313 ? -5.988 -13.195 -1.149 1 94.25 313 SER B N 1
ATOM 6063 C CA . SER B 1 313 ? -6.328 -12.711 -2.484 1 94.25 313 SER B CA 1
ATOM 6064 C C . SER B 1 313 ? -6.527 -13.875 -3.455 1 94.25 313 SER B C 1
ATOM 6066 O O . SER B 1 313 ? -7.23 -13.734 -4.461 1 94.25 313 SER B O 1
ATOM 6068 N N . LYS B 1 314 ? -5.887 -14.984 -3.174 1 96.06 314 LYS B N 1
ATOM 6069 C CA . LYS B 1 314 ? -5.953 -16.094 -4.121 1 96.06 314 LYS B CA 1
ATOM 6070 C C . LYS B 1 314 ? -6.973 -17.141 -3.672 1 96.06 314 LYS B C 1
ATOM 6072 O O . LYS B 1 314 ? -7.379 -18 -4.461 1 96.06 314 LYS B O 1
ATOM 6077 N N . CYS B 1 315 ? -7.438 -17 -2.412 1 97.12 315 CYS B N 1
ATOM 6078 C CA . CYS B 1 315 ? -8.25 -18.094 -1.896 1 97.12 315 CYS B CA 1
ATOM 6079 C C . CYS B 1 315 ? -9.578 -17.578 -1.352 1 97.12 315 CYS B C 1
ATOM 6081 O O . CYS B 1 315 ? -10.477 -18.359 -1.052 1 97.12 315 CYS B O 1
ATOM 6083 N N . LEU B 1 316 ? -9.734 -16.25 -1.265 1 96.25 316 LEU B N 1
ATOM 6084 C CA . LEU B 1 316 ? -10.961 -15.797 -0.603 1 96.25 316 LEU B CA 1
ATOM 6085 C C . LEU B 1 316 ? -11.461 -14.492 -1.22 1 96.25 316 LEU B C 1
ATOM 6087 O O . LEU B 1 316 ? -12.617 -14.414 -1.644 1 96.25 316 LEU B O 1
ATOM 6091 N N . ALA B 1 317 ? -10.57 -13.484 -1.239 1 93.5 317 ALA B N 1
ATOM 6092 C CA . ALA B 1 317 ? -11.062 -12.148 -1.556 1 93.5 317 ALA B CA 1
ATOM 6093 C C . ALA B 1 317 ? -10.047 -11.367 -2.373 1 93.5 317 ALA B C 1
ATOM 6095 O O . ALA B 1 317 ? -9.398 -10.445 -1.857 1 93.5 317 ALA B O 1
ATOM 6096 N N . PRO B 1 318 ? -9.961 -11.562 -3.666 1 90.25 318 PRO B N 1
ATOM 6097 C CA . PRO B 1 318 ? -8.922 -10.922 -4.477 1 90.25 318 PRO B CA 1
ATOM 6098 C C . PRO B 1 318 ? -9.008 -9.398 -4.441 1 90.25 318 PRO B C 1
ATOM 6100 O O . PRO B 1 318 ? -7.984 -8.719 -4.324 1 90.25 318 PRO B O 1
ATOM 6103 N N . GLY B 1 319 ? -10.133 -8.836 -4.461 1 90.19 319 GLY B N 1
ATOM 6104 C CA . GLY B 1 319 ? -10.297 -7.395 -4.547 1 90.19 319 GLY B CA 1
ATOM 6105 C C . GLY B 1 319 ? -10.078 -6.688 -3.225 1 90.19 319 GLY B C 1
ATOM 6106 O O . GLY B 1 319 ? -9.914 -5.465 -3.186 1 90.19 319 GLY B O 1
ATOM 6107 N N . TYR B 1 320 ? -10.031 -7.406 -2.119 1 94.38 320 TYR B N 1
ATOM 6108 C CA . TYR B 1 320 ? -9.906 -6.785 -0.806 1 94.38 320 TYR B CA 1
ATOM 6109 C C . TYR B 1 320 ? -8.461 -6.406 -0.519 1 94.38 320 TYR B C 1
ATOM 6111 O O . TYR B 1 320 ? -8.188 -5.52 0.294 1 94.38 320 TYR B O 1
ATOM 6119 N N . ARG B 1 321 ? -7.516 -7.102 -1.149 1 94.75 321 ARG B N 1
ATOM 6120 C CA . ARG B 1 321 ? -6.086 -6.812 -1.074 1 94.75 321 ARG B CA 1
ATOM 6121 C C . ARG B 1 321 ? -5.582 -6.902 0.363 1 94.75 321 ARG B C 1
ATOM 6123 O O . ARG B 1 321 ? -4.887 -6.004 0.84 1 94.75 321 ARG B O 1
ATOM 6130 N N . ILE B 1 322 ? -5.906 -7.988 1.011 1 97.62 322 ILE B N 1
ATOM 6131 C CA . ILE B 1 322 ? -5.418 -8.211 2.369 1 97.62 322 ILE B CA 1
ATOM 6132 C C . ILE B 1 322 ? -4.406 -9.352 2.377 1 97.62 322 ILE B C 1
ATOM 6134 O O . ILE B 1 322 ? -4.73 -10.477 1.985 1 97.62 322 ILE B O 1
ATOM 6138 N N . GLY B 1 323 ? -3.217 -9.086 2.754 1 98.31 323 GLY B N 1
ATOM 6139 C CA . GLY B 1 323 ? -2.154 -10.039 3.006 1 98.31 323 GLY B CA 1
ATOM 6140 C C . GLY B 1 323 ? -1.438 -9.805 4.32 1 98.31 323 GLY B C 1
ATOM 6141 O O . GLY B 1 323 ? -1.9 -9.023 5.156 1 98.31 323 GLY B O 1
ATOM 6142 N N . TRP B 1 324 ? -0.33 -10.586 4.531 1 98.62 324 TRP B N 1
ATOM 6143 C CA . TRP B 1 324 ? 0.408 -10.391 5.773 1 98.62 324 TRP B CA 1
ATOM 6144 C C . TRP B 1 324 ? 1.812 -10.969 5.672 1 98.62 324 TRP B C 1
ATOM 6146 O O . TRP B 1 324 ? 2.104 -11.75 4.758 1 98.62 324 TRP B O 1
ATOM 6156 N N . ALA B 1 325 ? 2.619 -10.523 6.57 1 98.56 325 ALA B N 1
ATOM 6157 C CA . ALA B 1 325 ? 3.945 -11.086 6.801 1 98.56 325 ALA B CA 1
ATOM 6158 C C . ALA B 1 325 ? 4.105 -11.531 8.25 1 98.56 325 ALA B C 1
ATOM 6160 O O . ALA B 1 325 ? 3.781 -10.789 9.18 1 98.56 325 ALA B O 1
ATOM 6161 N N . SER B 1 326 ? 4.41 -12.727 8.461 1 97.94 326 SER B N 1
ATOM 6162 C CA . SER B 1 326 ? 4.996 -13.211 9.711 1 97.94 326 SER B CA 1
ATOM 6163 C C . SER B 1 326 ? 6.516 -13.258 9.625 1 97.94 326 SER B C 1
ATOM 6165 O O . SER B 1 326 ? 7.09 -14.273 9.227 1 97.94 326 SER B O 1
ATOM 6167 N N . ALA B 1 327 ? 7.168 -12.234 10.086 1 96.19 327 ALA B N 1
ATOM 6168 C CA . ALA B 1 327 ? 8.531 -11.961 9.656 1 96.19 327 ALA B CA 1
ATOM 6169 C C . ALA B 1 327 ? 9.539 -12.305 10.75 1 96.19 327 ALA B C 1
ATOM 6171 O O . ALA B 1 327 ? 10.703 -11.898 10.688 1 96.19 327 ALA B O 1
ATOM 6172 N N . GLY B 1 328 ? 9.125 -13.016 11.828 1 93.5 328 GLY B N 1
ATOM 6173 C CA . GLY B 1 328 ? 10.047 -13.422 12.867 1 93.5 328 GLY B CA 1
ATOM 6174 C C . GLY B 1 328 ? 10.797 -12.258 13.492 1 93.5 328 GLY B C 1
ATOM 6175 O O . GLY B 1 328 ? 10.188 -11.273 13.906 1 93.5 328 GLY B O 1
ATOM 6176 N N . ARG B 1 329 ? 12.109 -12.383 13.508 1 95.06 329 ARG B N 1
ATOM 6177 C CA . ARG B 1 329 ? 12.914 -11.375 14.188 1 95.06 329 ARG B CA 1
ATOM 6178 C C . ARG B 1 329 ? 12.922 -10.062 13.414 1 95.06 329 ARG B C 1
ATOM 6180 O O . ARG B 1 329 ? 13.344 -9.031 13.938 1 95.06 329 ARG B O 1
ATOM 6187 N N . TYR B 1 330 ? 12.344 -10.078 12.203 1 96.62 330 TYR B N 1
ATOM 6188 C CA . TYR B 1 330 ? 12.312 -8.875 11.391 1 96.62 330 TYR B CA 1
ATOM 6189 C C . TYR B 1 330 ? 10.953 -8.203 11.453 1 96.62 330 TYR B C 1
ATOM 6191 O O . TYR B 1 330 ? 10.695 -7.23 10.734 1 96.62 330 TYR B O 1
ATOM 6199 N N . ALA B 1 331 ? 10.039 -8.664 12.297 1 94.56 331 ALA B N 1
ATOM 6200 C CA . ALA B 1 331 ? 8.656 -8.188 12.367 1 94.56 331 ALA B CA 1
ATOM 6201 C C . ALA B 1 331 ? 8.609 -6.688 12.625 1 94.56 331 ALA B C 1
ATOM 6203 O O . ALA B 1 331 ? 7.848 -5.965 11.977 1 94.56 331 ALA B O 1
ATOM 6204 N N . GLN B 1 332 ? 9.375 -6.199 13.547 1 91.56 332 GLN B N 1
ATOM 6205 C CA . GLN B 1 332 ? 9.367 -4.781 13.891 1 91.56 332 GLN B CA 1
ATOM 6206 C C . GLN B 1 332 ? 9.852 -3.934 12.711 1 91.56 332 GLN B C 1
ATOM 6208 O O . GLN B 1 332 ? 9.281 -2.877 12.43 1 91.56 332 GLN B O 1
ATOM 6213 N N . ARG B 1 333 ? 10.891 -4.355 12.055 1 93.81 333 ARG B N 1
ATOM 6214 C CA . ARG B 1 333 ? 11.414 -3.637 10.898 1 93.81 333 ARG B CA 1
ATOM 6215 C C . ARG B 1 333 ? 10.383 -3.596 9.773 1 93.81 333 ARG B C 1
ATOM 6217 O O . ARG B 1 333 ? 10.203 -2.561 9.133 1 93.81 333 ARG B O 1
ATOM 6224 N N . VAL B 1 334 ? 9.734 -4.727 9.531 1 96.56 334 VAL B N 1
ATOM 6225 C CA . VAL B 1 334 ? 8.703 -4.797 8.5 1 96.56 334 VAL B CA 1
ATOM 6226 C C . VAL B 1 334 ? 7.559 -3.844 8.844 1 96.56 334 VAL B C 1
ATOM 6228 O O . VAL B 1 334 ? 7.035 -3.15 7.973 1 96.56 334 VAL B O 1
ATOM 6231 N N . GLN B 1 335 ? 7.191 -3.812 10.07 1 93.31 335 GLN B N 1
ATOM 6232 C CA . GLN B 1 335 ? 6.129 -2.922 10.531 1 93.31 335 GLN B CA 1
ATOM 6233 C C . GLN B 1 335 ? 6.492 -1.46 10.281 1 93.31 335 GLN B C 1
ATOM 6235 O O . GLN B 1 335 ? 5.656 -0.676 9.828 1 93.31 335 GLN B O 1
ATOM 6240 N N . ARG B 1 336 ? 7.652 -1.076 10.602 1 90.44 336 ARG B N 1
ATOM 6241 C CA . ARG B 1 336 ? 8.102 0.299 10.414 1 90.44 336 ARG B CA 1
ATOM 6242 C C . ARG B 1 336 ? 8.109 0.674 8.938 1 90.44 336 ARG B C 1
ATOM 6244 O O . ARG B 1 336 ? 7.727 1.786 8.57 1 90.44 336 ARG B O 1
ATOM 6251 N N . LEU B 1 337 ? 8.578 -0.242 8.102 1 93.81 337 LEU B N 1
ATOM 6252 C CA . LEU B 1 337 ? 8.57 -0.011 6.66 1 93.81 337 LEU B CA 1
ATOM 6253 C C . LEU B 1 337 ? 7.141 0.183 6.156 1 93.81 337 LEU B C 1
ATOM 6255 O O . LEU B 1 337 ? 6.887 1.057 5.32 1 93.81 337 LEU B O 1
ATOM 6259 N N . LYS B 1 338 ? 6.258 -0.619 6.66 1 94.38 338 LYS B N 1
ATOM 6260 C CA . LYS B 1 338 ? 4.852 -0.491 6.285 1 94.38 338 LYS B CA 1
ATOM 6261 C C . LYS B 1 338 ? 4.297 0.873 6.688 1 94.38 338 LYS B C 1
ATOM 6263 O O . LYS B 1 338 ? 3.654 1.549 5.883 1 94.38 338 LYS B O 1
ATOM 6268 N N . LEU B 1 339 ? 4.586 1.304 7.875 1 90.12 339 LEU B N 1
ATOM 6269 C CA . LEU B 1 339 ? 4.09 2.562 8.422 1 90.12 339 LEU B CA 1
ATOM 6270 C C . LEU B 1 339 ? 4.562 3.744 7.582 1 90.12 339 LEU B C 1
ATOM 6272 O O . LEU B 1 339 ? 3.842 4.73 7.43 1 90.12 339 LEU B O 1
ATOM 6276 N N . SER B 1 340 ? 5.676 3.59 7.035 1 90.88 340 SER B N 1
ATOM 6277 C CA . SER B 1 340 ? 6.266 4.719 6.324 1 90.88 340 SER B CA 1
ATOM 6278 C C . SER B 1 340 ? 5.996 4.625 4.824 1 90.88 340 SER B C 1
ATOM 6280 O O . SER B 1 340 ? 6.391 5.512 4.062 1 90.88 340 SER B O 1
ATOM 6282 N N . SER B 1 341 ? 5.32 3.576 4.367 1 93.19 341 SER B N 1
ATOM 6283 C CA . SER B 1 341 ? 5.105 3.402 2.936 1 93.19 341 SER B CA 1
ATOM 6284 C C . SER B 1 341 ? 3.629 3.547 2.578 1 93.19 341 SER B C 1
ATOM 6286 O O . SER B 1 341 ? 3.268 4.359 1.725 1 93.19 341 SER B O 1
ATOM 6288 N N . THR B 1 342 ? 2.85 2.73 3.285 1 93.75 342 THR B N 1
ATOM 6289 C CA . THR B 1 342 ? 1.429 2.754 2.951 1 93.75 342 THR B CA 1
ATOM 6290 C C . THR B 1 342 ? 0.581 2.914 4.211 1 93.75 342 THR B C 1
ATOM 6292 O O . THR B 1 342 ? -0.646 3.01 4.129 1 93.75 342 THR B O 1
ATOM 6295 N N . LEU B 1 343 ? 1.189 2.949 5.32 1 90.69 343 LEU B N 1
ATOM 6296 C CA . LEU B 1 343 ? 0.573 3.162 6.625 1 90.69 343 LEU B CA 1
ATOM 6297 C C . LEU B 1 343 ? -0.218 1.935 7.062 1 90.69 343 LEU B C 1
ATOM 6299 O O . LEU B 1 343 ? 0.126 1.289 8.055 1 90.69 343 LEU B O 1
ATOM 6303 N N . SER B 1 344 ? -1.236 1.592 6.324 1 91.81 344 SER B N 1
ATOM 6304 C CA . SER B 1 344 ? -2.102 0.471 6.676 1 91.81 344 SER B CA 1
ATOM 6305 C C . SER B 1 344 ? -2.889 -0.022 5.469 1 91.81 344 SER B C 1
ATOM 6307 O O . SER B 1 344 ? -2.967 0.666 4.449 1 91.81 344 SER B O 1
ATOM 6309 N N . ALA B 1 345 ? -3.357 -1.213 5.621 1 95.06 345 ALA B N 1
ATOM 6310 C CA . ALA B 1 345 ? -4.371 -1.683 4.68 1 95.06 345 ALA B CA 1
ATOM 6311 C C . ALA B 1 345 ? -5.742 -1.108 5.023 1 95.06 345 ALA B C 1
ATOM 6313 O O . ALA B 1 345 ? -5.93 -0.521 6.09 1 95.06 345 ALA B O 1
ATOM 6314 N N . SER B 1 346 ? -6.695 -1.238 4.07 1 95.38 346 SER B N 1
ATOM 6315 C CA . SER B 1 346 ? -8.055 -0.744 4.262 1 95.38 346 SER B CA 1
ATOM 6316 C C . SER B 1 346 ? -8.695 -1.345 5.512 1 95.38 346 SER B C 1
ATOM 6318 O O . SER B 1 346 ? -8.781 -2.566 5.641 1 95.38 346 SER B O 1
ATOM 6320 N N . SER B 1 347 ? -9.148 -0.465 6.402 1 94.12 347 SER B N 1
ATOM 6321 C CA . SER B 1 347 ? -9.742 -0.91 7.66 1 94.12 347 SER B CA 1
ATOM 6322 C C . SER B 1 347 ? -11.023 -1.709 7.414 1 94.12 347 SER B C 1
ATOM 6324 O O . SER B 1 347 ? -11.219 -2.771 8.008 1 94.12 347 SER B O 1
ATOM 6326 N N . PRO B 1 348 ? -11.922 -1.25 6.516 1 94.81 348 PRO B N 1
ATOM 6327 C CA . PRO B 1 348 ? -13.117 -2.049 6.262 1 94.81 348 PRO B CA 1
ATOM 6328 C C . PRO B 1 348 ? -12.805 -3.436 5.703 1 94.81 348 PRO B C 1
ATOM 6330 O O . PRO B 1 348 ? -13.453 -4.418 6.074 1 94.81 348 PRO B O 1
ATOM 6333 N N . ALA B 1 349 ? -11.852 -3.488 4.836 1 95.94 349 ALA B N 1
ATOM 6334 C CA . ALA B 1 349 ? -11.484 -4.777 4.25 1 95.94 349 ALA B CA 1
ATOM 6335 C C . ALA B 1 349 ? -10.945 -5.73 5.316 1 95.94 349 ALA B C 1
ATOM 6337 O O . ALA B 1 349 ? -11.289 -6.914 5.332 1 95.94 349 ALA B O 1
ATOM 6338 N N . GLN B 1 350 ? -10.039 -5.219 6.191 1 96.62 350 GLN B N 1
ATOM 6339 C CA . GLN B 1 350 ? -9.5 -6.027 7.281 1 96.62 350 GLN B CA 1
ATOM 6340 C C . GLN B 1 350 ? -10.617 -6.551 8.18 1 96.62 350 GLN B C 1
ATOM 6342 O O . GLN B 1 350 ? -10.656 -7.738 8.508 1 96.62 350 GLN B O 1
ATOM 6347 N N . GLY B 1 351 ? -11.523 -5.645 8.555 1 95.44 351 GLY B N 1
ATOM 6348 C CA . GLY B 1 351 ? -12.625 -6.012 9.43 1 95.44 351 GLY B CA 1
ATOM 6349 C C . GLY B 1 351 ? -13.562 -7.027 8.805 1 95.44 351 GLY B C 1
ATOM 6350 O O . GLY B 1 351 ? -14.023 -7.949 9.477 1 95.44 351 GLY B O 1
ATOM 6351 N N . ALA B 1 352 ? -13.836 -6.863 7.527 1 95.94 352 ALA B N 1
ATOM 6352 C CA . ALA B 1 352 ? -14.734 -7.77 6.816 1 95.94 352 ALA B CA 1
ATOM 6353 C C . ALA B 1 352 ? -14.172 -9.188 6.801 1 95.94 352 ALA B C 1
ATOM 6355 O O . ALA B 1 352 ? -14.914 -10.156 7.016 1 95.94 352 ALA B O 1
ATOM 6356 N N . ILE B 1 353 ? -12.898 -9.305 6.512 1 97.38 353 ILE B N 1
ATOM 6357 C CA . ILE B 1 353 ? -12.281 -10.625 6.457 1 97.38 353 ILE B CA 1
ATOM 6358 C C . ILE B 1 353 ? -12.25 -11.242 7.852 1 97.38 353 ILE B C 1
ATOM 6360 O O . ILE B 1 353 ? -12.539 -12.43 8.016 1 97.38 353 ILE B O 1
ATOM 6364 N N . ALA B 1 354 ? -11.898 -10.391 8.859 1 96 354 ALA B N 1
ATOM 6365 C CA . ALA B 1 354 ? -11.93 -10.883 10.234 1 96 354 ALA B CA 1
ATOM 6366 C C . ALA B 1 354 ? -13.312 -11.43 10.586 1 96 354 ALA B C 1
ATOM 6368 O O . ALA B 1 354 ? -13.43 -12.523 11.156 1 96 354 ALA B O 1
ATOM 6369 N N . GLU B 1 355 ? -14.312 -10.664 10.25 1 96 355 GLU B N 1
ATOM 6370 C CA . GLU B 1 355 ? -15.695 -11.047 10.508 1 96 355 GLU B CA 1
ATOM 6371 C C . GLU B 1 355 ? -16.047 -12.352 9.789 1 96 355 GLU B C 1
ATOM 6373 O O . GLU B 1 355 ? -16.641 -13.25 10.383 1 96 355 GLU B O 1
ATOM 6378 N N . TYR B 1 356 ? -15.703 -12.484 8.57 1 97.25 356 TYR B N 1
ATOM 6379 C CA . TYR B 1 356 ? -15.984 -13.68 7.781 1 97.25 356 TYR B CA 1
ATOM 6380 C C . TYR B 1 356 ? -15.328 -14.906 8.398 1 97.25 356 TYR B C 1
ATOM 6382 O O . TYR B 1 356 ? -15.953 -15.969 8.5 1 97.25 356 TYR B O 1
ATOM 6390 N N . LEU B 1 357 ? -14.078 -14.781 8.789 1 96.06 357 LEU B N 1
ATOM 6391 C CA . LEU B 1 357 ? -13.328 -15.891 9.359 1 96.06 357 LEU B CA 1
ATOM 6392 C C . LEU B 1 357 ? -13.945 -16.344 10.68 1 96.06 357 LEU B C 1
ATOM 6394 O O . LEU B 1 357 ? -13.977 -17.531 10.977 1 96.06 357 LEU B O 1
ATOM 6398 N N . GLU B 1 358 ? -14.406 -15.469 11.43 1 92.69 358 GLU B N 1
ATOM 6399 C CA . GLU B 1 358 ? -15 -15.766 12.727 1 92.69 358 GLU B CA 1
ATOM 6400 C C . GLU B 1 358 ? -16.312 -16.531 12.578 1 92.69 358 GLU B C 1
ATOM 6402 O O . GLU B 1 358 ? -16.672 -17.344 13.43 1 92.69 358 GLU B O 1
ATOM 6407 N N . GLN B 1 359 ? -17.016 -16.344 11.531 1 90.38 359 GLN B N 1
ATOM 6408 C CA . GLN B 1 359 ? -18.328 -16.938 11.32 1 90.38 359 GLN B CA 1
ATOM 6409 C C . GLN B 1 359 ? -18.203 -18.406 10.891 1 90.38 359 GLN B C 1
ATOM 6411 O O . GLN B 1 359 ? -19.172 -19.156 10.945 1 90.38 359 GLN B O 1
ATOM 6416 N N . GLY B 1 360 ? -17.016 -19.016 10.5 1 83.44 360 GLY B N 1
ATOM 6417 C CA . GLY B 1 360 ? -16.75 -20.422 10.281 1 83.44 360 GLY B CA 1
ATOM 6418 C C . GLY B 1 360 ? -17 -20.859 8.852 1 83.44 360 GLY B C 1
ATOM 6419 O O . GLY B 1 360 ? -16.875 -22.047 8.531 1 83.44 360 GLY B O 1
ATOM 6420 N N . GLY B 1 361 ? -17.25 -20.078 7.883 1 89.19 361 GLY B N 1
ATOM 6421 C CA . GLY B 1 361 ? -17.562 -20.484 6.523 1 89.19 361 GLY B CA 1
ATOM 6422 C C . GLY B 1 361 ? -16.344 -20.594 5.637 1 89.19 361 GLY B C 1
ATOM 6423 O O . GLY B 1 361 ? -16.422 -21.094 4.512 1 89.19 361 GLY B O 1
ATOM 6424 N N . TYR B 1 362 ? -15.227 -20.406 6.184 1 95.94 362 TYR B N 1
ATOM 6425 C CA . TYR B 1 362 ? -14.008 -20.297 5.395 1 95.94 362 TYR B CA 1
ATOM 6426 C C . TYR B 1 362 ? -13.539 -21.672 4.926 1 95.94 362 TYR B C 1
ATOM 6428 O O . TYR B 1 362 ? -13.219 -21.859 3.75 1 95.94 362 TYR B O 1
ATOM 6436 N N . ASP B 1 363 ? -13.57 -22.656 5.809 1 94 363 ASP B N 1
ATOM 6437 C CA . ASP B 1 363 ? -13.078 -23.984 5.465 1 94 363 ASP B CA 1
ATOM 6438 C C . ASP B 1 363 ? -14 -24.672 4.453 1 94 363 ASP B C 1
ATOM 6440 O O . ASP B 1 363 ? -13.531 -25.391 3.574 1 94 363 ASP B O 1
ATOM 6444 N N . ARG B 1 364 ? -15.25 -24.484 4.625 1 94.75 364 ARG B N 1
ATOM 6445 C CA . ARG B 1 364 ? -16.203 -25.016 3.65 1 94.75 364 ARG B CA 1
ATOM 6446 C C . ARG B 1 364 ? -15.961 -24.406 2.271 1 94.75 364 ARG B C 1
ATOM 6448 O O . ARG B 1 364 ? -15.977 -25.109 1.264 1 94.75 364 ARG B O 1
ATOM 6455 N N . HIS B 1 365 ? -15.734 -23.156 2.248 1 97.44 365 HIS B N 1
ATOM 6456 C CA . HIS B 1 365 ? -15.422 -22.484 0.999 1 97.44 365 HIS B CA 1
ATOM 6457 C C . HIS B 1 365 ? -14.148 -23.047 0.368 1 97.44 365 HIS B C 1
ATOM 6459 O O . HIS B 1 365 ? -14.125 -23.328 -0.831 1 97.44 365 HIS B O 1
ATOM 6465 N N . LEU B 1 366 ? -13.148 -23.219 1.174 1 97.19 366 LEU B N 1
ATOM 6466 C CA . LEU B 1 366 ? -11.867 -23.703 0.671 1 97.19 366 LEU B CA 1
ATOM 6467 C C . LEU B 1 366 ? -12.008 -25.109 0.075 1 97.19 366 LEU B C 1
ATOM 6469 O O . LEU B 1 366 ? -11.398 -25.406 -0.95 1 97.19 366 LEU B O 1
ATOM 6473 N N . ARG B 1 367 ? -12.758 -25.906 0.701 1 94.62 367 ARG B N 1
ATOM 6474 C CA . ARG B 1 367 ? -12.977 -27.25 0.196 1 94.62 367 ARG B CA 1
ATOM 6475 C C . ARG B 1 367 ? -13.594 -27.234 -1.197 1 94.62 367 ARG B C 1
ATOM 6477 O O . ARG B 1 367 ? -13.133 -27.922 -2.104 1 94.62 367 ARG B O 1
ATOM 6484 N N . ARG B 1 368 ? -14.586 -26.453 -1.355 1 96.19 368 ARG B N 1
ATOM 6485 C CA . ARG B 1 368 ? -15.25 -26.328 -2.65 1 96.19 368 ARG B CA 1
ATOM 6486 C C . ARG B 1 368 ? -14.305 -25.734 -3.693 1 96.19 368 ARG B C 1
ATOM 6488 O O . ARG B 1 368 ? -14.289 -26.188 -4.844 1 96.19 368 ARG B O 1
ATOM 6495 N N . LEU B 1 369 ? -13.578 -24.797 -3.25 1 97.44 369 LEU B N 1
ATOM 6496 C CA . LEU B 1 369 ? -12.617 -24.141 -4.141 1 97.44 369 LEU B CA 1
ATOM 6497 C C . LEU B 1 369 ? -11.578 -25.141 -4.633 1 97.44 369 LEU B C 1
ATOM 6499 O O . LEU B 1 369 ? -11.297 -25.203 -5.832 1 97.44 369 LEU B O 1
ATOM 6503 N N . ARG B 1 370 ? -11.047 -25.922 -3.742 1 97 370 ARG B N 1
ATOM 6504 C CA . ARG B 1 370 ? -10.031 -26.906 -4.074 1 97 370 ARG B CA 1
ATOM 6505 C C . ARG B 1 370 ? -10.578 -27.953 -5.039 1 97 370 ARG B C 1
ATOM 6507 O O . ARG B 1 370 ? -9.914 -28.344 -6 1 97 370 ARG B O 1
ATOM 6514 N N . GLU B 1 371 ? -11.727 -28.375 -4.816 1 94.31 371 GLU B N 1
ATOM 6515 C CA . GLU B 1 371 ? -12.367 -29.359 -5.68 1 94.31 371 GLU B CA 1
ATOM 6516 C C . GLU B 1 371 ? -12.562 -28.812 -7.09 1 94.31 371 GLU B C 1
ATOM 6518 O O . GLU B 1 371 ? -12.297 -29.5 -8.07 1 94.31 371 GLU B O 1
ATOM 6523 N N . THR B 1 372 ? -13.008 -27.625 -7.117 1 96.75 372 THR B N 1
ATOM 6524 C CA . THR B 1 372 ? -13.234 -26.969 -8.406 1 96.75 372 THR B CA 1
ATOM 6525 C C . THR B 1 372 ? -11.93 -26.812 -9.164 1 96.75 372 THR B C 1
ATOM 6527 O O . THR B 1 372 ? -11.859 -27.125 -10.359 1 96.75 372 THR B O 1
ATOM 6530 N N . LEU B 1 373 ? -10.938 -26.359 -8.5 1 97.5 373 LEU B N 1
ATOM 6531 C CA . LEU B 1 373 ? -9.648 -26.125 -9.141 1 97.5 373 LEU B CA 1
ATOM 6532 C C . LEU B 1 373 ? -9.031 -27.438 -9.609 1 97.5 373 LEU B C 1
ATOM 6534 O O . LEU B 1 373 ? -8.453 -27.516 -10.703 1 97.5 373 LEU B O 1
ATOM 6538 N N . GLN B 1 374 ? -9.156 -28.469 -8.805 1 95.06 374 GLN B N 1
ATOM 6539 C CA . GLN B 1 374 ? -8.625 -29.781 -9.18 1 95.06 374 GLN B CA 1
ATOM 6540 C C . GLN B 1 374 ? -9.32 -30.312 -10.438 1 95.06 374 GLN B C 1
ATOM 6542 O O . GLN B 1 374 ? -8.672 -30.828 -11.344 1 95.06 374 GLN B O 1
ATOM 6547 N N . ALA B 1 375 ? -10.57 -30.188 -10.484 1 92.5 375 ALA B N 1
ATOM 6548 C CA . ALA B 1 375 ? -11.336 -30.625 -11.648 1 92.5 375 ALA B CA 1
ATOM 6549 C C . ALA B 1 375 ? -10.914 -29.859 -12.898 1 92.5 375 ALA B C 1
ATOM 6551 O O . ALA B 1 375 ? -10.758 -30.438 -13.969 1 92.5 375 ALA B O 1
ATOM 6552 N N . GLN B 1 376 ? -10.781 -28.594 -12.75 1 95.62 376 GLN B N 1
ATOM 6553 C CA . GLN B 1 376 ? -10.398 -27.734 -13.867 1 95.62 376 GLN B CA 1
ATOM 6554 C C . GLN B 1 376 ? -8.992 -28.062 -14.352 1 95.62 376 GLN B C 1
ATOM 6556 O O . GLN B 1 376 ? -8.711 -28 -15.555 1 95.62 376 GLN B O 1
ATOM 6561 N N . GLN B 1 377 ? -8.109 -28.406 -13.414 1 95.25 377 GLN B N 1
ATOM 6562 C CA . GLN B 1 377 ? -6.77 -28.828 -13.805 1 95.25 377 GLN B CA 1
ATOM 6563 C C . GLN B 1 377 ? -6.824 -30.062 -14.711 1 95.25 377 GLN B C 1
ATOM 6565 O O . GLN B 1 377 ? -6.152 -30.094 -15.742 1 95.25 377 GLN B O 1
ATOM 6570 N N . ASP B 1 378 ? -7.605 -30.984 -14.32 1 90.5 378 ASP B N 1
ATOM 6571 C CA . ASP B 1 378 ? -7.723 -32.25 -15.07 1 90.5 378 ASP B CA 1
ATOM 6572 C C . ASP B 1 378 ? -8.258 -31.984 -16.469 1 90.5 378 ASP B C 1
ATOM 6574 O O . ASP B 1 378 ? -7.758 -32.562 -17.453 1 90.5 378 ASP B O 1
ATOM 6578 N N . LEU B 1 379 ? -9.219 -31.172 -16.547 1 91.38 379 LEU B N 1
ATOM 6579 C CA . LEU B 1 379 ? -9.82 -30.844 -17.828 1 91.38 379 LEU B CA 1
ATOM 6580 C C . LEU B 1 379 ? -8.805 -30.156 -18.75 1 91.38 379 LEU B C 1
ATOM 6582 O O . LEU B 1 379 ? -8.688 -30.516 -19.922 1 91.38 379 LEU B O 1
ATOM 6586 N N . MET B 1 380 ? -8.109 -29.234 -18.25 1 95.69 380 MET B N 1
ATOM 6587 C CA . MET B 1 380 ? -7.125 -28.516 -19.062 1 95.69 380 MET B CA 1
ATOM 6588 C C . MET B 1 380 ? -5.977 -29.438 -19.453 1 95.69 380 MET B C 1
ATOM 6590 O O . MET B 1 380 ? -5.52 -29.406 -20.609 1 95.69 380 MET B O 1
ATOM 6594 N N . ALA B 1 381 ? -5.488 -30.219 -18.516 1 93.06 381 ALA B N 1
ATOM 6595 C CA . ALA B 1 381 ? -4.402 -31.156 -18.812 1 93.06 381 ALA B CA 1
ATOM 6596 C C . ALA B 1 381 ? -4.789 -32.125 -19.922 1 93.06 381 ALA B C 1
ATOM 6598 O O . ALA B 1 381 ? -3.982 -32.406 -20.812 1 93.06 381 ALA B O 1
ATOM 6599 N N . ASN B 1 382 ? -5.969 -32.562 -19.859 1 89.75 382 ASN B N 1
ATOM 6600 C CA . ASN B 1 382 ? -6.465 -33.469 -20.891 1 89.75 382 ASN B CA 1
ATOM 6601 C C . ASN B 1 382 ? -6.562 -32.781 -22.25 1 89.75 382 ASN B C 1
ATOM 6603 O O . ASN B 1 382 ? -6.223 -33.375 -23.266 1 89.75 382 ASN B O 1
ATOM 6607 N N . ALA B 1 383 ? -7.086 -31.625 -22.219 1 93.94 383 ALA B N 1
ATOM 6608 C CA . ALA B 1 383 ? -7.188 -30.859 -23.469 1 93.94 383 ALA B CA 1
ATOM 6609 C C . ALA B 1 383 ? -5.812 -30.609 -24.078 1 93.94 383 ALA B C 1
ATOM 6611 O O . ALA B 1 383 ? -5.637 -30.719 -25.297 1 93.94 383 ALA B O 1
ATOM 6612 N N . ILE B 1 384 ? -4.871 -30.281 -23.266 1 95.25 384 ILE B N 1
ATOM 6613 C CA . ILE B 1 384 ? -3.51 -30.031 -23.734 1 95.25 384 ILE B CA 1
ATOM 6614 C C . ILE B 1 384 ? -2.932 -31.312 -24.344 1 95.25 384 ILE B C 1
ATOM 6616 O O . ILE B 1 384 ? -2.309 -31.266 -25.406 1 95.25 384 ILE B O 1
ATOM 6620 N N . ALA B 1 385 ? -3.117 -32.438 -23.688 1 91.38 385 ALA B N 1
ATOM 6621 C CA . ALA B 1 385 ? -2.621 -33.719 -24.172 1 91.38 385 ALA B CA 1
ATOM 6622 C C . ALA B 1 385 ? -3.156 -34.031 -25.562 1 91.38 385 ALA B C 1
ATOM 6624 O O . ALA B 1 385 ? -2.447 -34.594 -26.391 1 91.38 385 ALA B O 1
ATOM 6625 N N . ARG B 1 386 ? -4.32 -33.594 -25.797 1 92.5 386 ARG B N 1
ATOM 6626 C CA . ARG B 1 386 ? -4.988 -33.875 -27.062 1 92.5 386 ARG B CA 1
ATOM 6627 C C . ARG B 1 386 ? -4.562 -32.906 -28.141 1 92.5 386 ARG B C 1
ATOM 6629 O O . ARG B 1 386 ? -4.391 -33.281 -29.297 1 92.5 386 ARG B O 1
ATOM 6636 N N . GLU B 1 387 ? -4.41 -31.703 -27.75 1 95.81 387 GLU B N 1
ATOM 6637 C CA . GLU B 1 387 ? -4.379 -30.656 -28.766 1 95.81 387 GLU B CA 1
ATOM 6638 C C . GLU B 1 387 ? -2.945 -30.234 -29.078 1 95.81 387 GLU B C 1
ATOM 6640 O O . GLU B 1 387 ? -2.672 -29.703 -30.156 1 95.81 387 GLU B O 1
ATOM 6645 N N . PHE B 1 388 ? -2.023 -30.359 -28.234 1 96.56 388 PHE B N 1
ATOM 6646 C CA . PHE B 1 388 ? -0.67 -29.859 -28.438 1 96.56 388 PHE B CA 1
ATOM 6647 C C . PHE B 1 388 ? 0.191 -30.891 -29.156 1 96.56 388 PHE B C 1
ATOM 6649 O O . PHE B 1 388 ? -0.131 -32.094 -29.156 1 96.56 388 PHE B O 1
ATOM 6656 N N . PRO B 1 389 ? 1.277 -30.469 -29.797 1 95.38 389 PRO B N 1
ATOM 6657 C CA . PRO B 1 389 ? 2.104 -31.406 -30.578 1 95.38 389 PRO B CA 1
ATOM 6658 C C . PRO B 1 389 ? 2.803 -32.438 -29.688 1 95.38 389 PRO B C 1
ATOM 6660 O O . PRO B 1 389 ? 3.061 -32.188 -28.516 1 95.38 389 PRO B O 1
ATOM 6663 N N . ALA B 1 390 ? 3.215 -33.5 -30.281 1 90.38 390 ALA B N 1
ATOM 6664 C CA . ALA B 1 390 ? 4.023 -34.5 -29.609 1 90.38 390 ALA B CA 1
ATOM 6665 C C . ALA B 1 390 ? 5.324 -33.906 -29.078 1 90.38 390 ALA B C 1
ATOM 6667 O O . ALA B 1 390 ? 5.938 -33.062 -29.734 1 90.38 390 ALA B O 1
ATOM 6668 N N . GLY B 1 391 ? 5.629 -34.344 -27.891 1 91.25 391 GLY B N 1
ATOM 6669 C CA . GLY B 1 391 ? 6.828 -33.812 -27.266 1 91.25 391 GLY B CA 1
ATOM 6670 C C . GLY B 1 391 ? 6.531 -32.75 -26.219 1 91.25 391 GLY B C 1
ATOM 6671 O O . GLY B 1 391 ? 7.418 -32.375 -25.453 1 91.25 391 GLY B O 1
ATOM 6672 N N . THR B 1 392 ? 5.285 -32.312 -26.219 1 94.69 392 THR B N 1
ATOM 6673 C CA . THR B 1 392 ? 4.891 -31.359 -25.203 1 94.69 392 THR B CA 1
ATOM 6674 C C . THR B 1 392 ? 4.934 -32 -23.812 1 94.69 392 THR B C 1
ATOM 6676 O O . THR B 1 392 ? 4.504 -33.156 -23.641 1 94.69 392 THR B O 1
ATOM 6679 N N . ARG B 1 393 ? 5.535 -31.281 -22.891 1 94.62 393 ARG B N 1
ATOM 6680 C CA . ARG B 1 393 ? 5.598 -31.703 -21.484 1 94.62 393 ARG B CA 1
ATOM 6681 C C . ARG B 1 393 ? 4.793 -30.766 -20.594 1 94.62 393 ARG B C 1
ATOM 6683 O O . ARG B 1 393 ? 4.77 -29.562 -20.828 1 94.62 393 ARG B O 1
ATOM 6690 N N . VAL B 1 394 ? 4.133 -31.344 -19.578 1 96.06 394 VAL B N 1
ATOM 6691 C CA . VAL B 1 394 ? 3.25 -30.547 -18.734 1 96.06 394 VAL B CA 1
ATOM 6692 C C . VAL B 1 394 ? 3.449 -30.938 -17.281 1 96.06 394 VAL B C 1
ATOM 6694 O O . VAL B 1 394 ? 3.586 -32.125 -16.953 1 96.06 394 VAL B O 1
ATOM 6697 N N . THR B 1 395 ? 3.502 -29.938 -16.406 1 95.56 395 THR B N 1
ATOM 6698 C CA . THR B 1 395 ? 3.602 -30.203 -14.977 1 95.56 395 THR B CA 1
ATOM 6699 C C . THR B 1 395 ? 2.295 -30.797 -14.438 1 95.56 395 THR B C 1
ATOM 6701 O O . THR B 1 395 ? 1.253 -30.688 -15.094 1 95.56 395 THR B O 1
ATOM 6704 N N . ARG B 1 396 ? 2.363 -31.438 -13.312 1 92.19 396 ARG B N 1
ATOM 6705 C CA . ARG B 1 396 ? 1.22 -32.031 -12.617 1 92.19 396 ARG B CA 1
ATOM 6706 C C . ARG B 1 396 ? 1.148 -31.547 -11.172 1 92.19 396 ARG B C 1
ATOM 6708 O O . ARG B 1 396 ? 1.32 -32.344 -10.242 1 92.19 396 ARG B O 1
ATOM 6715 N N . PRO B 1 397 ? 0.806 -30.297 -11.008 1 96.38 397 PRO B N 1
ATOM 6716 C CA . PRO B 1 397 ? 0.784 -29.734 -9.656 1 96.38 397 PRO B CA 1
ATOM 6717 C C . PRO B 1 397 ? -0.231 -30.406 -8.742 1 96.38 397 PRO B C 1
ATOM 6719 O O . PRO B 1 397 ? -1.275 -30.875 -9.211 1 96.38 397 PRO B O 1
ATOM 6722 N N . GLN B 1 398 ? 0.013 -30.391 -7.453 1 96.06 398 GLN B N 1
ATOM 6723 C CA . GLN B 1 398 ? -0.873 -30.938 -6.43 1 96.06 398 GLN B CA 1
ATOM 6724 C C . GLN B 1 398 ? -1.676 -29.844 -5.754 1 96.06 398 GLN B C 1
ATOM 6726 O O . GLN B 1 398 ? -2.17 -30.016 -4.637 1 96.06 398 GLN B O 1
ATOM 6731 N N . GLY B 1 399 ? -1.72 -28.719 -6.359 1 97.62 399 GLY B N 1
ATOM 6732 C CA . GLY B 1 399 ? -2.426 -27.547 -5.883 1 97.62 399 GLY B CA 1
ATOM 6733 C C . GLY B 1 399 ? -2.164 -26.312 -6.727 1 97.62 399 GLY B C 1
ATOM 6734 O O . GLY B 1 399 ? -1.516 -26.391 -7.773 1 97.62 399 GLY B O 1
ATOM 6735 N N . GLY B 1 400 ? -2.75 -25.141 -6.297 1 97.94 400 GLY B N 1
ATOM 6736 C CA . GLY B 1 400 ? -2.646 -23.906 -7.066 1 97.94 400 GLY B CA 1
ATOM 6737 C C . GLY B 1 400 ? -3.613 -23.859 -8.234 1 97.94 400 GLY B C 1
ATOM 6738 O O . GLY B 1 400 ? -4.695 -24.453 -8.18 1 97.94 400 GLY B O 1
ATOM 6739 N N . PHE B 1 401 ? -3.246 -23.062 -9.312 1 98.25 401 PHE B N 1
ATOM 6740 C CA . PHE B 1 401 ? -4.133 -23 -10.469 1 98.25 401 PHE B CA 1
ATOM 6741 C C . PHE B 1 401 ? -3.357 -22.656 -11.734 1 98.25 401 PHE B C 1
ATOM 6743 O O . PHE B 1 401 ? -3.857 -21.938 -12.594 1 98.25 401 PHE B O 1
ATOM 6750 N N . PHE B 1 402 ? -2.07 -23.188 -11.797 1 98.25 402 PHE B N 1
ATOM 6751 C CA . PHE B 1 402 ? -1.26 -23 -13 1 98.25 402 PHE B CA 1
ATOM 6752 C C . PHE B 1 402 ? -0.762 -24.328 -13.531 1 98.25 402 PHE B C 1
ATOM 6754 O O . PHE B 1 402 ? -0.498 -25.266 -12.766 1 98.25 402 PHE B O 1
ATOM 6761 N N . LEU B 1 403 ? -0.635 -24.422 -14.812 1 97.94 403 LEU B N 1
ATOM 6762 C CA . LEU B 1 403 ? 0.128 -25.453 -15.5 1 97.94 403 LEU B CA 1
ATOM 6763 C C . LEU B 1 403 ? 1.302 -24.844 -16.266 1 97.94 403 LEU B C 1
ATOM 6765 O O . LEU B 1 403 ? 1.174 -23.781 -16.859 1 97.94 403 LEU B O 1
ATOM 6769 N N . TRP B 1 404 ? 2.404 -25.469 -16.141 1 98 404 TRP B N 1
ATOM 6770 C CA . TRP B 1 404 ? 3.578 -25.109 -16.922 1 98 404 TRP B CA 1
ATOM 6771 C C . TRP B 1 404 ? 3.783 -26.109 -18.078 1 98 404 TRP B C 1
ATOM 6773 O O . TRP B 1 404 ? 3.859 -27.312 -17.859 1 98 404 TRP B O 1
ATOM 6783 N N . LEU B 1 405 ? 3.906 -25.531 -19.266 1 97.19 405 LEU B N 1
ATOM 6784 C CA . LEU B 1 405 ? 4.062 -26.328 -20.484 1 97.19 405 LEU B CA 1
ATOM 6785 C C . LEU B 1 405 ? 5.414 -26.078 -21.125 1 97.19 405 LEU B C 1
ATOM 6787 O O . LEU B 1 405 ? 5.824 -24.922 -21.281 1 97.19 405 LEU B O 1
ATOM 6791 N N . GLU B 1 406 ? 6.066 -27.125 -21.438 1 96.56 406 GLU B N 1
ATOM 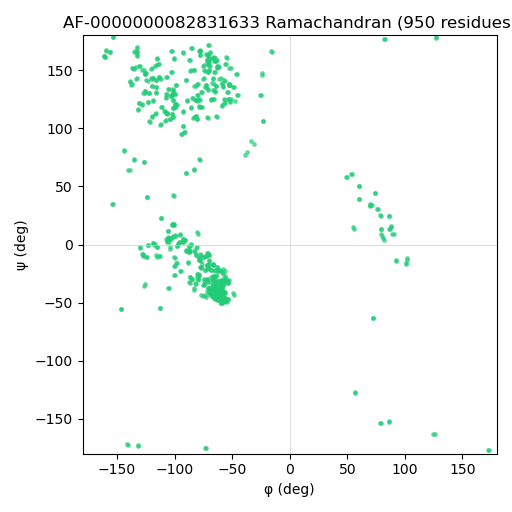6792 C CA . GLU B 1 406 ? 7.234 -27.047 -22.297 1 96.56 406 GLU B CA 1
ATOM 6793 C C . GLU B 1 406 ? 6.949 -27.656 -23.672 1 96.56 406 GLU B C 1
ATOM 6795 O O . GLU B 1 406 ? 6.754 -28.859 -23.781 1 96.56 406 GLU B O 1
ATOM 6800 N N . MET B 1 407 ? 6.98 -26.844 -24.656 1 97.12 407 MET B N 1
ATOM 6801 C CA . MET B 1 407 ? 6.699 -27.281 -26.031 1 97.12 407 MET B CA 1
ATOM 6802 C C . MET B 1 407 ? 7.988 -27.656 -26.75 1 97.12 407 MET B C 1
ATOM 6804 O O . MET B 1 407 ? 9.086 -27.453 -26.234 1 97.12 407 MET B O 1
ATOM 6808 N N . PRO B 1 408 ? 7.793 -28.344 -27.859 1 94.75 408 PRO B N 1
ATOM 6809 C CA . PRO B 1 408 ? 8.992 -28.641 -28.656 1 94.75 408 PRO B CA 1
ATOM 6810 C C . PRO B 1 408 ? 9.828 -27.406 -28.938 1 94.75 408 PRO B C 1
ATOM 6812 O O . PRO B 1 408 ? 9.281 -26.297 -29.047 1 94.75 408 PRO B O 1
ATOM 6815 N N . ALA B 1 409 ? 11.102 -27.562 -29.109 1 93.44 409 ALA B N 1
ATOM 6816 C CA . ALA B 1 409 ? 12.07 -26.484 -29.234 1 93.44 409 ALA B CA 1
ATOM 6817 C C . ALA B 1 409 ? 11.734 -25.578 -30.422 1 93.44 409 ALA B C 1
ATOM 6819 O O . ALA B 1 409 ? 12.078 -24.391 -30.422 1 93.44 409 ALA B O 1
ATOM 6820 N N . ALA B 1 410 ? 11.031 -26.094 -31.344 1 93.25 410 ALA B N 1
ATOM 6821 C CA . ALA B 1 410 ? 10.688 -25.344 -32.531 1 93.25 410 ALA B CA 1
ATOM 6822 C C . ALA B 1 410 ? 9.664 -24.25 -32.25 1 93.25 410 ALA B C 1
ATOM 6824 O O . ALA B 1 410 ? 9.492 -23.328 -33.031 1 93.25 410 ALA B O 1
ATOM 6825 N N . VAL B 1 411 ? 9.023 -24.359 -31.188 1 96.69 411 VAL B N 1
ATOM 6826 C CA . VAL B 1 411 ? 7.977 -23.406 -30.844 1 96.69 411 VAL B CA 1
ATOM 6827 C C . VAL B 1 411 ? 8.578 -22.234 -30.078 1 96.69 411 VAL B C 1
ATOM 6829 O O . VAL B 1 411 ? 9.203 -22.438 -29.031 1 96.69 411 VAL B O 1
ATOM 6832 N N . ASP B 1 412 ? 8.391 -21.047 -30.562 1 96.88 412 ASP B N 1
ATOM 6833 C CA . ASP B 1 412 ? 8.773 -19.812 -29.875 1 96.88 412 ASP B CA 1
ATOM 6834 C C . ASP B 1 412 ? 7.609 -19.266 -29.047 1 96.88 412 ASP B C 1
ATOM 6836 O O . ASP B 1 412 ? 6.633 -18.75 -29.609 1 96.88 412 ASP B O 1
ATOM 6840 N N . ALA B 1 413 ? 7.809 -19.281 -27.766 1 96.5 413 ALA B N 1
ATOM 6841 C CA . ALA B 1 413 ? 6.723 -18.922 -26.859 1 96.5 413 ALA B CA 1
ATOM 6842 C C . ALA B 1 413 ? 6.285 -17.484 -27.047 1 96.5 413 ALA B C 1
ATOM 6844 O O . ALA B 1 413 ? 5.102 -17.156 -26.922 1 96.5 413 ALA B O 1
ATOM 6845 N N . LEU B 1 414 ? 7.203 -16.578 -27.297 1 94.38 414 LEU B N 1
ATOM 6846 C CA . LEU B 1 414 ? 6.863 -15.164 -27.5 1 94.38 414 LEU B CA 1
ATOM 6847 C C . LEU B 1 414 ? 6.09 -14.977 -28.797 1 94.38 414 LEU B C 1
ATOM 6849 O O . LEU B 1 414 ? 5.145 -14.188 -28.844 1 94.38 414 LEU B O 1
ATOM 6853 N N . ALA B 1 415 ? 6.488 -15.641 -29.812 1 94.88 415 ALA B N 1
ATOM 6854 C CA . ALA B 1 415 ? 5.75 -15.594 -31.078 1 94.88 415 ALA B CA 1
ATOM 6855 C C . ALA B 1 415 ? 4.344 -16.156 -30.906 1 94.88 415 ALA B C 1
ATOM 6857 O O . ALA B 1 415 ? 3.375 -15.602 -31.438 1 94.88 415 ALA B O 1
ATOM 6858 N N . LEU B 1 416 ? 4.32 -17.25 -30.25 1 96.44 416 LEU B N 1
ATOM 6859 C CA . LEU B 1 416 ? 3.025 -17.859 -29.984 1 96.44 416 LEU B CA 1
ATOM 6860 C C . LEU B 1 416 ? 2.125 -16.922 -29.188 1 96.44 416 LEU B C 1
ATOM 6862 O O . LEU B 1 416 ? 0.92 -16.844 -29.453 1 96.44 416 LEU B O 1
ATOM 6866 N N . HIS B 1 417 ? 2.656 -16.281 -28.203 1 94.5 417 HIS B N 1
ATOM 6867 C CA . HIS B 1 417 ? 1.915 -15.297 -27.422 1 94.5 417 HIS B CA 1
ATOM 6868 C C . HIS B 1 417 ? 1.302 -14.227 -28.312 1 94.5 417 HIS B C 1
ATOM 6870 O O . HIS B 1 417 ? 0.123 -13.891 -28.172 1 94.5 417 HIS B O 1
ATOM 6876 N N . ARG B 1 418 ? 2.057 -13.641 -29.203 1 93.06 418 ARG B N 1
ATOM 6877 C CA . ARG B 1 418 ? 1.579 -12.594 -30.094 1 93.06 418 ARG B CA 1
ATOM 6878 C C . ARG B 1 418 ? 0.455 -13.109 -30.984 1 93.06 418 ARG B C 1
ATOM 6880 O O . ARG B 1 418 ? -0.56 -12.438 -31.172 1 93.06 418 ARG B O 1
ATOM 6887 N N . GLN B 1 419 ? 0.637 -14.289 -31.531 1 95.31 419 GLN B N 1
ATOM 6888 C CA . GLN B 1 419 ? -0.37 -14.898 -32.406 1 95.31 419 GLN B CA 1
ATOM 6889 C C . GLN B 1 419 ? -1.667 -15.156 -31.641 1 95.31 419 GLN B C 1
ATOM 6891 O O . GLN B 1 419 ? -2.758 -14.891 -32.156 1 95.31 419 GLN B O 1
ATOM 6896 N N . ALA B 1 420 ? -1.499 -15.703 -30.484 1 96 420 ALA B N 1
ATOM 6897 C CA . ALA B 1 420 ? -2.656 -16.016 -29.656 1 96 420 ALA B CA 1
ATOM 6898 C C . ALA B 1 420 ? -3.416 -14.75 -29.281 1 96 420 ALA B C 1
ATOM 6900 O O . ALA B 1 420 ? -4.648 -14.719 -29.312 1 96 420 ALA B O 1
ATOM 6901 N N . LEU B 1 421 ? -2.686 -13.719 -28.891 1 92.12 421 LEU B N 1
ATOM 6902 C CA . LEU B 1 421 ? -3.299 -12.453 -28.5 1 92.12 421 LEU B CA 1
ATOM 6903 C C . LEU B 1 421 ? -4.113 -11.867 -29.656 1 92.12 421 LEU B C 1
ATOM 6905 O O . LEU B 1 421 ? -5.176 -11.289 -29.422 1 92.12 421 LEU B O 1
ATOM 6909 N N . ALA B 1 422 ? -3.59 -11.922 -30.828 1 91.25 422 ALA B N 1
ATOM 6910 C CA . ALA B 1 422 ? -4.289 -11.453 -32.031 1 91.25 422 ALA B CA 1
ATOM 6911 C C . ALA B 1 422 ? -5.625 -12.164 -32.188 1 91.25 422 ALA B C 1
ATOM 6913 O O . ALA B 1 422 ? -6.539 -11.641 -32.844 1 91.25 422 ALA B O 1
ATOM 6914 N N . ARG B 1 423 ? -5.734 -13.328 -31.578 1 93.31 423 ARG B N 1
ATOM 6915 C CA . ARG B 1 423 ? -6.965 -14.109 -31.656 1 93.31 423 ARG B CA 1
ATOM 6916 C C . ARG B 1 423 ? -7.766 -13.992 -30.359 1 93.31 423 ARG B C 1
ATOM 6918 O O . ARG B 1 423 ? -8.688 -14.781 -30.125 1 93.31 423 ARG B O 1
ATOM 6925 N N . GLY B 1 424 ? -7.328 -13.164 -29.453 1 91.81 424 GLY B N 1
ATOM 6926 C CA . GLY B 1 424 ? -8.062 -12.914 -28.219 1 91.81 424 GLY B CA 1
ATOM 6927 C C . GLY B 1 424 ? -7.742 -13.922 -27.125 1 91.81 424 GLY B C 1
ATOM 6928 O O . GLY B 1 424 ? -8.578 -14.188 -26.266 1 91.81 424 GLY B O 1
ATOM 6929 N N . ILE B 1 425 ? -6.594 -14.531 -27.188 1 95.06 425 ILE B N 1
ATOM 6930 C CA . ILE B 1 425 ? -6.148 -15.484 -26.172 1 95.06 425 ILE B CA 1
ATOM 6931 C C . ILE B 1 425 ? -4.871 -14.969 -25.516 1 95.06 425 ILE B C 1
ATOM 6933 O O . ILE B 1 425 ? -3.881 -14.695 -26.188 1 95.06 425 ILE B O 1
ATOM 6937 N N . SER B 1 426 ? -4.941 -14.852 -24.188 1 92.94 426 SER B N 1
ATOM 6938 C CA . SER B 1 426 ? -3.727 -14.461 -23.469 1 92.94 426 SER B CA 1
ATOM 6939 C C . SER B 1 426 ? -3.029 -15.68 -22.875 1 92.94 426 SER B C 1
ATOM 6941 O O . SER B 1 426 ? -3.686 -16.594 -22.375 1 92.94 426 SER B O 1
ATOM 6943 N N . VAL B 1 427 ? -1.728 -15.711 -23 1 94.62 427 VAL B N 1
ATOM 6944 C CA . VAL B 1 427 ? -0.893 -16.719 -22.359 1 94.62 427 VAL B CA 1
ATOM 6945 C C . VAL B 1 427 ? 0.3 -16.047 -21.672 1 94.62 427 VAL B C 1
ATOM 6947 O O . VAL B 1 427 ? 0.568 -14.867 -21.906 1 94.62 427 VAL B O 1
ATOM 6950 N N . ALA B 1 428 ? 0.964 -16.734 -20.781 1 95.19 428 ALA B N 1
ATOM 6951 C CA . ALA B 1 428 ? 2.186 -16.234 -20.156 1 95.19 428 ALA B CA 1
ATOM 6952 C C . ALA B 1 428 ? 3.412 -16.984 -20.672 1 95.19 428 ALA B C 1
ATOM 6954 O O . ALA B 1 428 ? 3.664 -18.125 -20.281 1 95.19 428 ALA B O 1
ATOM 6955 N N . PRO B 1 429 ? 4.195 -16.297 -21.516 1 95.81 429 PRO B N 1
ATOM 6956 C CA . PRO B 1 429 ? 5.344 -16.984 -22.109 1 95.81 429 PRO B CA 1
ATOM 6957 C C . PRO B 1 429 ? 6.492 -17.172 -21.125 1 95.81 429 PRO B C 1
ATOM 6959 O O . PRO B 1 429 ? 6.723 -16.312 -20.266 1 95.81 429 PRO B O 1
ATOM 6962 N N . GLY B 1 430 ? 7.246 -18.188 -21.281 1 96.12 430 GLY B N 1
ATOM 6963 C CA . GLY B 1 430 ? 8.281 -18.656 -20.375 1 96.12 430 GLY B CA 1
ATOM 6964 C C . GLY B 1 430 ? 9.328 -17.594 -20.062 1 96.12 430 GLY B C 1
ATOM 6965 O O . GLY B 1 430 ? 9.719 -17.422 -18.906 1 96.12 430 GLY B O 1
ATOM 6966 N N . PRO B 1 431 ? 9.75 -16.844 -21 1 93.56 431 PRO B N 1
ATOM 6967 C CA . PRO B 1 431 ? 10.867 -15.914 -20.797 1 93.56 431 PRO B CA 1
ATOM 6968 C C . PRO B 1 431 ? 10.57 -14.859 -19.734 1 93.56 431 PRO B C 1
ATOM 6970 O O . PRO B 1 431 ? 11.492 -14.312 -19.125 1 93.56 431 PRO B O 1
ATOM 6973 N N . ILE B 1 432 ? 9.281 -14.555 -19.406 1 93.25 432 ILE B N 1
ATOM 6974 C CA . ILE B 1 432 ? 8.969 -13.523 -18.422 1 93.25 432 ILE B CA 1
ATOM 6975 C C . ILE B 1 432 ? 9.25 -14.055 -17.016 1 93.25 432 ILE B C 1
ATOM 6977 O O . ILE B 1 432 ? 9.281 -13.297 -16.047 1 93.25 432 ILE B O 1
ATOM 6981 N N . PHE B 1 433 ? 9.5 -15.367 -16.906 1 95.94 433 PHE B N 1
ATOM 6982 C CA . PHE B 1 433 ? 9.734 -15.984 -15.609 1 95.94 433 PHE B CA 1
ATOM 6983 C C . PHE B 1 433 ? 11.227 -16.219 -15.391 1 95.94 433 PHE B C 1
ATOM 6985 O O . PHE B 1 433 ? 11.609 -17.062 -14.57 1 95.94 433 PHE B O 1
ATOM 6992 N N . SER B 1 434 ? 12.055 -15.57 -16.141 1 92.75 434 SER B N 1
ATOM 6993 C CA . SER B 1 434 ? 13.5 -15.742 -16.047 1 92.75 434 SER B CA 1
ATOM 6994 C C . SER B 1 434 ? 14.219 -14.398 -16.156 1 92.75 434 SER B C 1
ATOM 6996 O O . SER B 1 434 ? 13.828 -13.547 -16.969 1 92.75 434 SER B O 1
ATOM 6998 N N . ALA B 1 435 ? 15.219 -14.273 -15.367 1 88.44 435 ALA B N 1
ATOM 6999 C CA . ALA B 1 435 ? 16.031 -13.062 -15.422 1 88.44 435 ALA B CA 1
ATOM 7000 C C . ALA B 1 435 ? 16.781 -12.977 -16.75 1 88.44 435 ALA B C 1
ATOM 7002 O O . ALA B 1 435 ? 17.047 -11.875 -17.25 1 88.44 435 ALA B O 1
ATOM 7003 N N . SER B 1 436 ? 17.078 -14.109 -17.328 1 85.94 436 SER B N 1
ATOM 7004 C CA . SER B 1 436 ? 17.906 -14.156 -18.531 1 85.94 436 SER B CA 1
ATOM 7005 C C . SER B 1 436 ? 17.047 -14.477 -19.766 1 85.94 436 SER B C 1
ATOM 7007 O O . SER B 1 436 ? 17.594 -14.711 -20.844 1 85.94 436 SER B O 1
ATOM 7009 N N . GLY B 1 437 ? 15.828 -14.586 -19.609 1 86.69 437 GLY B N 1
ATOM 7010 C CA . GLY B 1 437 ? 14.945 -14.82 -20.734 1 86.69 437 GLY B CA 1
ATOM 7011 C C . GLY B 1 437 ? 14.938 -16.266 -21.188 1 86.69 437 GLY B C 1
ATOM 7012 O O . GLY B 1 437 ? 14.594 -16.562 -22.344 1 86.69 437 GLY B O 1
ATOM 7013 N N . GLN B 1 438 ? 15.273 -17.156 -20.312 1 90.5 438 GLN B N 1
ATOM 7014 C CA . GLN B 1 438 ? 15.242 -18.594 -20.609 1 90.5 438 GLN B CA 1
ATOM 7015 C C . GLN B 1 438 ? 13.805 -19.094 -20.734 1 90.5 438 GLN B C 1
ATOM 7017 O O . GLN B 1 438 ? 12.859 -18.312 -20.672 1 90.5 438 GLN B O 1
ATOM 7022 N N . PHE B 1 439 ? 13.656 -20.359 -21.172 1 95.5 439 PHE B N 1
ATOM 7023 C CA . PHE B 1 439 ? 12.383 -21.062 -21.281 1 95.5 439 PHE B CA 1
ATOM 7024 C C . PHE B 1 439 ? 11.578 -20.531 -22.469 1 95.5 439 PHE B C 1
ATOM 7026 O O . PHE B 1 439 ? 10.383 -20.25 -22.344 1 95.5 439 PHE B O 1
ATOM 7033 N N . GLY B 1 440 ? 12.234 -20.375 -23.516 1 95.88 440 GLY B N 1
ATOM 7034 C CA . GLY B 1 440 ? 11.68 -19.781 -24.719 1 95.88 440 GLY B CA 1
ATOM 7035 C C . GLY B 1 440 ? 10.594 -20.625 -25.359 1 95.88 440 GLY B C 1
ATOM 7036 O O . GLY B 1 440 ? 9.844 -20.125 -26.203 1 95.88 440 GLY B O 1
ATOM 7037 N N . ASN B 1 441 ? 10.508 -21.875 -25.016 1 97.25 441 ASN B N 1
ATOM 7038 C CA . ASN B 1 441 ? 9.477 -22.75 -25.594 1 97.25 441 ASN B CA 1
ATOM 7039 C C . ASN B 1 441 ? 8.453 -23.156 -24.547 1 97.25 441 ASN B C 1
ATOM 7041 O O . ASN B 1 441 ? 7.82 -24.219 -24.656 1 97.25 441 ASN B O 1
ATOM 7045 N N . ALA B 1 442 ? 8.312 -22.391 -23.5 1 97.75 442 ALA B N 1
ATOM 7046 C CA . ALA B 1 442 ? 7.41 -22.766 -22.406 1 97.75 442 ALA B CA 1
ATOM 7047 C C . ALA B 1 442 ? 6.285 -21.75 -22.266 1 97.75 442 ALA B C 1
ATOM 7049 O O . ALA B 1 442 ? 6.422 -20.594 -22.688 1 97.75 442 ALA B O 1
ATOM 7050 N N . LEU B 1 443 ? 5.148 -22.188 -21.734 1 97.62 443 LEU B N 1
ATOM 7051 C CA . LEU B 1 443 ? 3.994 -21.359 -21.375 1 97.62 443 LEU B CA 1
ATOM 7052 C C . LEU B 1 443 ? 3.492 -21.703 -19.984 1 97.62 443 LEU B C 1
ATOM 7054 O O . LEU B 1 443 ? 3.547 -22.859 -19.562 1 97.62 443 LEU B O 1
ATOM 7058 N N . ARG B 1 444 ? 3.061 -20.703 -19.266 1 97.81 444 ARG B N 1
ATOM 7059 C CA . ARG B 1 444 ? 2.227 -20.922 -18.094 1 97.81 444 ARG B CA 1
ATOM 7060 C C . ARG B 1 444 ? 0.757 -20.656 -18.406 1 97.81 444 ARG B C 1
ATOM 7062 O O . ARG B 1 444 ? 0.413 -19.609 -18.953 1 97.81 444 ARG B O 1
ATOM 7069 N N . LEU B 1 445 ? -0.087 -21.531 -18.078 1 97.62 445 LEU B N 1
ATOM 7070 C CA . LEU B 1 445 ? -1.522 -21.422 -18.312 1 97.62 445 LEU B CA 1
ATOM 7071 C C . LEU B 1 445 ? -2.293 -21.469 -16.984 1 97.62 445 LEU B C 1
ATOM 7073 O O . LEU B 1 445 ? -1.942 -22.234 -16.094 1 97.62 445 LEU B O 1
ATOM 7077 N N . ASN B 1 446 ? -3.34 -20.688 -16.891 1 96.88 446 ASN B N 1
ATOM 7078 C CA . ASN B 1 446 ? -4.168 -20.531 -15.703 1 96.88 446 ASN B CA 1
ATOM 7079 C C . ASN B 1 446 ? -5.461 -21.328 -15.812 1 96.88 44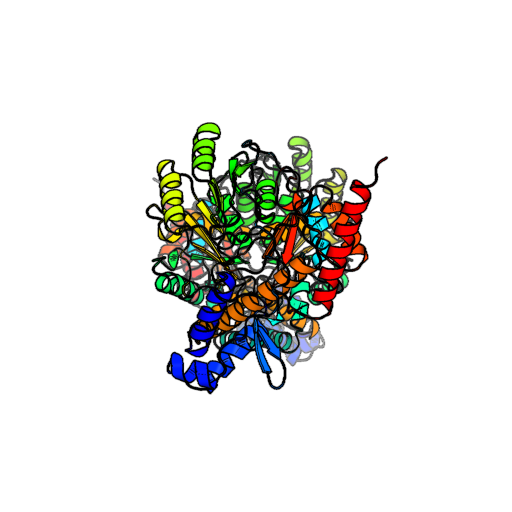6 ASN B C 1
ATOM 7081 O O . ASN B 1 446 ? -6.285 -21.078 -16.688 1 96.88 446 ASN B O 1
ATOM 7085 N N . TYR B 1 447 ? -5.672 -22.312 -14.922 1 97.06 447 TYR B N 1
ATOM 7086 C CA . TYR B 1 447 ? -6.922 -23.062 -14.906 1 97.06 447 TYR B CA 1
ATOM 7087 C C . TYR B 1 447 ? -7.832 -22.594 -13.781 1 97.06 447 TYR B C 1
ATOM 7089 O O . TYR B 1 447 ? -8.742 -23.312 -13.359 1 97.06 447 TYR B O 1
ATOM 7097 N N . GLY B 1 448 ? -7.543 -21.391 -13.219 1 95.94 448 GLY B N 1
ATOM 7098 C CA . GLY B 1 448 ? -8.344 -20.781 -12.172 1 95.94 448 GLY B CA 1
ATOM 7099 C C . GLY B 1 448 ? -9.594 -20.094 -12.695 1 95.94 448 GLY B C 1
ATOM 7100 O O . GLY B 1 448 ? -10.273 -19.375 -11.953 1 95.94 448 GLY B O 1
ATOM 7101 N N . HIS B 1 449 ? -9.898 -20.281 -13.922 1 93.62 449 HIS B N 1
ATOM 7102 C CA . HIS B 1 449 ? -11.133 -19.797 -14.539 1 93.62 449 HIS B CA 1
ATOM 7103 C C . HIS B 1 449 ? -12.031 -20.953 -14.945 1 93.62 449 HIS B C 1
ATOM 7105 O O . HIS B 1 449 ? -11.547 -22.016 -15.359 1 93.62 449 HIS B O 1
ATOM 7111 N N . PRO B 1 450 ? -13.305 -20.734 -14.812 1 93.19 450 PRO B N 1
ATOM 7112 C CA . PRO B 1 450 ? -14.227 -21.828 -15.148 1 93.19 450 PRO B CA 1
ATOM 7113 C C . PRO B 1 450 ? -13.984 -22.406 -16.547 1 93.19 450 PRO B C 1
ATOM 7115 O O . PRO B 1 450 ? -13.75 -21.641 -17.5 1 93.19 450 PRO B O 1
ATOM 7118 N N . TRP B 1 451 ? -14.055 -23.703 -16.578 1 93.94 451 TRP B N 1
ATOM 7119 C CA . TRP B 1 451 ? -13.867 -24.406 -17.844 1 93.94 451 TRP B CA 1
ATOM 7120 C C . TRP B 1 451 ? -15.133 -24.344 -18.688 1 93.94 451 TRP B C 1
ATOM 7122 O O . TRP B 1 451 ? -16.219 -24.703 -18.219 1 93.94 451 TRP B O 1
ATOM 7132 N N . ASP B 1 452 ? -15.078 -23.766 -19.812 1 94.06 452 ASP B N 1
ATOM 7133 C CA . ASP B 1 452 ? -16.188 -23.688 -20.75 1 94.06 452 ASP B CA 1
ATOM 7134 C C . ASP B 1 452 ? -15.703 -23.859 -22.188 1 94.06 452 ASP B C 1
ATOM 7136 O O . ASP B 1 452 ? -14.555 -24.234 -22.422 1 94.06 452 ASP B O 1
ATOM 7140 N N . ASP B 1 453 ? -16.578 -23.656 -23.094 1 93.88 453 ASP B N 1
ATOM 7141 C CA . ASP B 1 453 ? -16.266 -23.859 -24.5 1 93.88 453 ASP B CA 1
ATOM 7142 C C . ASP B 1 453 ? -15.195 -22.875 -24.969 1 93.88 453 ASP B C 1
ATOM 7144 O O . ASP B 1 453 ? -14.344 -23.219 -25.797 1 93.88 453 ASP B O 1
ATOM 7148 N N . ALA B 1 454 ? -15.312 -21.75 -24.453 1 92.5 454 ALA B N 1
ATOM 7149 C CA . ALA B 1 454 ? -14.352 -20.719 -24.844 1 92.5 454 ALA B CA 1
ATOM 7150 C C . ALA B 1 454 ? -12.93 -21.125 -24.469 1 92.5 454 ALA B C 1
ATOM 7152 O O . ALA B 1 454 ? -11.992 -20.922 -25.234 1 92.5 454 ALA B O 1
ATOM 7153 N N . LYS B 1 455 ? -12.781 -21.703 -23.312 1 95.56 455 LYS B N 1
ATOM 7154 C CA . LYS B 1 455 ? -11.469 -22.141 -22.859 1 95.56 455 LYS B CA 1
ATOM 7155 C C . LYS B 1 455 ? -10.992 -23.359 -23.641 1 95.56 455 LYS B C 1
ATOM 7157 O O . LYS B 1 455 ? -9.82 -23.453 -24 1 95.56 455 LYS B O 1
ATOM 7162 N N . ALA B 1 456 ? -11.891 -24.234 -23.891 1 95.56 456 ALA B N 1
ATOM 7163 C CA . ALA B 1 456 ? -11.555 -25.406 -24.688 1 95.56 456 ALA B CA 1
ATOM 7164 C C . ALA B 1 456 ? -11.094 -25 -26.094 1 95.56 456 ALA B C 1
ATOM 7166 O O . ALA B 1 456 ? -10.102 -25.531 -26.594 1 95.56 456 ALA B O 1
ATOM 7167 N N . ASP B 1 457 ? -11.805 -24.062 -26.641 1 96.69 457 ASP B N 1
ATOM 7168 C CA . ASP B 1 457 ? -11.461 -23.547 -27.969 1 96.69 457 ASP B CA 1
ATOM 7169 C C . ASP B 1 457 ? -10.102 -22.844 -27.953 1 96.69 457 ASP B C 1
ATOM 7171 O O . ASP B 1 457 ? -9.336 -22.938 -28.906 1 96.69 457 ASP B O 1
ATOM 7175 N N . ALA B 1 458 ? -9.875 -22.125 -26.922 1 97.56 458 ALA B N 1
ATOM 7176 C CA . ALA B 1 458 ? -8.602 -21.422 -26.781 1 97.56 458 ALA B CA 1
ATOM 7177 C C . ALA B 1 458 ? -7.438 -22.422 -26.734 1 97.56 458 ALA B C 1
ATOM 7179 O O . ALA B 1 458 ? -6.402 -22.203 -27.375 1 97.56 458 ALA B O 1
ATOM 7180 N N . ILE B 1 459 ? -7.574 -23.484 -26.016 1 97.94 459 ILE B N 1
ATOM 7181 C CA . ILE B 1 459 ? -6.535 -24.5 -25.922 1 97.94 459 ILE B CA 1
ATOM 7182 C C . ILE B 1 459 ? -6.336 -25.172 -27.281 1 97.94 459 ILE B C 1
ATOM 7184 O O . ILE B 1 459 ? -5.199 -25.422 -27.688 1 97.94 459 ILE B O 1
ATOM 7188 N N . ARG B 1 460 ? -7.395 -25.453 -27.922 1 97.56 460 ARG B N 1
ATOM 7189 C CA . ARG B 1 460 ? -7.316 -26.016 -29.25 1 97.56 460 ARG B CA 1
ATOM 7190 C C . ARG B 1 460 ? -6.555 -25.109 -30.203 1 97.56 460 ARG B C 1
ATOM 7192 O O . ARG B 1 460 ? -5.68 -25.562 -30.938 1 97.56 460 ARG B O 1
ATOM 7199 N N . SER B 1 461 ? -6.938 -23.844 -30.156 1 97.94 461 SER B N 1
ATOM 7200 C CA . SER B 1 461 ? -6.273 -22.859 -31 1 97.94 461 SER B CA 1
ATOM 7201 C C . SER B 1 461 ? -4.781 -22.781 -30.703 1 97.94 461 SER B C 1
ATOM 7203 O O . SER B 1 461 ? -3.961 -22.703 -31.609 1 97.94 461 SER B O 1
ATOM 7205 N N . LEU B 1 462 ? -4.422 -22.797 -29.484 1 98.12 462 LEU B N 1
ATOM 7206 C CA . LEU B 1 462 ? -3.02 -22.766 -29.078 1 98.12 462 LEU B CA 1
ATOM 7207 C C . LEU B 1 462 ? -2.289 -24 -29.609 1 98.12 462 LEU B C 1
ATOM 7209 O O . LEU B 1 462 ? -1.166 -23.891 -30.109 1 98.12 462 LEU B O 1
ATOM 7213 N N . GLY B 1 463 ? -2.912 -25.125 -29.469 1 97.75 463 GLY B N 1
ATOM 7214 C CA . GLY B 1 463 ? -2.34 -26.359 -30 1 97.75 463 GLY B CA 1
ATOM 7215 C C . GLY B 1 463 ? -2.092 -26.297 -31.5 1 97.75 463 GLY B C 1
ATOM 7216 O O . GLY B 1 463 ? -1.047 -26.734 -31.984 1 97.75 463 GLY B O 1
ATOM 7217 N N . GLU B 1 464 ? -3.059 -25.781 -32.156 1 97.5 464 GLU B N 1
ATOM 7218 C CA . GLU B 1 464 ? -2.936 -25.625 -33.625 1 97.5 464 GLU B CA 1
ATOM 7219 C C . GLU B 1 464 ? -1.748 -24.75 -33.969 1 97.5 464 GLU B C 1
ATOM 7221 O O . GLU B 1 464 ? -0.987 -25.062 -34.906 1 97.5 464 GLU B O 1
ATOM 7226 N N . MET B 1 465 ? -1.646 -23.656 -33.312 1 97.62 465 MET B N 1
ATOM 7227 C CA . MET B 1 465 ? -0.541 -22.734 -33.562 1 97.62 465 MET B CA 1
ATOM 7228 C C . MET B 1 465 ? 0.798 -23.406 -33.281 1 97.62 465 MET B C 1
ATOM 7230 O O . MET B 1 465 ? 1.769 -23.219 -34 1 97.62 465 MET B O 1
ATOM 7234 N N . ALA B 1 466 ? 0.898 -24.156 -32.219 1 97.75 466 ALA B N 1
ATOM 7235 C CA . ALA B 1 466 ? 2.121 -24.859 -31.859 1 97.75 466 ALA B CA 1
ATOM 7236 C C . ALA B 1 466 ? 2.475 -25.922 -32.875 1 97.75 466 ALA B C 1
ATOM 7238 O O . ALA B 1 466 ? 3.645 -26.094 -33.25 1 97.75 466 ALA B O 1
ATOM 7239 N N . ARG B 1 467 ? 1.522 -26.625 -33.375 1 96.44 467 ARG B N 1
ATOM 7240 C CA . ARG B 1 467 ? 1.741 -27.656 -34.406 1 96.44 467 ARG B CA 1
ATOM 7241 C C . ARG B 1 467 ? 2.25 -27.031 -35.688 1 96.44 467 ARG B C 1
ATOM 7243 O O . ARG B 1 467 ? 3.141 -27.578 -36.344 1 96.44 467 ARG B O 1
ATOM 7250 N N . ALA B 1 468 ? 1.599 -25.922 -35.969 1 96.12 468 ALA B N 1
ATOM 7251 C CA . ALA B 1 468 ? 2.031 -25.219 -37.188 1 96.12 468 ALA B CA 1
ATOM 7252 C C . ALA B 1 468 ? 3.494 -24.812 -37.062 1 96.12 468 ALA B C 1
ATOM 7254 O O . ALA B 1 468 ? 4.238 -24.875 -38.062 1 96.12 468 ALA B O 1
ATOM 7255 N N . ALA B 1 469 ? 3.887 -24.328 -35.969 1 95.25 469 ALA B N 1
ATOM 7256 C CA . ALA B 1 469 ? 5.273 -23.938 -35.75 1 95.25 469 ALA B CA 1
ATOM 7257 C C . ALA B 1 469 ? 6.219 -25.125 -35.875 1 95.25 469 ALA B C 1
ATOM 7259 O O . ALA B 1 469 ? 7.316 -24.984 -36.438 1 95.25 469 ALA B O 1
ATOM 7260 N N . CYS B 1 470 ? 5.84 -26.266 -35.438 1 93.81 470 CYS B N 1
ATOM 7261 C CA . CYS B 1 470 ? 6.645 -27.469 -35.531 1 93.81 470 CYS B CA 1
ATOM 7262 C C . CYS B 1 470 ? 6.762 -27.938 -36.969 1 93.81 470 CYS B C 1
ATOM 7264 O O . CYS B 1 470 ? 7.812 -28.422 -37.375 1 93.81 470 CYS B O 1
ATOM 7266 N N . GLN B 1 471 ? 5.715 -27.812 -37.719 1 91.75 471 GLN B N 1
ATOM 7267 C CA . GLN B 1 471 ? 5.711 -28.203 -39.125 1 91.75 471 GLN B CA 1
ATOM 7268 C C . GLN B 1 471 ? 6.621 -27.312 -39.938 1 91.75 471 GLN B C 1
ATOM 7270 O O . GLN B 1 471 ? 7.309 -27.797 -40.844 1 91.75 471 GLN B O 1
ATOM 7275 N N . LEU B 1 472 ? 6.562 -26.078 -39.688 1 88.31 472 LEU B N 1
ATOM 7276 C CA . LEU B 1 472 ? 7.41 -25.125 -40.406 1 88.31 472 LEU B CA 1
ATOM 7277 C C . LEU B 1 472 ? 8.883 -25.422 -40.156 1 88.31 472 LEU B C 1
ATOM 7279 O O . LEU B 1 472 ? 9.719 -25.25 -41.031 1 88.31 472 LEU B O 1
ATOM 7283 N N . ALA B 1 473 ? 9.227 -25.797 -39 1 84.56 473 ALA B N 1
ATOM 7284 C CA . ALA B 1 473 ? 10.609 -26.094 -38.625 1 84.56 473 ALA B CA 1
ATOM 7285 C C . ALA B 1 473 ? 11.07 -27.406 -39.281 1 84.56 473 ALA B C 1
ATOM 7287 O O . ALA B 1 473 ? 12.258 -27.594 -39.531 1 84.56 473 ALA B O 1
ATOM 7288 N N . ALA B 1 474 ? 10.203 -28.391 -39.531 1 77.25 474 ALA B N 1
ATOM 7289 C CA . ALA B 1 474 ? 10.516 -29.688 -40.125 1 77.25 474 ALA B CA 1
ATOM 7290 C C . ALA B 1 474 ? 10.688 -29.578 -41.625 1 77.25 474 ALA B C 1
ATOM 7292 O O . ALA B 1 474 ? 11.234 -30.484 -42.25 1 77.25 474 ALA B O 1
ATOM 7293 N N . ARG B 1 475 ? 10.18 -28.516 -42.312 1 72 475 ARG B N 1
ATOM 7294 C CA . ARG B 1 475 ? 10.344 -28.359 -43.75 1 72 475 ARG B CA 1
ATOM 7295 C C . ARG B 1 475 ? 11.781 -28.016 -44.125 1 72 475 ARG B C 1
ATOM 7297 O O . ARG B 1 475 ? 12.359 -27.078 -43.531 1 72 475 ARG B O 1
ATOM 7304 N N . PRO B 1 476 ? 12.43 -29.078 -44.75 1 59.12 476 PRO B N 1
ATOM 7305 C CA . PRO B 1 476 ? 13.781 -28.828 -45.25 1 59.12 476 PRO B CA 1
ATOM 7306 C C . PRO B 1 476 ? 13.875 -27.531 -46.062 1 59.12 476 PRO B C 1
ATOM 7308 O O . PRO B 1 476 ? 12.914 -27.156 -46.75 1 59.12 476 PRO B O 1
ATOM 7311 N N . SER B 1 477 ? 14.812 -26.547 -45.656 1 45.81 477 SER B N 1
ATOM 7312 C CA . SER B 1 477 ? 15.148 -25.531 -46.625 1 45.81 477 SER B CA 1
ATOM 7313 C C . SER B 1 477 ? 15.422 -26.172 -48 1 45.81 477 SER B C 1
ATOM 7315 O O . SER B 1 477 ? 16.016 -27.25 -48.062 1 45.81 477 SER B O 1
#

Nearest PDB structures (foldseek):
  2zp7-assembly1_A  TM=8.984E-01  e=2.491E-30  Thermus thermophilus HB27
  2z1y-assembly1_A  TM=8.747E-01  e=6.875E-31  unclassified
  4n0b-assembly2_C  TM=7.126E-01  e=6.284E-27  Bacillus subtilis
  4n0b-assembly1_B  TM=7.106E-01  e=1.483E-26  Bacillus subtilis
  4mgr-assembly1_B  TM=7.048E-01  e=2.978E-26  Bacillus subtilis

Organism: NCBI:txid1287738

pLDDT: mean 89.96, std 10.09, range [42.06, 98.88]

InterPro domains:
  IPR000524 Transcription regulator HTH, GntR [PF00392] (3-66)
  IPR000524 Transcription regulator HTH, GntR [PS50949] (1-69)
  IPR000524 Transcription regulator HTH, GntR [SM00345] (7-66)
  IPR000524 Transcription regulator HTH, GntR [cd07377] (2-67)
  IPR004839 Aminotransferase, class I/classII, large domain [PF00155] (148-450)
  IPR015421 Pyridoxal phosphate-dependent transferase, major domain [G3DSA:3.40.640.10] (142-361)
  IPR015422 Pyridoxal phosphate-dependent transferase, small domain [G3DSA:3.90.1150.10] (100-465)
  IPR015424 Pyridoxal phosphate-dependent transferase [SSF53383] (96-466)
  IPR036388 Winged helix-like DNA-binding domain superfamily [G3DSA:1.10.10.10] (1-67)
  IPR036390 Winged helix DNA-binding domain superfamily [SSF46785] (1-70)
  IPR051446 HTH-type transcriptional regulator with aminotransferase domain [PTHR46577] (3-467)

Sequence (954 aa):
MSLYEKLANEIARSIRDGVLRVGDKLPSVREACASRGVSPSTVFQAYYLLEARGLIRARPRSGYYVNARGDSLPPEPDTSCPDGESTELAISERIFDILDSVRNRDVTPLGSAFPSPLLFPLPRLAQAMSAHLKRQDPLDTMEDLSPGNPGLRRQIALRYLIAGINVPASDIVVTNGALEALNLCLQAVTRPGDTVIVEAPTFYGALQALERHGLKALEVPTHPRTGVDLGAIETAIQRHAPTACWLMTQFQNPLGSLMPEEKKRQLVELLARHQIPLIEDDVYGELYFGATRPVPAKAFDKQGLVLHCSSFSKCLAPGYRIGWASAGRYAQRVQRLKLSSTLSASSPAQGAIAEYLEQGGYDRHLRRLRETLQAQQDLMANAIAREFPAGTRVTRPQGGFFLWLEMPAAVDALALHRQALARGISVAPGPIFSASGQFGNALRLNYGHPWDDAKADAIRSLGEMARAACQLAARPSMSLYEKLANEIARSIRDGVLRVGDKLPSVREACASRGVSPSTVFQAYYLLEARGLIRARPRSGYYVNARGDSLPPEPDTSCPDGESTELAISERIFDILDSVRNRDVTPLGSAFPSPLLFPLPRLAQAMSAHLKRQDPLDTMEDLSPGNPGLRRQIALRYLIAGINVPASDIVVTNGALEALNLCLQAVTRPGDTVIVEAPTFYGALQALERHGLKALEVPTHPRTGVDLGAIETAIQRHAPTACWLMTQFQNPLGSLMPEEKKRQLVELLARHQIPLIEDDVYGELYFGATRPVPAKAFDKQGLVLHCSSFSKCLAPGYRIGWASAGRYAQRVQRLKLSSTLSASSPAQGAIAEYLEQGGYDRHLRRLRETLQAQQDLMANAIAREFPAGTRVTRPQGGFFLWLEMPAAVDALALHRQALARGISVAPGPIFSASGQFGNALRLNYGHPWDDAKADAIRSLGEMARAACQLAARPS